Protein AF-A0A348XEV9-F1 (afdb_monomer_lite)

pLDDT: mean 87.55, std 16.11, range [23.44, 98.94]

Secondary structure (DSSP, 8-state):
-EEESHHHHT-SSTTT--S----THHHHHHHHHHHTT----------TTTTSTT--TTTTTT---SS-GGGGT----B--TT--HHHHHHHHHHH--SEEEEE--STT--TTHHHHHHHHHHHHHHH-TTSEEEEEEPPPPPTT-HHHHHHHHHHHHHIIIIIHHHHHHTT--EEEEE-SGGGBSSTT-TTSPBPTT-BTTSSSPBPHHHHHHHHHHHHHHHHTTTPPPP--------------PPPPPPSSPPPGGGPPP-SHHHHHTT--TTTS----EEEEEEEETTEEEEEEEEEEEEETTEEEEEEEEEEEETT--SEEEEEEE--TT--EEHHHHHHHHHTT-EEEEE-TTS-EEETTEEE-HHHHHHHHHT-TTSTT----------SSS---TT-SSSSS-GGGSHHHHHHHHHHHHHHHHHTSTTEEEEEEEEEEETHHHHHHHHHHHH-TTEEEEEEES-SSSSTT----STTGGGTTSHHHHHTT--S-EEEE--TT-SSS-GGGHHHHHHH---S-EEEE--TT--SS--HHHHTHHHHHHIIIII----PPPPPEEEEE---TTSS-EEEEE-SSTTT-SEEEEEEES---TT-STT-TTGGG---EEE-EEEETTEEEEE--BS-SSS-EEEEEEEEEEEEEEEEEE-TTS-EEEEEEEEEEPPPEEE-HHHHHHTT--B-----SEEE---TTGGGGSB--SS--SSEEEEEESGGGSGGGPPPSSEEEEEEEEBSS-EEEEEEEESSSS--GGGEEEEEEEE-BSS--EEEEE-GGG-B-TT-PBP--GGG-SEEEEEEESSPPEEEEEEEEE--HHHHHHT----STTPPEETTEE---GGGTTS--SS------S--TT----BTTB-

Foldseek 3Di:
DEEEACQQQQDAQWPVCPQQGDNFLQQLLVVLCVVVQADDAAAADDCPPVPCPRHDSCVVVVDDDPRHCVVVNRSHDDDYDCDDLVVVLVTCLPRVAQEYEDDYDLPPQDPCLLVRVLVNVVSNCVSCQNHAYEAELAAAWALVPPVSNVSSLVNSCCVQPPRQVVCVVVVGRYHYFYLHLLQFPHSVDSPGGGHHPQGNNNTGRGRRVSSNVVSVRVNVVVVVVVDDRDDDDDDDDDDDDDDDDPQDDWQDDADDVLDFDQAQCSLCPSDDLQPDFFPKAFQDWDDDPQKTKTWIKTFLIQAPSHTFIWTKIKIAGPPAAAFFEEEEEAAPPDAHECQQQVQVRVVGHTYIGTGLVFAYDDVVAGQDPVCSVCCQVVPPVPPSPDDTGNQHQDCFLADDSRARYNHSYPSSHSLNVVLSVLSNVLSVQVPDRRHPLQRYAYEYAQVSLLSQLSNQLNDVSHQEGERELDLLQCVLPDDPGPSCVNHRGSLSSLLRHAHAYEYEYACLELRHHLLSVVVSVVRHNHPHYFYDYHYLDYRFDAPQSQVVVVQRSCCRRVVNHDDWDFKAKDWACADPVLWIKIKIATRCQVQWPDKKKWKFLPDDPSDSPPDPASSLGFIDIFDWDDDPRMTMTTHAAQDLQTKMKMKMKTKGFRCDKRWRQTSVRDIDIDGIHITMHNMDIGHSVRNVVSSHDRPAAADQFQFFPPPPRVVRWDDDPDDDPFKDKIKHQRCCDPSNNADQAWKKKKKWAAQAWWKKKKWFALGDDPDLVRIWIAMDIHHHDDDIDMDIGAQQRTAGPVRFGRLHDVSGRMMMIMITPPDTDIGGTGIDGDDVLVNCVSFAADQPDADDDPNARDDDSVPRRDDDDDDHDRDPDDPPPHGDDDPPRD

Radius of gyration: 32.83 Å; chains: 1; bounding box: 95×73×90 Å

Structure (mmCIF, N/CA/C/O backbone):
data_AF-A0A348XEV9-F1
#
_entry.id   AF-A0A348XEV9-F1
#
loop_
_atom_site.group_PDB
_atom_site.id
_atom_site.type_symbol
_atom_site.label_atom_id
_atom_site.label_alt_id
_atom_site.label_comp_id
_atom_site.label_asym_id
_atom_site.label_entity_id
_atom_site.label_seq_id
_atom_site.pdbx_PDB_ins_code
_atom_site.Cartn_x
_atom_site.Cartn_y
_atom_site.Cartn_z
_atom_site.occupancy
_atom_site.B_iso_or_equiv
_atom_site.auth_seq_id
_atom_site.auth_comp_id
_atom_site.auth_asym_id
_atom_site.auth_atom_id
_atom_site.pdbx_PDB_model_num
ATOM 1 N N . MET A 1 1 ? 37.271 23.771 -15.137 1.00 94.88 1 MET A N 1
ATOM 2 C CA . MET A 1 1 ? 37.672 24.453 -13.884 1.00 94.88 1 MET A CA 1
ATOM 3 C C . MET A 1 1 ? 36.790 24.011 -12.724 1.00 94.88 1 MET A C 1
ATOM 5 O O . MET A 1 1 ? 35.586 24.235 -12.761 1.00 94.88 1 MET A O 1
ATOM 9 N N . CYS A 1 2 ? 37.377 23.419 -11.684 1.00 96.50 2 CYS A N 1
ATOM 10 C CA . CYS A 1 2 ? 36.690 23.201 -10.407 1.00 96.50 2 CYS A CA 1
ATOM 11 C C . CYS A 1 2 ? 36.816 24.476 -9.568 1.00 96.50 2 CYS A C 1
ATOM 13 O O . CYS A 1 2 ? 37.933 24.862 -9.230 1.00 96.50 2 CYS A O 1
ATOM 15 N N . LEU A 1 3 ? 35.704 25.143 -9.258 1.00 93.56 3 LEU A N 1
ATOM 16 C CA . LEU A 1 3 ? 35.693 26.479 -8.662 1.00 93.56 3 LEU A CA 1
ATOM 17 C C . LEU A 1 3 ? 34.925 26.475 -7.335 1.00 93.56 3 LEU A C 1
ATOM 19 O O . LEU A 1 3 ? 33.715 26.248 -7.304 1.00 93.56 3 LEU A O 1
ATOM 23 N N . GLY A 1 4 ? 35.614 26.730 -6.220 1.00 90.56 4 GLY A N 1
ATOM 24 C CA . GLY A 1 4 ? 34.977 26.756 -4.903 1.00 90.56 4 GLY A CA 1
ATOM 25 C C . GLY A 1 4 ? 35.912 26.985 -3.716 1.00 90.56 4 GLY A C 1
ATOM 26 O O . GLY A 1 4 ? 37.031 27.457 -3.866 1.00 90.56 4 GLY A O 1
ATOM 27 N N . ASP A 1 5 ? 35.409 26.688 -2.518 1.00 87.69 5 ASP A N 1
ATOM 28 C CA . ASP A 1 5 ? 36.126 26.820 -1.235 1.00 87.69 5 ASP A CA 1
ATOM 29 C C . ASP A 1 5 ? 36.660 25.450 -0.754 1.00 87.69 5 ASP A C 1
ATOM 31 O O . ASP A 1 5 ? 36.827 24.530 -1.553 1.00 87.69 5 ASP A O 1
ATOM 35 N N . SER A 1 6 ? 36.895 25.290 0.549 1.00 91.31 6 SER A N 1
ATOM 36 C CA . SER A 1 6 ? 37.394 24.103 1.245 1.00 91.31 6 SER A CA 1
ATOM 37 C C . SER A 1 6 ? 36.818 22.767 0.769 1.00 91.31 6 SER A C 1
ATOM 39 O O . SER A 1 6 ? 37.558 21.790 0.676 1.00 91.31 6 SER A O 1
ATOM 41 N N . ILE A 1 7 ? 35.532 22.710 0.410 1.00 93.62 7 ILE A N 1
ATOM 42 C CA . ILE A 1 7 ? 34.898 21.488 -0.108 1.00 93.62 7 ILE A CA 1
ATOM 43 C C . ILE A 1 7 ? 35.411 21.137 -1.517 1.00 93.62 7 ILE A C 1
ATOM 45 O O . ILE A 1 7 ? 35.678 19.974 -1.807 1.00 93.62 7 ILE A O 1
ATOM 49 N N . THR A 1 8 ? 35.629 22.130 -2.383 1.00 94.31 8 THR A N 1
ATOM 50 C CA . THR A 1 8 ? 36.271 21.929 -3.695 1.00 94.31 8 THR A CA 1
ATOM 51 C C . THR A 1 8 ? 37.742 21.563 -3.547 1.00 94.31 8 THR A C 1
ATOM 53 O O . THR A 1 8 ? 38.231 20.699 -4.276 1.00 94.31 8 THR A O 1
ATOM 56 N N . VAL A 1 9 ? 38.445 22.156 -2.576 1.00 93.12 9 VAL A N 1
ATOM 57 C CA . VAL A 1 9 ? 39.830 21.761 -2.281 1.00 93.12 9 VAL A CA 1
ATOM 58 C C . VAL A 1 9 ? 39.888 20.291 -1.847 1.00 93.12 9 VAL A C 1
ATOM 60 O O . VAL A 1 9 ? 40.790 19.562 -2.263 1.00 93.12 9 VAL A O 1
ATOM 63 N N . GLY A 1 10 ? 38.893 19.842 -1.078 1.00 93.88 10 GLY A N 1
ATOM 64 C CA . GLY A 1 10 ? 38.783 18.483 -0.552 1.00 93.88 10 GLY A CA 1
ATOM 65 C C . GLY A 1 10 ? 39.127 18.381 0.928 1.00 93.88 10 GLY A C 1
ATOM 66 O O . GLY A 1 10 ? 39.685 17.376 1.366 1.00 93.88 10 GLY A O 1
ATOM 67 N N . TYR A 1 11 ? 38.857 19.439 1.695 1.00 94.19 11 TYR A N 1
ATOM 68 C CA . TYR A 1 11 ? 39.113 19.456 3.129 1.00 94.19 11 TYR A CA 1
ATOM 69 C C . TYR A 1 11 ? 38.199 18.469 3.842 1.00 94.19 11 TYR A C 1
ATOM 71 O O . TYR A 1 11 ? 36.998 18.407 3.583 1.00 94.19 11 TYR A O 1
ATOM 79 N N . THR A 1 12 ? 38.784 17.721 4.767 1.00 93.81 12 THR A N 1
ATOM 80 C CA . THR A 1 12 ? 38.094 16.740 5.596 1.00 93.81 12 THR A CA 1
ATOM 81 C C . THR A 1 12 ? 37.983 17.287 7.019 1.00 93.81 12 THR A C 1
ATOM 83 O O . THR A 1 12 ? 37.027 17.983 7.348 1.00 93.81 12 THR A O 1
ATOM 86 N N . ASP A 1 13 ? 38.959 17.048 7.883 1.00 93.31 13 ASP A N 1
ATOM 87 C CA . ASP A 1 13 ? 39.004 17.515 9.273 1.00 93.31 13 ASP A CA 1
ATOM 88 C C . ASP A 1 13 ? 40.219 18.416 9.536 1.00 93.31 13 ASP A C 1
ATOM 90 O O . ASP A 1 13 ? 40.850 18.390 10.595 1.00 93.31 13 ASP A O 1
ATOM 94 N N . ASN A 1 14 ? 40.548 19.244 8.543 1.00 89.56 14 ASN A N 1
ATOM 95 C CA . ASN A 1 14 ? 41.594 20.252 8.635 1.00 89.56 14 ASN A CA 1
ATOM 96 C C . ASN A 1 14 ? 41.391 21.188 9.858 1.00 89.56 14 ASN A C 1
ATOM 98 O O . ASN A 1 14 ? 40.252 21.468 10.244 1.00 89.56 14 ASN A O 1
ATOM 102 N N . PRO A 1 15 ? 42.475 21.710 10.462 1.00 88.19 15 PRO A N 1
ATOM 103 C CA . PRO A 1 15 ? 43.881 21.474 10.119 1.00 88.19 15 PRO A CA 1
ATOM 104 C C . PRO A 1 15 ? 44.456 20.183 10.732 1.00 88.19 15 PRO A C 1
ATOM 106 O O . PRO A 1 15 ? 45.667 19.996 10.705 1.00 88.19 15 PRO A O 1
ATOM 109 N N . VAL A 1 16 ? 43.617 19.325 11.330 1.00 88.25 16 VAL A N 1
ATOM 110 C CA . VAL A 1 16 ? 44.067 18.147 12.091 1.00 88.25 16 VAL A CA 1
ATOM 111 C C . VAL A 1 16 ? 44.371 16.955 11.183 1.00 88.25 16 VAL A C 1
ATOM 113 O O . VAL A 1 16 ? 45.286 16.197 11.487 1.00 88.25 16 VAL A O 1
ATOM 116 N N . TRP A 1 17 ? 43.630 16.808 10.080 1.00 90.50 17 TRP A N 1
ATOM 117 C CA . TRP A 1 17 ? 43.866 15.806 9.030 1.00 90.50 17 TRP A CA 1
ATOM 118 C C . TRP A 1 17 ? 43.860 14.338 9.505 1.00 90.50 17 TRP A C 1
ATOM 120 O O . TRP A 1 17 ? 44.543 13.495 8.921 1.00 90.50 17 TRP A O 1
ATOM 130 N N . LYS A 1 18 ? 43.056 13.982 10.525 1.00 92.31 18 LYS A N 1
ATOM 131 C CA . LYS A 1 18 ? 42.874 12.568 10.922 1.00 92.31 18 LYS A CA 1
ATOM 132 C C . LYS A 1 18 ? 42.125 11.781 9.857 1.00 92.31 18 LYS A C 1
ATOM 134 O O . LYS A 1 18 ? 42.328 10.575 9.727 1.00 92.31 18 LYS A O 1
ATOM 139 N N . VAL A 1 19 ? 41.235 12.441 9.120 1.00 94.50 19 VAL A N 1
ATOM 140 C CA . VAL A 1 19 ? 40.620 11.886 7.920 1.00 94.50 19 VAL A CA 1
ATOM 141 C C . VAL A 1 19 ? 41.535 12.237 6.745 1.00 94.50 19 VAL A C 1
ATOM 143 O O . VAL A 1 19 ? 41.667 13.419 6.420 1.00 94.50 19 VAL A O 1
ATOM 146 N N . PRO A 1 20 ? 42.157 11.245 6.086 1.00 92.44 20 PRO A N 1
ATOM 147 C CA . PRO A 1 20 ? 43.212 11.516 5.118 1.00 92.44 20 PRO A CA 1
ATOM 148 C C . PRO A 1 20 ? 42.732 12.354 3.928 1.00 92.44 20 PRO A C 1
ATOM 150 O O . PRO A 1 20 ? 41.658 12.093 3.379 1.00 92.44 20 PRO A O 1
ATOM 153 N N . PHE A 1 21 ? 43.542 13.326 3.501 1.00 95.19 21 PHE A N 1
ATOM 154 C CA . PHE A 1 21 ? 43.252 14.161 2.334 1.00 95.19 21 PHE A CA 1
ATOM 15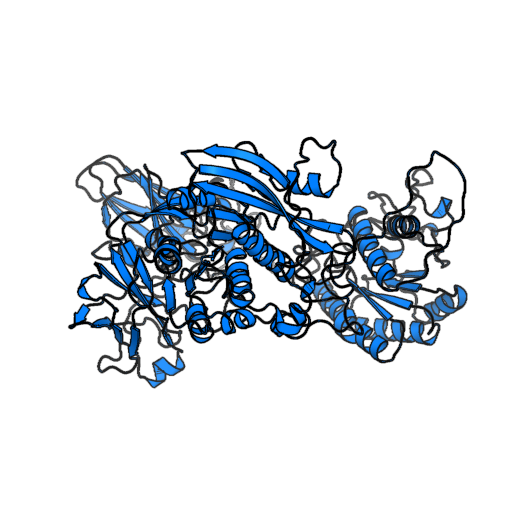5 C C . PHE A 1 21 ? 43.331 13.345 1.035 1.00 95.19 21 PHE A C 1
ATOM 157 O O . PHE A 1 21 ? 44.310 12.629 0.808 1.00 95.19 21 PHE A O 1
ATOM 164 N N . LYS A 1 22 ? 42.309 13.461 0.176 1.00 96.00 22 LYS A N 1
ATOM 165 C CA . LYS A 1 22 ? 42.204 12.739 -1.109 1.00 96.00 22 LYS A CA 1
ATOM 166 C C . LYS A 1 22 ? 41.675 13.611 -2.259 1.00 96.00 22 LYS A C 1
ATOM 168 O O . LYS A 1 22 ? 40.948 13.124 -3.113 1.00 96.00 22 LYS A O 1
ATOM 173 N N . PHE A 1 23 ? 41.998 14.908 -2.271 1.00 96.25 23 PHE A N 1
ATOM 174 C CA . PHE A 1 23 ? 41.518 15.870 -3.285 1.00 96.25 23 PHE A CA 1
ATOM 175 C C . PHE A 1 23 ? 39.980 16.000 -3.386 1.00 96.25 23 PHE A C 1
ATOM 177 O O . PHE A 1 23 ? 39.455 16.481 -4.392 1.00 96.25 23 PHE A O 1
ATOM 184 N N . GLY A 1 24 ? 39.246 15.599 -2.341 1.00 95.38 24 GLY A N 1
ATOM 185 C CA . GLY A 1 24 ? 37.785 15.679 -2.291 1.00 95.38 24 GLY A CA 1
ATOM 186 C C . GLY A 1 24 ? 37.125 14.917 -3.439 1.00 95.38 24 GLY A C 1
ATOM 187 O O . GLY A 1 24 ? 37.579 13.845 -3.831 1.00 95.38 24 GLY A O 1
ATOM 188 N N . TYR A 1 25 ? 36.077 15.499 -4.025 1.00 97.56 25 TYR A N 1
ATOM 189 C CA . TYR A 1 25 ? 35.378 14.886 -5.160 1.00 97.56 25 TYR A CA 1
ATOM 190 C C . TYR A 1 25 ? 36.238 14.810 -6.434 1.00 97.56 25 TYR A C 1
ATOM 192 O O . TYR A 1 25 ? 35.938 14.026 -7.331 1.00 97.56 25 TYR A O 1
ATOM 200 N N . ARG A 1 26 ? 37.303 15.620 -6.553 1.00 97.81 26 ARG A N 1
ATOM 201 C CA . ARG A 1 26 ? 38.077 15.756 -7.802 1.00 97.81 26 ARG A CA 1
ATOM 202 C C . ARG A 1 26 ? 38.860 14.494 -8.147 1.00 97.81 26 ARG A C 1
ATOM 204 O O . ARG A 1 26 ? 39.013 14.192 -9.325 1.00 97.81 26 ARG A O 1
ATOM 211 N N . SER A 1 27 ? 39.305 13.742 -7.139 1.00 96.62 27 SER A N 1
ATOM 212 C CA . SER A 1 27 ? 40.020 12.475 -7.333 1.00 96.62 27 SER A CA 1
ATOM 213 C C . SER A 1 27 ? 39.143 11.435 -8.038 1.00 96.62 27 SER A C 1
ATOM 215 O O . SER A 1 27 ? 39.479 10.972 -9.129 1.00 96.62 27 SER A O 1
ATOM 217 N N . ARG A 1 28 ? 37.960 11.141 -7.480 1.00 97.06 28 ARG A N 1
ATOM 218 C CA . ARG A 1 28 ? 37.011 10.203 -8.094 1.00 97.06 28 ARG A CA 1
ATOM 219 C C . ARG A 1 28 ? 36.435 10.741 -9.403 1.00 97.06 28 ARG A C 1
ATOM 221 O O . ARG A 1 28 ? 36.281 9.980 -10.352 1.00 97.06 28 ARG A O 1
ATOM 228 N N . LEU A 1 29 ? 36.177 12.048 -9.492 1.00 97.94 29 LEU A N 1
ATOM 229 C CA . LEU A 1 29 ? 35.689 12.676 -10.721 1.00 97.94 29 LEU A CA 1
ATOM 230 C C . LEU A 1 29 ? 36.693 12.518 -11.867 1.00 97.94 29 LEU A C 1
ATOM 232 O O . LEU A 1 29 ? 36.291 12.210 -12.985 1.00 97.94 29 LEU A O 1
ATOM 236 N N . TYR A 1 30 ? 37.991 12.677 -11.588 1.00 97.75 30 TYR A N 1
ATOM 237 C CA . TYR A 1 30 ? 39.035 12.442 -12.579 1.00 97.75 30 TYR A CA 1
ATOM 238 C C . TYR A 1 30 ? 38.958 11.017 -13.134 1.00 97.75 30 TYR A C 1
ATOM 240 O O . TYR A 1 30 ? 38.950 10.823 -14.348 1.00 97.75 30 TYR A O 1
ATOM 248 N N . GLN A 1 31 ? 38.868 10.026 -12.243 1.00 95.56 31 GLN A N 1
ATOM 249 C CA . GLN A 1 31 ? 38.778 8.618 -12.625 1.00 95.56 31 GLN A CA 1
ATOM 250 C C . GLN A 1 31 ? 37.544 8.355 -13.488 1.00 95.56 31 GLN A C 1
ATOM 252 O O . GLN A 1 31 ? 37.685 7.796 -14.569 1.00 95.56 31 GLN A O 1
ATOM 257 N N . LEU A 1 32 ? 36.370 8.838 -13.070 1.00 93.25 32 LEU A N 1
ATOM 258 C CA . LEU A 1 32 ? 35.120 8.695 -13.821 1.00 93.25 32 LEU A CA 1
ATOM 259 C C . LEU A 1 32 ? 35.216 9.301 -15.227 1.00 93.25 32 LEU A C 1
ATOM 261 O O . LEU A 1 32 ? 34.835 8.664 -16.205 1.00 93.25 32 LEU A O 1
ATOM 265 N N . LEU A 1 33 ? 35.776 10.506 -15.352 1.00 92.75 33 LEU A N 1
ATOM 266 C CA . LEU A 1 33 ? 35.945 11.162 -16.649 1.00 92.75 33 LEU A CA 1
ATOM 267 C C . LEU A 1 33 ? 36.943 10.411 -17.546 1.00 92.75 33 LEU A C 1
ATOM 269 O O . LEU A 1 33 ? 36.702 10.258 -18.744 1.00 92.75 33 LEU A O 1
ATOM 273 N N . LYS A 1 34 ? 38.045 9.899 -16.984 1.00 91.25 34 LYS A N 1
ATOM 274 C CA . LYS A 1 34 ? 39.015 9.078 -17.726 1.00 91.25 34 LYS A CA 1
ATOM 275 C C . LYS A 1 34 ? 38.426 7.739 -18.163 1.00 91.25 34 LYS A C 1
ATOM 277 O O . LYS A 1 34 ? 38.601 7.369 -19.320 1.00 91.25 34 LYS A O 1
ATOM 282 N N . GLU A 1 35 ? 37.731 7.042 -17.267 1.00 88.50 35 GLU A N 1
ATOM 283 C CA . GLU A 1 35 ? 37.022 5.783 -17.536 1.00 88.50 35 GLU A CA 1
ATOM 284 C C . GLU A 1 35 ? 35.970 5.971 -18.639 1.00 88.50 35 GLU A C 1
ATOM 286 O O . GLU A 1 35 ? 35.835 5.125 -19.519 1.00 88.50 35 GLU A O 1
ATOM 291 N N . ALA A 1 36 ? 35.286 7.118 -18.646 1.00 78.62 36 ALA A N 1
ATOM 292 C CA . ALA A 1 36 ? 34.300 7.484 -19.658 1.00 78.62 36 ALA A CA 1
ATOM 293 C C . ALA A 1 36 ? 34.901 7.951 -20.999 1.00 78.62 36 ALA A C 1
ATOM 295 O O . ALA A 1 36 ? 34.144 8.253 -21.922 1.00 78.62 36 ALA A O 1
ATOM 296 N N . GLY A 1 37 ? 36.232 8.009 -21.130 1.00 87.38 37 GLY A N 1
ATOM 297 C CA . GLY A 1 37 ? 36.922 8.338 -22.382 1.00 87.38 37 GLY A CA 1
ATOM 298 C C . GLY A 1 37 ? 37.138 9.833 -22.644 1.00 87.38 37 GLY A C 1
ATOM 299 O O . GLY A 1 37 ? 37.476 10.214 -23.767 1.00 87.38 37 GLY A O 1
ATOM 300 N N . TYR A 1 38 ? 36.978 10.704 -21.645 1.00 87.50 38 TYR A N 1
ATOM 301 C CA . TYR A 1 38 ? 37.256 12.127 -21.828 1.00 87.50 38 TYR A CA 1
ATOM 302 C C . TYR A 1 38 ? 38.755 12.424 -21.911 1.00 87.50 38 TYR A C 1
ATOM 304 O O . TYR A 1 38 ? 39.588 11.881 -21.175 1.00 87.50 38 TYR A O 1
ATOM 312 N N . THR A 1 39 ? 39.090 13.363 -22.794 1.00 90.38 39 THR A N 1
ATOM 313 C CA . THR A 1 39 ? 40.357 14.097 -22.751 1.00 90.38 39 THR A CA 1
ATOM 314 C C . THR A 1 39 ? 40.075 15.453 -22.131 1.00 90.38 39 THR A C 1
ATOM 316 O O . THR A 1 39 ? 39.302 16.229 -22.677 1.00 90.38 39 THR A O 1
ATOM 319 N N . PHE A 1 40 ? 40.650 15.709 -20.962 1.00 92.88 40 PHE A N 1
ATOM 320 C CA . PHE A 1 40 ? 40.401 16.927 -20.202 1.00 92.88 40 PHE A CA 1
ATOM 321 C C . PHE A 1 40 ? 41.605 17.256 -19.322 1.00 92.88 40 PHE A C 1
ATOM 323 O O . PHE A 1 40 ? 42.407 16.374 -19.005 1.00 92.88 40 PHE A O 1
ATOM 330 N N . ASN A 1 41 ? 41.673 18.515 -18.892 1.00 93.75 41 ASN A N 1
ATOM 331 C CA . ASN A 1 41 ? 42.565 18.971 -17.838 1.00 93.75 41 ASN A CA 1
ATOM 332 C C . ASN A 1 41 ? 41.761 19.755 -16.805 1.00 93.75 41 ASN A C 1
ATOM 334 O O . ASN A 1 41 ? 40.941 20.609 -17.155 1.00 93.75 41 ASN A O 1
ATOM 338 N N . PHE A 1 42 ? 42.004 19.500 -15.523 1.00 96.94 42 PHE A N 1
ATOM 339 C CA . PHE A 1 42 ? 41.625 20.478 -14.515 1.00 96.94 42 PHE A CA 1
ATOM 340 C C . PHE A 1 42 ? 42.529 21.712 -14.642 1.00 96.94 42 PHE A C 1
ATOM 342 O O . PHE A 1 42 ? 43.728 21.593 -14.870 1.00 96.94 42 PHE A O 1
ATOM 349 N N . VAL A 1 43 ? 41.933 22.898 -14.510 1.00 94.75 43 VAL A N 1
ATOM 350 C CA . VAL A 1 43 ? 42.604 24.203 -14.638 1.00 94.75 43 VAL A CA 1
ATOM 351 C C . VAL A 1 43 ? 42.318 25.071 -13.410 1.00 94.75 43 VAL A C 1
ATOM 353 O O . VAL A 1 43 ? 41.304 24.860 -12.728 1.00 94.75 43 VAL A O 1
ATOM 356 N N . GLY A 1 44 ? 43.208 26.026 -13.146 1.00 93.00 44 GLY A N 1
ATOM 357 C CA . GLY A 1 44 ? 43.241 26.877 -11.954 1.00 93.00 44 GLY A CA 1
ATOM 358 C C . GLY A 1 44 ? 44.631 26.892 -11.312 1.00 93.00 44 GLY A C 1
ATOM 359 O O . GLY A 1 44 ? 45.436 25.996 -11.550 1.00 93.00 44 GLY A O 1
ATOM 360 N N . ASP A 1 45 ? 44.916 27.893 -10.487 1.00 90.62 45 ASP A N 1
ATOM 361 C CA . ASP A 1 45 ? 46.212 28.135 -9.846 1.00 90.62 45 ASP A CA 1
ATOM 362 C C . ASP A 1 45 ? 46.123 28.322 -8.323 1.00 90.62 45 ASP A C 1
ATOM 364 O O . ASP A 1 45 ? 47.046 28.857 -7.701 1.00 90.62 45 ASP A O 1
ATOM 368 N N . SER A 1 46 ? 45.023 27.879 -7.701 1.00 91.00 46 SER A N 1
ATOM 369 C CA . SER A 1 46 ? 44.849 28.002 -6.254 1.00 91.00 46 SER A CA 1
ATOM 370 C C . SER A 1 46 ? 45.989 27.311 -5.494 1.00 91.00 46 SER A C 1
ATOM 372 O O . SER A 1 46 ? 46.242 26.123 -5.713 1.00 91.00 46 SER A O 1
ATOM 374 N N . PRO A 1 47 ? 46.646 28.004 -4.542 1.00 88.12 47 PRO A N 1
ATOM 375 C CA . PRO A 1 47 ? 47.760 27.436 -3.789 1.00 88.12 47 PRO A CA 1
ATOM 376 C C . PRO A 1 47 ? 47.302 26.499 -2.653 1.00 88.12 47 PRO A C 1
ATOM 378 O O . PRO A 1 47 ? 48.133 25.931 -1.948 1.00 88.12 47 PRO A O 1
ATOM 381 N N . GLN A 1 48 ? 45.993 26.327 -2.438 1.00 90.75 48 GLN A N 1
ATOM 382 C CA . GLN A 1 48 ? 45.446 25.419 -1.423 1.00 90.75 48 GLN A CA 1
ATOM 383 C C . GLN A 1 48 ? 45.491 23.951 -1.895 1.00 90.75 48 GLN A C 1
ATOM 385 O O . GLN A 1 48 ? 45.388 23.695 -3.085 1.00 90.75 48 GLN A O 1
ATOM 390 N N . PRO A 1 49 ? 45.616 22.949 -1.004 1.00 91.00 49 PRO A N 1
ATOM 391 C CA . PRO A 1 49 ? 45.894 23.055 0.432 1.00 91.00 49 PRO A CA 1
ATOM 392 C C . PRO A 1 49 ? 47.365 23.374 0.764 1.00 91.00 49 PRO A C 1
ATOM 394 O O . PRO A 1 49 ? 47.725 23.416 1.936 1.00 91.00 49 PRO A O 1
ATOM 397 N N . TRP A 1 50 ? 48.232 23.539 -0.236 1.00 89.38 50 TRP A N 1
ATOM 398 C CA . TRP A 1 50 ? 49.690 23.498 -0.077 1.00 89.38 50 TRP A CA 1
ATOM 399 C C . TRP A 1 50 ? 50.323 24.782 0.477 1.00 89.38 50 TRP A C 1
ATOM 401 O O . TRP A 1 50 ? 51.502 24.787 0.815 1.00 89.38 50 TRP A O 1
ATOM 411 N N . ASP A 1 51 ? 49.549 25.855 0.635 1.00 87.12 51 ASP A N 1
ATOM 412 C CA . ASP A 1 51 ? 49.998 27.137 1.195 1.00 87.12 51 ASP A CA 1
ATOM 413 C C . ASP A 1 51 ? 50.256 27.138 2.715 1.00 87.12 51 ASP A C 1
ATOM 415 O O . ASP A 1 51 ? 50.552 28.186 3.285 1.00 87.12 51 ASP A O 1
ATOM 419 N N . ALA A 1 52 ? 50.145 25.978 3.371 1.00 80.44 52 ALA A N 1
ATOM 420 C CA . ALA A 1 52 ? 50.355 25.741 4.803 1.00 80.44 52 ALA A CA 1
ATOM 421 C C . ALA A 1 52 ? 49.379 26.446 5.766 1.00 80.44 52 ALA A C 1
ATOM 423 O O . ALA A 1 52 ? 49.445 26.221 6.975 1.00 80.44 52 ALA A O 1
ATOM 424 N N . ILE A 1 53 ? 48.424 27.251 5.291 1.00 82.88 53 ILE A N 1
ATOM 425 C CA . ILE A 1 53 ? 47.550 28.018 6.198 1.00 82.88 53 ILE A CA 1
ATOM 426 C C . ILE A 1 53 ? 46.382 27.162 6.721 1.00 82.88 53 ILE A C 1
ATOM 428 O O . ILE A 1 53 ? 45.838 27.448 7.784 1.00 82.88 53 ILE A O 1
ATOM 432 N N . SER A 1 54 ? 45.989 26.102 6.006 1.00 83.31 54 SER A N 1
ATOM 433 C CA . SER A 1 54 ? 44.907 25.190 6.427 1.00 83.31 54 SER A CA 1
ATOM 434 C C . SER A 1 54 ? 45.423 23.888 7.056 1.00 83.31 54 SER A C 1
ATOM 436 O O . SER A 1 54 ? 44.695 22.899 7.114 1.00 83.31 54 SER A O 1
ATOM 438 N N . GLY A 1 55 ? 46.664 23.905 7.554 1.00 86.44 55 GLY A N 1
ATOM 439 C CA . GLY A 1 55 ? 47.407 22.730 8.012 1.00 86.44 55 GLY A CA 1
ATOM 440 C C . GLY A 1 55 ? 48.129 22.017 6.865 1.00 86.44 55 GLY A C 1
ATOM 441 O O . GLY A 1 55 ? 47.870 22.298 5.699 1.00 86.44 55 GLY A O 1
ATOM 442 N N . ASP A 1 56 ? 49.021 21.088 7.205 1.00 89.81 56 ASP A N 1
ATOM 443 C CA . ASP A 1 56 ? 49.783 20.297 6.234 1.00 89.81 56 ASP A CA 1
ATOM 444 C C . ASP A 1 56 ? 49.134 18.915 6.028 1.00 89.81 56 ASP A C 1
ATOM 446 O O . ASP A 1 56 ? 49.326 18.024 6.862 1.00 89.81 56 ASP A O 1
ATOM 450 N N . PRO A 1 57 ? 48.387 18.696 4.927 1.00 91.38 57 PRO A N 1
ATOM 451 C CA . PRO A 1 57 ? 47.757 17.404 4.669 1.00 91.38 57 PRO A CA 1
ATOM 452 C C . PRO A 1 57 ? 48.774 16.286 4.397 1.00 91.38 57 PRO A C 1
ATOM 454 O O . PRO A 1 57 ? 48.410 15.115 4.479 1.00 91.38 57 PRO A O 1
ATOM 457 N N . SER A 1 58 ? 50.035 16.610 4.085 1.00 88.25 58 SER A N 1
ATOM 458 C CA . SER A 1 58 ? 51.094 15.623 3.848 1.00 88.25 58 SER A CA 1
ATOM 459 C C . SER A 1 58 ? 51.741 15.099 5.129 1.00 88.25 58 SER A C 1
ATOM 461 O O . SER A 1 58 ? 52.544 14.172 5.054 1.00 88.25 58 SER A O 1
ATOM 463 N N . HIS A 1 59 ? 51.411 15.661 6.297 1.00 88.81 59 HIS A N 1
ATOM 464 C CA . HIS A 1 59 ? 52.019 15.290 7.577 1.00 88.81 59 HIS A CA 1
ATOM 465 C C . HIS A 1 59 ? 53.561 15.324 7.527 1.00 88.81 59 HIS A C 1
ATOM 467 O O . HIS A 1 59 ? 54.231 14.334 7.831 1.00 88.81 59 HIS A O 1
ATOM 473 N N . GLY A 1 60 ? 54.144 16.438 7.079 1.00 87.38 60 GLY A N 1
ATOM 474 C CA . GLY A 1 60 ? 55.588 16.591 6.894 1.00 87.38 60 GLY A CA 1
ATOM 475 C C . GLY A 1 60 ? 56.155 15.697 5.788 1.00 87.38 60 GLY A C 1
ATOM 476 O O . GLY A 1 60 ? 57.289 15.239 5.898 1.00 87.38 60 GLY A O 1
ATOM 477 N N . GLY A 1 61 ? 55.358 15.393 4.759 1.00 85.94 61 GLY A N 1
ATOM 478 C CA . GLY A 1 61 ? 55.719 14.491 3.660 1.00 85.94 61 GLY A CA 1
ATOM 479 C C . GLY A 1 61 ? 55.560 12.994 3.952 1.00 85.94 61 GLY A C 1
ATOM 480 O O . GLY A 1 61 ? 55.897 12.178 3.098 1.00 85.94 61 GLY A O 1
ATOM 481 N N . THR A 1 62 ? 55.047 12.608 5.124 1.00 89.56 62 THR A N 1
ATOM 482 C CA . THR A 1 62 ? 54.857 11.192 5.500 1.00 89.56 62 THR A CA 1
ATOM 483 C C . THR A 1 62 ? 53.571 10.570 4.952 1.00 89.56 62 THR A C 1
ATOM 485 O O . THR A 1 62 ? 53.451 9.346 4.904 1.00 89.56 62 THR A O 1
ATOM 488 N N . TYR A 1 63 ? 52.619 11.391 4.506 1.00 91.25 63 TYR A N 1
ATOM 489 C CA . TYR A 1 63 ? 51.362 10.958 3.910 1.00 91.25 63 TYR A CA 1
ATOM 490 C C . TYR A 1 63 ? 51.262 11.379 2.440 1.00 91.25 63 TYR A C 1
ATOM 492 O O . TYR A 1 63 ? 51.418 12.551 2.085 1.00 91.25 63 TYR A O 1
ATOM 500 N N . LYS A 1 64 ? 50.912 10.406 1.596 1.00 91.56 64 LYS A N 1
ATOM 501 C CA . LYS A 1 64 ? 50.542 10.579 0.192 1.00 91.56 64 LYS A CA 1
ATOM 502 C C . LYS A 1 64 ? 49.288 9.736 -0.087 1.00 91.56 64 LYS A C 1
ATOM 504 O O . LYS A 1 64 ? 49.279 8.566 0.304 1.00 91.56 64 LYS A O 1
ATOM 509 N N . PRO A 1 65 ? 48.229 10.282 -0.716 1.00 91.94 65 PRO A N 1
ATOM 510 C CA . PRO A 1 65 ? 47.086 9.468 -1.113 1.00 91.94 65 PRO A CA 1
ATOM 511 C C . PRO A 1 65 ? 47.497 8.438 -2.173 1.00 91.94 65 PRO A C 1
ATOM 513 O O . PRO A 1 65 ? 48.355 8.706 -3.006 1.00 91.94 65 PRO A O 1
ATOM 516 N N . GLU A 1 66 ? 46.850 7.271 -2.158 1.00 89.31 66 GLU A N 1
ATOM 517 C CA . GLU A 1 66 ? 47.087 6.196 -3.138 1.00 89.31 66 GLU A CA 1
ATOM 518 C C . GLU A 1 66 ? 46.857 6.661 -4.584 1.00 89.31 66 GLU A C 1
ATOM 520 O O . GLU A 1 66 ? 47.621 6.316 -5.479 1.00 89.31 66 GLU A O 1
ATOM 525 N N . PHE A 1 67 ? 45.831 7.490 -4.793 1.00 92.75 67 PHE A N 1
ATOM 526 C CA . PHE A 1 67 ? 45.580 8.179 -6.052 1.00 92.75 67 PHE A CA 1
ATOM 527 C C . PHE A 1 67 ? 45.836 9.676 -5.864 1.00 92.75 67 PHE A C 1
ATOM 529 O O . PHE A 1 67 ? 45.017 10.388 -5.273 1.00 92.75 67 PHE A O 1
ATOM 536 N N . ASP A 1 68 ? 47.001 10.135 -6.317 1.00 93.94 68 ASP A N 1
ATOM 537 C CA . ASP A 1 68 ? 47.462 11.508 -6.142 1.00 93.94 68 ASP A CA 1
ATOM 538 C C . ASP A 1 68 ? 47.347 12.294 -7.449 1.00 93.94 68 ASP A C 1
ATOM 540 O O . ASP A 1 68 ? 48.029 12.000 -8.429 1.00 93.94 68 ASP A O 1
ATOM 544 N N . LEU A 1 69 ? 46.497 13.324 -7.467 1.00 95.06 69 LEU A N 1
ATOM 545 C CA . LEU A 1 69 ? 46.302 14.137 -8.667 1.00 95.06 69 LEU A CA 1
ATOM 546 C C . LEU A 1 69 ? 47.562 14.921 -9.068 1.00 95.06 69 LEU A C 1
ATOM 548 O O . LEU A 1 69 ? 47.696 15.271 -10.239 1.00 95.06 69 LEU A O 1
ATOM 552 N N . ARG A 1 70 ? 48.510 15.149 -8.148 1.00 94.12 70 ARG A N 1
ATOM 553 C CA . ARG A 1 70 ? 49.786 15.821 -8.452 1.00 94.12 70 ARG A CA 1
ATOM 554 C C . ARG A 1 70 ? 50.677 14.982 -9.353 1.00 94.12 70 ARG A C 1
ATOM 556 O O . ARG A 1 70 ? 51.332 15.530 -10.232 1.00 94.12 70 ARG A O 1
ATOM 563 N N . ASP A 1 71 ? 50.659 13.660 -9.176 1.00 93.81 71 ASP A N 1
ATOM 564 C CA . ASP A 1 71 ? 51.426 12.736 -10.023 1.00 93.81 71 ASP A CA 1
ATOM 565 C C . ASP A 1 71 ? 50.963 12.794 -11.485 1.00 93.81 71 ASP A C 1
ATOM 567 O O . ASP A 1 71 ? 51.712 12.457 -12.399 1.00 93.81 71 ASP A O 1
ATOM 571 N N . LEU A 1 72 ? 49.720 13.231 -11.698 1.00 93.06 72 LEU A N 1
ATOM 572 C CA . LEU A 1 72 ? 49.079 13.341 -13.002 1.00 93.06 72 LEU A CA 1
ATOM 573 C C . LEU A 1 72 ? 49.090 14.777 -13.549 1.00 93.06 72 LEU A C 1
ATOM 575 O O . LEU A 1 72 ? 48.659 14.983 -14.681 1.00 93.06 72 LEU A O 1
ATOM 579 N N . GLY A 1 73 ? 49.537 15.763 -12.760 1.00 93.31 73 GLY A N 1
ATOM 580 C CA . GLY A 1 73 ? 49.397 17.187 -13.084 1.00 93.31 73 GLY A CA 1
ATOM 581 C C . GLY A 1 73 ? 47.933 17.630 -13.191 1.00 93.31 73 GLY A C 1
ATOM 582 O O . GLY A 1 73 ? 47.574 18.372 -14.097 1.00 93.31 73 GLY A O 1
ATOM 583 N N . GLN A 1 74 ? 47.062 17.100 -12.329 1.00 95.50 74 GLN A N 1
ATOM 584 C CA . GLN A 1 74 ? 45.602 17.277 -12.379 1.00 95.50 74 GLN A CA 1
ATOM 585 C C . GLN A 1 74 ? 45.036 17.771 -11.041 1.00 95.50 74 GLN A C 1
ATOM 587 O O . GLN A 1 74 ? 43.841 17.677 -10.787 1.00 95.50 74 GLN A O 1
ATOM 592 N N . ASP A 1 75 ? 45.866 18.288 -10.139 1.00 94.06 75 ASP A N 1
ATOM 593 C CA . ASP A 1 75 ? 45.422 18.814 -8.845 1.00 94.06 75 ASP A CA 1
ATOM 594 C C . ASP A 1 75 ? 44.939 20.275 -8.901 1.00 94.06 75 ASP A C 1
ATOM 596 O O . ASP A 1 75 ? 44.522 20.841 -7.881 1.00 94.06 75 ASP A O 1
ATOM 600 N N . TYR A 1 76 ? 44.917 20.863 -10.096 1.00 95.06 76 TYR A N 1
ATOM 601 C CA . TYR A 1 76 ? 44.459 22.222 -10.349 1.00 95.06 76 TYR A CA 1
ATOM 602 C C . TYR A 1 76 ? 42.978 22.429 -9.995 1.00 95.06 76 TYR A C 1
ATOM 604 O O . TYR A 1 76 ? 42.113 21.565 -10.172 1.00 95.06 76 TYR A O 1
ATOM 612 N N . HIS A 1 77 ? 42.689 23.596 -9.433 1.00 94.81 77 HIS A N 1
ATOM 613 C CA . HIS A 1 77 ? 41.357 24.106 -9.110 1.00 94.81 77 HIS A CA 1
ATOM 614 C C . HIS A 1 77 ? 41.486 25.592 -8.765 1.00 94.81 77 HIS A C 1
ATOM 616 O O . HIS A 1 77 ? 42.597 26.101 -8.604 1.00 94.81 77 HIS A O 1
ATOM 622 N N . GLN A 1 78 ? 40.351 26.269 -8.598 1.00 92.69 78 GLN A N 1
ATOM 623 C CA . GLN A 1 78 ? 40.314 27.686 -8.270 1.00 92.69 78 GLN A CA 1
ATOM 624 C C . GLN A 1 78 ? 39.392 28.006 -7.094 1.00 92.69 78 GLN A C 1
ATOM 626 O O . GLN A 1 78 ? 38.407 27.312 -6.841 1.00 92.69 78 GLN A O 1
ATOM 631 N N . GLY A 1 79 ? 39.696 29.110 -6.409 1.00 83.31 79 GLY A N 1
ATOM 632 C CA . GLY A 1 79 ? 38.884 29.685 -5.339 1.00 83.31 79 GLY A CA 1
ATOM 633 C C . GLY A 1 79 ? 39.449 29.479 -3.930 1.00 83.31 79 GLY A C 1
ATOM 634 O O . GLY A 1 79 ? 40.506 28.882 -3.728 1.00 83.31 79 GLY A O 1
ATOM 635 N N . GLY A 1 80 ? 38.737 30.040 -2.947 1.00 74.38 80 GLY A N 1
ATOM 636 C CA . GLY A 1 80 ? 39.004 29.863 -1.519 1.00 74.38 80 GLY A CA 1
ATOM 637 C C . GLY A 1 80 ? 38.980 31.151 -0.687 1.00 74.38 80 GLY A C 1
ATOM 638 O O . GLY A 1 80 ? 39.029 32.259 -1.213 1.00 74.38 80 GLY A O 1
ATOM 639 N N . ARG A 1 81 ? 38.879 30.998 0.643 1.00 68.38 81 ARG A N 1
ATOM 640 C CA . ARG A 1 81 ? 39.039 32.064 1.668 1.00 68.38 81 ARG A CA 1
ATOM 641 C C . ARG A 1 81 ? 38.139 33.299 1.530 1.00 68.38 81 ARG A C 1
ATOM 643 O O . ARG A 1 81 ? 38.488 34.373 2.010 1.00 68.38 81 ARG A O 1
ATOM 650 N N . GLY A 1 82 ? 36.980 33.170 0.891 1.00 65.50 82 GLY A N 1
ATOM 651 C CA . GLY A 1 82 ? 36.065 34.301 0.715 1.00 65.50 82 GLY A CA 1
ATOM 652 C C . GLY A 1 82 ? 36.596 35.385 -0.228 1.00 65.50 82 GLY A C 1
ATOM 653 O O . GLY A 1 82 ? 36.266 36.556 -0.043 1.00 65.50 82 GLY A O 1
ATOM 654 N N . SER A 1 83 ? 37.413 35.014 -1.223 1.00 72.44 83 SER A N 1
ATOM 655 C CA . SER A 1 83 ? 37.862 35.936 -2.270 1.00 72.44 83 SER A CA 1
ATOM 656 C C . SER A 1 83 ? 36.697 36.725 -2.892 1.00 72.44 83 SER A C 1
ATOM 658 O O . SER A 1 83 ? 35.610 36.173 -3.094 1.00 72.44 83 SER A O 1
ATOM 660 N N . PRO A 1 84 ? 36.904 38.015 -3.216 1.00 67.75 84 PRO A N 1
ATOM 661 C CA . PRO A 1 84 ? 35.858 38.856 -3.783 1.00 67.75 84 PRO A CA 1
ATOM 662 C C . PRO A 1 84 ? 35.498 38.411 -5.205 1.00 67.75 84 PRO A C 1
ATOM 664 O O . PRO A 1 84 ? 36.348 37.919 -5.945 1.00 67.75 84 PRO A O 1
ATOM 667 N N . ILE A 1 85 ? 34.258 38.685 -5.625 1.00 65.38 85 ILE A N 1
ATOM 668 C CA . ILE A 1 85 ? 33.751 38.389 -6.982 1.00 65.38 85 ILE A CA 1
ATOM 669 C C . ILE A 1 85 ? 34.682 38.952 -8.075 1.00 65.38 85 ILE A C 1
ATOM 671 O O . ILE A 1 85 ? 34.865 38.324 -9.112 1.00 65.38 85 ILE A O 1
ATOM 675 N N . ALA A 1 86 ? 35.333 40.094 -7.824 1.00 66.31 86 ALA A N 1
ATOM 676 C CA . ALA A 1 86 ? 36.279 40.709 -8.757 1.00 66.31 86 ALA A CA 1
ATOM 677 C C . ALA A 1 86 ? 37.492 39.820 -9.101 1.00 66.31 86 ALA A C 1
ATOM 679 O O . ALA A 1 86 ? 37.972 39.869 -10.231 1.00 66.31 86 ALA A O 1
ATOM 680 N N . ALA A 1 87 ? 37.967 38.985 -8.169 1.00 75.81 87 ALA A N 1
ATOM 681 C CA . ALA A 1 87 ? 39.066 38.052 -8.433 1.00 75.81 87 ALA A CA 1
ATOM 682 C C . ALA A 1 87 ? 38.652 36.953 -9.425 1.00 75.81 87 ALA A C 1
ATOM 684 O O . ALA A 1 87 ? 39.456 36.484 -10.225 1.00 75.81 87 ALA A O 1
ATOM 685 N N . LEU A 1 88 ? 37.368 36.596 -9.412 1.00 77.25 88 LEU A N 1
ATOM 686 C CA . LEU A 1 88 ? 36.822 35.478 -10.166 1.00 77.25 88 LEU A CA 1
ATOM 687 C C . LEU A 1 88 ? 36.769 35.738 -11.669 1.00 77.25 88 LEU A C 1
ATOM 689 O O . LEU A 1 88 ? 37.058 34.835 -12.449 1.00 77.25 88 LEU A O 1
ATOM 693 N N . LYS A 1 89 ? 36.491 36.986 -12.065 1.00 76.62 89 LYS A N 1
ATOM 694 C CA . LYS A 1 89 ? 36.609 37.417 -13.462 1.00 76.62 89 LYS A CA 1
ATOM 695 C C . LYS A 1 89 ? 38.029 37.182 -13.987 1.00 76.62 89 LYS A C 1
ATOM 697 O O . LYS A 1 89 ? 38.204 36.601 -15.047 1.00 76.62 89 LYS A O 1
ATOM 702 N N . GLY A 1 90 ? 39.042 37.572 -13.209 1.00 81.44 90 GLY A N 1
ATOM 703 C CA . GLY A 1 90 ? 40.443 37.370 -13.580 1.00 81.44 90 GLY A CA 1
ATOM 704 C C . GLY A 1 90 ? 40.803 35.896 -13.771 1.00 81.44 90 GLY A C 1
ATOM 705 O O . GLY A 1 90 ? 41.522 35.566 -14.707 1.00 81.44 90 GLY A O 1
ATOM 706 N N . TRP A 1 91 ? 40.273 35.008 -12.928 1.00 88.62 91 TRP A N 1
ATOM 707 C CA . TRP A 1 91 ? 40.554 33.574 -13.006 1.00 88.62 91 TRP A CA 1
ATOM 708 C C . TRP A 1 91 ? 39.910 32.898 -14.212 1.00 88.62 91 TRP A C 1
ATOM 710 O O . TRP A 1 91 ? 40.582 32.210 -14.972 1.00 88.62 91 TRP A O 1
ATOM 720 N N . VAL A 1 92 ? 38.613 33.126 -14.411 1.00 87.19 92 VAL A N 1
ATOM 721 C CA . VAL A 1 92 ? 37.866 32.528 -15.521 1.00 87.19 92 VAL A CA 1
ATOM 722 C C . VAL A 1 92 ? 38.383 33.052 -16.867 1.00 87.19 92 VAL A C 1
ATOM 724 O O . VAL A 1 92 ? 38.532 32.272 -17.802 1.00 87.19 92 VAL A O 1
ATOM 727 N N . SER A 1 93 ? 38.758 34.333 -16.950 1.00 85.50 93 SER A N 1
ATOM 728 C CA . SER A 1 93 ? 39.455 34.894 -18.113 1.00 85.50 93 SER A CA 1
ATOM 729 C C . SER A 1 93 ? 40.822 34.243 -18.366 1.00 85.50 93 SER A C 1
ATOM 731 O O . SER A 1 93 ? 41.120 33.910 -19.510 1.00 85.50 93 SER A O 1
ATOM 733 N N . LYS A 1 94 ? 41.653 34.084 -17.322 1.00 88.38 94 LYS A N 1
ATOM 734 C CA . LYS A 1 94 ? 43.046 33.614 -17.422 1.00 88.38 94 LYS A CA 1
ATOM 735 C C . LYS A 1 94 ? 43.153 32.146 -17.832 1.00 88.38 94 LYS A C 1
ATOM 737 O O . LYS A 1 94 ? 43.963 31.829 -18.695 1.00 88.38 94 LYS A O 1
ATOM 742 N N . ASP A 1 95 ? 42.384 31.276 -17.185 1.00 86.94 95 ASP A N 1
ATOM 743 C CA . ASP A 1 95 ? 42.522 29.820 -17.330 1.00 86.94 95 ASP A CA 1
ATOM 744 C C . ASP A 1 95 ? 41.608 29.229 -18.418 1.00 86.94 95 ASP A C 1
ATOM 746 O O . ASP A 1 95 ? 41.623 28.020 -18.625 1.00 86.94 95 ASP A O 1
ATOM 750 N N . ASP A 1 96 ? 40.802 30.077 -19.068 1.00 88.00 96 ASP A N 1
ATOM 751 C CA . ASP A 1 96 ? 39.958 29.776 -20.234 1.00 88.00 96 ASP A CA 1
ATOM 752 C C . ASP A 1 96 ? 39.232 28.411 -20.196 1.00 88.00 96 ASP A C 1
ATOM 754 O O . ASP A 1 96 ? 39.495 27.538 -21.019 1.00 88.00 96 ASP A O 1
ATOM 758 N N . PRO A 1 97 ? 38.349 28.168 -19.208 1.00 94.25 97 PRO A N 1
ATOM 759 C CA . PRO A 1 97 ? 37.744 26.852 -19.038 1.00 94.25 97 PRO A CA 1
ATOM 760 C C . PRO A 1 97 ? 36.551 26.605 -19.969 1.00 94.25 97 PRO A C 1
ATOM 762 O O . PRO A 1 97 ? 35.637 27.422 -20.011 1.00 94.25 97 PRO A O 1
ATOM 765 N N . ASP A 1 98 ? 36.465 25.405 -20.553 1.00 94.12 98 ASP A N 1
ATOM 766 C CA . ASP A 1 98 ? 35.279 24.955 -21.310 1.00 94.12 98 ASP A CA 1
ATOM 767 C C . ASP A 1 98 ? 34.075 24.647 -20.403 1.00 94.12 98 ASP A C 1
ATOM 769 O O . ASP A 1 98 ? 32.916 24.844 -20.765 1.00 94.12 98 ASP A O 1
ATOM 773 N N . VAL A 1 99 ? 34.349 24.148 -19.193 1.00 96.56 99 VAL A N 1
ATOM 774 C CA . VAL A 1 99 ? 33.332 23.807 -18.188 1.00 96.56 99 VAL A CA 1
ATOM 775 C C . VAL A 1 99 ? 33.749 24.345 -16.827 1.00 96.56 99 VAL A C 1
ATOM 777 O O . VAL A 1 99 ? 34.866 24.094 -16.356 1.00 96.56 99 VAL A O 1
ATOM 780 N N . VAL A 1 100 ? 32.841 25.045 -16.150 1.00 97.31 100 VAL A N 1
ATOM 781 C CA . VAL A 1 100 ? 33.030 25.559 -14.790 1.00 97.31 100 VAL A CA 1
ATOM 782 C C . VAL A 1 100 ? 32.128 24.793 -13.825 1.00 97.31 100 VAL A C 1
ATOM 784 O O . VAL A 1 100 ? 30.905 24.855 -13.922 1.00 97.31 100 VAL A O 1
ATOM 787 N N . LEU A 1 101 ? 32.732 24.093 -12.864 1.00 97.62 101 LEU A N 1
ATOM 788 C CA . LEU A 1 101 ? 32.031 23.410 -11.774 1.00 97.62 101 LEU A CA 1
ATOM 789 C C . LEU A 1 101 ? 32.014 24.339 -10.561 1.00 97.62 101 LEU A C 1
ATOM 791 O O . LEU A 1 101 ? 33.007 24.436 -9.837 1.00 97.62 101 LEU A O 1
ATOM 795 N N . LEU A 1 102 ? 30.916 25.070 -10.372 1.00 95.44 102 LEU A N 1
ATOM 796 C CA . LEU A 1 102 ? 30.809 26.098 -9.344 1.00 95.44 102 LEU A CA 1
ATOM 797 C C . LEU A 1 102 ? 30.151 25.550 -8.075 1.00 95.44 102 LEU A C 1
ATOM 799 O O . LEU A 1 102 ? 28.955 25.262 -8.059 1.00 95.44 102 LEU A O 1
ATOM 803 N N . MET A 1 103 ? 30.914 25.497 -6.982 1.00 91.31 103 MET A N 1
ATOM 804 C CA . MET A 1 103 ? 30.414 25.177 -5.644 1.00 91.31 103 MET A CA 1
ATOM 805 C C . MET A 1 103 ? 30.906 26.202 -4.630 1.00 91.31 103 MET A C 1
ATOM 807 O O . MET A 1 103 ? 32.065 26.192 -4.213 1.00 91.31 103 MET A O 1
ATOM 811 N N . ILE A 1 104 ? 30.017 27.100 -4.210 1.00 83.38 104 ILE A N 1
ATOM 812 C CA . ILE A 1 104 ? 30.414 28.160 -3.287 1.00 83.38 104 ILE A CA 1
ATOM 813 C C . ILE A 1 104 ? 30.594 27.652 -1.853 1.00 83.38 104 ILE A C 1
ATOM 815 O O . ILE A 1 104 ? 29.972 26.682 -1.419 1.00 83.38 104 ILE A O 1
ATOM 819 N N . GLY A 1 105 ? 31.443 28.351 -1.099 1.00 80.50 105 GLY A N 1
ATOM 820 C CA . GLY A 1 105 ? 31.674 28.062 0.310 1.00 80.50 105 GLY A CA 1
ATOM 821 C C . GLY A 1 105 ? 30.422 28.263 1.166 1.00 80.50 105 GLY A C 1
ATOM 822 O O . GLY A 1 105 ? 29.700 29.252 1.039 1.00 80.50 105 GLY A O 1
ATOM 823 N N . ILE A 1 106 ? 30.202 27.330 2.089 1.00 83.19 106 ILE A N 1
ATOM 824 C CA . ILE A 1 106 ? 29.049 27.305 2.997 1.00 83.19 106 ILE A CA 1
ATOM 825 C C . ILE A 1 106 ? 29.195 28.282 4.180 1.00 83.19 106 ILE A C 1
ATOM 827 O O . ILE A 1 106 ? 28.207 28.806 4.682 1.00 83.19 106 ILE A O 1
ATOM 831 N N . ASN A 1 107 ? 30.431 28.567 4.611 1.00 82.50 107 ASN A N 1
ATOM 832 C CA . ASN A 1 107 ? 30.759 29.171 5.912 1.00 82.50 107 ASN A CA 1
ATOM 833 C C . ASN A 1 107 ? 30.117 30.543 6.196 1.00 82.50 107 ASN A C 1
ATOM 835 O O . ASN A 1 107 ? 29.922 30.885 7.362 1.00 82.50 107 ASN A O 1
ATOM 839 N N . GLY A 1 108 ? 29.775 31.302 5.151 1.00 77.19 108 GLY A N 1
ATOM 840 C CA . GLY A 1 108 ? 29.172 32.636 5.233 1.00 77.19 108 GLY A CA 1
ATOM 841 C C . GLY A 1 108 ? 27.714 32.708 4.770 1.00 77.19 108 GLY A C 1
ATOM 842 O O . GLY A 1 108 ? 27.288 33.778 4.326 1.00 77.19 108 GLY A O 1
ATOM 843 N N . ILE A 1 109 ? 26.967 31.594 4.799 1.00 87.06 109 ILE A N 1
ATOM 844 C CA . ILE A 1 109 ? 25.571 31.574 4.342 1.00 87.06 109 ILE A CA 1
ATOM 845 C C . ILE A 1 109 ? 24.715 32.575 5.132 1.00 87.06 109 ILE A C 1
ATOM 847 O O . ILE A 1 109 ? 24.745 32.631 6.362 1.00 87.06 109 ILE A O 1
ATOM 851 N N . SER A 1 110 ? 23.959 33.398 4.412 1.00 85.31 110 SER A N 1
ATOM 852 C CA . SER A 1 110 ? 23.099 34.433 4.981 1.00 85.31 110 SER A CA 1
ATOM 853 C C . SER A 1 110 ? 21.941 34.742 4.034 1.00 85.31 110 SER A C 1
ATOM 855 O O . SER A 1 110 ? 21.871 34.228 2.918 1.00 85.31 110 SER A O 1
ATOM 857 N N . THR A 1 111 ? 21.047 35.636 4.446 1.00 83.56 111 THR A N 1
ATOM 858 C CA . THR A 1 111 ? 19.963 36.137 3.589 1.00 83.56 111 THR A CA 1
ATOM 859 C C . THR A 1 111 ? 20.459 36.868 2.337 1.00 83.56 111 THR A C 1
ATOM 861 O O . THR A 1 111 ? 19.708 36.963 1.377 1.00 83.56 111 THR A O 1
ATOM 864 N N . GLN A 1 112 ? 21.714 37.336 2.310 1.00 84.62 112 GLN A N 1
ATOM 865 C CA . GLN A 1 112 ? 22.332 37.994 1.146 1.00 84.62 112 GLN A CA 1
ATOM 866 C C . GLN A 1 112 ? 22.964 37.006 0.151 1.00 84.62 112 GLN A C 1
ATOM 868 O O . GLN A 1 112 ? 23.431 37.406 -0.915 1.00 84.62 112 GLN A O 1
ATOM 873 N N . SER A 1 113 ? 23.050 35.718 0.493 1.00 88.38 113 SER A N 1
ATOM 874 C CA . SER A 1 113 ? 23.694 34.713 -0.358 1.00 88.38 113 SER A CA 1
ATOM 875 C C . SER A 1 113 ? 23.061 34.571 -1.755 1.00 88.38 113 SER A C 1
ATOM 877 O O . SER A 1 113 ? 23.842 34.443 -2.701 1.00 88.38 113 SER A O 1
ATOM 879 N N . PRO A 1 114 ? 21.722 34.649 -1.938 1.00 91.56 114 PRO A N 1
ATOM 880 C CA . PRO A 1 114 ? 21.086 34.660 -3.262 1.00 91.56 114 PRO A CA 1
ATOM 881 C C . PRO A 1 114 ? 21.617 35.752 -4.208 1.00 91.56 114 PRO A C 1
ATOM 883 O O . PRO A 1 114 ? 21.992 35.455 -5.342 1.00 91.56 114 PRO A O 1
ATOM 886 N N . ASP A 1 115 ? 21.753 36.993 -3.735 1.00 87.06 115 ASP A N 1
ATOM 887 C CA . ASP A 1 115 ? 22.247 38.105 -4.564 1.00 87.06 115 ASP A CA 1
ATOM 888 C C . ASP A 1 115 ? 23.720 37.924 -4.953 1.00 87.06 115 ASP A C 1
ATOM 890 O O . ASP A 1 115 ? 24.140 38.245 -6.071 1.00 87.06 115 ASP A O 1
ATOM 894 N N . ARG A 1 116 ? 24.519 37.357 -4.040 1.00 87.62 116 ARG A N 1
ATOM 895 C CA . ARG A 1 116 ? 25.943 37.085 -4.278 1.00 87.62 116 ARG A CA 1
ATOM 896 C C . ARG A 1 116 ? 26.144 36.006 -5.337 1.00 87.62 116 ARG A C 1
ATOM 898 O O . ARG A 1 116 ? 26.941 36.212 -6.248 1.00 87.62 116 ARG A O 1
ATOM 905 N N . ILE A 1 117 ? 25.416 34.886 -5.256 1.00 91.69 117 ILE A N 1
ATOM 906 C CA . ILE A 1 117 ? 25.522 33.828 -6.276 1.00 91.69 117 ILE A CA 1
ATOM 907 C C . ILE A 1 117 ? 24.983 34.298 -7.623 1.00 91.69 117 ILE A C 1
ATOM 909 O O . ILE A 1 117 ? 25.561 33.977 -8.654 1.00 91.69 117 ILE A O 1
ATOM 913 N N . ARG A 1 118 ? 23.935 35.123 -7.626 1.00 95.00 118 ARG A N 1
ATOM 914 C CA . ARG A 1 118 ? 23.413 35.720 -8.851 1.00 95.00 118 ARG A CA 1
ATOM 915 C C . ARG A 1 118 ? 24.449 36.587 -9.550 1.00 95.00 118 ARG A C 1
ATOM 917 O O . ARG A 1 118 ? 24.678 36.419 -10.743 1.00 95.00 118 ARG A O 1
ATOM 924 N N . SER A 1 119 ? 25.095 37.475 -8.798 1.00 90.38 119 SER A N 1
ATOM 925 C CA . SER A 1 119 ? 26.169 38.328 -9.316 1.00 90.38 119 SER A CA 1
ATOM 926 C C . SER A 1 119 ? 27.329 37.491 -9.864 1.00 90.38 119 SER A C 1
ATOM 928 O O . SER A 1 119 ? 27.914 37.824 -10.894 1.00 90.38 119 SER A O 1
ATOM 930 N N . LEU A 1 120 ? 27.627 36.372 -9.201 1.00 89.62 120 LEU A N 1
ATOM 931 C CA . LEU A 1 120 ? 28.678 35.450 -9.600 1.00 89.62 120 LEU A CA 1
ATOM 932 C C . LEU A 1 120 ? 28.356 34.719 -10.911 1.00 89.62 120 LEU A C 1
ATOM 934 O O . LEU A 1 120 ? 29.165 34.750 -11.835 1.00 89.62 120 LEU A O 1
ATOM 938 N N . VAL A 1 121 ? 27.163 34.127 -11.012 1.00 94.94 121 VAL A N 1
ATOM 939 C CA . VAL A 1 121 ? 26.677 33.483 -12.240 1.00 94.94 121 VAL A CA 1
ATOM 940 C C . VAL A 1 121 ? 26.661 34.489 -13.386 1.00 94.94 121 VAL A C 1
ATOM 942 O O . VAL A 1 121 ? 27.249 34.202 -14.422 1.00 94.94 121 VAL A O 1
ATOM 945 N N . GLN A 1 122 ? 26.110 35.694 -13.176 1.00 94.69 122 GLN A N 1
ATOM 946 C CA . GLN A 1 122 ? 26.122 36.763 -14.182 1.00 94.69 122 GLN A CA 1
ATOM 947 C C . GLN A 1 122 ? 27.538 37.068 -14.669 1.00 94.69 122 GLN A C 1
ATOM 949 O O . GLN A 1 122 ? 27.749 37.225 -15.866 1.00 94.69 122 GLN A O 1
ATOM 954 N N . THR A 1 123 ? 28.506 37.152 -13.756 1.00 91.44 123 THR A N 1
ATOM 955 C CA . THR A 1 123 ? 29.895 37.467 -14.108 1.00 91.44 123 THR A CA 1
ATOM 956 C C . THR A 1 123 ? 30.487 36.386 -15.005 1.00 91.44 123 THR A C 1
ATOM 958 O O . THR A 1 123 ? 31.019 36.713 -16.061 1.00 91.44 123 THR A O 1
ATOM 961 N N . ILE A 1 124 ? 30.343 35.112 -14.630 1.00 92.06 124 ILE A N 1
ATOM 962 C CA . ILE A 1 124 ? 30.919 33.985 -15.378 1.00 92.06 124 ILE A CA 1
ATOM 963 C C . ILE A 1 124 ? 30.297 33.880 -16.772 1.00 92.06 124 ILE A C 1
ATOM 965 O O . ILE A 1 124 ? 31.029 33.862 -17.756 1.00 92.06 124 ILE A O 1
ATOM 969 N N . VAL A 1 125 ? 28.964 33.883 -16.874 1.00 94.56 125 VAL A N 1
ATOM 970 C CA . VAL A 1 125 ? 28.279 33.715 -18.172 1.00 94.56 125 VAL A CA 1
ATOM 971 C C . VAL A 1 125 ? 28.459 34.912 -19.108 1.00 94.56 125 VAL A C 1
ATOM 973 O O . VAL A 1 125 ? 28.214 34.796 -20.303 1.00 94.56 125 VAL A O 1
ATOM 976 N N . THR A 1 126 ? 28.847 36.073 -18.571 1.00 91.38 126 THR A N 1
ATOM 977 C CA . THR A 1 126 ? 29.172 37.260 -19.377 1.00 91.38 126 THR A CA 1
ATOM 978 C C . THR A 1 126 ? 30.618 37.216 -19.864 1.00 91.38 126 THR A C 1
ATOM 980 O O . THR A 1 126 ? 30.896 37.638 -20.979 1.00 91.38 126 THR A O 1
ATOM 983 N N . ASP A 1 127 ? 31.542 36.739 -19.028 1.00 88.44 127 ASP A N 1
ATOM 984 C CA . ASP A 1 127 ? 32.977 36.713 -19.332 1.00 88.44 127 ASP A CA 1
ATOM 985 C C . ASP A 1 127 ? 33.363 35.528 -20.233 1.00 88.44 127 ASP A C 1
ATOM 987 O O . ASP A 1 127 ? 34.228 35.662 -21.096 1.00 88.44 127 ASP A O 1
ATOM 991 N N . LYS A 1 128 ? 32.687 34.383 -20.064 1.00 90.06 128 LYS A N 1
ATOM 992 C CA . LYS A 1 128 ? 32.841 33.168 -20.876 1.00 90.06 128 LYS A CA 1
ATOM 993 C C . LYS A 1 128 ? 31.471 32.642 -21.311 1.00 90.06 128 LYS A C 1
ATOM 995 O O . LYS A 1 128 ? 30.988 31.663 -20.746 1.00 90.06 128 LYS A O 1
ATOM 1000 N N . PRO A 1 129 ? 30.824 33.288 -22.292 1.00 91.31 129 PRO A N 1
ATOM 1001 C CA . PRO A 1 129 ? 29.506 32.865 -22.764 1.00 91.31 129 PRO A CA 1
ATOM 1002 C C . PRO A 1 129 ? 29.506 31.458 -23.380 1.00 91.31 129 PRO A C 1
ATOM 1004 O O . PRO A 1 129 ? 28.488 30.773 -23.309 1.00 91.31 129 PRO A O 1
ATOM 1007 N N . ASP A 1 130 ? 30.643 31.020 -23.931 1.00 89.31 130 ASP A N 1
ATOM 1008 C CA . ASP A 1 130 ? 30.783 29.711 -24.579 1.00 89.31 130 ASP A CA 1
ATOM 1009 C C . ASP A 1 130 ? 31.054 28.573 -23.580 1.00 89.31 130 ASP A C 1
ATOM 1011 O O . ASP A 1 130 ? 30.781 27.412 -23.879 1.00 89.31 130 ASP A O 1
ATOM 1015 N N . ALA A 1 131 ? 31.530 28.893 -22.372 1.00 92.88 131 ALA A N 1
ATOM 1016 C CA . ALA A 1 131 ? 31.781 27.902 -21.333 1.00 92.88 131 ALA A CA 1
ATOM 1017 C C . ALA A 1 131 ? 30.475 27.441 -20.677 1.00 92.88 131 ALA A C 1
ATOM 1019 O O . ALA A 1 131 ? 29.600 28.254 -20.365 1.00 92.88 131 ALA A O 1
ATOM 1020 N N . HIS A 1 132 ? 30.362 26.145 -20.374 1.00 97.50 132 HIS A N 1
ATOM 1021 C CA . HIS A 1 132 ? 29.213 25.635 -19.625 1.00 97.50 132 HIS A CA 1
ATOM 1022 C C . HIS A 1 132 ? 29.436 25.764 -18.116 1.00 97.50 132 HIS A C 1
ATOM 1024 O O . HIS A 1 132 ? 30.365 25.186 -17.550 1.00 97.50 132 HIS A O 1
ATOM 1030 N N . LEU A 1 133 ? 28.558 26.492 -17.431 1.00 98.00 133 LEU A N 1
ATOM 1031 C CA . LEU A 1 133 ? 28.606 26.697 -15.985 1.00 98.00 133 LEU A CA 1
ATOM 1032 C C . LEU A 1 133 ? 27.607 25.781 -15.265 1.00 98.00 133 LEU A C 1
ATOM 1034 O O . LEU A 1 133 ? 26.394 25.980 -15.320 1.00 98.00 133 LEU A O 1
ATOM 1038 N N . ILE A 1 134 ? 28.120 24.814 -14.508 1.00 98.06 134 ILE A N 1
ATOM 1039 C CA . ILE A 1 134 ? 27.315 23.945 -13.644 1.00 98.06 134 ILE A CA 1
ATOM 1040 C C . ILE A 1 134 ? 27.328 24.507 -12.216 1.00 98.06 134 ILE A C 1
ATOM 1042 O O . ILE A 1 134 ? 28.367 24.521 -11.552 1.00 98.06 134 ILE A O 1
ATOM 1046 N N . VAL A 1 135 ? 26.173 24.960 -11.724 1.00 97.94 135 VAL A N 1
ATOM 1047 C CA . VAL A 1 135 ? 26.008 25.565 -10.391 1.00 97.94 135 VAL A CA 1
ATOM 1048 C C . VAL A 1 135 ? 25.485 24.533 -9.389 1.00 97.94 135 VAL A C 1
ATOM 1050 O O . VAL A 1 135 ? 24.344 24.071 -9.487 1.00 97.94 135 VAL A O 1
ATOM 1053 N N . ALA A 1 136 ? 26.297 24.189 -8.390 1.00 97.44 136 ALA A N 1
ATOM 1054 C CA . ALA A 1 136 ? 25.915 23.236 -7.355 1.00 97.44 136 ALA A CA 1
ATOM 1055 C C . ALA A 1 136 ? 25.015 23.853 -6.277 1.00 97.44 136 ALA A C 1
ATOM 1057 O O . ALA A 1 136 ? 25.315 24.909 -5.717 1.00 97.44 136 ALA A O 1
ATOM 1058 N N . GLN A 1 137 ? 23.965 23.122 -5.908 1.00 96.44 137 GLN A N 1
ATOM 1059 C CA . GLN A 1 137 ? 23.330 23.255 -4.598 1.00 96.44 137 GLN A CA 1
ATOM 1060 C C . GLN A 1 137 ? 24.323 22.749 -3.542 1.00 96.44 137 GLN A C 1
ATOM 1062 O O . GLN A 1 137 ? 24.922 21.693 -3.727 1.00 96.44 137 GLN A O 1
ATOM 1067 N N . ILE A 1 138 ? 24.541 23.486 -2.452 1.00 94.00 138 ILE A N 1
ATOM 1068 C CA . ILE A 1 138 ? 25.621 23.199 -1.494 1.00 94.00 138 ILE A CA 1
ATOM 1069 C C . ILE A 1 138 ? 25.199 22.196 -0.410 1.00 94.00 138 ILE A C 1
ATOM 1071 O O . ILE A 1 138 ? 24.028 22.112 -0.037 1.00 94.00 138 ILE A O 1
ATOM 1075 N N . THR A 1 139 ? 26.160 21.441 0.123 1.00 95.62 139 THR A N 1
ATOM 1076 C CA . THR A 1 139 ? 25.946 20.445 1.189 1.00 95.62 139 THR A CA 1
ATOM 1077 C C . THR A 1 139 ? 25.558 21.113 2.518 1.00 95.62 139 THR A C 1
ATOM 1079 O O . THR A 1 139 ? 26.060 22.201 2.793 1.00 95.62 139 THR A O 1
ATOM 1082 N N . PRO A 1 140 ? 24.721 20.498 3.378 1.00 95.88 140 PRO A N 1
ATOM 1083 C CA . PRO A 1 140 ? 24.311 21.079 4.658 1.00 95.88 140 PRO A CA 1
ATOM 1084 C C . PRO A 1 140 ? 25.439 21.115 5.700 1.00 95.88 140 PRO A C 1
ATOM 1086 O O . PRO A 1 140 ? 26.442 20.411 5.580 1.00 95.88 140 PRO A O 1
ATOM 1089 N N . TYR A 1 141 ? 25.223 21.873 6.777 1.00 96.19 141 TYR A N 1
ATOM 1090 C CA . TYR A 1 141 ? 25.928 21.679 8.048 1.00 96.19 141 TYR A CA 1
ATOM 1091 C C . TYR A 1 141 ? 25.397 20.439 8.775 1.00 96.19 141 TYR A C 1
ATOM 1093 O O . TYR A 1 141 ? 24.283 19.994 8.499 1.00 96.19 141 TYR A O 1
ATOM 1101 N N . VAL A 1 142 ? 26.125 19.939 9.778 1.00 95.69 142 VAL A N 1
ATOM 1102 C CA . VAL A 1 142 ? 25.628 18.901 10.700 1.00 95.69 142 VAL A CA 1
ATOM 1103 C C . VAL A 1 142 ? 24.224 19.217 11.222 1.00 95.69 142 VAL A C 1
ATOM 1105 O O . VAL A 1 142 ? 23.851 20.378 11.402 1.00 95.69 142 VAL A O 1
ATOM 1108 N N . SER A 1 143 ? 23.439 18.173 11.494 1.00 92.06 143 SER A N 1
ATOM 1109 C CA . SER A 1 143 ? 22.008 18.275 11.819 1.00 92.06 143 SER A CA 1
ATOM 1110 C C . SER A 1 143 ? 21.681 19.181 13.015 1.00 92.06 143 SER A C 1
ATOM 1112 O O . SER A 1 143 ? 20.582 19.727 13.088 1.00 92.06 143 SER A O 1
ATOM 1114 N N . THR A 1 144 ? 22.640 19.415 13.913 1.00 90.75 144 THR A N 1
ATOM 1115 C CA . THR A 1 144 ? 22.501 20.326 15.059 1.00 90.75 144 THR A CA 1
ATOM 1116 C C . THR A 1 144 ? 22.493 21.812 14.674 1.00 90.75 144 THR A C 1
ATOM 1118 O O . THR A 1 144 ? 22.000 22.638 15.439 1.00 90.75 144 THR A O 1
ATOM 1121 N N . GLN A 1 145 ? 22.971 22.185 13.482 1.00 92.44 145 GLN A N 1
ATOM 1122 C CA . GLN A 1 145 ? 23.034 23.571 12.992 1.00 92.44 145 GLN A CA 1
ATOM 1123 C C . GLN A 1 145 ? 21.732 23.995 12.285 1.00 92.44 145 GLN A C 1
ATOM 1125 O O . GLN A 1 145 ? 21.739 24.488 11.154 1.00 92.44 145 GLN A O 1
ATOM 1130 N N . THR A 1 146 ? 20.591 23.815 12.952 1.00 88.00 146 THR A N 1
ATOM 1131 C CA . THR A 1 146 ? 19.242 23.982 12.374 1.00 88.00 146 THR A CA 1
ATOM 1132 C C . THR A 1 146 ? 19.000 25.363 11.753 1.00 88.00 146 THR A C 1
ATOM 1134 O O . THR A 1 146 ? 18.468 25.457 10.647 1.00 88.00 146 THR A O 1
ATOM 1137 N N . ALA A 1 147 ? 19.448 26.443 12.402 1.00 86.69 147 ALA A N 1
ATOM 1138 C CA . ALA A 1 147 ? 19.295 27.805 11.885 1.00 86.69 147 ALA A CA 1
ATOM 1139 C C . ALA A 1 147 ? 20.075 28.034 10.578 1.00 86.69 147 ALA A C 1
ATOM 1141 O O . ALA A 1 147 ? 19.550 28.626 9.636 1.00 86.69 147 ALA A O 1
ATOM 1142 N N . LYS A 1 148 ? 21.311 27.525 10.490 1.00 88.50 148 LYS A N 1
ATOM 1143 C CA . LYS A 1 148 ? 22.134 27.644 9.277 1.00 88.50 148 LYS A CA 1
ATOM 1144 C C . LYS A 1 148 ? 21.588 26.781 8.147 1.00 88.50 148 LYS A C 1
ATOM 1146 O O . LYS A 1 148 ? 21.503 27.245 7.013 1.00 88.50 148 LYS A O 1
ATOM 1151 N N . ASN A 1 149 ? 21.145 25.568 8.475 1.00 93.25 149 ASN A N 1
ATOM 1152 C CA . ASN A 1 149 ? 20.518 24.662 7.518 1.00 93.25 149 ASN A CA 1
ATOM 1153 C C . ASN A 1 149 ? 19.210 25.230 6.947 1.00 93.25 149 ASN A C 1
ATOM 1155 O O . ASN A 1 149 ? 18.919 24.988 5.781 1.00 93.25 149 ASN A O 1
ATOM 1159 N N . LYS A 1 150 ? 18.481 26.073 7.692 1.00 88.44 150 LYS A N 1
ATOM 1160 C CA . LYS A 1 150 ? 17.316 26.800 7.162 1.00 88.44 150 LYS A CA 1
ATOM 1161 C C . LYS A 1 150 ? 17.690 27.835 6.092 1.00 88.44 150 LYS A C 1
ATOM 1163 O O . LYS A 1 150 ? 17.030 27.907 5.059 1.00 88.44 150 LYS A O 1
ATOM 1168 N N . PHE A 1 151 ? 18.737 28.635 6.312 1.00 87.75 151 PHE A N 1
ATOM 1169 C CA . PHE A 1 151 ? 19.209 29.587 5.293 1.00 87.75 151 PHE A CA 1
ATOM 1170 C C . PHE A 1 151 ? 19.736 28.871 4.052 1.00 87.75 151 PHE A C 1
ATOM 1172 O O . PHE A 1 151 ? 19.460 29.283 2.929 1.00 87.75 151 PHE A O 1
ATOM 1179 N N . LEU A 1 152 ? 20.457 27.776 4.271 1.00 93.75 152 LEU A N 1
ATOM 1180 C CA . LEU A 1 152 ? 21.014 26.946 3.218 1.00 93.75 152 LEU A CA 1
ATOM 1181 C C . LEU A 1 152 ? 19.934 26.265 2.375 1.00 93.75 152 LEU A C 1
ATOM 1183 O O . LEU A 1 152 ? 20.040 26.268 1.154 1.00 93.75 152 LEU A O 1
ATOM 1187 N N . TYR A 1 153 ? 18.879 25.745 3.006 1.00 93.94 153 TYR A N 1
ATOM 1188 C CA . TYR A 1 153 ? 17.726 25.182 2.306 1.00 93.94 153 TYR A CA 1
ATOM 1189 C C . TYR A 1 153 ? 17.130 26.200 1.326 1.00 93.94 153 TYR A C 1
ATOM 1191 O O . TYR A 1 153 ? 17.054 25.938 0.128 1.00 93.94 153 TYR A O 1
ATOM 1199 N N . ASN A 1 154 ? 16.808 27.405 1.810 1.00 90.12 154 ASN A N 1
ATOM 1200 C CA . ASN A 1 154 ? 16.259 28.472 0.967 1.00 90.12 154 ASN A CA 1
ATOM 1201 C C . ASN A 1 154 ? 17.218 28.867 -0.167 1.00 90.12 154 ASN A C 1
ATOM 1203 O O . ASN A 1 154 ? 16.789 29.125 -1.288 1.00 90.12 154 ASN A O 1
ATOM 1207 N N . TYR A 1 155 ? 18.518 28.905 0.121 1.00 94.50 155 TYR A N 1
ATOM 1208 C CA . TYR A 1 155 ? 19.553 29.205 -0.862 1.00 94.50 155 TYR A CA 1
ATOM 1209 C C . TYR A 1 155 ? 19.642 28.140 -1.968 1.00 94.50 155 TYR A C 1
ATOM 1211 O O . TYR A 1 155 ? 19.701 28.479 -3.150 1.00 94.50 155 TYR A O 1
ATOM 1219 N N . ASN A 1 156 ? 19.584 26.858 -1.609 1.00 96.50 156 ASN A N 1
ATOM 1220 C CA . ASN A 1 156 ? 19.611 25.761 -2.572 1.00 96.50 156 ASN A CA 1
ATOM 1221 C C . ASN A 1 156 ? 18.332 25.675 -3.408 1.00 96.50 156 ASN A C 1
ATOM 1223 O O . ASN A 1 156 ? 18.410 25.378 -4.601 1.00 96.50 156 ASN A O 1
ATOM 1227 N N . VAL A 1 157 ? 17.172 25.954 -2.804 1.00 94.44 157 VAL A N 1
ATOM 1228 C CA . VAL A 1 157 ? 15.896 26.099 -3.520 1.00 94.44 157 VAL A CA 1
ATOM 1229 C C . VAL A 1 157 ? 15.989 27.250 -4.523 1.00 94.44 157 VAL A C 1
ATOM 1231 O O . VAL A 1 157 ? 15.638 27.072 -5.683 1.00 94.44 157 VAL A O 1
ATOM 1234 N N . TYR A 1 158 ? 16.555 28.396 -4.128 1.00 96.50 158 TYR A N 1
ATOM 1235 C CA . TYR A 1 158 ? 16.763 29.531 -5.031 1.00 96.50 158 TYR A CA 1
ATOM 1236 C C . TYR A 1 158 ? 17.660 29.187 -6.230 1.00 96.50 158 TYR A C 1
ATOM 1238 O O . TYR A 1 158 ? 17.323 29.558 -7.354 1.00 96.50 158 TYR A O 1
ATOM 1246 N N . ILE A 1 159 ? 18.773 28.467 -6.028 1.00 96.44 159 ILE A N 1
ATOM 1247 C CA . ILE A 1 159 ? 19.640 28.026 -7.138 1.00 96.44 159 ILE A CA 1
ATOM 1248 C C . ILE A 1 159 ? 18.845 27.187 -8.145 1.00 96.44 159 ILE A C 1
ATOM 1250 O O . ILE A 1 159 ? 18.883 27.476 -9.343 1.00 96.44 159 ILE A O 1
ATOM 1254 N N . ARG A 1 160 ? 18.134 26.170 -7.642 1.00 95.06 160 ARG A N 1
ATOM 1255 C CA . ARG A 1 160 ? 17.420 25.165 -8.441 1.00 95.06 160 ARG A CA 1
ATOM 1256 C C . ARG A 1 160 ? 16.218 25.744 -9.175 1.00 95.06 160 ARG A C 1
ATOM 1258 O O . ARG A 1 160 ? 16.051 25.477 -10.358 1.00 95.06 160 ARG A O 1
ATOM 1265 N N . ASP A 1 161 ? 15.404 26.528 -8.474 1.00 92.06 161 ASP A N 1
ATOM 1266 C CA . ASP A 1 161 ? 14.069 26.904 -8.945 1.00 92.06 161 ASP A CA 1
ATOM 1267 C C . ASP A 1 161 ? 14.021 28.305 -9.547 1.00 92.06 161 ASP A C 1
ATOM 1269 O O . ASP A 1 161 ? 13.075 28.638 -10.256 1.00 92.06 161 ASP A O 1
ATOM 1273 N N . THR A 1 162 ? 15.010 29.155 -9.260 1.00 96.00 162 THR A N 1
ATOM 1274 C CA . THR A 1 162 ? 15.010 30.545 -9.733 1.00 96.00 162 THR A CA 1
ATOM 1275 C C . THR A 1 162 ? 16.257 30.877 -10.532 1.00 96.00 162 THR A C 1
ATOM 1277 O O . THR A 1 162 ? 16.149 31.223 -11.704 1.00 96.00 162 THR A O 1
ATOM 1280 N N . LEU A 1 163 ? 17.444 30.776 -9.933 1.00 97.25 163 LEU A N 1
ATOM 1281 C CA . LEU A 1 163 ? 18.658 31.327 -10.526 1.00 97.25 163 LEU A CA 1
ATOM 1282 C C . LEU A 1 163 ? 19.044 30.634 -11.834 1.00 97.25 163 LEU A C 1
ATOM 1284 O O . LEU A 1 163 ? 19.150 31.292 -12.864 1.00 97.25 163 LEU A O 1
ATOM 1288 N N . VAL A 1 164 ? 19.285 29.323 -11.794 1.00 97.31 164 VAL A N 1
ATOM 1289 C CA . VAL A 1 164 ? 19.749 28.589 -12.977 1.00 97.31 164 VAL A CA 1
ATOM 1290 C C . VAL A 1 164 ? 18.689 28.585 -14.082 1.00 97.31 164 VAL A C 1
ATOM 1292 O O . VAL A 1 164 ? 19.053 28.920 -15.210 1.00 97.31 164 VAL A O 1
ATOM 1295 N N . PRO A 1 165 ? 17.394 28.317 -13.801 1.00 94.88 165 PRO A N 1
ATOM 1296 C CA . PRO A 1 165 ? 16.352 28.417 -14.820 1.00 94.88 165 PRO A CA 1
ATOM 1297 C C . PRO A 1 165 ? 16.278 29.793 -15.486 1.00 94.88 165 PRO A C 1
ATOM 1299 O O . PRO A 1 165 ? 16.098 29.874 -16.697 1.00 94.88 165 PRO A O 1
ATOM 1302 N N . GLU A 1 166 ? 16.454 30.880 -14.729 1.00 96.75 166 GLU A N 1
ATOM 1303 C CA . GLU A 1 166 ? 16.421 32.230 -15.293 1.00 96.75 166 GLU A CA 1
ATOM 1304 C C . GLU A 1 166 ? 17.582 32.485 -16.264 1.00 96.75 166 GLU A C 1
ATOM 1306 O O . GLU A 1 166 ? 17.373 33.030 -17.348 1.00 96.75 166 GLU A O 1
ATOM 1311 N N . PHE A 1 167 ? 18.807 32.111 -15.893 1.00 97.19 167 PHE A N 1
ATOM 1312 C CA . PHE A 1 167 ? 19.973 32.294 -16.760 1.00 97.19 167 PHE A CA 1
ATOM 1313 C C . PHE A 1 167 ? 19.931 31.365 -17.981 1.00 97.19 167 PHE A C 1
ATOM 1315 O O . PHE A 1 167 ? 20.251 31.812 -19.082 1.00 97.19 167 PHE A O 1
ATOM 1322 N N . ALA A 1 168 ? 19.449 30.130 -17.818 1.00 93.38 168 ALA A N 1
ATOM 1323 C CA . ALA A 1 168 ? 19.216 29.210 -18.931 1.00 93.38 168 ALA A CA 1
ATOM 1324 C C . ALA A 1 168 ? 18.169 29.769 -19.909 1.00 93.38 168 ALA A C 1
ATOM 1326 O O . ALA A 1 168 ? 18.378 29.758 -21.118 1.00 93.38 168 ALA A O 1
ATOM 1327 N N . ALA A 1 169 ? 17.071 30.342 -19.401 1.00 87.12 169 ALA A N 1
ATOM 1328 C CA . ALA A 1 169 ? 16.030 30.958 -20.226 1.00 87.12 169 ALA A CA 1
ATOM 1329 C C . ALA A 1 169 ? 16.520 32.186 -21.014 1.00 87.12 169 ALA A C 1
ATOM 1331 O O . ALA A 1 169 ? 15.942 32.528 -22.043 1.00 87.12 169 ALA A O 1
ATOM 1332 N N . LYS A 1 170 ? 17.598 32.838 -20.560 1.00 91.88 170 LYS A N 1
ATOM 1333 C CA . LYS A 1 170 ? 18.285 33.918 -21.290 1.00 91.88 170 LYS A CA 1
ATOM 1334 C C . LYS A 1 170 ? 19.287 33.409 -22.333 1.00 91.88 170 LYS A C 1
ATOM 1336 O O . LYS A 1 170 ? 19.961 34.222 -22.956 1.00 91.88 170 LYS A O 1
ATOM 1341 N N . GLY A 1 171 ? 19.381 32.094 -22.530 1.00 92.06 171 GLY A N 1
ATOM 1342 C CA . GLY A 1 171 ? 20.265 31.469 -23.512 1.00 92.06 171 GLY A CA 1
ATOM 1343 C C . GLY A 1 171 ? 21.704 31.277 -23.035 1.00 92.06 171 GLY A C 1
ATOM 1344 O O . GLY A 1 171 ? 22.567 31.003 -23.859 1.00 92.06 171 GLY A O 1
ATOM 1345 N N . HIS A 1 172 ? 21.988 31.423 -21.736 1.00 96.56 172 HIS A N 1
ATOM 1346 C CA . HIS A 1 172 ? 23.315 31.112 -21.205 1.00 96.56 172 HIS A CA 1
ATOM 1347 C C . HIS A 1 172 ? 23.491 29.602 -20.994 1.00 96.56 172 HIS A C 1
ATOM 1349 O O . HIS A 1 172 ? 22.562 28.922 -20.550 1.00 96.56 172 HIS A O 1
ATOM 1355 N N . ASN A 1 173 ? 24.709 29.101 -21.221 1.00 94.62 173 ASN A N 1
ATOM 1356 C CA . ASN A 1 173 ? 25.098 27.709 -20.984 1.00 94.62 173 ASN A CA 1
ATOM 1357 C C . ASN A 1 173 ? 25.248 27.433 -19.480 1.00 94.62 173 ASN A C 1
ATOM 1359 O O . ASN A 1 173 ? 26.350 27.404 -18.936 1.00 94.62 173 ASN A O 1
ATOM 1363 N N . VAL A 1 174 ? 24.121 27.289 -18.779 1.00 96.62 174 VAL A N 1
ATOM 1364 C CA . VAL A 1 174 ? 24.088 27.012 -17.338 1.00 96.62 174 VAL A CA 1
ATOM 1365 C C . VAL A 1 174 ? 23.253 25.779 -17.014 1.00 96.62 174 VAL A C 1
ATOM 1367 O O . VAL A 1 174 ? 22.196 25.546 -17.595 1.00 96.62 174 VAL A O 1
ATOM 1370 N N . SER A 1 175 ? 23.695 24.995 -16.036 1.00 96.56 175 SER A N 1
ATOM 1371 C CA . SER A 1 175 ? 22.910 23.902 -15.449 1.00 96.56 175 SER A CA 1
ATOM 1372 C C . SER A 1 175 ? 23.103 23.847 -13.934 1.00 96.56 175 SER A C 1
ATOM 1374 O O . SER A 1 175 ? 23.929 24.566 -13.372 1.00 96.56 175 SER A O 1
ATOM 1376 N N . THR A 1 176 ? 22.297 23.041 -13.238 1.00 95.88 176 THR A N 1
ATOM 1377 C CA . THR A 1 176 ? 22.400 22.868 -11.783 1.00 95.88 176 THR A CA 1
ATOM 1378 C C . THR A 1 176 ? 22.667 21.415 -11.424 1.00 95.88 176 THR A C 1
ATOM 1380 O O . THR A 1 176 ? 22.230 20.510 -12.133 1.00 95.88 176 THR A O 1
ATOM 1383 N N . VAL A 1 177 ? 23.371 21.194 -10.314 1.00 96.69 177 VAL A N 1
ATOM 1384 C CA . VAL A 1 177 ? 23.605 19.862 -9.751 1.00 96.69 177 VAL A CA 1
ATOM 1385 C C . VAL A 1 177 ? 23.257 19.837 -8.263 1.00 96.69 177 VAL A C 1
ATOM 1387 O O . VAL A 1 177 ? 23.616 20.742 -7.507 1.00 96.69 177 VAL A O 1
ATOM 1390 N N . ASP A 1 178 ? 22.555 18.790 -7.837 1.00 95.75 178 ASP A N 1
ATOM 1391 C CA . ASP A 1 178 ? 22.145 18.610 -6.446 1.00 95.75 178 ASP A CA 1
ATOM 1392 C C . ASP A 1 178 ? 23.208 17.856 -5.634 1.00 95.75 178 ASP A C 1
ATOM 1394 O O . ASP A 1 178 ? 23.394 16.648 -5.808 1.00 95.75 178 ASP A O 1
ATOM 1398 N N . MET A 1 179 ? 23.874 18.563 -4.714 1.00 96.00 179 MET A N 1
ATOM 1399 C CA . MET A 1 179 ? 24.732 17.949 -3.687 1.00 96.00 179 MET A CA 1
ATOM 1400 C C . MET A 1 179 ? 24.056 17.879 -2.314 1.00 96.00 179 MET A C 1
ATOM 1402 O O . MET A 1 179 ? 24.593 17.249 -1.409 1.00 96.00 179 MET A O 1
ATOM 1406 N N . TYR A 1 180 ? 22.905 18.527 -2.126 1.00 96.50 180 TYR A N 1
ATOM 1407 C CA . TYR A 1 180 ? 22.245 18.662 -0.828 1.00 96.50 180 TYR A CA 1
ATOM 1408 C C . TYR A 1 180 ? 21.552 17.369 -0.408 1.00 96.50 180 TYR A C 1
ATOM 1410 O O . TYR A 1 180 ? 21.752 16.910 0.719 1.00 96.50 180 TYR A O 1
ATOM 1418 N N . SER A 1 181 ? 20.802 16.746 -1.324 1.00 95.19 181 SER A N 1
ATOM 1419 C CA . SER A 1 181 ? 20.041 15.522 -1.032 1.00 95.19 181 SER A CA 1
ATOM 1420 C C . SER A 1 181 ? 20.917 14.358 -0.568 1.00 95.19 181 SER A C 1
ATOM 1422 O O . SER A 1 181 ? 20.487 13.559 0.259 1.00 95.19 181 SER A O 1
ATOM 1424 N N . LEU A 1 182 ? 22.181 14.299 -1.008 1.00 95.62 182 LEU A N 1
ATOM 1425 C CA . LEU A 1 182 ? 23.155 13.280 -0.587 1.00 95.62 182 LEU A CA 1
ATOM 1426 C C . LEU A 1 182 ? 23.391 13.242 0.936 1.00 95.62 182 LEU A C 1
ATOM 1428 O O . LEU A 1 182 ? 23.870 12.233 1.462 1.00 95.62 182 LEU A O 1
ATOM 1432 N N . PHE A 1 183 ? 23.066 14.332 1.634 1.00 96.62 183 PHE A N 1
ATOM 1433 C CA . PHE A 1 183 ? 23.304 14.527 3.062 1.00 96.62 183 PHE A CA 1
ATOM 1434 C C . PHE A 1 183 ? 22.008 14.533 3.884 1.00 96.62 183 PHE A C 1
ATOM 1436 O O . PHE A 1 183 ? 22.039 14.917 5.053 1.00 96.62 183 PHE A O 1
ATOM 1443 N N . LEU A 1 184 ? 20.879 14.108 3.313 1.00 94.94 184 LEU A N 1
ATOM 1444 C CA . LEU A 1 184 ? 19.600 13.973 4.015 1.00 94.94 184 LEU A CA 1
ATOM 1445 C C . LEU A 1 184 ? 19.355 12.522 4.459 1.00 94.94 184 LEU A C 1
ATOM 1447 O O . LEU A 1 184 ? 19.940 11.587 3.911 1.00 94.94 184 LEU A O 1
ATOM 1451 N N . THR A 1 185 ? 18.526 12.323 5.489 1.00 90.69 185 THR A N 1
ATOM 1452 C CA . THR A 1 185 ? 18.147 10.984 5.975 1.00 90.69 185 THR A CA 1
ATOM 1453 C C . THR A 1 185 ? 17.384 10.184 4.926 1.00 90.69 185 THR A C 1
ATOM 1455 O O . THR A 1 185 ? 17.595 8.978 4.821 1.00 90.69 185 THR A O 1
ATOM 1458 N N . ASP A 1 186 ? 16.557 10.858 4.130 1.00 84.69 186 ASP A N 1
ATOM 1459 C CA . ASP A 1 186 ? 15.993 10.355 2.887 1.00 84.69 186 ASP A CA 1
ATOM 1460 C C . ASP A 1 186 ? 16.503 11.231 1.736 1.00 84.69 186 ASP A C 1
ATOM 1462 O O . ASP A 1 186 ? 16.204 12.419 1.654 1.00 84.69 186 ASP A O 1
ATOM 1466 N N . ILE A 1 187 ? 17.298 10.636 0.848 1.00 82.75 187 ILE A N 1
ATOM 1467 C CA . ILE A 1 187 ? 17.897 11.327 -0.300 1.00 82.75 187 ILE A CA 1
ATOM 1468 C C . ILE A 1 187 ? 16.866 11.692 -1.384 1.00 82.75 187 ILE A C 1
ATOM 1470 O O . ILE A 1 187 ? 17.207 12.370 -2.352 1.00 82.75 187 ILE A O 1
ATOM 1474 N N . HIS A 1 188 ? 15.628 11.206 -1.270 1.00 76.81 188 HIS A N 1
ATOM 1475 C CA . HIS A 1 188 ? 14.537 11.461 -2.211 1.00 76.81 188 HIS A CA 1
ATOM 1476 C C . HIS A 1 188 ? 13.518 12.475 -1.688 1.00 76.81 188 HIS A C 1
ATOM 1478 O O . HIS A 1 188 ? 12.665 12.927 -2.453 1.00 76.81 188 HIS A O 1
ATOM 1484 N N . ASP A 1 189 ? 13.625 12.861 -0.418 1.00 81.19 189 ASP A N 1
ATOM 1485 C CA . ASP A 1 189 ? 12.808 13.894 0.200 1.00 81.19 189 ASP A CA 1
ATOM 1486 C C . ASP A 1 189 ? 13.682 15.113 0.503 1.00 81.19 189 ASP A C 1
ATOM 1488 O O . ASP A 1 189 ? 14.497 15.114 1.420 1.00 81.19 189 ASP A O 1
ATOM 1492 N N . TYR A 1 190 ? 13.509 16.179 -0.279 1.00 84.00 190 TYR A N 1
ATOM 1493 C CA . TYR A 1 190 ? 14.294 17.406 -0.127 1.00 84.00 190 TYR A CA 1
ATOM 1494 C C . TYR A 1 190 ? 13.999 18.147 1.195 1.00 84.00 190 TYR A C 1
ATOM 1496 O O . TYR A 1 190 ? 14.780 19.014 1.587 1.00 84.00 190 TYR A O 1
ATOM 1504 N N . GLU A 1 191 ? 12.900 17.812 1.886 1.00 85.75 191 GLU A N 1
ATOM 1505 C CA . GLU A 1 191 ? 12.535 18.335 3.212 1.00 85.75 191 GLU A CA 1
ATOM 1506 C C . GLU A 1 191 ? 12.985 17.419 4.362 1.00 85.75 191 GLU A C 1
ATOM 1508 O O . GLU A 1 191 ? 12.855 17.778 5.539 1.00 85.75 191 GLU A O 1
ATOM 1513 N N . SER A 1 192 ? 13.556 16.255 4.038 1.00 85.56 192 SER A N 1
ATOM 1514 C CA . SER A 1 192 ? 14.084 15.314 5.016 1.00 85.56 192 SER A CA 1
ATOM 1515 C C . SER A 1 192 ? 15.139 15.973 5.911 1.00 85.56 192 SER A C 1
ATOM 1517 O O . SER A 1 192 ? 15.917 16.833 5.498 1.00 85.56 192 SER A O 1
ATOM 1519 N N . ALA A 1 193 ? 15.232 15.503 7.156 1.00 90.31 193 ALA A N 1
ATOM 1520 C CA . ALA A 1 193 ? 16.270 15.943 8.080 1.00 90.31 193 ALA A CA 1
ATOM 1521 C C . ALA A 1 193 ? 17.679 15.657 7.530 1.00 90.31 193 ALA A C 1
ATOM 1523 O O . ALA A 1 193 ? 17.893 14.683 6.809 1.00 90.31 193 ALA A O 1
ATOM 1524 N N . VAL A 1 194 ? 18.663 16.475 7.918 1.00 93.56 194 VAL A N 1
ATOM 1525 C CA . VAL A 1 194 ? 20.078 16.218 7.607 1.00 93.56 194 VAL A CA 1
ATOM 1526 C C . VAL A 1 194 ? 20.531 14.930 8.300 1.00 93.56 194 VAL A C 1
ATOM 1528 O O . VAL A 1 194 ? 20.355 14.775 9.511 1.00 93.56 194 VAL A O 1
ATOM 1531 N N . ALA A 1 195 ? 21.144 14.020 7.543 1.00 91.44 195 ALA A N 1
ATOM 1532 C CA . ALA A 1 195 ? 21.641 12.749 8.045 1.00 91.44 195 ALA A CA 1
ATOM 1533 C C . ALA A 1 195 ? 22.804 12.949 9.038 1.00 91.44 195 ALA A C 1
ATOM 1535 O O . ALA A 1 195 ? 23.767 13.661 8.733 1.00 91.44 195 ALA A O 1
ATOM 1536 N N . PRO A 1 196 ? 22.763 12.311 10.223 1.00 89.19 196 PRO A N 1
ATOM 1537 C CA . PRO A 1 196 ? 23.894 12.325 11.141 1.00 89.19 196 PRO A CA 1
ATOM 1538 C C . PRO A 1 196 ? 25.078 11.524 10.574 1.00 89.19 196 PRO A C 1
ATOM 1540 O O . PRO A 1 196 ? 24.900 10.584 9.803 1.00 89.19 196 PRO A O 1
ATOM 1543 N N . GLY A 1 197 ? 26.299 11.875 10.993 1.00 88.75 197 GLY A N 1
ATOM 1544 C CA . GLY A 1 197 ? 27.509 11.104 10.672 1.00 88.75 197 GLY A CA 1
ATOM 1545 C C . GLY A 1 197 ? 28.072 11.305 9.260 1.00 88.75 197 GLY A C 1
ATOM 1546 O O . GLY A 1 197 ? 28.896 10.509 8.828 1.00 88.75 197 GLY A O 1
ATOM 1547 N N . LYS A 1 198 ? 27.650 12.356 8.548 1.00 89.75 198 LYS A N 1
ATOM 1548 C CA . LYS A 1 198 ? 28.114 12.683 7.188 1.00 89.75 198 LYS A CA 1
ATOM 1549 C C . LYS A 1 198 ? 29.292 13.658 7.122 1.00 89.75 198 LYS A C 1
ATOM 1551 O O . LYS A 1 198 ? 29.851 13.870 6.049 1.00 89.75 198 LYS A O 1
ATOM 1556 N N . HIS A 1 199 ? 29.676 14.253 8.253 1.00 95.88 199 HIS A N 1
ATOM 1557 C CA . HIS A 1 199 ? 30.670 15.326 8.296 1.00 95.88 199 HIS A CA 1
ATOM 1558 C C . HIS A 1 199 ? 31.901 14.944 9.122 1.00 95.88 199 HIS A C 1
ATOM 1560 O O . HIS A 1 199 ? 31.797 14.748 10.333 1.00 95.88 199 HIS A O 1
ATOM 1566 N N . SER A 1 200 ? 33.076 14.899 8.492 1.00 95.56 200 SER A N 1
ATOM 1567 C CA . SER A 1 200 ? 34.353 14.503 9.101 1.00 95.56 200 SER A CA 1
ATOM 1568 C C . SER A 1 200 ? 34.838 15.450 10.192 1.00 95.56 200 SER A C 1
ATOM 1570 O O . SER A 1 200 ? 35.464 15.010 11.150 1.00 95.56 200 SER A O 1
ATOM 1572 N N . ASN A 1 201 ? 34.526 16.742 10.080 1.00 93.50 201 ASN A N 1
ATOM 1573 C CA . ASN A 1 201 ? 34.874 17.747 11.087 1.00 93.50 201 ASN A CA 1
ATOM 1574 C C . ASN A 1 201 ? 33.746 18.016 12.095 1.00 93.50 201 ASN A C 1
ATOM 1576 O O . ASN A 1 201 ? 33.813 18.992 12.840 1.00 93.50 201 ASN A O 1
ATOM 1580 N N . ASN A 1 202 ? 32.687 17.194 12.089 1.00 92.38 202 ASN A N 1
ATOM 1581 C CA . ASN A 1 202 ? 31.466 17.410 12.868 1.00 92.38 202 ASN A CA 1
ATOM 1582 C C . ASN A 1 202 ? 30.856 18.814 12.668 1.00 92.38 202 ASN A C 1
ATOM 1584 O O . ASN A 1 202 ? 30.260 19.387 13.583 1.00 92.38 202 ASN A O 1
ATOM 1588 N N . TYR A 1 203 ? 31.020 19.388 11.472 1.00 93.94 203 TYR A N 1
ATOM 1589 C CA . TYR A 1 203 ? 30.508 20.716 11.168 1.00 93.94 203 TYR A CA 1
ATOM 1590 C C . TYR A 1 203 ? 29.941 20.843 9.750 1.00 93.94 203 TYR A C 1
ATOM 1592 O O . TYR A 1 203 ? 28.741 21.064 9.610 1.00 93.94 203 TYR A O 1
ATOM 1600 N N . ASN A 1 204 ? 30.760 20.719 8.706 1.00 92.75 204 ASN A N 1
ATOM 1601 C CA . ASN A 1 204 ? 30.356 20.997 7.319 1.00 92.75 204 ASN A CA 1
ATOM 1602 C C . ASN A 1 204 ? 31.190 20.287 6.238 1.00 92.75 204 ASN A C 1
ATOM 1604 O O . ASN A 1 204 ? 30.825 20.362 5.069 1.00 92.75 204 ASN A O 1
ATOM 1608 N N . HIS A 1 205 ? 32.289 19.617 6.586 1.00 95.44 205 HIS A N 1
ATOM 1609 C CA . HIS A 1 205 ? 33.137 18.931 5.610 1.00 95.44 205 HIS A CA 1
ATOM 1610 C C . HIS A 1 205 ? 32.769 17.450 5.502 1.00 95.44 205 HIS A C 1
ATOM 1612 O O . HIS A 1 205 ? 32.689 16.804 6.545 1.00 95.44 205 HIS A O 1
ATOM 1618 N N . PRO A 1 206 ? 32.539 16.909 4.294 1.00 96.88 206 PRO A N 1
ATOM 1619 C CA . PRO A 1 206 ? 32.218 15.497 4.081 1.00 96.88 206 PRO A CA 1
ATOM 1620 C C . PRO A 1 206 ? 33.350 14.523 4.443 1.00 96.88 206 PRO A C 1
ATOM 1622 O O . PRO A 1 206 ? 34.532 14.856 4.363 1.00 96.88 206 PRO A O 1
ATOM 1625 N N . PHE A 1 207 ? 32.995 13.272 4.754 1.00 96.50 207 PHE A N 1
ATOM 1626 C CA . PHE A 1 207 ? 33.958 12.165 4.706 1.00 96.50 207 PHE A CA 1
ATOM 1627 C C . PHE A 1 207 ? 34.338 11.822 3.256 1.00 96.50 207 PHE A C 1
ATOM 1629 O O . PHE A 1 207 ? 33.574 12.083 2.330 1.00 96.50 207 PHE A O 1
ATOM 1636 N N . ASN A 1 208 ? 35.483 11.156 3.052 1.00 95.81 208 ASN A N 1
ATOM 1637 C CA . ASN A 1 208 ? 35.950 10.748 1.715 1.00 95.81 208 ASN A CA 1
ATOM 1638 C C . ASN A 1 208 ? 34.892 9.956 0.918 1.00 95.81 208 ASN A C 1
ATOM 1640 O O . ASN A 1 208 ? 34.668 10.253 -0.247 1.00 95.81 208 ASN A O 1
ATOM 1644 N N . GLY A 1 209 ? 34.166 9.030 1.554 1.00 93.38 209 GLY A N 1
ATOM 1645 C CA . GLY A 1 209 ? 33.105 8.280 0.868 1.00 93.38 209 GLY A CA 1
ATOM 1646 C C . GLY A 1 209 ? 31.884 9.124 0.473 1.00 93.38 209 GLY A C 1
ATOM 1647 O O . GLY A 1 209 ? 31.150 8.752 -0.438 1.00 93.38 209 GLY A O 1
ATOM 1648 N N . ASP A 1 210 ? 31.649 10.261 1.134 1.00 96.38 210 ASP A N 1
ATOM 1649 C CA . ASP A 1 210 ? 30.607 11.212 0.735 1.00 96.38 210 ASP A CA 1
ATOM 1650 C C . ASP A 1 210 ? 31.120 12.167 -0.361 1.00 96.38 210 ASP A C 1
ATOM 1652 O O . ASP A 1 210 ? 30.357 12.524 -1.257 1.00 96.38 210 ASP A O 1
ATOM 1656 N N . TYR A 1 211 ? 32.419 12.498 -0.371 1.00 97.81 211 TYR A N 1
ATOM 1657 C CA . TYR A 1 211 ? 33.069 13.164 -1.507 1.00 97.81 211 TYR A CA 1
ATOM 1658 C C . TYR A 1 211 ? 33.009 12.331 -2.794 1.00 97.81 211 TYR A C 1
ATOM 1660 O O . TYR A 1 211 ? 32.757 12.895 -3.858 1.00 97.81 211 TYR A O 1
ATOM 1668 N N . ASP A 1 212 ? 33.168 11.008 -2.709 1.00 96.62 212 ASP A N 1
ATOM 1669 C CA . ASP A 1 212 ? 33.027 10.115 -3.867 1.00 96.62 212 ASP A CA 1
ATOM 1670 C C . ASP A 1 212 ? 31.608 10.186 -4.458 1.00 96.62 212 ASP A C 1
ATOM 1672 O O . ASP A 1 212 ? 31.435 10.314 -5.666 1.00 96.62 212 ASP A O 1
ATOM 1676 N N . ARG A 1 213 ? 30.574 10.239 -3.609 1.00 94.56 213 ARG A N 1
ATOM 1677 C CA . ARG A 1 213 ? 29.179 10.416 -4.059 1.00 94.56 213 ARG A CA 1
ATOM 1678 C C . ARG A 1 213 ? 28.936 11.778 -4.706 1.00 94.56 213 ARG A C 1
ATOM 1680 O O . ARG A 1 213 ? 28.138 11.892 -5.636 1.00 94.56 213 ARG A O 1
ATOM 1687 N N . MET A 1 214 ? 29.601 12.824 -4.215 1.00 97.81 214 MET A N 1
ATOM 1688 C CA . MET A 1 214 ? 29.576 14.133 -4.871 1.00 97.81 214 MET A CA 1
ATOM 1689 C C . MET A 1 214 ? 30.251 14.073 -6.245 1.00 97.81 214 MET A C 1
ATOM 1691 O O . MET A 1 214 ? 29.773 14.706 -7.182 1.00 97.81 214 MET A O 1
ATOM 1695 N N . ALA A 1 215 ? 31.330 13.298 -6.387 1.00 97.75 215 ALA A N 1
ATOM 1696 C CA . ALA A 1 215 ? 31.984 13.078 -7.672 1.00 97.75 215 ALA A CA 1
ATOM 1697 C C . ALA A 1 215 ? 31.050 12.387 -8.674 1.00 97.75 215 ALA A C 1
ATOM 1699 O O . ALA A 1 215 ? 30.973 12.832 -9.815 1.00 97.75 215 ALA A O 1
ATOM 1700 N N . ASP A 1 216 ? 30.279 11.386 -8.238 1.00 90.44 216 ASP A N 1
ATOM 1701 C CA . ASP A 1 216 ? 29.275 10.721 -9.080 1.00 90.44 216 ASP A CA 1
ATOM 1702 C C . ASP A 1 216 ? 28.212 11.717 -9.589 1.00 90.44 216 ASP A C 1
ATOM 1704 O O . ASP A 1 216 ? 27.822 11.681 -10.757 1.00 90.44 216 ASP A O 1
ATOM 1708 N N . ARG A 1 217 ? 27.765 12.656 -8.737 1.00 95.38 217 ARG A N 1
ATOM 1709 C CA . ARG A 1 217 ? 26.822 13.724 -9.127 1.00 95.38 217 ARG A CA 1
ATOM 1710 C C . ARG A 1 217 ? 27.439 14.722 -10.102 1.00 95.38 217 ARG A C 1
ATOM 1712 O O . ARG A 1 217 ? 26.777 15.100 -11.066 1.00 95.38 217 ARG A O 1
ATOM 1719 N N . TRP A 1 218 ? 28.684 15.138 -9.872 1.00 97.50 218 TRP A N 1
ATOM 1720 C CA . TRP A 1 218 ? 29.410 16.002 -10.805 1.00 97.50 218 TRP A CA 1
ATOM 1721 C C . TRP A 1 218 ? 29.596 15.334 -12.163 1.00 97.50 218 TRP A C 1
ATOM 1723 O O . TRP A 1 218 ? 29.330 15.957 -13.186 1.00 97.50 218 TRP A O 1
ATOM 1733 N N . PHE A 1 219 ? 30.002 14.067 -12.173 1.00 96.62 219 PHE A N 1
ATOM 1734 C CA . PHE A 1 219 ? 30.179 13.289 -13.391 1.00 96.62 219 PHE A CA 1
ATOM 1735 C C . PHE A 1 219 ? 28.867 13.167 -14.170 1.00 96.62 219 PHE A C 1
ATOM 1737 O O . PHE A 1 219 ? 28.835 13.483 -15.355 1.00 96.62 219 PHE A O 1
ATOM 1744 N N . ALA A 1 220 ? 27.766 12.818 -13.496 1.00 83.88 220 ALA A N 1
ATOM 1745 C CA . ALA A 1 220 ? 26.448 12.770 -14.124 1.00 83.88 220 ALA A CA 1
ATOM 1746 C C . ALA A 1 220 ? 26.036 14.128 -14.719 1.00 83.88 220 ALA A C 1
ATOM 1748 O O . ALA A 1 220 ? 25.478 14.174 -15.811 1.00 83.88 220 ALA A O 1
ATOM 1749 N N . ALA A 1 221 ? 26.337 15.239 -14.037 1.00 89.38 221 ALA A N 1
ATOM 1750 C CA . ALA A 1 221 ? 26.051 16.577 -14.551 1.00 89.38 221 ALA A CA 1
ATOM 1751 C C . ALA A 1 221 ? 26.896 16.942 -15.786 1.00 89.38 221 ALA A C 1
ATOM 1753 O O . ALA A 1 221 ? 26.405 17.659 -16.654 1.00 89.38 221 ALA A O 1
ATOM 1754 N N . ILE A 1 222 ? 28.134 16.442 -15.882 1.00 91.88 222 ILE A N 1
ATOM 1755 C CA . ILE A 1 222 ? 29.005 16.626 -17.054 1.00 91.88 222 ILE A CA 1
ATOM 1756 C C . ILE A 1 222 ? 28.550 15.744 -18.224 1.00 91.88 222 ILE A C 1
ATOM 1758 O O . ILE A 1 222 ? 28.491 16.231 -19.347 1.00 91.88 222 ILE A O 1
ATOM 1762 N N . GLU A 1 223 ? 28.169 14.486 -17.983 1.00 89.25 223 GLU A N 1
ATOM 1763 C CA . GLU A 1 223 ? 27.668 13.584 -19.037 1.00 89.25 223 GLU A CA 1
ATOM 1764 C C . GLU A 1 223 ? 26.436 14.157 -19.755 1.00 89.25 223 GLU A C 1
ATOM 1766 O O . GLU A 1 223 ? 26.297 14.003 -20.966 1.00 89.25 223 GLU A O 1
ATOM 1771 N N . VAL A 1 224 ? 25.569 14.873 -19.029 1.00 81.94 224 VAL A N 1
ATOM 1772 C CA . VAL A 1 224 ? 24.385 15.545 -19.597 1.00 81.94 224 VAL A CA 1
ATOM 1773 C C . VAL A 1 224 ? 24.754 16.615 -20.630 1.00 81.94 224 VAL A C 1
ATOM 1775 O O . VAL A 1 224 ? 23.945 16.909 -21.507 1.00 81.94 224 VAL A O 1
ATOM 1778 N N . LEU A 1 225 ? 25.963 17.181 -20.566 1.00 86.69 225 LEU A N 1
ATOM 1779 C CA . LEU A 1 225 ? 26.420 18.179 -21.535 1.00 86.69 225 LEU A CA 1
ATOM 1780 C C . LEU A 1 225 ? 26.708 17.575 -22.916 1.00 86.69 225 LEU A C 1
ATOM 1782 O O . LEU A 1 225 ? 26.798 18.320 -23.887 1.00 86.69 225 LEU A O 1
ATOM 1786 N N . GLY A 1 226 ? 26.858 16.248 -23.016 1.00 82.19 226 GLY A N 1
ATOM 1787 C CA . GLY A 1 226 ? 27.091 15.568 -24.292 1.00 82.19 226 GLY A CA 1
ATOM 1788 C C . GLY A 1 226 ? 28.394 15.980 -24.983 1.00 82.19 226 GLY A C 1
ATOM 1789 O O . GLY A 1 226 ? 28.449 16.001 -26.210 1.00 82.19 226 GLY A O 1
ATOM 1790 N N . LEU A 1 227 ? 29.424 16.337 -24.208 1.00 83.75 227 LEU A N 1
ATOM 1791 C CA . LEU A 1 227 ? 30.717 16.776 -24.739 1.00 83.75 227 LEU A CA 1
ATOM 1792 C C . LEU A 1 227 ? 31.400 15.654 -25.535 1.00 83.75 227 LEU A C 1
ATOM 1794 O O . LEU A 1 227 ? 31.281 14.471 -25.203 1.00 83.75 227 LEU A O 1
ATOM 1798 N N . GLU A 1 228 ? 32.147 16.026 -26.575 1.00 77.56 228 GLU A N 1
ATOM 1799 C CA . GLU A 1 228 ? 32.860 15.061 -27.412 1.00 77.56 228 GLU A CA 1
ATOM 1800 C C . GLU A 1 228 ? 33.928 14.299 -26.608 1.00 77.56 228 GLU A C 1
ATOM 1802 O O . GLU A 1 228 ? 34.766 14.874 -25.909 1.00 77.56 228 GLU A O 1
ATOM 1807 N N . LYS A 1 229 ? 33.901 12.969 -26.722 1.00 79.81 229 LYS A N 1
ATOM 1808 C CA . LYS A 1 229 ? 34.870 12.061 -26.097 1.00 79.81 229 LYS A CA 1
ATOM 1809 C C . LYS A 1 229 ? 36.009 11.802 -27.089 1.00 79.81 229 LYS A C 1
ATOM 1811 O O . LYS A 1 229 ? 35.768 11.592 -28.276 1.00 79.81 229 LYS A O 1
ATOM 1816 N N . GLY A 1 230 ? 37.256 11.848 -26.623 1.00 58.91 230 GLY A N 1
ATOM 1817 C CA . GLY A 1 230 ? 38.433 11.787 -27.495 1.00 58.91 230 GLY A CA 1
ATOM 1818 C C . GLY A 1 230 ? 38.591 10.427 -28.187 1.00 58.91 230 GLY A C 1
ATOM 1819 O O . GLY A 1 230 ? 38.552 9.384 -27.537 1.00 58.91 230 GLY A O 1
ATOM 1820 N N . ASN A 1 231 ? 38.825 10.434 -29.504 1.00 40.97 231 ASN A N 1
ATOM 1821 C CA . ASN A 1 231 ? 39.196 9.244 -30.277 1.00 40.97 231 ASN A CA 1
ATOM 1822 C C . ASN A 1 231 ? 40.595 8.754 -29.860 1.00 40.97 231 ASN A C 1
ATOM 1824 O O . ASN A 1 231 ? 41.601 9.365 -30.220 1.00 40.97 231 ASN A O 1
ATOM 1828 N N . LEU A 1 232 ? 40.681 7.631 -29.143 1.00 39.34 232 LEU A N 1
ATOM 1829 C CA . LEU A 1 232 ? 41.951 6.957 -28.858 1.00 39.34 232 LEU A CA 1
ATOM 1830 C C . LEU A 1 232 ? 42.201 5.837 -29.879 1.00 39.34 232 LEU A C 1
ATOM 1832 O O . LEU A 1 232 ? 41.530 4.806 -29.878 1.00 39.34 232 LEU A O 1
ATOM 1836 N N . ALA A 1 233 ? 43.187 6.049 -30.753 1.00 29.47 233 ALA A N 1
ATOM 1837 C CA . ALA A 1 233 ? 43.710 5.056 -31.687 1.00 29.47 233 ALA A CA 1
ATOM 1838 C C . ALA A 1 233 ? 44.769 4.133 -31.031 1.00 29.47 233 ALA A C 1
ATOM 1840 O O . ALA A 1 233 ? 45.684 4.622 -30.379 1.00 29.47 233 ALA A O 1
ATOM 1841 N N . ALA A 1 234 ? 44.599 2.818 -31.258 1.00 29.23 234 ALA A N 1
ATOM 1842 C CA . ALA A 1 234 ? 45.512 1.645 -31.274 1.00 29.23 234 ALA A CA 1
ATOM 1843 C C . ALA A 1 234 ? 46.829 1.637 -30.450 1.00 29.23 234 ALA A C 1
ATOM 1845 O O . ALA A 1 234 ? 47.669 2.518 -30.583 1.00 29.23 234 ALA A O 1
ATOM 1846 N N . THR A 1 235 ? 47.155 0.559 -29.708 1.00 24.28 235 THR A N 1
ATOM 1847 C CA . THR A 1 235 ? 47.813 -0.700 -30.195 1.00 24.28 235 THR A CA 1
ATOM 1848 C C . THR A 1 235 ? 48.001 -1.732 -29.039 1.00 24.28 235 THR A C 1
ATOM 1850 O O . THR A 1 235 ? 47.933 -1.314 -27.887 1.00 24.28 235 THR A O 1
ATOM 1853 N N . PRO A 1 236 ? 48.397 -3.019 -29.254 1.00 35.22 236 PRO A N 1
ATOM 1854 C CA . PRO A 1 236 ? 47.937 -4.017 -30.233 1.00 35.22 236 PRO A CA 1
ATOM 1855 C C . PRO A 1 236 ? 47.598 -5.426 -29.640 1.00 35.22 236 PRO A C 1
ATOM 1857 O O . PRO A 1 236 ? 48.134 -5.857 -28.628 1.00 35.22 236 PRO A O 1
ATOM 1860 N N . ALA A 1 237 ? 46.779 -6.164 -30.405 1.00 25.48 237 ALA A N 1
ATOM 1861 C CA . ALA A 1 237 ? 46.695 -7.627 -30.598 1.00 25.48 237 ALA A CA 1
ATOM 1862 C C . ALA A 1 237 ? 46.469 -8.608 -29.417 1.00 25.48 237 ALA A C 1
ATOM 1864 O O . ALA A 1 237 ? 47.412 -9.056 -28.773 1.00 25.48 237 ALA A O 1
ATOM 1865 N N . ALA A 1 238 ? 45.247 -9.162 -29.348 1.00 23.44 238 ALA A N 1
ATOM 1866 C CA . ALA A 1 238 ? 45.032 -10.610 -29.216 1.00 23.44 238 ALA A CA 1
ATOM 1867 C C . ALA A 1 238 ? 43.663 -11.034 -29.796 1.00 23.44 238 ALA A C 1
ATOM 1869 O O . ALA A 1 238 ? 42.619 -10.696 -29.258 1.00 23.44 238 ALA A O 1
ATOM 1870 N N . GLN A 1 239 ? 43.741 -11.789 -30.897 1.00 23.89 239 GLN A N 1
ATOM 1871 C CA . GLN A 1 239 ? 42.790 -12.773 -31.441 1.00 23.89 239 GLN A CA 1
ATOM 1872 C C . GLN A 1 239 ? 41.347 -12.357 -31.797 1.00 23.89 239 GLN A C 1
ATOM 1874 O O . GLN A 1 239 ? 40.536 -11.928 -30.987 1.00 23.89 239 GLN A O 1
ATOM 1879 N N . ALA A 1 240 ? 41.039 -12.577 -33.077 1.00 34.06 240 ALA A N 1
ATOM 1880 C CA . ALA A 1 240 ? 39.762 -12.329 -33.722 1.00 34.06 240 ALA A CA 1
ATOM 1881 C C . ALA A 1 240 ? 38.629 -13.236 -33.205 1.00 34.06 240 ALA A C 1
ATOM 1883 O O . ALA A 1 240 ? 38.777 -14.455 -33.131 1.00 34.06 240 ALA A O 1
ATOM 1884 N N . ALA A 1 241 ? 37.468 -12.624 -32.974 1.00 26.00 241 ALA A N 1
ATOM 1885 C CA . ALA A 1 241 ? 36.151 -13.256 -32.923 1.00 26.00 241 ALA A CA 1
ATOM 1886 C C . ALA A 1 241 ? 35.154 -12.352 -33.696 1.00 26.00 241 ALA A C 1
ATOM 1888 O O . ALA A 1 241 ? 35.452 -11.175 -33.910 1.00 26.00 241 ALA A O 1
ATOM 1889 N N . PRO A 1 242 ? 34.045 -12.901 -34.220 1.00 28.55 242 PRO A N 1
ATOM 1890 C CA . PRO A 1 242 ? 33.435 -12.484 -35.484 1.00 28.55 242 PRO A CA 1
ATOM 1891 C C . PRO A 1 242 ? 32.701 -11.135 -35.425 1.00 28.55 242 PRO A C 1
ATOM 1893 O O . PRO A 1 242 ? 32.354 -10.637 -34.358 1.00 28.55 242 PRO A O 1
ATOM 1896 N N . SER A 1 243 ? 32.470 -10.564 -36.612 1.00 26.45 243 SER A N 1
ATOM 1897 C CA . SER A 1 243 ? 31.811 -9.278 -36.881 1.00 26.45 243 SER A CA 1
ATOM 1898 C C . SER A 1 243 ? 30.596 -8.988 -35.983 1.00 26.45 243 SER A C 1
ATOM 1900 O O . SER A 1 243 ? 29.790 -9.892 -35.751 1.00 26.45 243 SER A O 1
ATOM 1902 N N . PRO A 1 244 ? 30.397 -7.731 -35.530 1.00 38.16 244 PRO A N 1
ATOM 1903 C CA . PRO A 1 244 ? 29.251 -7.384 -34.705 1.00 38.16 244 PRO A CA 1
ATOM 1904 C C . PRO A 1 244 ? 27.972 -7.550 -35.524 1.00 38.16 244 PRO A C 1
ATOM 1906 O O . PRO A 1 244 ? 27.717 -6.825 -36.485 1.00 38.16 244 PRO A O 1
ATOM 1909 N N . THR A 1 245 ? 27.150 -8.514 -35.122 1.00 39.19 245 THR A N 1
ATOM 1910 C CA . THR A 1 245 ? 25.720 -8.524 -35.423 1.00 39.19 245 THR A CA 1
ATOM 1911 C C . THR A 1 245 ? 25.151 -7.142 -35.108 1.00 39.19 245 THR A C 1
ATOM 1913 O O . THR A 1 245 ? 25.399 -6.619 -34.018 1.00 39.19 245 THR A O 1
ATOM 1916 N N . ALA A 1 246 ? 24.416 -6.548 -36.051 1.00 47.78 246 ALA A N 1
ATOM 1917 C CA . ALA A 1 246 ? 23.733 -5.274 -35.850 1.00 47.78 246 ALA A CA 1
ATOM 1918 C C . ALA A 1 246 ? 22.981 -5.275 -34.506 1.00 47.78 246 ALA A C 1
ATOM 1920 O O . ALA A 1 246 ? 22.304 -6.255 -34.178 1.00 47.78 246 ALA A O 1
ATOM 1921 N N . LYS A 1 247 ? 23.130 -4.202 -33.713 1.00 57.53 247 LYS A N 1
ATOM 1922 C CA . LYS A 1 247 ? 22.414 -4.067 -32.437 1.00 57.53 247 LYS A CA 1
ATOM 1923 C C . LYS A 1 247 ? 20.903 -4.199 -32.695 1.00 57.53 247 LYS A C 1
ATOM 1925 O O . LYS A 1 247 ? 20.413 -3.574 -33.637 1.00 57.53 247 LYS A O 1
ATOM 1930 N N . PRO A 1 248 ? 20.169 -4.994 -31.896 1.00 72.44 248 PRO A N 1
ATOM 1931 C CA . PRO A 1 248 ? 18.720 -5.084 -32.015 1.00 72.44 248 PRO A CA 1
ATOM 1932 C C . PRO A 1 248 ? 18.065 -3.703 -31.888 1.00 72.44 248 PRO A C 1
ATOM 1934 O O . PRO A 1 248 ? 18.489 -2.899 -31.062 1.00 72.44 248 PRO A O 1
ATOM 1937 N N . GLN A 1 249 ? 17.042 -3.438 -32.702 1.00 84.25 249 GLN A N 1
ATOM 1938 C CA . GLN A 1 249 ? 16.269 -2.196 -32.636 1.00 84.25 249 GLN A CA 1
ATOM 1939 C C . GLN A 1 249 ? 15.432 -2.150 -31.349 1.00 84.25 249 GLN A C 1
ATOM 1941 O O . GLN A 1 249 ? 14.847 -3.163 -30.964 1.00 84.25 249 GLN A O 1
ATOM 1946 N N . ASP A 1 250 ? 15.355 -0.981 -30.713 1.00 87.69 250 ASP A N 1
ATOM 1947 C CA . ASP A 1 250 ? 14.528 -0.777 -29.522 1.00 87.69 250 ASP A CA 1
ATOM 1948 C C . ASP A 1 250 ? 13.033 -0.933 -29.816 1.00 87.69 250 ASP A C 1
ATOM 1950 O O . ASP A 1 250 ? 12.546 -0.600 -30.898 1.00 87.69 250 ASP A O 1
ATOM 1954 N N . THR A 1 251 ? 12.298 -1.453 -28.830 1.00 90.12 251 THR A N 1
ATOM 1955 C CA . THR A 1 251 ? 10.862 -1.749 -28.966 1.00 90.12 251 THR A CA 1
ATOM 1956 C C . THR A 1 251 ? 10.020 -0.485 -29.105 1.00 90.12 251 THR A C 1
ATOM 1958 O O . THR A 1 251 ? 9.033 -0.471 -29.839 1.00 90.12 251 THR A O 1
ATOM 1961 N N . LEU A 1 252 ? 10.375 0.566 -28.367 1.00 91.06 252 LEU A N 1
ATOM 1962 C CA . LEU A 1 252 ? 9.663 1.838 -28.390 1.00 91.06 252 LEU A CA 1
ATOM 1963 C C . LEU A 1 252 ? 10.343 2.798 -29.366 1.00 91.06 252 LEU A C 1
ATOM 1965 O O . LEU A 1 252 ? 11.572 2.831 -29.427 1.00 91.06 252 LEU A O 1
ATOM 1969 N N . PRO A 1 253 ? 9.568 3.604 -30.112 1.00 89.50 253 PRO A N 1
ATOM 1970 C CA . PRO A 1 253 ? 10.149 4.653 -30.929 1.00 89.50 253 PRO A CA 1
ATOM 1971 C C . PRO A 1 253 ? 10.839 5.699 -30.034 1.00 89.50 253 PRO A C 1
ATOM 1973 O O . PRO A 1 253 ? 10.339 5.977 -28.934 1.00 89.50 253 PRO A O 1
ATOM 1976 N N . PRO A 1 254 ? 11.946 6.305 -30.505 1.00 86.50 254 PRO A N 1
ATOM 1977 C CA . PRO A 1 254 ? 12.576 7.419 -29.805 1.00 86.50 254 PRO A CA 1
ATOM 1978 C C . PRO A 1 254 ? 11.603 8.599 -29.679 1.00 86.50 254 PRO A C 1
ATOM 1980 O O . PRO A 1 254 ? 10.617 8.690 -30.415 1.00 86.50 254 PRO A O 1
ATOM 1983 N N . LEU A 1 255 ? 11.884 9.518 -28.753 1.00 85.69 255 LEU A N 1
ATOM 1984 C CA . LEU A 1 255 ? 11.094 10.741 -28.620 1.00 85.69 255 LEU A CA 1
ATOM 1985 C C . LEU A 1 255 ? 11.195 11.601 -29.885 1.00 85.69 255 LEU A C 1
ATOM 1987 O O . LEU A 1 255 ? 12.292 11.905 -30.358 1.00 85.69 255 LEU A O 1
ATOM 1991 N N . GLU A 1 256 ? 10.050 12.047 -30.398 1.00 80.25 256 GLU A N 1
ATOM 1992 C CA . GLU A 1 256 ? 9.992 13.021 -31.487 1.00 80.25 256 GLU A CA 1
ATOM 1993 C C . GLU A 1 256 ? 10.348 14.408 -30.935 1.00 80.25 256 GLU A C 1
ATOM 1995 O O . GLU A 1 256 ? 9.710 14.896 -30.004 1.00 80.25 256 GLU A O 1
ATOM 2000 N N . ASN A 1 257 ? 11.400 15.037 -31.472 1.00 80.06 257 ASN A N 1
ATOM 2001 C CA . ASN A 1 257 ? 11.892 16.361 -31.050 1.00 80.06 257 ASN A CA 1
ATOM 2002 C C . ASN A 1 257 ? 12.192 16.493 -29.540 1.00 80.06 257 ASN A C 1
ATOM 2004 O O . ASN A 1 257 ? 12.162 17.594 -28.994 1.00 80.06 257 ASN A O 1
ATOM 2008 N N . GLY A 1 258 ? 12.465 15.378 -28.851 1.00 79.88 258 GLY A N 1
ATOM 2009 C CA . GLY A 1 258 ? 12.678 15.361 -27.399 1.00 79.88 258 GLY A CA 1
ATOM 2010 C C . GLY A 1 258 ? 11.412 15.600 -26.565 1.00 79.88 258 GLY A C 1
ATOM 2011 O O . GLY A 1 258 ? 11.509 15.765 -25.348 1.00 79.88 258 GLY A O 1
ATOM 2012 N N . GLU A 1 259 ? 10.223 15.614 -27.176 1.00 87.62 259 GLU A N 1
ATOM 2013 C CA . GLU A 1 259 ? 8.971 15.810 -26.452 1.00 87.62 259 GLU A CA 1
ATOM 2014 C C . GLU A 1 259 ? 8.532 14.539 -25.723 1.00 87.62 259 GLU A C 1
ATOM 2016 O O . GLU A 1 259 ? 8.354 13.476 -26.315 1.00 87.62 259 GLU A O 1
ATOM 2021 N N . ILE A 1 260 ? 8.299 14.663 -24.416 1.00 91.00 260 ILE A N 1
ATOM 2022 C CA . ILE A 1 260 ? 7.797 13.558 -23.597 1.00 91.00 260 ILE A CA 1
ATOM 2023 C C . ILE A 1 260 ? 6.309 13.277 -23.859 1.00 91.00 260 ILE A C 1
ATOM 2025 O O . ILE A 1 260 ? 5.546 14.207 -24.153 1.00 91.00 260 ILE A O 1
ATOM 2029 N N . PRO A 1 261 ? 5.836 12.036 -23.641 1.00 91.50 261 PRO A N 1
ATOM 2030 C CA . PRO A 1 261 ? 4.412 11.736 -23.692 1.00 91.50 261 PRO A CA 1
ATOM 2031 C C . PRO A 1 261 ? 3.614 12.531 -22.652 1.00 91.50 261 PRO A C 1
ATOM 2033 O O . PRO A 1 261 ? 3.912 12.501 -21.459 1.00 91.50 261 PRO A O 1
ATOM 2036 N N . LYS A 1 262 ? 2.559 13.212 -23.106 1.00 92.38 262 LYS A N 1
ATOM 2037 C CA . LYS A 1 262 ? 1.642 13.994 -22.251 1.00 92.38 262 LYS A CA 1
ATOM 2038 C C . LYS A 1 262 ? 0.236 13.400 -22.178 1.00 92.38 262 LYS A C 1
ATOM 2040 O O . LYS A 1 262 ? -0.614 13.942 -21.478 1.00 92.38 262 LYS A O 1
ATOM 2045 N N . THR A 1 263 ? -0.028 12.311 -22.893 1.00 94.00 263 THR A N 1
ATOM 2046 C CA . THR A 1 263 ? -1.323 11.623 -22.911 1.00 94.00 263 THR A CA 1
ATOM 2047 C C . THR A 1 263 ? -1.119 10.120 -22.809 1.00 94.00 263 THR A C 1
ATOM 2049 O O . THR A 1 263 ? -0.065 9.599 -23.176 1.00 94.00 263 THR A O 1
ATOM 2052 N N . PHE A 1 264 ? -2.141 9.414 -22.328 1.00 95.44 264 PHE A N 1
ATOM 2053 C CA . PHE A 1 264 ? -2.158 7.952 -22.309 1.00 95.44 264 PHE A CA 1
ATOM 2054 C C . PHE A 1 264 ? -1.799 7.343 -23.676 1.00 95.44 264 PHE A C 1
ATOM 2056 O O . PHE A 1 264 ? -0.951 6.458 -23.738 1.00 95.44 264 PHE A O 1
ATOM 2063 N N . ASP A 1 265 ? -2.404 7.824 -24.768 1.00 95.31 265 ASP A N 1
ATOM 2064 C CA . ASP A 1 265 ? -2.184 7.235 -26.095 1.00 95.31 265 ASP A CA 1
ATOM 2065 C C . ASP A 1 265 ? -0.736 7.441 -26.562 1.00 95.31 265 ASP A C 1
ATOM 2067 O O . ASP A 1 265 ? -0.108 6.498 -27.035 1.00 95.31 265 ASP A O 1
ATOM 2071 N N . ALA A 1 266 ? -0.163 8.629 -26.332 1.00 94.56 266 ALA A N 1
ATOM 2072 C CA . ALA A 1 266 ? 1.243 8.907 -26.636 1.00 94.56 266 ALA A CA 1
ATOM 2073 C C . ALA A 1 266 ? 2.210 8.072 -25.774 1.00 94.56 266 ALA A C 1
ATOM 2075 O O . ALA A 1 266 ? 3.283 7.674 -26.235 1.00 94.56 266 ALA A O 1
ATOM 2076 N N . LEU A 1 267 ? 1.844 7.777 -24.517 1.00 95.06 267 LEU A N 1
ATOM 2077 C CA . LEU A 1 267 ? 2.664 6.947 -23.631 1.00 95.06 267 LEU A CA 1
ATOM 2078 C C . LEU A 1 267 ? 2.828 5.537 -24.212 1.00 95.06 267 LEU A C 1
ATOM 2080 O O . LEU A 1 267 ? 3.947 5.031 -24.271 1.00 95.06 267 LEU A O 1
ATOM 2084 N N . TRP A 1 268 ? 1.722 4.936 -24.660 1.00 95.50 268 TRP A N 1
ATOM 2085 C CA . TRP A 1 268 ? 1.665 3.559 -25.163 1.00 95.50 268 TRP A CA 1
ATOM 2086 C C . TRP A 1 268 ? 1.917 3.422 -26.669 1.00 95.50 268 TRP A C 1
ATOM 2088 O O . TRP A 1 268 ? 1.968 2.300 -27.180 1.00 95.50 268 TRP A O 1
ATOM 2098 N N . GLN A 1 269 ? 2.080 4.536 -27.382 1.00 93.31 269 GLN A N 1
ATOM 2099 C CA . GLN A 1 269 ? 2.335 4.552 -28.817 1.00 93.31 269 GLN A CA 1
ATOM 2100 C C . GLN A 1 269 ? 3.573 3.717 -29.174 1.00 93.31 269 GLN A C 1
ATOM 2102 O O . GLN A 1 269 ? 4.645 3.873 -28.593 1.00 93.31 269 GLN A O 1
ATOM 2107 N N . GLY A 1 270 ? 3.415 2.826 -30.155 1.00 88.75 270 GLY A N 1
ATOM 2108 C CA . GLY A 1 270 ? 4.480 1.944 -30.638 1.00 88.75 270 GLY A CA 1
ATOM 2109 C C . GLY A 1 270 ? 4.640 0.632 -29.863 1.00 88.75 270 GLY A C 1
ATOM 2110 O O . GLY A 1 270 ? 5.271 -0.284 -30.384 1.00 88.75 270 GLY A O 1
ATOM 2111 N N . PHE A 1 271 ? 4.025 0.479 -28.684 1.00 95.31 271 PHE A N 1
ATOM 2112 C CA . PHE A 1 271 ? 4.097 -0.770 -27.923 1.00 95.31 271 PHE A CA 1
ATOM 2113 C C . PHE A 1 271 ? 2.939 -1.723 -28.241 1.00 95.31 271 PHE A C 1
ATOM 2115 O O . PHE A 1 271 ? 1.824 -1.579 -27.730 1.00 95.31 271 PHE A O 1
ATOM 2122 N N . ASP A 1 272 ? 3.235 -2.751 -29.035 1.00 95.62 272 ASP A N 1
ATOM 2123 C CA . ASP A 1 272 ? 2.362 -3.907 -29.240 1.00 95.62 272 ASP A CA 1
ATOM 2124 C C . ASP A 1 272 ? 2.904 -5.122 -28.455 1.00 95.62 272 ASP A C 1
ATOM 2126 O O . ASP A 1 272 ? 3.921 -5.712 -28.841 1.00 95.62 272 ASP A O 1
ATOM 2130 N N . PRO A 1 273 ? 2.227 -5.550 -27.371 1.00 96.12 273 PRO A N 1
ATOM 2131 C CA . PRO A 1 273 ? 2.692 -6.654 -26.543 1.00 96.12 273 PRO A CA 1
ATOM 2132 C C . PRO A 1 273 ? 2.603 -8.021 -27.233 1.00 96.12 273 PRO A C 1
ATOM 2134 O O . PRO A 1 273 ? 3.117 -8.992 -26.674 1.00 96.12 273 PRO A O 1
ATOM 2137 N N . GLN A 1 274 ? 1.962 -8.158 -28.395 1.00 96.25 274 GLN A N 1
ATOM 2138 C CA . GLN A 1 274 ? 1.864 -9.413 -29.149 1.00 96.25 274 GLN A CA 1
ATOM 2139 C C . GLN A 1 274 ? 2.882 -9.491 -30.296 1.00 96.25 274 GLN A C 1
ATOM 2141 O O . GLN A 1 274 ? 3.237 -10.593 -30.714 1.00 96.25 274 GLN A O 1
ATOM 2146 N N . LYS A 1 275 ? 3.410 -8.364 -30.774 1.00 95.06 275 LYS A N 1
ATOM 2147 C CA . LYS A 1 275 ? 4.280 -8.329 -31.959 1.00 95.06 275 LYS A CA 1
ATOM 2148 C C . LYS A 1 275 ? 5.614 -9.055 -31.771 1.00 95.06 275 LYS A C 1
ATOM 2150 O O . LYS A 1 275 ? 6.007 -9.861 -32.608 1.00 95.06 275 LYS A O 1
ATOM 2155 N N . GLU A 1 276 ? 6.322 -8.784 -30.678 1.00 92.06 276 GLU A N 1
ATOM 2156 C CA . GLU A 1 276 ? 7.679 -9.308 -30.476 1.00 92.06 276 GLU A CA 1
ATOM 2157 C C . GLU A 1 276 ? 7.713 -10.721 -29.856 1.00 92.06 276 GLU A C 1
ATOM 2159 O O . GLU A 1 276 ? 6.851 -11.053 -29.027 1.00 92.06 276 GLU A O 1
ATOM 2164 N N . PRO A 1 277 ? 8.725 -11.564 -30.166 1.00 95.00 277 PRO A N 1
ATOM 2165 C CA . PRO A 1 277 ? 8.862 -12.874 -29.531 1.00 95.00 277 PRO A CA 1
ATOM 2166 C C . PRO A 1 277 ? 9.101 -12.758 -28.021 1.00 95.00 277 PRO A C 1
ATOM 2168 O O . PRO A 1 277 ? 9.696 -11.790 -27.551 1.00 95.00 277 PRO A O 1
ATOM 2171 N N . LEU A 1 278 ? 8.593 -13.724 -27.252 1.00 95.94 278 LEU A N 1
ATOM 2172 C CA . LEU A 1 278 ? 8.686 -13.737 -25.785 1.00 95.94 278 LEU A CA 1
ATOM 2173 C C . LEU A 1 278 ? 10.018 -14.271 -25.260 1.00 95.94 278 LEU A C 1
ATOM 2175 O O . LEU A 1 278 ? 10.270 -14.089 -24.080 1.00 95.94 278 LEU A O 1
ATOM 2179 N N . ASP A 1 279 ? 10.828 -14.940 -26.085 1.00 95.94 279 ASP A N 1
ATOM 2180 C CA . ASP A 1 279 ? 12.120 -15.530 -25.698 1.00 95.94 279 ASP A CA 1
ATOM 2181 C C . ASP A 1 279 ? 12.074 -16.218 -24.322 1.00 95.94 279 ASP A C 1
ATOM 2183 O O . ASP A 1 279 ? 12.835 -15.887 -23.419 1.00 95.94 279 ASP A O 1
ATOM 2187 N N . VAL A 1 280 ? 11.096 -17.108 -24.127 1.00 97.88 280 VAL A N 1
ATOM 2188 C CA . VAL A 1 280 ? 10.832 -17.707 -22.814 1.00 97.88 280 VAL A CA 1
ATOM 2189 C C . VAL A 1 280 ? 11.983 -18.624 -22.410 1.00 97.88 280 VAL A C 1
ATOM 2191 O O . VAL A 1 280 ? 12.342 -19.539 -23.148 1.00 97.88 280 VAL A O 1
ATOM 2194 N N . GLU A 1 281 ? 12.485 -18.432 -21.195 1.00 98.06 281 GLU A N 1
ATOM 2195 C CA . GLU A 1 281 ? 13.488 -19.285 -20.566 1.00 98.06 281 GLU A CA 1
ATOM 2196 C C . GLU A 1 281 ? 12.888 -19.943 -19.323 1.00 98.06 281 GLU A C 1
ATOM 2198 O O . GLU A 1 281 ? 12.443 -19.254 -18.405 1.00 98.06 281 GLU A O 1
ATOM 2203 N N . VAL A 1 282 ? 12.869 -21.277 -19.281 1.00 98.19 282 VAL A N 1
ATOM 2204 C CA . VAL A 1 282 ? 12.444 -22.037 -18.097 1.00 98.19 282 VAL A CA 1
ATOM 2205 C C . VAL A 1 282 ? 13.664 -22.267 -17.209 1.00 98.19 282 VAL A C 1
ATOM 2207 O O . VAL A 1 282 ? 14.626 -22.901 -17.629 1.00 98.19 282 VAL A O 1
ATOM 2210 N N . LEU A 1 283 ? 13.614 -21.739 -15.988 1.00 97.75 283 LEU A N 1
ATOM 2211 C CA . LEU A 1 283 ? 14.709 -21.765 -15.013 1.00 97.75 283 LEU A CA 1
ATOM 2212 C C . LEU A 1 283 ? 14.574 -22.945 -14.041 1.00 97.75 283 LEU A C 1
ATOM 2214 O O . LEU A 1 283 ? 15.566 -23.513 -13.594 1.00 97.75 283 LEU A O 1
ATOM 2218 N N . LYS A 1 284 ? 13.334 -23.330 -13.726 1.00 97.88 284 LYS A N 1
ATOM 2219 C CA . LYS A 1 284 ? 12.998 -24.492 -12.897 1.00 97.88 284 LYS A CA 1
ATOM 2220 C C . LYS A 1 284 ? 11.626 -25.014 -13.296 1.00 97.88 284 LYS A C 1
ATOM 2222 O O . LYS A 1 284 ? 10.741 -24.220 -13.597 1.00 97.88 284 LYS A O 1
ATOM 2227 N N . GLU A 1 285 ? 11.432 -26.325 -13.244 1.00 97.75 285 GLU A N 1
ATOM 2228 C CA . GLU A 1 285 ? 10.137 -26.976 -13.449 1.00 97.75 285 GLU A CA 1
ATOM 2229 C C . GLU A 1 285 ? 9.948 -28.083 -12.408 1.00 97.75 285 GLU A C 1
ATOM 2231 O O . GLU A 1 285 ? 10.901 -28.792 -12.079 1.00 97.75 285 GLU A O 1
ATOM 2236 N N . TRP A 1 286 ? 8.741 -28.193 -11.856 1.00 97.94 286 TRP A N 1
ATOM 2237 C CA . TRP A 1 286 ? 8.353 -29.250 -10.923 1.00 97.94 286 TRP A CA 1
ATOM 2238 C C . TRP A 1 286 ? 6.850 -29.531 -11.007 1.00 97.94 286 TRP A C 1
ATOM 2240 O O . TRP A 1 286 ? 6.091 -28.793 -11.637 1.00 97.94 286 TRP A O 1
ATOM 2250 N N . GLU A 1 287 ? 6.421 -30.611 -10.363 1.00 97.00 287 GLU A N 1
ATOM 2251 C CA . GLU A 1 287 ? 5.013 -30.939 -10.167 1.00 97.00 287 GLU A CA 1
ATOM 2252 C C . GLU A 1 287 ? 4.706 -30.966 -8.670 1.00 97.00 287 GLU A C 1
ATOM 2254 O O . GLU A 1 287 ? 5.471 -31.521 -7.884 1.00 97.00 287 GLU A O 1
ATOM 2259 N N . GLU A 1 288 ? 3.588 -30.366 -8.275 1.00 95.81 288 GLU A N 1
ATOM 2260 C CA . GLU A 1 288 ? 3.125 -30.332 -6.888 1.00 95.81 288 GLU A CA 1
ATOM 2261 C C . GLU A 1 288 ? 1.605 -30.494 -6.865 1.00 95.81 288 GLU A C 1
ATOM 2263 O O . GLU A 1 288 ? 0.887 -29.721 -7.495 1.00 95.81 288 GLU A O 1
ATOM 2268 N N . ASP A 1 289 ? 1.100 -31.513 -6.165 1.00 95.44 289 ASP A N 1
ATOM 2269 C CA . ASP A 1 289 ? -0.338 -31.783 -6.018 1.00 95.44 289 ASP A CA 1
ATOM 2270 C C . ASP A 1 289 ? -1.129 -31.784 -7.348 1.00 95.44 289 ASP A C 1
ATOM 2272 O O . ASP A 1 289 ? -2.232 -31.236 -7.435 1.00 95.44 289 ASP A O 1
ATOM 2276 N N . GLY A 1 290 ? -0.559 -32.375 -8.407 1.00 97.31 290 GLY A N 1
ATOM 2277 C CA . GLY A 1 290 ? -1.172 -32.429 -9.742 1.00 97.31 290 GLY A CA 1
ATOM 2278 C C . GLY A 1 290 ? -1.113 -31.113 -10.532 1.00 97.31 290 GLY A C 1
ATOM 2279 O O . GLY A 1 290 ? -1.785 -30.974 -11.558 1.00 97.31 290 GLY A O 1
ATOM 2280 N N . VAL A 1 291 ? -0.318 -30.141 -10.080 1.00 98.44 291 VAL A N 1
ATOM 2281 C CA . VAL A 1 291 ? -0.072 -28.861 -10.754 1.00 98.44 291 VAL A CA 1
ATOM 2282 C C . VAL A 1 291 ? 1.333 -28.861 -11.344 1.00 98.44 291 VAL A C 1
ATOM 2284 O O . VAL A 1 291 ? 2.303 -29.109 -10.634 1.00 98.44 291 VAL A O 1
ATOM 2287 N N . VAL A 1 292 ? 1.446 -28.553 -12.638 1.00 98.50 292 VAL A N 1
ATOM 2288 C CA . VAL A 1 292 ? 2.734 -28.290 -13.292 1.00 98.50 292 VAL A CA 1
ATOM 2289 C C . VAL A 1 292 ? 3.142 -26.862 -12.966 1.00 98.50 292 VAL A C 1
ATOM 2291 O O . VAL A 1 292 ? 2.368 -25.932 -13.190 1.00 98.50 292 VAL A O 1
ATOM 2294 N N . MET A 1 293 ? 4.353 -26.688 -12.451 1.00 98.44 293 MET A N 1
ATOM 2295 C CA . MET A 1 293 ? 4.872 -25.423 -11.946 1.00 98.44 293 MET A CA 1
ATOM 2296 C C . MET A 1 293 ? 6.220 -25.111 -12.585 1.00 98.44 293 MET A C 1
ATOM 2298 O O . MET A 1 293 ? 7.042 -26.001 -12.799 1.00 98.44 293 MET A O 1
ATOM 2302 N N . LYS A 1 294 ? 6.459 -23.837 -12.890 1.00 98.56 294 LYS A N 1
ATOM 2303 C CA . LYS A 1 294 ? 7.685 -23.356 -13.524 1.00 98.56 294 LYS A CA 1
ATOM 2304 C C . LYS A 1 294 ? 8.132 -22.047 -12.899 1.00 98.56 294 LYS A C 1
ATOM 2306 O O . LYS A 1 294 ? 7.326 -21.133 -12.743 1.00 98.56 294 LYS A O 1
ATOM 2311 N N . VAL A 1 295 ? 9.423 -21.919 -12.617 1.00 98.75 295 VAL A N 1
ATOM 2312 C CA . VAL A 1 295 ? 10.066 -20.604 -12.593 1.00 98.75 295 VAL A CA 1
ATOM 2313 C C . VAL A 1 295 ? 10.586 -20.350 -13.996 1.00 98.75 295 VAL A C 1
ATOM 2315 O O . VAL A 1 295 ? 11.289 -21.186 -14.561 1.00 98.75 295 VAL A O 1
ATOM 2318 N N . LEU A 1 296 ? 10.211 -19.220 -14.577 1.00 98.44 296 LEU A N 1
ATOM 2319 C CA . LEU A 1 296 ? 10.594 -18.844 -15.932 1.00 98.44 296 LEU A CA 1
ATOM 2320 C C . LEU A 1 296 ? 10.865 -17.348 -16.015 1.00 98.44 296 LEU A C 1
ATOM 2322 O O . LEU A 1 296 ? 10.493 -16.595 -15.117 1.00 98.44 296 LEU A O 1
ATOM 2326 N N . ARG A 1 297 ? 11.462 -16.905 -17.115 1.00 97.75 297 ARG A N 1
ATOM 2327 C CA . ARG A 1 297 ? 11.480 -15.495 -17.500 1.00 97.75 297 ARG A CA 1
ATOM 2328 C C . ARG A 1 297 ? 11.119 -15.321 -18.965 1.00 97.75 297 ARG A C 1
ATOM 2330 O O . ARG A 1 297 ? 11.319 -16.227 -19.769 1.00 97.75 297 ARG A O 1
ATOM 2337 N N . TYR A 1 298 ? 10.558 -14.168 -19.301 1.00 97.31 298 TYR A N 1
ATOM 2338 C CA . TYR A 1 298 ? 10.157 -13.821 -20.660 1.00 97.31 298 TYR A CA 1
ATOM 2339 C C . TYR A 1 298 ? 10.575 -12.392 -20.995 1.00 97.31 298 TYR A C 1
ATOM 2341 O O . TYR A 1 298 ? 10.616 -11.510 -20.134 1.00 97.31 298 TYR A O 1
ATOM 2349 N N . ARG A 1 299 ? 10.877 -12.162 -22.270 1.00 95.19 299 ARG A N 1
ATOM 2350 C CA . ARG A 1 299 ? 11.255 -10.865 -22.807 1.00 95.19 299 ARG A CA 1
ATOM 2351 C C . ARG A 1 299 ? 10.071 -9.926 -22.833 1.00 95.19 299 ARG A C 1
ATOM 2353 O O . ARG A 1 299 ? 9.030 -10.204 -23.445 1.00 95.19 299 ARG A O 1
ATOM 2360 N N . VAL A 1 300 ? 10.273 -8.770 -22.228 1.00 92.56 300 VAL A N 1
ATOM 2361 C CA . VAL A 1 300 ? 9.298 -7.697 -22.259 1.00 92.56 300 VAL A CA 1
ATOM 2362 C C . VAL A 1 300 ? 9.521 -6.782 -23.446 1.00 92.56 300 VAL A C 1
ATOM 2364 O O . VAL A 1 300 ? 8.579 -6.575 -24.205 1.00 92.56 300 VAL A O 1
ATOM 2367 N N . ALA A 1 301 ? 10.740 -6.284 -23.615 1.00 90.06 301 ALA A N 1
ATOM 2368 C CA . ALA A 1 301 ? 11.091 -5.368 -24.690 1.00 90.06 301 ALA A CA 1
ATOM 2369 C C . ALA A 1 301 ? 12.609 -5.371 -24.931 1.00 90.06 301 ALA A C 1
ATOM 2371 O O . ALA A 1 301 ? 13.363 -6.066 -24.238 1.00 90.06 301 ALA A O 1
ATOM 2372 N N . ILE A 1 302 ? 13.044 -4.598 -25.919 1.00 88.50 302 ILE A N 1
ATOM 2373 C CA . ILE A 1 302 ? 14.434 -4.215 -26.153 1.00 88.50 302 ILE A CA 1
ATOM 2374 C C . ILE A 1 302 ? 14.608 -2.765 -25.695 1.00 88.50 302 ILE A C 1
ATOM 2376 O O . ILE A 1 302 ? 13.858 -1.890 -26.129 1.00 88.50 302 ILE A O 1
ATOM 2380 N N . PHE A 1 303 ? 15.573 -2.549 -24.801 1.00 82.31 303 PHE A N 1
ATOM 2381 C CA . PHE A 1 303 ? 15.947 -1.257 -24.233 1.00 82.31 303 PHE A CA 1
ATOM 2382 C C . PHE A 1 303 ? 17.420 -0.987 -24.522 1.00 82.31 303 PHE A C 1
ATOM 2384 O O . PHE A 1 303 ? 18.276 -1.775 -24.109 1.00 82.31 303 PHE A O 1
ATOM 2391 N N . ASN A 1 304 ? 17.728 0.114 -25.203 1.00 76.31 304 ASN A N 1
ATOM 2392 C CA . ASN A 1 304 ? 19.086 0.497 -25.591 1.00 76.31 304 ASN A CA 1
ATOM 2393 C C . ASN A 1 304 ? 19.856 -0.661 -26.271 1.00 76.31 304 ASN A C 1
ATOM 2395 O O . ASN A 1 304 ? 21.034 -0.916 -25.995 1.00 76.31 304 ASN A O 1
ATOM 2399 N N . GLY A 1 305 ? 19.169 -1.422 -27.128 1.00 81.38 305 GLY A N 1
ATOM 2400 C CA . GLY A 1 305 ? 19.681 -2.593 -27.843 1.00 81.38 305 GLY A CA 1
ATOM 2401 C C . GLY A 1 305 ? 19.844 -3.864 -26.998 1.00 81.38 305 GLY A C 1
ATOM 2402 O O . GLY A 1 305 ? 20.400 -4.849 -27.490 1.00 81.38 305 GLY A O 1
ATOM 2403 N N . LYS A 1 306 ? 19.384 -3.881 -25.739 1.00 83.75 306 LYS A N 1
ATOM 2404 C CA . LYS A 1 306 ? 19.468 -5.033 -24.820 1.00 83.75 306 LYS A CA 1
ATOM 2405 C C . LYS A 1 306 ? 18.086 -5.599 -24.504 1.00 83.75 306 LYS A C 1
ATOM 2407 O O . LYS A 1 306 ? 17.118 -4.862 -24.354 1.00 83.75 306 LYS A O 1
ATOM 2412 N N . LYS A 1 307 ? 17.985 -6.923 -24.361 1.00 88.25 307 LYS A N 1
ATOM 2413 C CA . LYS A 1 307 ? 16.740 -7.574 -23.924 1.00 88.25 307 LYS A CA 1
ATOM 2414 C C . LYS A 1 307 ? 16.457 -7.215 -22.463 1.00 88.25 307 LYS A C 1
ATOM 2416 O O . LYS A 1 307 ? 17.337 -7.386 -21.628 1.00 88.25 307 LYS A O 1
ATOM 2421 N N . GLY A 1 308 ? 15.237 -6.775 -22.168 1.00 90.06 308 GLY A N 1
ATOM 2422 C CA . GLY A 1 308 ? 14.704 -6.721 -20.808 1.00 90.06 308 GLY A CA 1
ATOM 2423 C C . GLY A 1 308 ? 13.820 -7.935 -20.534 1.00 90.06 308 GLY A C 1
ATOM 2424 O O . GLY A 1 308 ? 12.836 -8.164 -21.243 1.00 90.06 308 GLY A O 1
ATOM 2425 N N . MET A 1 309 ? 14.167 -8.708 -19.513 1.00 93.38 309 MET A N 1
ATOM 2426 C CA . MET A 1 309 ? 13.543 -9.965 -19.119 1.00 93.38 309 MET A CA 1
ATOM 2427 C C . MET A 1 309 ? 12.837 -9.821 -17.770 1.00 93.38 309 MET A C 1
ATOM 2429 O O . MET A 1 309 ? 13.395 -9.312 -16.796 1.00 93.38 309 MET A O 1
ATOM 2433 N N . MET A 1 310 ? 11.618 -10.352 -17.686 1.00 95.25 310 MET A N 1
ATOM 2434 C CA . MET A 1 310 ? 10.840 -10.438 -16.454 1.00 95.25 310 MET A CA 1
ATOM 2435 C C . MET A 1 310 ? 10.729 -11.891 -16.011 1.00 95.25 310 MET A C 1
ATOM 2437 O O . MET A 1 310 ? 10.190 -12.719 -16.746 1.00 95.25 310 MET A O 1
ATOM 2441 N N . ALA A 1 311 ? 11.221 -12.195 -14.811 1.00 97.81 311 ALA A N 1
ATOM 2442 C CA . ALA A 1 311 ? 11.024 -13.493 -14.185 1.00 97.81 311 ALA A CA 1
ATOM 2443 C C . ALA A 1 311 ? 9.627 -13.610 -13.557 1.00 97.81 311 ALA A C 1
ATOM 2445 O O . ALA A 1 311 ? 8.980 -12.615 -13.215 1.00 97.81 311 ALA A O 1
ATOM 2446 N N . ALA A 1 312 ? 9.154 -14.843 -13.414 1.00 98.31 312 ALA A N 1
ATOM 2447 C CA . ALA A 1 312 ? 7.857 -15.168 -12.851 1.00 98.31 312 ALA A CA 1
ATOM 2448 C C . ALA A 1 312 ? 7.790 -16.624 -12.372 1.00 98.31 312 ALA A C 1
ATOM 2450 O O . ALA A 1 312 ? 8.559 -17.483 -12.809 1.00 98.31 312 ALA A O 1
ATOM 2451 N N . VAL A 1 313 ? 6.802 -16.907 -11.523 1.00 98.75 313 VAL A N 1
ATOM 2452 C CA . VAL A 1 313 ? 6.341 -18.274 -11.253 1.00 98.75 313 VAL A CA 1
ATOM 2453 C C . VAL A 1 313 ? 5.067 -18.512 -12.054 1.00 98.75 313 VAL A C 1
ATOM 2455 O O . VAL A 1 313 ? 4.119 -17.744 -11.928 1.00 98.75 313 VAL A O 1
ATOM 2458 N N . TYR A 1 314 ? 5.027 -19.558 -12.868 1.00 98.88 314 TYR A N 1
ATOM 2459 C CA . TYR A 1 314 ? 3.876 -19.957 -13.674 1.00 98.88 314 TYR A CA 1
ATOM 2460 C C . TYR A 1 314 ? 3.427 -21.368 -13.307 1.00 98.88 314 TYR A C 1
ATOM 2462 O O . TYR A 1 314 ? 4.252 -22.204 -12.955 1.00 98.88 314 TYR A O 1
ATOM 2470 N N . GLY A 1 315 ? 2.136 -21.663 -13.414 1.00 98.62 315 GLY A N 1
ATOM 2471 C CA . GLY A 1 315 ? 1.656 -23.023 -13.224 1.00 98.62 315 GLY A CA 1
ATOM 2472 C C . GLY A 1 315 ? 0.184 -23.218 -13.542 1.00 98.62 315 GLY A C 1
ATOM 2473 O O . GLY A 1 315 ? -0.585 -22.259 -13.660 1.00 98.62 315 GLY A O 1
ATOM 2474 N N . TYR A 1 316 ? -0.182 -24.482 -13.729 1.00 98.81 316 TYR A N 1
ATOM 2475 C CA . TYR A 1 316 ? -1.486 -24.911 -14.226 1.00 98.81 316 TYR A CA 1
ATOM 2476 C C . TYR A 1 316 ? -1.766 -26.385 -13.870 1.00 98.81 316 TYR A C 1
ATOM 2478 O O . TYR A 1 316 ? -0.830 -27.172 -13.705 1.00 98.81 316 TYR A O 1
ATOM 2486 N N . PRO A 1 317 ? -3.041 -26.804 -13.765 1.00 98.62 317 PRO A N 1
ATOM 2487 C CA . PRO A 1 317 ? -3.401 -28.206 -13.556 1.00 98.62 317 PRO A CA 1
ATOM 2488 C C . PRO A 1 317 ? -2.904 -29.107 -14.683 1.00 98.62 317 PRO A C 1
ATOM 2490 O O . PRO A 1 317 ? -3.163 -28.854 -15.863 1.00 98.62 317 PRO A O 1
ATOM 2493 N N . LYS A 1 318 ? -2.227 -30.196 -14.325 1.00 98.19 318 LYS A N 1
ATOM 2494 C CA . LYS A 1 318 ? -1.668 -31.141 -15.290 1.00 98.19 318 LYS A CA 1
ATOM 2495 C C . LYS A 1 318 ? -2.759 -31.719 -16.194 1.00 98.19 318 LYS A C 1
ATOM 2497 O O . LYS A 1 318 ? -3.784 -32.206 -15.730 1.00 98.19 318 LYS A O 1
ATOM 2502 N N . GLY A 1 319 ? -2.523 -31.670 -17.505 1.00 96.69 319 GLY A N 1
ATOM 2503 C CA . GLY A 1 319 ? -3.431 -32.218 -18.519 1.00 96.69 319 GLY A CA 1
ATOM 2504 C C . GLY A 1 319 ? -4.679 -31.376 -18.812 1.00 96.69 319 GLY A C 1
ATOM 2505 O O . GLY A 1 319 ? -5.420 -31.717 -19.736 1.00 96.69 319 GLY A O 1
ATOM 2506 N N . ALA A 1 320 ? -4.909 -30.278 -18.088 1.00 96.88 320 ALA A N 1
ATOM 2507 C CA . ALA A 1 320 ? -6.033 -29.393 -18.356 1.00 96.88 320 ALA A CA 1
ATOM 2508 C C . ALA A 1 320 ? -5.829 -28.567 -19.638 1.00 96.88 320 ALA A C 1
ATOM 2510 O O . ALA A 1 320 ? -4.709 -28.310 -20.081 1.00 96.88 320 ALA A O 1
ATOM 2511 N N . LYS A 1 321 ? -6.948 -28.169 -20.245 1.00 96.56 321 LYS A N 1
ATOM 2512 C CA . LYS A 1 321 ? -7.020 -27.345 -21.457 1.00 96.56 321 LYS A CA 1
ATOM 2513 C C . LYS A 1 321 ? -8.118 -26.305 -21.292 1.00 96.56 321 LYS A C 1
ATOM 2515 O O . LYS A 1 321 ? -9.014 -26.500 -20.471 1.00 96.56 321 LYS A O 1
ATOM 2520 N N . ASN A 1 322 ? -8.083 -25.254 -22.110 1.00 97.19 322 ASN A N 1
ATOM 2521 C CA . ASN A 1 322 ? -9.075 -24.178 -22.092 1.00 97.19 322 ASN A CA 1
ATOM 2522 C C . ASN A 1 322 ? -9.258 -23.608 -20.675 1.00 97.19 322 ASN A C 1
ATOM 2524 O O . ASN A 1 322 ? -10.379 -23.460 -20.184 1.00 97.19 322 ASN A O 1
ATOM 2528 N N . LEU A 1 323 ? -8.159 -23.357 -19.971 1.00 98.69 323 LEU A N 1
ATOM 2529 C CA . LEU A 1 323 ? -8.180 -22.762 -18.645 1.00 98.69 323 LEU A CA 1
ATOM 2530 C C . LEU A 1 323 ? -8.306 -21.241 -18.755 1.00 98.69 323 LEU A C 1
ATOM 2532 O O . LEU A 1 323 ? -7.614 -20.639 -19.575 1.00 98.69 323 LEU A O 1
ATOM 2536 N N . PRO A 1 324 ? -9.102 -20.585 -17.899 1.00 98.81 324 PRO A N 1
ATOM 2537 C CA . PRO A 1 324 ? -8.922 -19.160 -17.674 1.00 98.81 324 PRO A CA 1
ATOM 2538 C C . PRO A 1 324 ? -7.523 -18.885 -17.094 1.00 98.81 324 PRO A C 1
ATOM 2540 O O . PRO A 1 324 ? -7.007 -19.655 -16.274 1.00 98.81 324 PRO A O 1
ATOM 2543 N N . GLY A 1 325 ? -6.915 -17.784 -17.530 1.00 98.81 325 GLY A N 1
ATOM 2544 C CA . GLY A 1 325 ? -5.581 -17.350 -17.121 1.00 98.81 325 GLY A CA 1
ATOM 2545 C C . GLY A 1 325 ? -5.634 -16.201 -16.115 1.00 98.81 325 GLY A C 1
ATOM 2546 O O . GLY A 1 325 ? -6.462 -15.303 -16.250 1.00 98.81 325 GLY A O 1
ATOM 2547 N N . LEU A 1 326 ? -4.744 -16.193 -15.124 1.00 98.94 326 LEU A N 1
ATOM 2548 C CA . LEU A 1 326 ? -4.628 -15.113 -14.142 1.00 98.94 326 LEU A CA 1
ATOM 2549 C C . LEU A 1 326 ? -3.203 -14.565 -14.067 1.00 98.94 326 LEU A C 1
ATOM 2551 O O . LEU A 1 326 ? -2.233 -15.323 -14.008 1.00 98.94 326 LEU A O 1
ATOM 2555 N N . ILE A 1 327 ? -3.091 -13.244 -13.987 1.00 98.81 327 ILE A N 1
ATOM 2556 C CA . ILE A 1 327 ? -1.864 -12.552 -13.594 1.00 98.81 327 ILE A CA 1
ATOM 2557 C C . ILE A 1 327 ? -1.987 -12.146 -12.128 1.00 98.81 327 ILE A C 1
ATOM 2559 O O . ILE A 1 327 ? -2.938 -11.462 -11.750 1.00 98.81 327 ILE A O 1
ATOM 2563 N N . HIS A 1 328 ? -0.996 -12.536 -11.332 1.00 98.56 328 HIS A N 1
ATOM 2564 C CA . HIS A 1 328 ? -0.791 -12.068 -9.968 1.00 98.56 328 HIS A CA 1
ATOM 2565 C C . HIS A 1 328 ? 0.376 -11.078 -9.906 1.00 98.56 328 HIS A C 1
ATOM 2567 O O . HIS A 1 328 ? 1.475 -11.367 -10.392 1.00 98.56 328 HIS A O 1
ATOM 2573 N N . ILE A 1 329 ? 0.148 -9.939 -9.250 1.00 98.06 329 ILE A N 1
ATOM 2574 C CA . ILE A 1 329 ? 1.140 -8.877 -9.078 1.00 98.06 329 ILE A CA 1
ATOM 2575 C C . ILE A 1 329 ? 1.307 -8.557 -7.587 1.00 98.06 329 ILE A C 1
ATOM 2577 O O . ILE A 1 329 ? 0.381 -8.083 -6.929 1.00 98.06 329 ILE A O 1
ATOM 2581 N N . HIS A 1 330 ? 2.504 -8.793 -7.051 1.00 95.06 330 HIS A N 1
ATOM 2582 C CA . HIS A 1 330 ? 2.804 -8.543 -5.639 1.00 95.06 330 HIS A CA 1
ATOM 2583 C C . HIS A 1 330 ? 3.041 -7.049 -5.337 1.00 95.06 330 HIS A C 1
ATOM 2585 O O . HIS A 1 330 ? 3.377 -6.262 -6.229 1.00 95.06 330 HIS A O 1
ATOM 2591 N N . GLY A 1 331 ? 2.929 -6.667 -4.061 1.00 91.31 331 GLY A N 1
ATOM 2592 C CA . GLY A 1 331 ? 3.174 -5.306 -3.575 1.00 91.31 331 GLY A CA 1
ATOM 2593 C C . GLY A 1 331 ? 4.654 -4.925 -3.449 1.00 91.31 331 GLY A C 1
ATOM 2594 O O . GLY A 1 331 ? 5.559 -5.738 -3.665 1.00 91.31 331 GLY A O 1
ATOM 2595 N N . GLY A 1 332 ? 4.912 -3.668 -3.076 1.00 86.94 332 GLY A N 1
ATOM 2596 C CA . GLY A 1 332 ? 6.259 -3.173 -2.773 1.00 86.94 332 GLY A CA 1
ATOM 2597 C C . GLY A 1 332 ? 6.914 -3.973 -1.646 1.00 86.94 332 GLY A C 1
ATOM 2598 O O . GLY A 1 332 ? 6.246 -4.397 -0.710 1.00 86.94 332 GLY A O 1
ATOM 2599 N N . GLY A 1 333 ? 8.215 -4.248 -1.754 1.00 83.25 333 GLY A N 1
ATOM 2600 C CA . GLY A 1 333 ? 8.932 -5.106 -0.794 1.00 83.25 333 GLY A CA 1
ATOM 2601 C C . GLY A 1 333 ? 8.608 -6.613 -0.855 1.00 83.25 333 GLY A C 1
ATOM 2602 O O . GLY A 1 333 ? 9.370 -7.399 -0.302 1.00 83.25 333 GLY A O 1
ATOM 2603 N N . GLN A 1 334 ? 7.548 -7.035 -1.560 1.00 87.81 334 GLN A N 1
ATOM 2604 C CA . GLN A 1 334 ? 7.142 -8.443 -1.703 1.00 87.81 334 GLN A CA 1
ATOM 2605 C C . GLN A 1 334 ? 7.783 -9.136 -2.927 1.00 87.81 334 GLN A C 1
ATOM 2607 O O . GLN A 1 334 ? 8.686 -8.587 -3.568 1.00 87.81 334 GLN A O 1
ATOM 2612 N N . MET A 1 335 ? 7.345 -10.364 -3.233 1.00 93.69 335 MET A N 1
ATOM 2613 C CA . MET A 1 335 ? 7.984 -11.279 -4.187 1.00 93.69 335 MET A CA 1
ATOM 2614 C C . MET A 1 335 ? 6.955 -12.035 -5.037 1.00 93.69 335 MET A C 1
ATOM 2616 O O . MET A 1 335 ? 5.816 -12.238 -4.609 1.00 93.69 335 MET A O 1
ATOM 2620 N N . ALA A 1 336 ? 7.360 -12.513 -6.216 1.00 97.06 336 ALA A N 1
ATOM 2621 C CA . ALA A 1 336 ? 6.600 -13.535 -6.928 1.00 97.06 336 ALA A CA 1
ATOM 2622 C C . ALA A 1 336 ? 6.569 -14.809 -6.087 1.00 97.06 336 ALA A C 1
ATOM 2624 O O . ALA A 1 336 ? 7.603 -15.247 -5.590 1.00 97.06 336 ALA A O 1
ATOM 2625 N N . HIS A 1 337 ? 5.395 -15.411 -5.926 1.00 97.44 337 HIS A N 1
ATOM 2626 C CA . HIS A 1 337 ? 5.229 -16.505 -4.974 1.00 97.44 337 HIS A CA 1
ATOM 2627 C C . HIS A 1 337 ? 4.435 -17.679 -5.558 1.00 97.44 337 HIS A C 1
ATOM 2629 O O . HIS A 1 337 ? 3.355 -17.488 -6.128 1.00 97.44 337 HIS A O 1
ATOM 2635 N N . ALA A 1 338 ? 4.944 -18.900 -5.356 1.00 97.75 338 ALA A N 1
ATOM 2636 C CA . ALA A 1 338 ? 4.352 -20.145 -5.855 1.00 97.75 338 ALA A CA 1
ATOM 2637 C C . ALA A 1 338 ? 2.961 -20.449 -5.268 1.00 97.75 338 ALA A C 1
ATOM 2639 O O . ALA A 1 338 ? 2.089 -20.939 -5.975 1.00 97.75 338 ALA A O 1
ATOM 2640 N N . VAL A 1 339 ? 2.711 -20.111 -3.999 1.00 97.12 339 VAL A N 1
ATOM 2641 C CA . VAL A 1 339 ? 1.409 -20.322 -3.332 1.00 97.12 339 VAL A CA 1
ATOM 2642 C C . VAL A 1 339 ? 0.202 -19.743 -4.085 1.00 97.12 339 VAL A C 1
ATOM 2644 O O . VAL A 1 339 ? -0.837 -20.400 -4.140 1.00 97.12 339 VAL A O 1
ATOM 2647 N N . HIS A 1 340 ? 0.319 -18.559 -4.700 1.00 97.50 340 HIS A N 1
ATOM 2648 C CA . HIS A 1 340 ? -0.774 -17.978 -5.489 1.00 97.50 340 HIS A CA 1
ATOM 2649 C C . HIS A 1 340 ? -1.060 -18.824 -6.730 1.00 97.50 340 HIS A C 1
ATOM 2651 O O . HIS A 1 340 ? -2.212 -19.109 -7.039 1.00 97.50 340 HIS A O 1
ATOM 2657 N N . VAL A 1 341 ? -0.002 -19.284 -7.396 1.00 98.38 341 VAL A N 1
ATOM 2658 C CA . VAL A 1 341 ? -0.102 -20.139 -8.578 1.00 98.38 341 VAL A CA 1
ATOM 2659 C C . VAL A 1 341 ? -0.720 -21.489 -8.217 1.00 98.38 341 VAL A C 1
ATOM 2661 O O . VAL A 1 341 ? -1.695 -21.901 -8.837 1.00 98.38 341 VAL A O 1
ATOM 2664 N N . LEU A 1 342 ? -0.221 -22.138 -7.164 1.00 98.38 342 LEU A N 1
ATOM 2665 C CA . LEU A 1 342 ? -0.701 -23.443 -6.715 1.00 98.38 342 LEU A CA 1
ATOM 2666 C C . LEU A 1 342 ? -2.170 -23.400 -6.276 1.00 98.38 342 LEU A C 1
ATOM 2668 O O . LEU A 1 342 ? -2.965 -24.255 -6.664 1.00 98.38 342 LEU A O 1
ATOM 2672 N N . THR A 1 343 ? -2.554 -22.405 -5.471 1.00 97.62 343 THR A N 1
ATOM 2673 C CA . THR A 1 343 ? -3.939 -22.285 -4.983 1.00 97.62 343 THR A CA 1
ATOM 2674 C C . THR A 1 343 ? -4.917 -21.963 -6.112 1.00 97.62 343 THR A C 1
ATOM 2676 O O . THR A 1 343 ? -5.993 -22.558 -6.164 1.00 97.62 343 THR A O 1
ATOM 2679 N N . ASN A 1 344 ? -4.542 -21.111 -7.069 1.00 98.44 344 ASN A N 1
ATOM 2680 C CA . ASN A 1 344 ? -5.366 -20.841 -8.248 1.00 98.44 344 ASN A CA 1
ATOM 2681 C C . ASN A 1 344 ? -5.442 -22.046 -9.197 1.00 98.44 344 ASN A C 1
ATOM 2683 O O . ASN A 1 344 ? -6.517 -22.343 -9.720 1.00 98.44 344 ASN A O 1
ATOM 2687 N N . ALA A 1 345 ? -4.346 -22.784 -9.381 1.00 98.50 345 ALA A N 1
ATOM 2688 C CA . ALA A 1 345 ? -4.341 -24.004 -10.178 1.00 98.50 345 ALA A CA 1
ATOM 2689 C C . ALA A 1 345 ? -5.280 -25.058 -9.593 1.00 98.50 345 ALA A C 1
ATOM 2691 O O . ALA A 1 345 ? -6.142 -25.560 -10.309 1.00 98.50 345 ALA A O 1
ATOM 2692 N N . LYS A 1 346 ? -5.256 -25.292 -8.276 1.00 97.19 346 LYS A N 1
ATOM 2693 C CA . LYS A 1 346 ? -6.235 -26.172 -7.606 1.00 97.19 346 LYS A CA 1
ATOM 2694 C C . LYS A 1 346 ? -7.688 -25.729 -7.793 1.00 97.19 346 LYS A C 1
ATOM 2696 O O . LYS A 1 346 ? -8.599 -26.545 -7.704 1.00 97.19 346 LYS A O 1
ATOM 2701 N N . ARG A 1 347 ? -7.912 -24.447 -8.085 1.00 96.56 347 ARG A N 1
ATOM 2702 C CA . ARG A 1 347 ? -9.229 -23.896 -8.418 1.00 96.56 347 ARG A CA 1
ATOM 2703 C C . ARG A 1 347 ? -9.559 -23.997 -9.907 1.00 96.56 347 ARG A C 1
ATOM 2705 O O . ARG A 1 347 ? -10.682 -23.680 -10.272 1.00 96.56 347 ARG A O 1
ATOM 2712 N N . GLY A 1 348 ? -8.640 -24.422 -10.773 1.00 98.06 348 GLY A N 1
ATOM 2713 C CA . GLY A 1 348 ? -8.831 -24.557 -12.222 1.00 98.06 348 GLY A CA 1
ATOM 2714 C C . GLY A 1 348 ? -8.450 -23.305 -13.015 1.00 98.06 348 GLY A C 1
ATOM 2715 O O . GLY A 1 348 ? -9.207 -22.891 -13.889 1.00 98.06 348 GLY A O 1
ATOM 2716 N N . TYR A 1 349 ? -7.338 -22.657 -12.669 1.00 98.81 349 TYR A N 1
ATOM 2717 C CA . TYR A 1 349 ? -6.758 -21.536 -13.419 1.00 98.81 349 TYR A CA 1
ATOM 2718 C C . TYR A 1 349 ? -5.314 -21.850 -13.815 1.00 98.81 349 TYR A C 1
ATOM 2720 O O . TYR A 1 349 ? -4.582 -22.467 -13.046 1.00 98.81 349 TYR A O 1
ATOM 2728 N N . ALA A 1 350 ? -4.866 -21.359 -14.967 1.00 98.88 350 ALA A N 1
ATOM 2729 C CA . ALA A 1 350 ? -3.436 -21.160 -15.185 1.00 98.88 350 ALA A CA 1
ATOM 2730 C C . ALA A 1 350 ? -3.051 -19.803 -14.588 1.00 98.88 350 ALA A C 1
ATOM 2732 O O . ALA A 1 350 ? -3.782 -18.829 -14.759 1.00 98.88 350 ALA A O 1
ATOM 2733 N N . THR A 1 351 ? -1.952 -19.701 -13.849 1.00 98.88 351 THR A N 1
ATOM 2734 C CA . THR A 1 351 ? -1.583 -18.445 -13.174 1.00 98.88 351 THR A CA 1
ATOM 2735 C C . THR A 1 351 ? -0.110 -18.138 -13.349 1.00 98.88 351 THR A C 1
ATOM 2737 O O . THR A 1 351 ? 0.723 -19.021 -13.169 1.00 98.88 351 THR A O 1
ATOM 2740 N N . ILE A 1 352 ? 0.206 -16.877 -13.647 1.00 98.88 352 ILE A N 1
ATOM 2741 C CA . ILE A 1 352 ? 1.565 -16.337 -13.635 1.00 98.88 352 ILE A CA 1
ATOM 2742 C C . ILE A 1 352 ? 1.697 -15.259 -12.547 1.00 98.88 352 ILE A C 1
ATOM 2744 O O . ILE A 1 352 ? 0.885 -14.344 -12.453 1.00 98.88 352 ILE A O 1
ATOM 2748 N N . SER A 1 353 ? 2.710 -15.389 -11.699 1.00 98.69 353 SER A N 1
ATOM 2749 C CA . SER A 1 353 ? 3.025 -14.528 -10.557 1.00 98.69 353 SER A CA 1
ATOM 2750 C C . SER A 1 353 ? 4.315 -13.775 -10.867 1.00 98.69 353 SER A C 1
ATOM 2752 O O . SER A 1 353 ? 5.371 -14.397 -10.990 1.00 98.69 353 SER A O 1
ATOM 2754 N N . LEU A 1 354 ? 4.220 -12.460 -11.077 1.00 97.75 354 LEU A N 1
ATOM 2755 C CA . LEU A 1 354 ? 5.282 -11.663 -11.705 1.00 97.75 354 LEU A CA 1
ATOM 2756 C C . LEU A 1 354 ? 6.340 -11.200 -10.705 1.00 97.75 354 LEU A C 1
ATOM 2758 O O . LEU A 1 354 ? 5.995 -10.601 -9.691 1.00 97.75 354 LEU A O 1
ATOM 2762 N N . ALA A 1 355 ? 7.623 -11.393 -11.018 1.00 95.62 355 ALA A N 1
ATOM 2763 C CA . ALA A 1 355 ? 8.747 -10.929 -10.206 1.00 95.62 355 ALA A CA 1
ATOM 2764 C C . ALA A 1 355 ? 9.256 -9.577 -10.726 1.00 95.62 355 ALA A C 1
ATOM 2766 O O . ALA A 1 355 ? 10.396 -9.461 -11.175 1.00 95.62 355 ALA A O 1
ATOM 2767 N N . TRP A 1 356 ? 8.424 -8.533 -10.692 1.00 91.06 356 TRP A N 1
ATOM 2768 C CA . TRP A 1 356 ? 8.792 -7.220 -11.250 1.00 91.06 356 TRP A CA 1
ATOM 2769 C C . TRP A 1 356 ? 10.002 -6.581 -10.549 1.00 91.06 356 TRP A C 1
ATOM 2771 O O . TRP A 1 356 ? 10.751 -5.845 -11.178 1.00 91.06 356 TRP A O 1
ATOM 2781 N N . ALA A 1 357 ? 10.237 -6.919 -9.277 1.00 88.88 357 ALA A N 1
ATOM 2782 C CA . ALA A 1 357 ? 11.434 -6.536 -8.519 1.00 88.88 357 ALA A CA 1
ATOM 2783 C C . ALA A 1 357 ? 12.537 -7.620 -8.516 1.00 88.88 357 ALA A C 1
ATOM 2785 O O . ALA A 1 357 ? 13.493 -7.528 -7.751 1.00 88.88 357 ALA A O 1
ATOM 2786 N N . GLY A 1 358 ? 12.370 -8.692 -9.295 1.00 92.69 358 GLY A N 1
ATOM 2787 C CA . GLY A 1 358 ? 13.293 -9.830 -9.384 1.00 92.69 358 GLY A CA 1
ATOM 2788 C C . GLY A 1 358 ? 13.260 -10.815 -8.220 1.00 92.69 358 GLY A C 1
ATOM 2789 O O . GLY A 1 358 ? 14.017 -11.779 -8.227 1.00 92.69 358 GLY A O 1
ATOM 2790 N N . ARG A 1 359 ? 12.387 -10.626 -7.230 1.00 94.88 359 ARG A N 1
ATOM 2791 C CA . ARG A 1 359 ? 12.322 -11.505 -6.056 1.00 94.88 359 ARG A CA 1
ATOM 2792 C C . ARG A 1 359 ? 11.317 -12.629 -6.245 1.00 94.88 359 ARG A C 1
ATOM 2794 O O . ARG A 1 359 ? 10.214 -12.388 -6.741 1.00 94.88 359 ARG A O 1
ATOM 2801 N N . ILE A 1 360 ? 11.687 -13.834 -5.819 1.00 97.56 360 ILE A N 1
ATOM 2802 C CA . ILE A 1 360 ? 10.928 -15.067 -6.056 1.00 97.56 360 ILE A CA 1
ATOM 2803 C C . ILE A 1 360 ? 10.956 -15.942 -4.802 1.00 97.56 360 ILE A C 1
ATOM 2805 O O . ILE A 1 360 ? 12.011 -16.126 -4.201 1.00 97.56 360 ILE A O 1
ATOM 2809 N N . ILE A 1 361 ? 9.810 -16.521 -4.451 1.00 96.81 361 ILE A N 1
ATOM 2810 C CA . ILE A 1 361 ? 9.687 -17.625 -3.497 1.00 96.81 361 ILE A CA 1
ATOM 2811 C C . ILE A 1 361 ? 9.018 -18.800 -4.212 1.00 96.81 361 ILE A C 1
ATOM 2813 O O . ILE A 1 361 ? 7.809 -18.796 -4.480 1.00 96.81 361 ILE A O 1
ATOM 2817 N N . ALA A 1 362 ? 9.820 -19.819 -4.502 1.00 96.44 362 ALA A N 1
ATOM 2818 C CA . ALA A 1 362 ? 9.387 -21.101 -5.031 1.00 96.44 362 ALA A CA 1
ATOM 2819 C C . ALA A 1 362 ? 10.256 -22.230 -4.444 1.00 96.44 362 ALA A C 1
ATOM 2821 O O . ALA A 1 362 ? 11.408 -21.983 -4.074 1.00 96.44 362 ALA A O 1
ATOM 2822 N N . PRO A 1 363 ? 9.731 -23.466 -4.352 1.00 92.50 363 PRO A N 1
ATOM 2823 C CA . PRO A 1 363 ? 10.525 -24.629 -3.972 1.00 92.50 363 PRO A CA 1
ATOM 2824 C C . PRO A 1 363 ? 11.810 -24.723 -4.801 1.00 92.50 363 PRO A C 1
ATOM 2826 O O . PRO A 1 363 ? 11.767 -24.688 -6.029 1.00 92.50 363 PRO A O 1
ATOM 2829 N N . GLU A 1 364 ? 12.952 -24.814 -4.114 1.00 87.12 364 GLU A N 1
ATOM 2830 C CA . GLU A 1 364 ? 14.287 -24.956 -4.719 1.00 87.12 364 GLU A CA 1
ATOM 2831 C C . GLU A 1 364 ? 14.704 -23.816 -5.676 1.00 87.12 364 GLU A C 1
ATOM 2833 O O . GLU A 1 364 ? 15.695 -23.947 -6.391 1.00 87.12 364 GLU A O 1
ATOM 2838 N N . TYR A 1 365 ? 13.978 -22.689 -5.689 1.00 96.81 365 TYR A N 1
ATOM 2839 C CA . TYR A 1 365 ? 14.321 -21.496 -6.466 1.00 96.81 365 TYR A CA 1
ATOM 2840 C C . TYR A 1 365 ? 13.831 -20.233 -5.746 1.00 96.81 365 TYR A C 1
ATOM 2842 O O . TYR A 1 365 ? 12.758 -19.690 -6.024 1.00 96.81 365 TYR A O 1
ATOM 2850 N N . THR A 1 366 ? 14.633 -19.763 -4.792 1.00 96.81 366 THR A N 1
ATOM 2851 C CA . THR A 1 366 ? 14.351 -18.551 -4.014 1.00 96.81 366 THR A CA 1
ATOM 2852 C C . THR A 1 366 ? 15.334 -17.458 -4.400 1.00 96.81 366 THR A C 1
ATOM 2854 O O . THR A 1 366 ? 16.539 -17.687 -4.420 1.00 96.81 366 THR A O 1
ATOM 2857 N N . VAL A 1 367 ? 14.813 -16.265 -4.680 1.00 96.25 367 VAL A N 1
ATOM 2858 C CA . VAL A 1 367 ? 15.596 -15.079 -5.033 1.00 96.25 367 VAL A CA 1
ATOM 2859 C C . VAL A 1 367 ? 15.245 -13.964 -4.052 1.00 96.25 367 VAL A C 1
ATOM 2861 O O . VAL A 1 367 ? 14.147 -13.404 -4.102 1.00 96.25 367 VAL A O 1
ATOM 2864 N N . ASN A 1 368 ? 16.173 -13.649 -3.149 1.00 93.44 368 ASN A N 1
ATOM 2865 C CA . ASN A 1 368 ? 16.059 -12.543 -2.196 1.00 93.44 368 ASN A CA 1
ATOM 2866 C C . ASN A 1 368 ? 16.777 -11.273 -2.719 1.00 93.44 368 ASN A C 1
ATOM 2868 O O . ASN A 1 368 ? 17.237 -11.230 -3.859 1.00 93.44 368 ASN A O 1
ATOM 2872 N N . ASN A 1 369 ? 16.869 -10.218 -1.900 1.00 90.25 369 ASN A N 1
ATOM 2873 C CA . ASN A 1 369 ? 17.537 -8.970 -2.302 1.00 90.25 369 ASN A CA 1
ATOM 2874 C C . ASN A 1 369 ? 19.035 -9.159 -2.622 1.00 90.25 369 ASN A C 1
ATOM 2876 O O . ASN A 1 369 ? 19.538 -8.501 -3.534 1.00 90.25 369 ASN A O 1
ATOM 2880 N N . ASP A 1 370 ? 19.730 -10.050 -1.912 1.00 91.31 370 ASP A N 1
ATOM 2881 C CA . ASP A 1 370 ? 21.152 -10.329 -2.138 1.00 91.31 370 ASP A CA 1
ATOM 2882 C C . ASP A 1 370 ? 21.356 -11.044 -3.475 1.00 91.31 370 ASP A C 1
ATOM 2884 O O . ASP A 1 370 ? 22.237 -10.668 -4.245 1.00 91.31 370 ASP A O 1
ATOM 2888 N N . ASN A 1 371 ? 20.476 -11.993 -3.814 1.00 94.56 371 ASN A N 1
ATOM 2889 C CA . ASN A 1 371 ? 20.501 -12.656 -5.117 1.00 94.56 371 ASN A CA 1
ATOM 2890 C C . ASN A 1 371 ? 20.225 -11.677 -6.265 1.00 94.56 371 ASN A C 1
ATOM 2892 O O . ASN A 1 371 ? 20.930 -11.699 -7.272 1.00 94.56 371 ASN A O 1
ATOM 2896 N N . VAL A 1 372 ? 19.239 -10.778 -6.115 1.00 90.06 372 VAL A N 1
ATOM 2897 C CA . VAL A 1 372 ? 18.968 -9.723 -7.112 1.00 90.06 372 VAL A CA 1
ATOM 2898 C C . VAL A 1 372 ? 20.199 -8.834 -7.300 1.00 90.06 372 VAL A C 1
ATOM 2900 O O . VAL A 1 372 ? 20.558 -8.511 -8.432 1.00 90.06 372 VAL A O 1
ATOM 2903 N N . LYS A 1 373 ? 20.864 -8.442 -6.207 1.00 89.12 373 LYS A N 1
ATOM 2904 C CA . LYS A 1 373 ? 22.085 -7.628 -6.254 1.00 89.12 373 LYS A CA 1
ATOM 2905 C C . LYS A 1 373 ? 23.228 -8.362 -6.962 1.00 89.12 373 LYS A C 1
ATOM 2907 O O . LYS A 1 373 ? 23.860 -7.773 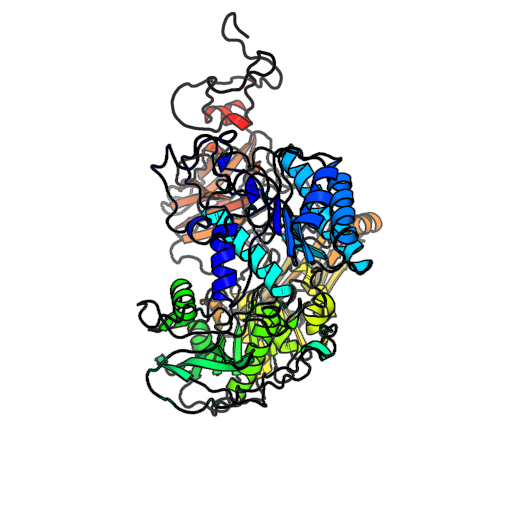-7.837 1.00 89.12 373 LYS A O 1
ATOM 2912 N N . ALA A 1 374 ? 23.462 -9.629 -6.621 1.00 89.25 374 ALA A N 1
ATOM 2913 C CA . ALA A 1 374 ? 24.482 -10.463 -7.252 1.00 89.25 374 ALA A CA 1
ATOM 2914 C C . ALA A 1 374 ? 24.216 -10.630 -8.756 1.00 89.25 374 ALA A C 1
ATOM 2916 O O . ALA A 1 374 ? 25.105 -10.381 -9.569 1.00 89.25 374 ALA A O 1
ATOM 2917 N N . PHE A 1 375 ? 22.974 -10.934 -9.144 1.00 91.00 375 PHE A N 1
ATOM 2918 C CA . PHE A 1 375 ? 22.581 -11.064 -10.547 1.00 91.00 375 PHE A CA 1
ATOM 2919 C C . PHE A 1 375 ? 22.835 -9.778 -11.346 1.00 91.00 375 PHE A C 1
ATOM 2921 O O . PHE A 1 375 ? 23.457 -9.819 -12.408 1.00 91.00 375 PHE A O 1
ATOM 2928 N N . LYS A 1 376 ? 22.442 -8.621 -10.797 1.00 84.81 376 LYS A N 1
ATOM 2929 C CA . LYS A 1 376 ? 22.665 -7.308 -11.423 1.00 84.81 376 LYS A CA 1
ATOM 2930 C C . LYS A 1 376 ? 24.137 -6.940 -11.593 1.00 84.81 376 LYS A C 1
ATOM 2932 O O . LYS A 1 376 ? 24.453 -6.166 -12.488 1.00 84.81 376 LYS A O 1
ATOM 2937 N N . SER A 1 377 ? 25.028 -7.468 -10.753 1.00 84.44 377 SER A N 1
ATOM 2938 C CA . SER A 1 377 ? 26.468 -7.216 -10.888 1.00 84.44 377 SER A CA 1
ATOM 2939 C C . SER A 1 377 ? 27.085 -7.888 -12.120 1.00 84.44 377 SER A C 1
ATOM 2941 O O . SER A 1 377 ? 28.185 -7.526 -12.525 1.00 84.44 377 SER A O 1
ATOM 2943 N N . GLY A 1 378 ? 26.408 -8.889 -12.696 1.00 84.19 378 GLY A N 1
ATOM 2944 C CA . GLY A 1 378 ? 26.947 -9.710 -13.778 1.00 84.19 378 GLY A CA 1
ATOM 2945 C C . GLY A 1 378 ? 28.038 -10.697 -13.342 1.00 84.19 378 GLY A C 1
ATOM 2946 O O . GLY A 1 378 ? 28.515 -11.462 -14.176 1.00 84.19 378 GLY A O 1
ATOM 2947 N N . ASN A 1 379 ? 28.421 -10.727 -12.060 1.00 86.31 379 ASN A N 1
ATOM 2948 C CA . ASN A 1 379 ? 29.431 -11.647 -11.546 1.00 86.31 379 ASN A CA 1
ATOM 2949 C C . ASN A 1 379 ? 28.854 -13.058 -11.358 1.00 86.31 379 ASN A C 1
ATOM 2951 O O . ASN A 1 379 ? 28.356 -13.403 -10.287 1.00 86.31 379 ASN A O 1
ATOM 2955 N N . THR A 1 380 ? 28.958 -13.894 -12.391 1.00 91.75 380 THR A N 1
ATOM 2956 C CA . THR A 1 380 ? 28.466 -15.283 -12.378 1.00 91.75 380 THR A CA 1
ATOM 2957 C C . THR A 1 380 ? 29.197 -16.197 -11.392 1.00 91.75 380 THR A C 1
ATOM 2959 O O . THR A 1 380 ? 28.742 -17.311 -11.157 1.00 91.75 380 THR A O 1
ATOM 2962 N N . SER A 1 381 ? 30.328 -15.757 -10.833 1.00 91.50 381 SER A N 1
ATOM 2963 C CA . SER A 1 381 ? 31.093 -16.504 -9.828 1.00 91.50 381 SER A CA 1
ATOM 2964 C C . SER A 1 381 ? 30.629 -16.229 -8.392 1.00 91.50 381 SER A C 1
ATOM 2966 O O . SER A 1 381 ? 31.100 -16.892 -7.469 1.00 91.50 381 SER A O 1
ATOM 2968 N N . ASP A 1 382 ? 29.741 -15.251 -8.172 1.00 92.12 382 ASP A N 1
ATOM 2969 C CA . ASP A 1 382 ? 29.147 -14.996 -6.855 1.00 92.12 382 ASP A CA 1
ATOM 2970 C C . ASP A 1 382 ? 28.239 -16.179 -6.461 1.00 92.12 382 ASP A C 1
ATOM 2972 O O . ASP A 1 382 ? 27.351 -16.538 -7.238 1.00 92.12 382 ASP A O 1
ATOM 2976 N N . PRO A 1 383 ? 28.403 -16.794 -5.273 1.00 92.50 383 PRO A N 1
ATOM 2977 C CA . PRO A 1 383 ? 27.551 -17.907 -4.840 1.00 92.50 383 PRO A CA 1
ATOM 2978 C C . PRO A 1 383 ? 26.067 -17.526 -4.709 1.00 92.50 383 PRO A C 1
ATOM 2980 O O . PRO A 1 383 ? 25.209 -18.406 -4.696 1.00 92.50 383 PRO A O 1
ATOM 2983 N N . ASN A 1 384 ? 25.746 -16.231 -4.626 1.00 93.25 384 ASN A N 1
ATOM 2984 C CA . ASN A 1 384 ? 24.379 -15.718 -4.625 1.00 93.25 384 ASN A CA 1
ATOM 2985 C C . ASN A 1 384 ? 23.838 -15.417 -6.031 1.00 93.25 384 ASN A C 1
ATOM 2987 O O . ASN A 1 384 ? 22.690 -14.975 -6.139 1.00 93.25 384 ASN A O 1
ATOM 2991 N N . TYR A 1 385 ? 24.618 -15.618 -7.098 1.00 94.88 385 TYR A N 1
ATOM 2992 C CA . TYR A 1 385 ? 24.175 -15.369 -8.467 1.00 94.88 385 TYR A CA 1
ATOM 2993 C C . TYR A 1 385 ? 23.074 -16.362 -8.862 1.00 94.88 385 TYR A C 1
ATOM 2995 O O . TYR A 1 385 ? 23.323 -17.536 -9.128 1.00 94.88 385 TYR A O 1
ATOM 3003 N N . ILE A 1 386 ? 21.836 -15.871 -8.927 1.00 96.00 386 ILE A N 1
ATOM 3004 C CA . ILE A 1 386 ? 20.672 -16.627 -9.397 1.00 96.00 386 ILE A CA 1
ATOM 3005 C C . ILE A 1 386 ? 19.979 -15.801 -10.476 1.00 96.00 386 ILE A C 1
ATOM 3007 O O . ILE A 1 386 ? 19.655 -14.633 -10.259 1.00 96.00 386 ILE A O 1
ATOM 3011 N N . VAL A 1 387 ? 19.741 -16.409 -11.640 1.00 96.44 387 VAL A N 1
ATOM 3012 C CA . VAL A 1 387 ? 19.107 -15.732 -12.778 1.00 96.44 387 VAL A CA 1
ATOM 3013 C C . VAL A 1 387 ? 17.707 -15.256 -12.398 1.00 96.44 387 VAL A C 1
ATOM 3015 O O . VAL A 1 387 ? 16.890 -16.017 -11.874 1.00 96.44 387 VAL A O 1
ATOM 3018 N N . THR A 1 388 ? 17.409 -13.990 -12.674 1.00 95.19 388 THR A N 1
ATOM 3019 C CA . THR A 1 388 ? 16.094 -13.404 -12.406 1.00 95.19 388 THR A CA 1
ATOM 3020 C C . THR A 1 388 ? 15.791 -12.269 -13.396 1.00 95.19 388 THR A C 1
ATOM 3022 O O . THR A 1 388 ? 16.344 -12.219 -14.495 1.00 95.19 388 THR A O 1
ATOM 3025 N N . THR A 1 389 ? 14.858 -11.395 -13.038 1.00 92.06 389 THR A N 1
ATOM 3026 C CA . THR A 1 389 ? 14.497 -10.147 -13.712 1.00 92.06 389 THR A CA 1
ATOM 3027 C C . THR A 1 389 ? 15.711 -9.214 -13.828 1.00 92.06 389 THR A C 1
ATOM 3029 O O . THR A 1 389 ? 16.285 -8.832 -12.807 1.00 92.06 389 THR A O 1
ATOM 3032 N N . ASP A 1 390 ? 16.107 -8.844 -15.050 1.00 82.81 390 ASP A N 1
ATOM 3033 C CA . ASP A 1 390 ? 17.284 -7.988 -15.325 1.00 82.81 390 ASP A CA 1
ATOM 3034 C C . ASP A 1 390 ? 16.923 -6.528 -15.630 1.00 82.81 390 ASP A C 1
ATOM 3036 O O . ASP A 1 390 ? 17.737 -5.631 -15.418 1.00 82.81 390 ASP A O 1
ATOM 3040 N N . TRP A 1 391 ? 15.690 -6.258 -16.048 1.00 69.75 391 TRP A N 1
ATOM 3041 C CA . TRP A 1 391 ? 15.175 -4.901 -16.166 1.00 69.75 391 TRP A CA 1
ATOM 3042 C C . TRP A 1 391 ? 14.705 -4.389 -14.796 1.00 69.75 391 TRP A C 1
ATOM 3044 O O . TRP A 1 391 ? 13.843 -4.968 -14.138 1.00 69.75 391 TRP A O 1
ATOM 3054 N N . VAL A 1 392 ? 15.268 -3.290 -14.313 1.00 55.06 392 VAL A N 1
ATOM 3055 C CA . VAL A 1 392 ? 14.699 -2.616 -13.145 1.00 55.06 392 VAL A CA 1
ATOM 3056 C C . VAL A 1 392 ? 14.537 -1.162 -13.508 1.00 55.06 392 VAL A C 1
ATOM 3058 O O . VAL A 1 392 ? 15.510 -0.418 -13.556 1.00 55.06 392 VAL A O 1
ATOM 3061 N N . GLY A 1 393 ? 13.286 -0.797 -13.795 1.00 49.69 393 GLY A N 1
ATOM 3062 C CA . GLY A 1 393 ? 12.878 0.593 -13.899 1.00 49.69 393 GLY A CA 1
ATOM 3063 C C . GLY A 1 393 ? 13.317 1.321 -12.636 1.00 49.69 393 GLY A C 1
ATOM 3064 O O . GLY A 1 393 ? 13.033 0.881 -11.520 1.00 49.69 393 GLY A O 1
ATOM 3065 N N . VAL A 1 394 ? 14.072 2.392 -12.827 1.00 47.00 394 VAL A N 1
ATOM 3066 C CA . VAL A 1 394 ? 14.427 3.322 -11.764 1.00 47.00 394 VAL A CA 1
ATOM 3067 C C . VAL A 1 394 ? 13.137 3.947 -11.215 1.00 47.00 394 VAL A C 1
ATOM 3069 O O . VAL A 1 394 ? 12.229 4.301 -11.966 1.00 47.00 394 VAL A O 1
ATOM 3072 N N . ASP A 1 395 ? 13.022 4.073 -9.891 1.00 44.09 395 ASP A N 1
ATOM 3073 C CA . ASP A 1 395 ? 11.859 4.721 -9.256 1.00 44.09 395 ASP A CA 1
ATOM 3074 C C . ASP A 1 395 ? 11.779 6.232 -9.569 1.00 44.09 395 ASP A C 1
ATOM 3076 O O . ASP A 1 395 ? 10.771 6.880 -9.282 1.00 44.09 395 ASP A O 1
ATOM 3080 N N . ALA A 1 396 ? 12.813 6.795 -10.204 1.00 52.44 396 ALA A N 1
ATOM 3081 C CA . ALA A 1 396 ? 12.861 8.177 -10.654 1.00 52.44 396 ALA A CA 1
ATOM 3082 C C . ALA A 1 396 ? 12.750 8.264 -12.188 1.00 52.44 396 ALA A C 1
ATOM 3084 O O . ALA A 1 396 ? 13.390 7.480 -12.881 1.00 52.44 396 ALA A O 1
ATOM 3085 N N . PRO A 1 397 ? 12.034 9.260 -12.746 1.00 58.50 397 PRO A N 1
ATOM 3086 C CA . PRO A 1 397 ? 11.989 9.510 -14.194 1.00 58.50 397 PRO A CA 1
ATOM 3087 C C . PRO A 1 397 ? 13.361 9.896 -14.787 1.00 58.50 397 PRO A C 1
ATOM 3089 O O . PRO A 1 397 ? 13.466 10.072 -16.001 1.00 58.50 397 PRO A O 1
ATOM 3092 N N . THR A 1 398 ? 14.383 10.061 -13.939 1.00 61.22 398 THR A N 1
ATOM 3093 C CA . THR A 1 398 ? 15.728 10.515 -14.285 1.00 61.22 398 THR A CA 1
ATOM 3094 C C . THR A 1 398 ? 16.433 9.548 -15.235 1.00 61.22 398 THR A C 1
ATOM 3096 O O . THR A 1 398 ? 16.550 8.366 -14.905 1.00 61.22 398 THR A O 1
ATOM 3099 N N . PRO A 1 399 ? 16.942 10.041 -16.375 1.00 68.44 399 PRO A N 1
ATOM 3100 C CA . PRO A 1 399 ? 17.694 9.240 -17.329 1.00 68.44 399 PRO A CA 1
ATOM 3101 C C . PRO A 1 399 ? 18.894 8.517 -16.713 1.00 68.44 399 PRO A C 1
ATOM 3103 O O . PRO A 1 399 ? 19.611 9.063 -15.876 1.00 68.44 399 PRO A O 1
ATOM 3106 N N . SER A 1 400 ? 19.132 7.293 -17.168 1.00 64.62 400 SER A N 1
ATOM 3107 C CA . SER A 1 400 ? 20.346 6.505 -16.944 1.00 64.62 400 SER A CA 1
ATOM 3108 C C . SER A 1 400 ? 20.550 5.545 -18.120 1.00 64.62 400 SER A C 1
ATOM 3110 O O . SER A 1 400 ? 19.683 5.418 -18.981 1.00 64.62 400 SER A O 1
ATOM 3112 N N . GLU A 1 401 ? 21.640 4.778 -18.142 1.00 65.31 401 GLU A N 1
ATOM 3113 C CA . GLU A 1 401 ? 21.833 3.727 -19.159 1.00 65.31 401 GLU A CA 1
ATOM 3114 C C . GLU A 1 401 ? 20.701 2.675 -19.194 1.00 65.31 401 GLU A C 1
ATOM 3116 O O . GLU A 1 401 ? 20.571 1.922 -20.162 1.00 65.31 401 GLU A O 1
ATOM 3121 N N . GLN A 1 402 ? 19.890 2.606 -18.132 1.00 63.00 402 GLN A N 1
ATOM 3122 C CA . GLN A 1 402 ? 18.804 1.642 -17.953 1.00 63.00 402 GLN A CA 1
ATOM 3123 C C . GLN A 1 402 ? 17.416 2.222 -18.286 1.00 63.00 402 GLN A C 1
ATOM 3125 O O . GLN A 1 402 ? 16.433 1.476 -18.268 1.00 63.00 402 GLN A O 1
ATOM 3130 N N . THR A 1 403 ? 17.310 3.524 -18.587 1.00 73.25 403 THR A N 1
ATOM 3131 C CA . THR A 1 403 ? 16.035 4.179 -18.924 1.00 73.25 403 THR A CA 1
ATOM 3132 C C . THR A 1 403 ? 15.695 4.110 -20.415 1.00 73.25 403 THR A C 1
ATOM 3134 O O . THR A 1 403 ? 16.592 4.023 -21.249 1.00 73.25 403 THR A O 1
ATOM 3137 N N . ILE A 1 404 ? 14.399 4.169 -20.742 1.00 83.69 404 ILE A N 1
ATOM 3138 C CA . ILE A 1 404 ? 13.878 4.176 -22.120 1.00 83.69 404 ILE A CA 1
ATOM 3139 C C . ILE A 1 404 ? 14.190 5.503 -22.810 1.00 83.69 404 ILE A C 1
ATOM 3141 O O . ILE A 1 404 ? 14.719 5.511 -23.914 1.00 83.69 404 ILE A O 1
ATOM 3145 N N . ASP A 1 405 ? 13.859 6.618 -22.159 1.00 85.88 405 ASP A N 1
ATOM 3146 C CA . ASP A 1 405 ? 14.025 7.950 -22.727 1.00 85.88 405 ASP A CA 1
ATOM 3147 C C . ASP A 1 405 ? 15.259 8.647 -22.127 1.00 85.88 405 ASP A C 1
ATOM 3149 O O . ASP A 1 405 ? 15.511 8.529 -20.921 1.00 85.88 405 ASP A O 1
ATOM 3153 N N . PRO A 1 406 ? 15.995 9.447 -22.921 1.00 82.88 406 PRO A N 1
ATOM 3154 C CA . PRO A 1 406 ? 17.179 10.180 -22.466 1.00 82.88 406 PRO A CA 1
ATOM 3155 C C . PRO A 1 406 ? 16.846 11.455 -21.667 1.00 82.88 406 PRO A C 1
ATOM 3157 O O . PRO A 1 406 ? 17.741 12.228 -21.340 1.00 82.88 406 PRO A O 1
ATOM 3160 N N . VAL A 1 407 ? 15.568 11.698 -21.349 1.00 85.25 407 VAL A N 1
ATOM 3161 C CA . VAL A 1 407 ? 15.068 12.857 -20.584 1.00 85.25 407 VAL A CA 1
ATOM 3162 C C . VAL A 1 407 ? 14.130 12.410 -19.460 1.00 85.25 407 VAL A C 1
ATOM 3164 O O . VAL A 1 407 ? 13.649 11.278 -19.464 1.00 85.25 407 VAL A O 1
ATOM 3167 N N . ASN A 1 408 ? 13.827 13.298 -18.507 1.00 85.12 408 ASN A N 1
ATOM 3168 C CA . ASN A 1 408 ? 12.807 13.030 -17.489 1.00 85.12 408 ASN A CA 1
ATOM 3169 C C . ASN A 1 408 ? 11.451 12.743 -18.151 1.00 85.12 408 ASN A C 1
ATOM 3171 O O . ASN A 1 408 ? 10.796 13.668 -18.622 1.00 85.12 408 ASN A O 1
ATOM 3175 N N . SER A 1 409 ? 11.022 11.482 -18.156 1.00 86.62 409 SER A N 1
ATOM 3176 C CA . SER A 1 409 ? 9.849 11.026 -18.906 1.00 86.62 409 SER A CA 1
ATOM 3177 C C . SER A 1 409 ? 8.956 10.102 -18.075 1.00 86.62 409 SER A C 1
ATOM 3179 O O . SER A 1 409 ? 9.470 9.316 -17.272 1.00 86.62 409 SER A O 1
ATOM 3181 N N . PRO A 1 410 ? 7.624 10.103 -18.289 1.00 88.25 410 PRO A N 1
ATOM 3182 C CA . PRO A 1 410 ? 6.748 9.092 -17.704 1.00 88.25 410 PRO A CA 1
ATOM 3183 C C . PRO A 1 410 ? 7.090 7.663 -18.162 1.00 88.25 410 PRO A C 1
ATOM 3185 O O . PRO A 1 410 ? 6.839 6.719 -17.405 1.00 88.25 410 PRO A O 1
ATOM 3188 N N . ARG A 1 411 ? 7.721 7.480 -19.337 1.00 89.38 411 ARG A N 1
ATOM 3189 C CA . ARG A 1 411 ? 8.202 6.159 -19.785 1.00 89.38 411 ARG A CA 1
ATOM 3190 C C . ARG A 1 411 ? 9.341 5.630 -18.913 1.00 89.38 411 ARG A C 1
ATOM 3192 O O . ARG A 1 411 ? 9.471 4.425 -18.762 1.00 89.38 411 ARG A O 1
ATOM 3199 N N . ASN A 1 412 ? 10.101 6.501 -18.251 1.00 86.75 412 ASN A N 1
ATOM 3200 C CA . ASN A 1 412 ? 11.191 6.085 -17.364 1.00 86.75 412 ASN A CA 1
ATOM 3201 C C . ASN A 1 412 ? 10.712 5.597 -15.991 1.00 86.75 412 ASN A C 1
ATOM 3203 O O . ASN A 1 412 ? 11.515 5.137 -15.188 1.00 86.75 412 ASN A O 1
ATOM 3207 N N . THR A 1 413 ? 9.410 5.676 -15.704 1.00 85.94 413 THR A N 1
ATOM 3208 C CA . THR A 1 413 ? 8.865 5.271 -14.406 1.00 85.94 413 THR A CA 1
ATOM 3209 C C . THR A 1 413 ? 8.710 3.757 -14.300 1.00 85.94 413 THR A C 1
ATOM 3211 O O . THR A 1 413 ? 8.255 3.103 -15.242 1.00 85.94 413 THR A O 1
ATOM 3214 N N . LEU A 1 414 ? 8.958 3.199 -13.109 1.00 86.38 414 LEU A N 1
ATOM 3215 C CA . LEU A 1 414 ? 8.671 1.794 -12.787 1.00 86.38 414 LEU A CA 1
ATOM 3216 C C . LEU A 1 414 ? 7.275 1.339 -13.254 1.00 86.38 414 LEU A C 1
ATOM 3218 O O . LEU A 1 414 ? 7.115 0.210 -13.715 1.00 86.38 414 LEU A O 1
ATOM 3222 N N . TRP A 1 415 ? 6.267 2.210 -13.157 1.00 90.88 415 TRP A N 1
ATOM 3223 C CA . TRP A 1 415 ? 4.887 1.911 -13.543 1.00 90.88 415 TRP A CA 1
ATOM 3224 C C . TRP A 1 415 ? 4.742 1.572 -15.024 1.00 90.88 415 TRP A C 1
ATOM 3226 O O . TRP A 1 415 ? 3.992 0.657 -15.365 1.00 90.88 415 TRP A O 1
ATOM 3236 N N . PHE A 1 416 ? 5.478 2.263 -15.895 1.00 92.25 416 PHE A N 1
ATOM 3237 C CA . PHE A 1 416 ? 5.448 1.986 -17.324 1.00 92.25 416 PHE A CA 1
ATOM 3238 C C . PHE A 1 416 ? 6.189 0.690 -17.663 1.00 92.25 416 PHE A C 1
ATOM 3240 O O . PHE A 1 416 ? 5.629 -0.163 -18.353 1.00 92.25 416 PHE A O 1
ATOM 3247 N N . TYR A 1 417 ? 7.383 0.478 -17.095 1.00 89.88 417 TYR A N 1
ATOM 3248 C CA . TYR A 1 417 ? 8.115 -0.789 -17.230 1.00 89.88 417 TYR A CA 1
ATOM 3249 C C . TYR A 1 417 ? 7.265 -1.972 -16.778 1.00 89.88 417 TYR A C 1
ATOM 3251 O O . TYR A 1 417 ? 6.946 -2.859 -17.566 1.00 89.88 417 TYR A O 1
ATOM 3259 N N . ALA A 1 418 ? 6.824 -1.971 -15.522 1.00 92.75 418 ALA A N 1
ATOM 3260 C CA . ALA A 1 418 ? 6.028 -3.062 -14.984 1.00 92.75 418 ALA A CA 1
ATOM 3261 C C . ALA A 1 418 ? 4.688 -3.214 -15.728 1.00 92.75 418 ALA A C 1
ATOM 3263 O O . ALA A 1 418 ? 4.252 -4.344 -15.946 1.00 92.75 418 ALA A O 1
ATOM 3264 N N . GLY A 1 419 ? 4.078 -2.120 -16.200 1.00 95.50 419 GLY A N 1
ATOM 3265 C CA . GLY A 1 419 ? 2.892 -2.145 -17.060 1.00 95.50 419 GLY A CA 1
ATOM 3266 C C . GLY A 1 419 ? 3.128 -2.880 -18.386 1.00 95.50 419 GLY A C 1
ATOM 3267 O O . GLY A 1 419 ? 2.348 -3.768 -18.737 1.00 95.50 419 GLY A O 1
ATOM 3268 N N . MET A 1 420 ? 4.235 -2.604 -19.088 1.00 95.75 420 MET A N 1
ATOM 3269 C CA . MET A 1 420 ? 4.642 -3.387 -20.266 1.00 95.75 420 MET A CA 1
ATOM 3270 C C . MET A 1 420 ? 4.821 -4.868 -19.911 1.00 95.75 420 MET A C 1
ATOM 3272 O O . MET A 1 420 ? 4.384 -5.746 -20.654 1.00 95.75 420 MET A O 1
ATOM 3276 N N . GLY A 1 421 ? 5.394 -5.157 -18.742 1.00 95.94 421 GLY A N 1
ATOM 3277 C CA . GLY A 1 421 ? 5.646 -6.519 -18.262 1.00 95.94 421 GLY A CA 1
ATOM 3278 C C . GLY A 1 421 ? 4.366 -7.300 -18.005 1.00 95.94 421 GLY A C 1
ATOM 3279 O O . GLY A 1 421 ? 4.274 -8.471 -18.375 1.00 95.94 421 GLY A O 1
ATOM 3280 N N . CYS A 1 422 ? 3.351 -6.631 -17.458 1.00 98.00 422 CYS A N 1
ATOM 3281 C CA . CYS A 1 422 ? 2.019 -7.193 -17.257 1.00 98.00 422 CYS A CA 1
ATOM 3282 C C . CYS A 1 422 ? 1.311 -7.458 -18.594 1.00 98.00 422 CYS A C 1
ATOM 3284 O O . CYS A 1 422 ? 0.766 -8.541 -18.803 1.00 98.00 422 CYS A O 1
ATOM 3286 N N . ARG A 1 423 ? 1.383 -6.526 -19.553 1.00 98.44 423 ARG A N 1
ATOM 3287 C CA . ARG A 1 423 ? 0.817 -6.724 -20.903 1.00 98.44 423 ARG A CA 1
ATOM 3288 C C . ARG A 1 423 ? 1.504 -7.860 -21.668 1.00 98.44 423 ARG A C 1
ATOM 3290 O O . ARG A 1 423 ? 0.862 -8.570 -22.442 1.00 98.44 423 ARG A O 1
ATOM 3297 N N . ARG A 1 424 ? 2.796 -8.084 -21.418 1.00 98.25 424 ARG A N 1
ATOM 3298 C CA . ARG A 1 424 ? 3.555 -9.226 -21.956 1.00 98.25 424 ARG A CA 1
ATOM 3299 C C . ARG A 1 424 ? 3.239 -10.534 -21.239 1.00 98.25 424 ARG A C 1
ATOM 3301 O O . ARG A 1 424 ? 3.195 -11.566 -21.900 1.00 98.25 424 ARG A O 1
ATOM 3308 N N . ALA A 1 425 ? 2.916 -10.496 -19.946 1.00 98.69 425 ALA A N 1
ATOM 3309 C CA . ALA A 1 425 ? 2.379 -11.651 -19.226 1.00 98.69 425 ALA A CA 1
ATOM 3310 C C . ALA A 1 425 ? 1.036 -12.119 -19.814 1.00 98.69 425 ALA A C 1
ATOM 3312 O O . ALA A 1 425 ? 0.812 -13.323 -19.929 1.00 98.69 425 ALA A O 1
ATOM 3313 N N . LEU A 1 426 ? 0.166 -11.190 -20.241 1.00 98.88 426 LEU A N 1
ATOM 3314 C CA . LEU A 1 426 ? -1.074 -11.532 -20.954 1.00 98.88 426 LEU A CA 1
ATOM 3315 C C . LEU A 1 426 ? -0.762 -12.285 -22.251 1.00 98.88 426 LEU A C 1
ATOM 3317 O O . LEU A 1 426 ? -1.339 -13.339 -22.491 1.00 98.88 426 LEU A O 1
ATOM 3321 N N . THR A 1 427 ? 0.200 -11.796 -23.042 1.00 98.81 427 THR A N 1
ATOM 3322 C CA . THR A 1 427 ? 0.666 -12.485 -24.259 1.00 98.81 427 THR A CA 1
ATOM 3323 C C . THR A 1 427 ? 1.268 -13.855 -23.947 1.00 98.81 427 THR A C 1
ATOM 3325 O O . THR A 1 427 ? 1.061 -14.802 -24.701 1.00 98.81 427 THR A O 1
ATOM 3328 N N . PHE A 1 428 ? 2.015 -13.984 -22.847 1.00 98.81 428 PHE A N 1
ATOM 3329 C CA . PHE A 1 428 ? 2.532 -15.275 -22.403 1.00 98.81 428 PHE A CA 1
ATOM 3330 C C . PHE A 1 428 ? 1.390 -16.252 -22.121 1.00 98.81 428 PHE A C 1
ATOM 3332 O O . PHE A 1 428 ? 1.393 -17.336 -22.700 1.00 98.81 428 PHE A O 1
ATOM 3339 N N . LEU A 1 429 ? 0.408 -15.864 -21.297 1.00 98.81 429 LEU A N 1
ATOM 3340 C CA . LEU A 1 429 ? -0.750 -16.700 -20.966 1.00 98.81 429 LEU A CA 1
ATOM 3341 C C . LEU A 1 429 ? -1.551 -17.075 -22.213 1.00 98.81 429 LEU A C 1
ATOM 3343 O O . LEU A 1 429 ? -1.811 -18.250 -22.424 1.00 98.81 429 LEU A O 1
ATOM 3347 N N . GLU A 1 430 ? -1.879 -16.101 -23.060 1.00 98.25 430 GLU A N 1
ATOM 3348 C CA . GLU A 1 430 ? -2.619 -16.284 -24.316 1.00 98.25 430 GLU A CA 1
ATOM 3349 C C . GLU A 1 430 ? -1.984 -17.327 -25.250 1.00 98.25 430 GLU A C 1
ATOM 3351 O O . GLU A 1 430 ? -2.693 -18.004 -25.989 1.00 98.25 430 GLU A O 1
ATOM 3356 N N . ARG A 1 431 ? -0.654 -17.480 -25.212 1.00 97.81 431 ARG A N 1
ATOM 3357 C CA . ARG A 1 431 ? 0.092 -18.423 -26.061 1.00 97.81 431 ARG A CA 1
ATOM 3358 C C . ARG A 1 431 ? 0.279 -19.811 -25.450 1.00 97.81 431 ARG A C 1
ATOM 3360 O O . ARG A 1 431 ? 0.816 -20.686 -26.129 1.00 97.81 431 ARG A O 1
ATOM 3367 N N . GLN A 1 432 ? -0.116 -20.031 -24.197 1.00 98.00 432 GLN A N 1
ATOM 3368 C CA . GLN A 1 432 ? -0.018 -21.357 -23.587 1.00 98.00 432 GLN A CA 1
ATOM 3369 C C . GLN A 1 432 ? -1.152 -22.253 -24.093 1.00 98.00 432 GLN A C 1
ATOM 3371 O O . GLN A 1 432 ? -2.315 -21.860 -24.095 1.00 98.00 432 GLN A O 1
ATOM 3376 N N . LYS A 1 433 ? -0.826 -23.487 -24.492 1.00 97.12 433 LYS A N 1
ATOM 3377 C CA . LYS A 1 433 ? -1.786 -24.455 -25.069 1.00 97.12 433 LYS A CA 1
ATOM 3378 C C . LYS A 1 433 ? -2.932 -24.820 -24.115 1.00 97.12 433 LYS A C 1
ATOM 3380 O O . LYS A 1 433 ? -3.988 -25.279 -24.543 1.00 97.12 433 LYS A O 1
ATOM 3385 N N . GLU A 1 434 ? -2.688 -24.696 -22.819 1.00 98.00 434 GLU A N 1
ATOM 3386 C CA . GLU A 1 434 ? -3.614 -24.998 -21.740 1.00 98.00 434 GLU A CA 1
ATOM 3387 C C . GLU A 1 434 ? -4.559 -23.830 -21.432 1.00 98.00 434 GLU A C 1
ATOM 3389 O O . GLU A 1 434 ? -5.567 -24.052 -20.766 1.00 98.00 434 GLU A O 1
ATOM 3394 N N . VAL A 1 435 ? -4.278 -22.617 -21.923 1.00 98.69 435 VAL A N 1
ATOM 3395 C CA . VAL A 1 435 ? -5.016 -21.388 -21.601 1.00 98.69 435 VAL A CA 1
ATOM 3396 C C . VAL A 1 435 ? -5.957 -20.986 -22.731 1.00 98.69 435 VAL A C 1
ATOM 3398 O O . VAL A 1 435 ? -5.629 -21.052 -23.910 1.00 98.69 435 VAL A O 1
ATOM 3401 N N . ASP A 1 436 ? -7.136 -20.512 -22.351 1.00 98.50 436 ASP A N 1
ATOM 3402 C CA . ASP A 1 436 ? -8.039 -19.775 -23.222 1.00 98.50 436 ASP A CA 1
ATOM 3403 C C . ASP A 1 436 ? -7.736 -18.272 -23.127 1.00 98.50 436 ASP A C 1
ATOM 3405 O O . ASP A 1 436 ? -8.077 -17.610 -22.140 1.00 98.50 436 ASP A O 1
ATOM 3409 N N . GLY A 1 437 ? -7.094 -17.728 -24.165 1.00 97.00 437 GLY A N 1
ATOM 3410 C CA . GLY A 1 437 ? -6.700 -16.317 -24.244 1.00 97.00 437 GLY A CA 1
ATOM 3411 C C . GLY A 1 437 ? -7.861 -15.317 -24.175 1.00 97.00 437 GLY A C 1
ATOM 3412 O O . GLY A 1 437 ? -7.632 -14.140 -23.903 1.00 97.00 437 GLY A O 1
ATOM 3413 N N . ASN A 1 438 ? -9.112 -15.761 -24.340 1.00 98.00 438 ASN A N 1
ATOM 3414 C CA . ASN A 1 438 ? -10.288 -14.903 -24.191 1.00 98.00 438 ASN A CA 1
ATOM 3415 C C . ASN A 1 438 ? -10.770 -14.775 -22.741 1.00 98.00 438 ASN A C 1
ATOM 3417 O O . ASN A 1 438 ? -11.722 -14.038 -22.491 1.00 98.00 438 ASN A O 1
ATOM 3421 N N . ARG A 1 439 ? -10.146 -15.474 -21.784 1.00 98.62 439 ARG A N 1
ATOM 3422 C CA . ARG A 1 439 ? -10.550 -15.496 -20.370 1.00 98.62 439 ARG A CA 1
ATOM 3423 C C . ARG A 1 439 ? -9.373 -15.200 -19.449 1.00 98.62 439 ARG A C 1
ATOM 3425 O O . ARG A 1 439 ? -8.957 -16.043 -18.654 1.00 98.62 439 ARG A O 1
ATOM 3432 N N . LEU A 1 440 ? -8.847 -13.982 -19.561 1.00 98.88 440 LEU A N 1
ATOM 3433 C CA . LEU A 1 440 ? -7.712 -13.510 -18.769 1.00 98.88 440 LEU A CA 1
ATOM 3434 C C . LEU A 1 440 ? -8.157 -12.535 -17.675 1.00 98.88 440 LEU A C 1
ATOM 3436 O O . LEU A 1 440 ? -8.927 -11.610 -17.930 1.00 98.88 440 LEU A O 1
ATOM 3440 N N . GLY A 1 441 ? -7.650 -12.719 -16.461 1.00 98.88 441 GLY A N 1
ATOM 3441 C CA . GLY A 1 441 ? -7.857 -11.816 -15.331 1.00 98.88 441 GLY A CA 1
ATOM 3442 C C . GLY A 1 441 ? -6.546 -11.303 -14.744 1.00 98.88 441 GLY A C 1
ATOM 3443 O O . GLY A 1 441 ? -5.491 -11.917 -14.908 1.00 98.88 441 GLY A O 1
ATOM 3444 N N . VAL A 1 442 ? -6.610 -10.179 -14.034 1.00 98.88 442 VAL A N 1
ATOM 3445 C CA . VAL A 1 442 ? -5.455 -9.579 -13.350 1.00 98.88 442 VAL A CA 1
ATOM 3446 C C . VAL A 1 442 ? -5.826 -9.148 -11.937 1.00 98.88 442 VAL A C 1
ATOM 3448 O O . VAL A 1 442 ? -6.893 -8.579 -11.704 1.00 98.88 442 VAL A O 1
ATOM 3451 N N . TYR A 1 443 ? -4.954 -9.433 -10.977 1.00 98.75 443 TYR A N 1
ATOM 3452 C CA . TYR A 1 443 ? -5.095 -8.977 -9.600 1.00 98.75 443 TYR A CA 1
ATOM 3453 C C . TYR A 1 443 ? -3.739 -8.715 -8.960 1.00 98.75 443 TYR A C 1
ATOM 3455 O O . TYR A 1 443 ? -2.702 -9.243 -9.377 1.00 98.75 443 TYR A O 1
ATOM 3463 N N . GLY A 1 444 ? -3.757 -7.925 -7.897 1.00 97.50 444 GLY A N 1
ATOM 3464 C CA . GLY A 1 444 ? -2.550 -7.593 -7.172 1.00 97.50 444 GLY A CA 1
ATOM 3465 C C . GLY A 1 444 ? -2.815 -6.716 -5.966 1.00 97.50 444 GLY A C 1
ATOM 3466 O O . GLY A 1 444 ? -3.872 -6.098 -5.842 1.00 97.50 444 GLY A O 1
ATOM 3467 N N . HIS A 1 445 ? -1.824 -6.669 -5.084 1.00 96.44 445 HIS A N 1
ATOM 3468 C CA . HIS A 1 445 ? -1.902 -5.983 -3.800 1.00 96.44 445 HIS A CA 1
ATOM 3469 C C . HIS A 1 445 ? -0.962 -4.772 -3.759 1.00 96.44 445 HIS A C 1
ATOM 3471 O O . HIS A 1 445 ? 0.172 -4.854 -4.235 1.00 96.44 445 HIS A O 1
ATOM 3477 N N . SER A 1 446 ? -1.392 -3.654 -3.168 1.00 94.31 446 SER A N 1
ATOM 3478 C CA . SER A 1 446 ? -0.573 -2.447 -2.984 1.00 94.31 446 SER A CA 1
ATOM 3479 C C . SER A 1 446 ? -0.076 -1.890 -4.329 1.00 94.31 446 SER A C 1
ATOM 3481 O O . SER A 1 446 ? -0.886 -1.624 -5.221 1.00 94.31 446 SER A O 1
ATOM 3483 N N . MET A 1 447 ? 1.240 -1.790 -4.552 1.00 93.94 447 MET A N 1
ATOM 3484 C CA . MET A 1 447 ? 1.809 -1.486 -5.878 1.00 93.94 447 MET A CA 1
ATOM 3485 C C . MET A 1 447 ? 1.270 -2.417 -6.982 1.00 93.94 447 MET A C 1
ATOM 3487 O O . MET A 1 447 ? 1.011 -1.972 -8.099 1.00 93.94 447 MET A O 1
ATOM 3491 N N . GLY A 1 448 ? 1.023 -3.692 -6.667 1.00 96.31 448 GLY A N 1
ATOM 3492 C CA . GLY A 1 448 ? 0.382 -4.640 -7.573 1.00 96.31 448 GLY A CA 1
ATOM 3493 C C . GLY A 1 448 ? -1.086 -4.318 -7.863 1.00 96.31 448 GLY A C 1
ATOM 3494 O O . GLY A 1 448 ? -1.560 -4.578 -8.967 1.00 96.31 448 GLY A O 1
ATOM 3495 N N . GLY A 1 449 ? -1.800 -3.685 -6.929 1.00 97.06 449 GLY A N 1
ATOM 3496 C CA . GLY A 1 449 ? -3.148 -3.152 -7.154 1.00 97.06 449 GLY A CA 1
ATOM 3497 C C . GLY A 1 449 ? -3.137 -1.974 -8.133 1.00 97.06 449 GLY A C 1
ATOM 3498 O O . GLY A 1 449 ? -3.972 -1.912 -9.035 1.00 97.06 449 GLY A O 1
ATOM 3499 N N . LYS A 1 450 ? -2.127 -1.095 -8.047 1.00 95.81 450 LYS A N 1
ATOM 3500 C CA . LYS A 1 450 ? -1.901 -0.043 -9.056 1.00 95.81 450 LYS A CA 1
ATOM 3501 C C . LYS A 1 450 ? -1.614 -0.635 -10.435 1.00 95.81 450 LYS A C 1
ATOM 3503 O O . LYS A 1 450 ? -2.264 -0.269 -11.410 1.00 95.81 450 LYS A O 1
ATOM 3508 N N . LEU A 1 451 ? -0.721 -1.620 -10.516 1.00 97.38 451 LEU A N 1
ATOM 3509 C CA . LEU A 1 451 ? -0.425 -2.310 -11.775 1.00 97.38 451 LEU A CA 1
ATOM 3510 C C . LEU A 1 451 ? -1.620 -3.103 -12.324 1.00 97.38 451 LEU A C 1
ATOM 3512 O O . LEU A 1 451 ? -1.762 -3.218 -13.539 1.00 97.38 451 LEU A O 1
ATOM 3516 N N . THR A 1 452 ? -2.512 -3.593 -11.462 1.00 98.62 452 THR A N 1
ATOM 3517 C CA . THR A 1 452 ? -3.778 -4.227 -11.866 1.00 98.62 452 THR A CA 1
ATOM 3518 C C . THR A 1 452 ? -4.663 -3.237 -12.619 1.00 98.62 452 THR A C 1
ATOM 3520 O O . THR A 1 452 ? -5.134 -3.552 -13.711 1.00 98.62 452 THR A O 1
ATOM 3523 N N . VAL A 1 453 ? -4.835 -2.023 -12.084 1.00 98.44 453 VAL A N 1
ATOM 3524 C CA . VAL A 1 453 ? -5.594 -0.944 -12.737 1.00 98.44 453 VAL A CA 1
ATOM 3525 C C . VAL A 1 453 ? -4.911 -0.479 -14.025 1.00 98.44 453 VAL A C 1
ATOM 3527 O O . VAL A 1 453 ? -5.584 -0.368 -15.048 1.00 98.44 453 VAL A O 1
ATOM 3530 N N . ILE A 1 454 ? -3.584 -0.302 -14.021 1.00 98.12 454 ILE A N 1
ATOM 3531 C CA . ILE A 1 454 ? -2.814 0.042 -15.229 1.00 98.12 454 ILE A CA 1
ATOM 3532 C C . ILE A 1 454 ? -3.020 -1.008 -16.324 1.00 98.12 454 ILE A C 1
ATOM 3534 O O . ILE A 1 454 ? -3.322 -0.664 -17.466 1.00 98.12 454 ILE A O 1
ATOM 3538 N N . THR A 1 455 ? -2.908 -2.292 -15.984 1.00 98.69 455 THR A N 1
ATOM 3539 C CA . THR A 1 455 ? -3.047 -3.397 -16.945 1.00 98.69 455 THR A CA 1
ATOM 3540 C C . THR A 1 455 ? -4.472 -3.476 -17.487 1.00 98.69 455 THR A C 1
ATOM 3542 O O . THR A 1 455 ? -4.665 -3.508 -18.698 1.00 98.69 455 THR A O 1
ATOM 3545 N N . ALA A 1 456 ? -5.481 -3.437 -16.611 1.00 98.69 456 ALA A N 1
ATOM 3546 C CA . ALA A 1 456 ? -6.887 -3.493 -17.011 1.00 98.69 456 ALA A CA 1
ATOM 3547 C C . ALA A 1 456 ? -7.323 -2.278 -17.849 1.00 98.69 456 ALA A C 1
ATOM 3549 O O . ALA A 1 456 ? -8.154 -2.413 -18.743 1.00 98.69 456 ALA A O 1
ATOM 3550 N N . GLY A 1 457 ? -6.767 -1.093 -17.574 1.00 98.06 457 GLY A N 1
ATOM 3551 C CA . GLY A 1 457 ? -7.058 0.134 -18.317 1.00 98.06 457 GLY A CA 1
ATOM 3552 C C . GLY A 1 457 ? -6.277 0.288 -19.625 1.00 98.06 457 GLY A C 1
ATOM 3553 O O . GLY A 1 457 ? -6.602 1.181 -20.405 1.00 98.06 457 GLY A O 1
ATOM 3554 N N . SER A 1 458 ? -5.259 -0.546 -19.875 1.00 98.06 458 SER A N 1
ATOM 3555 C CA . SER A 1 458 ? -4.398 -0.462 -21.068 1.00 98.06 458 SER A CA 1
ATOM 3556 C C . SER A 1 458 ? -4.454 -1.669 -22.002 1.00 98.06 458 SER A C 1
ATOM 3558 O O . SER A 1 458 ? -3.884 -1.610 -23.092 1.00 98.06 458 SER A O 1
ATOM 3560 N N . ASP A 1 459 ? -5.144 -2.749 -21.624 1.00 98.31 459 ASP A N 1
ATOM 3561 C CA . ASP A 1 459 ? -5.205 -3.971 -22.425 1.00 98.31 459 ASP A CA 1
ATOM 3562 C C . ASP A 1 459 ? -6.596 -4.622 -22.385 1.00 98.31 459 ASP A C 1
ATOM 3564 O O . ASP A 1 459 ? -7.059 -5.118 -21.357 1.00 98.31 459 ASP A O 1
ATOM 3568 N N . THR A 1 460 ? -7.275 -4.648 -23.533 1.00 97.25 460 THR A N 1
ATOM 3569 C CA . THR A 1 460 ? -8.664 -5.128 -23.668 1.00 97.25 460 THR A CA 1
ATOM 3570 C C . THR A 1 460 ? -8.809 -6.649 -23.548 1.00 97.25 460 THR A C 1
ATOM 3572 O O . THR A 1 460 ? -9.933 -7.167 -23.473 1.00 97.25 460 THR A O 1
ATOM 3575 N N . ARG A 1 461 ? -7.693 -7.392 -23.514 1.00 98.44 461 ARG A N 1
ATOM 3576 C CA . ARG A 1 461 ? -7.693 -8.837 -23.244 1.00 98.44 461 ARG A CA 1
ATOM 3577 C C . ARG A 1 461 ? -8.067 -9.145 -21.794 1.00 98.44 461 ARG A C 1
ATOM 3579 O O . ARG A 1 461 ? -8.578 -10.229 -21.530 1.00 98.44 461 ARG A O 1
ATOM 3586 N N . VAL A 1 462 ? -7.891 -8.195 -20.871 1.00 98.81 462 VAL A N 1
ATOM 3587 C CA . VAL A 1 462 ? -8.335 -8.339 -19.479 1.00 98.81 462 VAL A CA 1
ATOM 3588 C C . VAL A 1 462 ? -9.863 -8.381 -19.416 1.00 98.81 462 VAL A C 1
ATOM 3590 O O . VAL A 1 462 ? -10.545 -7.434 -19.802 1.00 98.81 462 VAL A O 1
ATOM 3593 N N . LYS A 1 463 ? -10.408 -9.488 -18.905 1.00 98.81 463 LYS A N 1
ATOM 3594 C CA . LYS A 1 463 ? -11.851 -9.729 -18.744 1.00 98.81 463 LYS A CA 1
ATOM 3595 C C . LYS A 1 463 ? -12.337 -9.634 -17.304 1.00 98.81 463 LYS A C 1
ATOM 3597 O O . LYS A 1 463 ? -13.541 -9.628 -17.086 1.00 98.81 463 LYS A O 1
ATOM 3602 N N . ALA A 1 464 ? -11.432 -9.541 -16.336 1.00 98.75 464 ALA A N 1
ATOM 3603 C CA . ALA A 1 464 ? -11.765 -9.246 -14.948 1.00 98.75 464 ALA A CA 1
ATOM 3604 C C . ALA A 1 464 ? -10.551 -8.677 -14.205 1.00 98.75 464 ALA A C 1
ATOM 3606 O O . ALA A 1 464 ? -9.423 -9.130 -14.422 1.00 98.75 464 ALA A O 1
ATOM 3607 N N . ALA A 1 465 ? -10.785 -7.731 -13.298 1.00 98.81 465 ALA A N 1
ATOM 3608 C CA . ALA A 1 465 ? -9.751 -7.120 -12.471 1.00 98.81 465 ALA A CA 1
ATOM 3609 C C . ALA A 1 465 ? -10.119 -7.143 -10.980 1.00 98.81 465 ALA A C 1
ATOM 3611 O O . ALA A 1 465 ? -11.278 -6.949 -10.618 1.00 98.81 465 ALA A O 1
ATOM 3612 N N . ALA A 1 466 ? -9.131 -7.349 -10.109 1.00 98.56 466 ALA A N 1
ATOM 3613 C CA . ALA A 1 466 ? -9.322 -7.298 -8.658 1.00 98.56 466 ALA A CA 1
ATOM 3614 C C . ALA A 1 466 ? -8.143 -6.593 -7.952 1.00 98.56 466 ALA A C 1
ATOM 3616 O O . ALA A 1 466 ? -7.245 -7.263 -7.434 1.00 98.56 466 ALA A O 1
ATOM 3617 N N . PRO A 1 467 ? -8.068 -5.247 -7.989 1.00 98.00 467 PRO A N 1
ATOM 3618 C CA . PRO A 1 467 ? -7.059 -4.501 -7.241 1.00 98.00 467 PRO A CA 1
ATOM 3619 C C . PRO A 1 467 ? -7.336 -4.507 -5.727 1.00 98.00 467 PRO A C 1
ATOM 3621 O O . PRO A 1 467 ? -8.447 -4.225 -5.273 1.00 98.00 467 PRO A O 1
ATOM 3624 N N . SER A 1 468 ? -6.287 -4.763 -4.945 1.00 96.69 468 SER A N 1
ATOM 3625 C CA . SER A 1 468 ? -6.300 -4.740 -3.480 1.00 96.69 468 SER A CA 1
ATOM 3626 C C . SER A 1 468 ? -5.343 -3.679 -2.944 1.00 96.69 468 SER A C 1
ATOM 3628 O O . SER A 1 468 ? -4.201 -3.591 -3.401 1.00 96.69 468 SER A O 1
ATOM 3630 N N . CYS A 1 469 ? -5.792 -2.889 -1.964 1.00 94.44 469 CYS A N 1
ATOM 3631 C CA . CYS A 1 469 ? -5.019 -1.851 -1.275 1.00 94.44 469 CYS A CA 1
ATOM 3632 C C . CYS A 1 469 ? -4.198 -0.968 -2.232 1.00 94.44 469 CYS A C 1
ATOM 3634 O O . CYS A 1 469 ? -3.107 -0.532 -1.882 1.00 94.44 469 CYS A O 1
ATOM 3636 N N . GLY A 1 470 ? -4.687 -0.739 -3.454 1.00 93.50 470 GLY A N 1
ATOM 3637 C CA . GLY A 1 470 ? -3.965 -0.106 -4.555 1.00 93.50 470 GLY A CA 1
ATOM 3638 C C . GLY A 1 470 ? -4.888 0.171 -5.741 1.00 93.50 470 GLY A C 1
ATOM 3639 O O . GLY A 1 470 ? -6.053 -0.216 -5.727 1.00 93.50 470 GLY A O 1
ATOM 3640 N N . GLY A 1 471 ? -4.389 0.864 -6.768 1.00 92.31 471 GLY A N 1
ATOM 3641 C CA . GLY A 1 471 ? -5.187 1.229 -7.955 1.00 92.31 471 GLY A CA 1
ATOM 3642 C C . GLY A 1 471 ? -6.144 2.406 -7.748 1.00 92.31 471 GLY A C 1
ATOM 3643 O O . GLY A 1 471 ? -6.881 2.775 -8.656 1.00 92.31 471 GLY A O 1
ATOM 3644 N N . ILE A 1 472 ? -6.109 2.998 -6.556 1.00 91.75 472 ILE A N 1
ATOM 3645 C CA . ILE A 1 472 ? -6.785 4.244 -6.168 1.00 91.75 472 ILE A CA 1
ATOM 3646 C C . ILE A 1 472 ? -5.842 5.111 -5.316 1.00 91.75 472 ILE A C 1
ATOM 3648 O O . ILE A 1 472 ? -6.262 5.954 -4.528 1.00 91.75 472 ILE A O 1
ATOM 3652 N N . SER A 1 473 ? -4.543 4.833 -5.378 1.00 83.38 473 SER A N 1
ATOM 3653 C CA . SER A 1 473 ? -3.521 5.348 -4.474 1.00 83.38 473 SER A CA 1
ATOM 3654 C C . SER A 1 473 ? -3.123 6.793 -4.768 1.00 83.38 473 SER A C 1
ATOM 3656 O O . SER A 1 473 ? -2.737 7.521 -3.854 1.00 83.38 473 SER A O 1
ATOM 3658 N N . ASP A 1 474 ? -3.228 7.216 -6.022 1.00 81.75 474 ASP A N 1
ATOM 3659 C CA . ASP A 1 474 ? -2.779 8.525 -6.488 1.00 81.75 474 ASP A CA 1
ATOM 3660 C C . ASP A 1 474 ? -3.920 9.332 -7.147 1.00 81.75 474 ASP A C 1
ATOM 3662 O O . ASP A 1 474 ? -3.688 10.427 -7.631 1.00 81.75 474 ASP A O 1
ATOM 3666 N N . ILE A 1 475 ? -5.178 8.872 -7.071 1.00 80.69 475 ILE A N 1
ATOM 3667 C CA . ILE A 1 475 ? -6.362 9.526 -7.684 1.00 80.69 475 ILE A CA 1
ATOM 3668 C C . ILE A 1 475 ? -6.610 10.982 -7.237 1.00 80.69 475 ILE A C 1
ATOM 3670 O O . ILE A 1 475 ? -7.292 11.738 -7.924 1.00 80.69 475 ILE A O 1
ATOM 3674 N N . ARG A 1 476 ? -6.080 11.375 -6.072 1.00 72.75 476 ARG A N 1
ATOM 3675 C CA . ARG A 1 476 ? -6.123 12.750 -5.540 1.00 72.75 476 ARG A CA 1
ATOM 3676 C C . ARG A 1 476 ? -4.737 13.387 -5.401 1.00 72.75 476 ARG A C 1
ATOM 3678 O O . ARG A 1 476 ? -4.650 14.518 -4.929 1.00 72.75 476 ARG A O 1
ATOM 3685 N N . LYS A 1 477 ? -3.659 12.666 -5.726 1.00 70.00 477 LYS A N 1
ATOM 3686 C CA . LYS A 1 477 ? -2.288 13.157 -5.548 1.00 70.00 477 LYS A CA 1
ATOM 3687 C C . LYS A 1 477 ? -1.805 13.796 -6.835 1.00 70.00 477 LYS A C 1
ATOM 3689 O O . LYS A 1 477 ? -2.016 13.255 -7.908 1.00 70.00 477 LYS A O 1
ATOM 3694 N N . VAL A 1 478 ? -1.095 14.909 -6.714 1.00 62.81 478 VAL A N 1
ATOM 3695 C CA . VAL A 1 478 ? -0.395 15.520 -7.844 1.00 62.81 478 VAL A CA 1
ATOM 3696 C C . VAL A 1 478 ? 1.085 15.226 -7.669 1.00 62.81 478 VAL A C 1
ATOM 3698 O O . VAL A 1 478 ? 1.715 15.741 -6.747 1.00 62.81 478 VAL A O 1
ATOM 3701 N N . ARG A 1 479 ? 1.655 14.386 -8.537 1.00 66.19 479 ARG A N 1
ATOM 3702 C CA . ARG A 1 479 ? 3.111 14.207 -8.583 1.00 66.19 479 ARG A CA 1
ATOM 3703 C C . ARG A 1 479 ? 3.724 15.265 -9.485 1.00 66.19 479 ARG A C 1
ATOM 3705 O O . ARG A 1 479 ? 3.316 15.402 -10.635 1.00 66.19 479 ARG A O 1
ATOM 3712 N N . ASN A 1 480 ? 4.750 15.956 -8.996 1.00 65.19 480 ASN A N 1
ATOM 3713 C CA . ASN A 1 480 ? 5.495 16.940 -9.783 1.00 65.19 480 ASN A CA 1
ATOM 3714 C C . ASN A 1 480 ? 6.518 16.268 -10.727 1.00 65.19 480 ASN A C 1
ATOM 3716 O O . ASN A 1 480 ? 7.704 16.583 -10.710 1.00 65.19 480 ASN A O 1
ATOM 3720 N N . ILE A 1 481 ? 6.065 15.280 -11.505 1.00 67.75 481 ILE A N 1
ATOM 3721 C CA . ILE A 1 481 ? 6.838 14.616 -12.559 1.00 67.75 481 ILE A CA 1
ATOM 3722 C C . ILE A 1 481 ? 6.211 15.023 -13.902 1.00 67.75 481 ILE A C 1
ATOM 3724 O O . ILE A 1 481 ? 5.010 14.795 -14.085 1.00 67.75 481 ILE A O 1
ATOM 3728 N N . PRO A 1 482 ? 6.976 15.601 -14.850 1.00 73.62 482 PRO A N 1
ATOM 3729 C CA . PRO A 1 482 ? 6.453 16.002 -16.154 1.00 73.62 482 PRO A CA 1
ATOM 3730 C C . PRO A 1 482 ? 5.680 14.873 -16.850 1.00 73.62 482 PRO A C 1
ATOM 3732 O O . PRO A 1 482 ? 6.164 13.750 -16.964 1.00 73.62 482 PRO A O 1
ATOM 3735 N N . GLY A 1 483 ? 4.449 15.163 -17.278 1.00 81.75 483 GLY A N 1
ATOM 3736 C CA . GLY A 1 483 ? 3.568 14.206 -17.957 1.00 81.75 483 GLY A CA 1
ATOM 3737 C C . GLY A 1 483 ? 2.958 13.113 -17.068 1.00 81.75 483 GLY A C 1
ATOM 3738 O O . GLY A 1 483 ? 2.064 12.414 -17.529 1.00 81.75 483 GLY A O 1
ATOM 3739 N N . TYR A 1 484 ? 3.363 12.954 -15.803 1.00 86.56 484 TYR A N 1
ATOM 3740 C CA . TYR A 1 484 ? 2.911 11.839 -14.955 1.00 86.56 484 TYR A CA 1
ATOM 3741 C C . TYR A 1 484 ? 1.404 11.863 -14.692 1.00 86.56 484 TYR A C 1
ATOM 3743 O O . TYR A 1 484 ? 0.733 10.846 -14.859 1.00 86.56 484 TYR A O 1
ATOM 3751 N N . THR A 1 485 ? 0.857 13.027 -14.344 1.00 86.62 485 THR A N 1
ATOM 3752 C CA . THR A 1 485 ? -0.557 13.165 -13.960 1.00 86.62 485 THR A CA 1
ATOM 3753 C C . THR A 1 485 ? -1.535 12.873 -15.095 1.00 86.62 485 THR A C 1
ATOM 3755 O O . THR A 1 485 ? -2.684 12.516 -14.870 1.00 86.62 485 THR A O 1
ATOM 3758 N N . THR A 1 486 ? -1.083 12.984 -16.342 1.00 89.62 486 THR A N 1
ATOM 3759 C CA . THR A 1 486 ? -1.901 12.732 -17.532 1.00 89.62 486 THR A CA 1
ATOM 3760 C C . THR A 1 486 ? -1.609 11.380 -18.190 1.00 89.62 486 THR A C 1
ATOM 3762 O O . THR A 1 486 ? -2.240 11.039 -19.196 1.00 89.62 486 THR A O 1
ATOM 3765 N N . THR A 1 487 ? -0.672 10.593 -17.640 1.00 92.50 487 THR A N 1
ATOM 3766 C CA . THR A 1 487 ? -0.199 9.332 -18.243 1.00 92.50 487 THR A CA 1
ATOM 3767 C C . THR A 1 487 ? -0.125 8.139 -17.279 1.00 92.50 487 THR A C 1
ATOM 3769 O O . THR A 1 487 ? -0.398 7.018 -17.708 1.00 92.50 487 THR A O 1
ATOM 3772 N N . ILE A 1 488 ? 0.224 8.339 -16.002 1.00 91.81 488 ILE A N 1
ATOM 3773 C CA . ILE A 1 488 ? 0.485 7.274 -15.011 1.00 91.81 488 ILE A CA 1
ATOM 3774 C C . ILE A 1 488 ? -0.532 7.257 -13.855 1.00 91.81 488 ILE A C 1
ATOM 3776 O O . ILE A 1 488 ? -0.733 6.198 -13.256 1.00 91.81 488 ILE A O 1
ATOM 3780 N N . ASP A 1 489 ? -1.163 8.387 -13.525 1.00 91.38 489 ASP A N 1
ATOM 3781 C CA . ASP A 1 489 ? -2.135 8.463 -12.423 1.00 91.38 489 ASP A CA 1
ATOM 3782 C C . ASP A 1 489 ? -3.299 7.475 -12.589 1.00 91.38 489 ASP A C 1
ATOM 3784 O O . ASP A 1 489 ? -3.705 7.118 -13.696 1.00 91.38 489 ASP A O 1
ATOM 3788 N N . ASP A 1 490 ? -3.842 7.011 -11.460 1.00 92.94 490 ASP A N 1
ATOM 3789 C CA . ASP A 1 490 ? -4.822 5.922 -11.453 1.00 92.94 490 ASP A CA 1
ATOM 3790 C C . ASP A 1 490 ? -6.096 6.283 -12.236 1.00 92.94 490 ASP A C 1
ATOM 3792 O O . ASP A 1 490 ? -6.668 5.431 -12.917 1.00 92.94 490 ASP A O 1
ATOM 3796 N N . ASP A 1 491 ? -6.539 7.545 -12.191 1.00 92.62 491 ASP A N 1
ATOM 3797 C CA . ASP A 1 491 ? -7.754 7.992 -12.878 1.00 92.62 491 ASP A CA 1
ATOM 3798 C C . ASP A 1 491 ? -7.645 7.885 -14.406 1.00 92.62 491 ASP A C 1
ATOM 3800 O O . ASP A 1 491 ? -8.646 7.587 -15.064 1.00 92.62 491 ASP A O 1
ATOM 3804 N N . VAL A 1 492 ? -6.440 8.052 -14.964 1.00 94.50 492 VAL A N 1
ATOM 3805 C CA . VAL A 1 492 ? -6.150 7.856 -16.391 1.00 94.50 492 VAL A CA 1
ATOM 3806 C C . VAL A 1 492 ? -6.576 6.452 -16.820 1.00 94.50 492 VAL A C 1
ATOM 3808 O O . VAL A 1 492 ? -7.222 6.288 -17.858 1.00 94.50 492 VAL A O 1
ATOM 3811 N N . TYR A 1 493 ? -6.274 5.441 -16.010 1.00 97.56 493 TYR A N 1
ATOM 3812 C CA . TYR A 1 493 ? -6.573 4.044 -16.319 1.00 97.56 493 TYR A CA 1
ATOM 3813 C C . TYR A 1 493 ? -7.978 3.641 -15.877 1.00 97.56 493 TYR A C 1
ATOM 3815 O O . TYR A 1 493 ? -8.681 2.993 -16.650 1.00 97.56 493 TYR A O 1
ATOM 3823 N N . LEU A 1 494 ? -8.442 4.076 -14.699 1.00 97.56 494 LEU A N 1
ATOM 3824 C CA . LEU A 1 494 ? -9.802 3.802 -14.213 1.00 97.56 494 LEU A CA 1
ATOM 3825 C C . LEU A 1 494 ? -10.855 4.211 -15.253 1.00 97.56 494 LEU A C 1
ATOM 3827 O O . LEU A 1 494 ? -11.714 3.402 -15.594 1.00 97.56 494 LEU A O 1
ATOM 3831 N N . LYS A 1 495 ? -10.713 5.396 -15.866 1.00 96.69 495 LYS A N 1
ATOM 3832 C CA . LYS A 1 495 ? -11.606 5.921 -16.925 1.00 96.69 495 LYS A CA 1
ATOM 3833 C C . LYS A 1 495 ? -11.647 5.085 -18.213 1.00 96.69 495 LYS A C 1
ATOM 3835 O O . LYS A 1 495 ? -12.453 5.359 -19.107 1.00 96.69 495 LYS A O 1
ATOM 3840 N N . ARG A 1 496 ? -10.774 4.085 -18.346 1.00 97.62 496 ARG A N 1
ATOM 3841 C CA . ARG A 1 496 ? -10.667 3.186 -19.506 1.00 97.62 496 ARG A CA 1
ATOM 3842 C C . ARG A 1 496 ? -11.115 1.758 -19.198 1.00 97.62 496 ARG A C 1
ATOM 3844 O O . ARG A 1 496 ? -11.379 1.003 -20.130 1.00 97.62 496 ARG A O 1
ATOM 3851 N N . ILE A 1 497 ? -11.260 1.393 -17.923 1.00 98.44 497 ILE A N 1
ATOM 3852 C CA . ILE A 1 497 ? -11.661 0.044 -17.515 1.00 98.44 497 ILE A CA 1
ATOM 3853 C C . ILE A 1 497 ? -13.136 -0.190 -17.846 1.00 98.44 497 ILE A C 1
ATOM 3855 O O . ILE A 1 497 ? -14.024 0.468 -17.305 1.00 98.44 497 ILE A O 1
ATOM 3859 N N . THR A 1 498 ? -13.377 -1.166 -18.721 1.00 97.75 498 THR A N 1
ATOM 3860 C CA . THR A 1 498 ? -14.711 -1.648 -19.118 1.00 97.75 498 THR A CA 1
ATOM 3861 C C . THR A 1 498 ? -14.996 -3.072 -18.640 1.00 97.75 498 THR A C 1
ATOM 3863 O O . THR A 1 498 ? -16.152 -3.486 -18.634 1.00 97.75 498 THR A O 1
ATOM 3866 N N . CYS A 1 499 ? -13.968 -3.824 -18.232 1.00 98.56 499 CYS A N 1
ATOM 3867 C CA . CYS A 1 499 ? -14.141 -5.170 -17.697 1.00 98.56 499 CYS A CA 1
ATOM 3868 C C . CYS A 1 499 ? -14.676 -5.149 -16.250 1.00 98.56 499 CYS A C 1
ATOM 3870 O O . CYS A 1 499 ? -14.434 -4.180 -15.523 1.00 98.56 499 CYS A O 1
ATOM 3872 N N . PRO A 1 500 ? -15.355 -6.225 -15.806 1.00 98.62 500 PRO A N 1
ATOM 3873 C CA . PRO A 1 500 ? -15.733 -6.417 -14.411 1.00 98.62 500 PRO A CA 1
ATOM 3874 C C . PRO A 1 500 ? -14.575 -6.162 -13.432 1.00 98.62 500 PRO A C 1
ATOM 3876 O O . PRO A 1 500 ? -13.524 -6.802 -13.528 1.00 98.62 500 PRO A O 1
ATOM 3879 N N . ILE A 1 501 ? -14.774 -5.286 -12.443 1.00 98.75 501 ILE A N 1
ATOM 3880 C CA . ILE A 1 501 ? -13.747 -4.919 -11.457 1.00 98.75 501 ILE A CA 1
ATOM 3881 C C . ILE A 1 501 ? -14.233 -4.989 -10.004 1.00 98.75 501 ILE A C 1
ATOM 3883 O O . ILE A 1 501 ? -15.316 -4.517 -9.677 1.00 98.75 501 ILE A O 1
ATOM 3887 N N . VAL A 1 502 ? -13.411 -5.516 -9.097 1.00 98.38 502 VAL A N 1
ATOM 3888 C CA . VAL A 1 502 ? -13.683 -5.463 -7.653 1.00 98.38 502 VAL A CA 1
ATOM 3889 C C . VAL A 1 502 ? -12.552 -4.799 -6.880 1.00 98.38 502 VAL A C 1
ATOM 3891 O O . VAL A 1 502 ? -11.404 -5.214 -6.986 1.00 98.38 502 VAL A O 1
ATOM 3894 N N . PHE A 1 503 ? -12.872 -3.778 -6.087 1.00 98.06 503 PHE A N 1
ATOM 3895 C CA . PHE A 1 503 ? -11.892 -3.094 -5.244 1.00 98.06 503 PHE A CA 1
ATOM 3896 C C . PHE A 1 503 ? -11.924 -3.637 -3.817 1.00 98.06 503 PHE A C 1
ATOM 3898 O O . PHE A 1 503 ? -12.987 -3.721 -3.197 1.00 98.06 503 PHE A O 1
ATOM 3905 N N . GLN A 1 504 ? -10.751 -3.952 -3.278 1.00 96.81 504 GLN A N 1
ATOM 3906 C CA . GLN A 1 504 ? -10.589 -4.383 -1.891 1.00 96.81 504 GLN A CA 1
ATOM 3907 C C . GLN A 1 504 ? -9.718 -3.361 -1.171 1.00 96.81 504 GLN A C 1
ATOM 3909 O O . GLN A 1 504 ? -8.511 -3.303 -1.401 1.00 96.81 504 GLN A O 1
ATOM 3914 N N . SER A 1 505 ? -10.332 -2.510 -0.352 1.00 94.38 505 SER A N 1
ATOM 3915 C CA . SER A 1 505 ? -9.609 -1.467 0.374 1.00 94.38 505 SER A CA 1
ATOM 3916 C C . SER A 1 505 ? -10.161 -1.351 1.786 1.00 94.38 505 SER A C 1
ATOM 3918 O O . SER A 1 505 ? -11.285 -0.866 1.957 1.00 94.38 505 SER A O 1
ATOM 3920 N N . PRO A 1 506 ? -9.417 -1.787 2.813 1.00 94.44 506 PRO A N 1
ATOM 3921 C CA . PRO A 1 506 ? -9.872 -1.682 4.186 1.00 94.44 506 PRO A CA 1
ATOM 3922 C C . PRO A 1 506 ? -9.871 -0.211 4.623 1.00 94.44 506 PRO A C 1
ATOM 3924 O O . PRO A 1 506 ? -9.177 0.643 4.064 1.00 94.44 506 PRO A O 1
ATOM 3927 N N . THR A 1 507 ? -10.658 0.123 5.640 1.00 92.62 507 THR A N 1
ATOM 3928 C CA . THR A 1 507 ? -10.981 1.530 5.919 1.00 92.62 507 THR A CA 1
ATOM 3929 C C . THR A 1 507 ? -9.818 2.383 6.412 1.00 92.62 507 THR A C 1
ATOM 3931 O O . THR A 1 507 ? -9.906 3.612 6.356 1.00 92.62 507 THR A O 1
ATOM 3934 N N . ASN A 1 508 ? -8.769 1.753 6.944 1.00 90.75 508 ASN A N 1
ATOM 3935 C CA . ASN A 1 508 ? -7.609 2.438 7.507 1.00 90.75 508 ASN A CA 1
ATOM 3936 C C . ASN A 1 508 ? -6.353 2.248 6.646 1.00 90.75 508 ASN A C 1
ATOM 3938 O O . ASN A 1 508 ? -5.253 2.515 7.126 1.00 90.75 508 ASN A O 1
ATOM 3942 N N . ASP A 1 509 ? -6.502 1.796 5.396 1.00 89.69 509 ASP A N 1
ATOM 3943 C CA . ASP A 1 509 ? -5.380 1.584 4.486 1.00 89.69 509 ASP A CA 1
ATOM 3944 C C . ASP A 1 509 ? -4.575 2.865 4.224 1.00 89.69 509 ASP A C 1
ATOM 3946 O O . ASP A 1 509 ? -5.090 3.838 3.672 1.00 89.69 509 ASP A O 1
ATOM 3950 N N . PHE A 1 510 ? -3.288 2.861 4.567 1.00 85.19 510 PHE A N 1
ATOM 3951 C CA . PHE A 1 510 ? -2.415 4.019 4.361 1.00 85.19 510 PHE A CA 1
ATOM 3952 C C . PHE A 1 510 ? -2.094 4.286 2.879 1.00 85.19 510 PHE A C 1
ATOM 3954 O O . PHE A 1 510 ? -1.739 5.409 2.512 1.00 85.19 510 PHE A O 1
ATOM 3961 N N . HIS A 1 511 ? -2.181 3.265 2.021 1.00 84.69 511 HIS A N 1
ATOM 3962 C CA . HIS A 1 511 ? -1.753 3.315 0.625 1.00 84.69 511 HIS A CA 1
ATOM 3963 C C . HIS A 1 511 ? -2.903 3.522 -0.368 1.00 84.69 511 HIS A C 1
ATOM 3965 O O . HIS A 1 511 ? -2.673 4.062 -1.449 1.00 84.69 511 HIS A O 1
ATOM 3971 N N . ALA A 1 512 ? -4.127 3.132 -0.032 1.00 87.88 512 ALA A N 1
ATOM 3972 C CA . ALA A 1 512 ? -5.335 3.193 -0.847 1.00 87.88 512 ALA A CA 1
ATOM 3973 C C . ALA A 1 512 ? -6.531 3.534 0.048 1.00 87.88 512 ALA A C 1
ATOM 3975 O O . ALA A 1 512 ? -7.277 2.674 0.512 1.00 87.88 512 ALA A O 1
ATOM 3976 N N . ALA A 1 513 ? -6.694 4.824 0.317 1.00 87.12 513 ALA A N 1
ATOM 3977 C CA . ALA A 1 513 ? -7.689 5.315 1.252 1.00 87.12 513 ALA A CA 1
ATOM 3978 C C . ALA A 1 513 ? -9.106 4.913 0.806 1.00 87.12 513 ALA A C 1
ATOM 3980 O O . ALA A 1 513 ? -9.516 5.198 -0.316 1.00 87.12 513 ALA A O 1
ATOM 3981 N N . ALA A 1 514 ? -9.869 4.255 1.684 1.00 89.25 514 ALA A N 1
ATOM 3982 C CA . ALA A 1 514 ? -11.206 3.760 1.345 1.00 89.25 514 ALA A CA 1
ATOM 3983 C C . ALA A 1 514 ? -12.189 4.878 0.936 1.00 89.25 514 ALA A C 1
ATOM 3985 O O . ALA A 1 514 ? -13.144 4.624 0.209 1.00 89.25 514 ALA A O 1
ATOM 3986 N N . ASP A 1 515 ? -11.947 6.127 1.342 1.00 86.81 515 ASP A N 1
ATOM 3987 C CA . ASP A 1 515 ? -12.732 7.287 0.904 1.00 86.81 515 ASP A CA 1
ATOM 3988 C C . ASP A 1 515 ? -12.517 7.683 -0.571 1.00 86.81 515 ASP A C 1
ATOM 3990 O O . ASP A 1 515 ? -13.283 8.481 -1.117 1.00 86.81 515 ASP A O 1
ATOM 3994 N N . ASP A 1 516 ? -11.519 7.108 -1.244 1.00 89.81 516 ASP A N 1
ATOM 3995 C CA . ASP A 1 516 ? -11.313 7.246 -2.688 1.00 89.81 516 ASP A CA 1
ATOM 3996 C C . ASP A 1 516 ? -12.110 6.214 -3.509 1.00 89.81 516 ASP A C 1
ATOM 3998 O O . ASP A 1 516 ? -12.256 6.381 -4.722 1.00 89.81 516 ASP A O 1
ATOM 4002 N N . LEU A 1 517 ? -12.700 5.190 -2.875 1.00 93.00 517 LEU A N 1
ATOM 4003 C CA . LEU A 1 517 ? -13.497 4.166 -3.568 1.00 93.00 517 LEU A CA 1
ATOM 4004 C C . LEU A 1 517 ? -14.715 4.756 -4.285 1.00 93.00 517 LEU A C 1
ATOM 4006 O O . LEU A 1 517 ? -15.040 4.323 -5.388 1.00 93.00 517 LEU A O 1
ATOM 4010 N N . THR A 1 518 ? -15.355 5.777 -3.708 1.00 91.88 518 THR A N 1
ATOM 4011 C CA . THR A 1 518 ? -16.471 6.482 -4.359 1.00 91.88 518 THR A CA 1
ATOM 4012 C C . THR A 1 518 ? -16.025 7.174 -5.648 1.00 91.88 518 THR A C 1
ATOM 4014 O O . THR A 1 518 ? -16.741 7.140 -6.644 1.00 91.88 518 THR A O 1
ATOM 4017 N N . LEU A 1 519 ? -14.822 7.760 -5.671 1.00 91.88 519 LEU A N 1
ATOM 4018 C CA . LEU A 1 519 ? -14.274 8.363 -6.890 1.00 91.88 519 LEU A CA 1
ATOM 4019 C C . LEU A 1 519 ? -13.916 7.295 -7.924 1.00 91.88 519 LEU A C 1
ATOM 4021 O O . LEU A 1 519 ? -14.241 7.447 -9.097 1.00 91.88 519 LEU A O 1
ATOM 4025 N N . ALA A 1 520 ? -13.295 6.197 -7.490 1.00 94.31 520 ALA A N 1
ATOM 4026 C CA . ALA A 1 520 ? -12.935 5.097 -8.374 1.00 94.31 520 ALA A CA 1
ATOM 4027 C C . ALA A 1 520 ? -14.163 4.456 -9.034 1.00 94.31 520 ALA A C 1
ATOM 4029 O O . ALA A 1 520 ? -14.172 4.279 -10.252 1.00 94.31 520 ALA A O 1
ATOM 4030 N N . ALA A 1 521 ? -15.222 4.193 -8.260 1.00 94.56 521 ALA A N 1
ATOM 4031 C CA . ALA A 1 521 ? -16.492 3.675 -8.764 1.00 94.56 521 ALA A CA 1
ATOM 4032 C C . ALA A 1 521 ? -17.145 4.615 -9.794 1.00 94.56 521 ALA A C 1
ATOM 4034 O O . ALA A 1 521 ? -17.729 4.141 -10.762 1.00 94.56 521 ALA A O 1
ATOM 4035 N N . ASN A 1 522 ? -16.997 5.935 -9.629 1.00 93.69 522 ASN A N 1
ATOM 4036 C CA . ASN A 1 522 ? -17.491 6.927 -10.591 1.00 93.69 522 ASN A CA 1
ATOM 4037 C C . ASN A 1 522 ? -16.605 7.065 -11.841 1.00 93.69 522 ASN A C 1
ATOM 4039 O O . ASN A 1 522 ? -17.073 7.544 -12.873 1.00 93.69 522 ASN A O 1
ATOM 4043 N N . HIS A 1 523 ? -15.322 6.707 -11.757 1.00 95.38 523 HIS A N 1
ATOM 4044 C CA . HIS A 1 523 ? -14.395 6.787 -12.886 1.00 95.38 523 HIS A CA 1
ATOM 4045 C C . HIS A 1 523 ? -14.470 5.568 -13.805 1.00 95.38 523 HIS A C 1
ATOM 4047 O O . HIS A 1 523 ? -14.307 5.728 -15.014 1.00 95.38 523 HIS A O 1
ATOM 4053 N N . VAL A 1 524 ? -14.678 4.364 -13.266 1.00 96.88 524 VAL A N 1
ATOM 4054 C CA . VAL A 1 524 ? -14.729 3.147 -14.089 1.00 96.88 524 VAL A CA 1
ATOM 4055 C C . VAL A 1 524 ? -15.929 3.153 -15.035 1.00 96.88 524 VAL A C 1
ATOM 4057 O O . VAL A 1 524 ? -17.025 3.570 -14.675 1.00 96.88 524 VAL A O 1
ATOM 4060 N N . LYS A 1 525 ? -15.730 2.662 -16.263 1.00 97.06 525 LYS A N 1
ATOM 4061 C CA . LYS A 1 525 ? -16.806 2.509 -17.260 1.00 97.06 525 LYS A CA 1
ATOM 4062 C C . LYS A 1 525 ? -17.526 1.165 -17.157 1.00 97.06 525 LYS A C 1
ATOM 4064 O O . LYS A 1 525 ? -18.548 0.975 -17.812 1.00 97.06 525 LYS A O 1
ATOM 4069 N N . SER A 1 526 ? -16.984 0.226 -16.382 1.00 96.88 526 SER A N 1
ATOM 4070 C CA . SER A 1 526 ? -17.639 -1.052 -16.114 1.00 96.88 526 SER A CA 1
ATOM 4071 C C . SER A 1 526 ? -18.968 -0.834 -15.395 1.00 96.88 526 SER A C 1
ATOM 4073 O O . SER A 1 526 ? -19.029 -0.132 -14.389 1.00 96.88 526 SER A O 1
ATOM 4075 N N . THR A 1 527 ? -20.022 -1.495 -15.867 1.00 93.50 527 THR A N 1
ATOM 4076 C CA . THR A 1 527 ? -21.303 -1.575 -15.151 1.00 93.50 527 THR A CA 1
ATOM 4077 C C . THR A 1 527 ? -21.286 -2.642 -14.057 1.00 93.50 527 THR A C 1
ATOM 4079 O O . THR A 1 527 ? -22.112 -2.605 -13.151 1.00 93.50 527 THR A O 1
ATOM 4082 N N . GLU A 1 528 ? -20.335 -3.580 -14.118 1.00 96.75 528 GLU A N 1
ATOM 4083 C CA . GLU A 1 528 ? -20.128 -4.608 -13.103 1.00 96.75 528 GLU A CA 1
ATOM 4084 C C . GLU A 1 528 ? -18.914 -4.254 -12.252 1.00 96.75 528 GLU A C 1
ATOM 4086 O O . GLU A 1 528 ? -17.760 -4.504 -12.616 1.00 96.75 528 GLU A O 1
ATOM 4091 N N . TRP A 1 529 ? -19.188 -3.666 -11.093 1.00 97.81 529 TRP A N 1
ATOM 4092 C CA . TRP A 1 529 ? -18.172 -3.395 -10.092 1.00 97.81 529 TRP A CA 1
ATOM 4093 C C . TRP A 1 529 ? -18.654 -3.730 -8.685 1.00 97.81 529 TRP A C 1
ATOM 4095 O O . TRP A 1 529 ? -19.857 -3.716 -8.414 1.00 97.81 529 TRP A O 1
ATOM 4105 N N . ARG A 1 530 ? -17.718 -4.043 -7.786 1.00 98.12 530 ARG A N 1
ATOM 4106 C CA . ARG A 1 530 ? -17.968 -4.263 -6.352 1.00 98.12 530 ARG A CA 1
ATOM 4107 C C . ARG A 1 530 ? -16.884 -3.595 -5.517 1.00 98.12 530 ARG A C 1
ATOM 4109 O O . ARG A 1 530 ? -15.778 -3.363 -6.003 1.00 98.12 530 ARG A O 1
ATOM 4116 N N . ILE A 1 531 ? -17.195 -3.326 -4.255 1.00 97.62 531 ILE A N 1
ATOM 4117 C CA . ILE A 1 531 ? -16.220 -2.858 -3.270 1.00 97.62 531 ILE A CA 1
ATOM 4118 C C . ILE A 1 531 ? -16.358 -3.646 -1.970 1.00 97.62 531 ILE A C 1
ATOM 4120 O O . ILE A 1 531 ? -17.442 -4.131 -1.635 1.00 97.62 531 ILE A O 1
ATOM 4124 N N . THR A 1 532 ? -15.261 -3.756 -1.233 1.00 97.81 532 THR A N 1
ATOM 4125 C CA . THR A 1 532 ? -15.250 -4.328 0.110 1.00 97.81 532 THR A CA 1
ATOM 4126 C C . THR A 1 532 ? -14.223 -3.617 0.988 1.00 97.81 532 THR A C 1
ATOM 4128 O O . THR A 1 532 ? -13.130 -3.270 0.527 1.00 97.81 532 THR A O 1
ATOM 4131 N N . SER A 1 533 ? -14.594 -3.382 2.245 1.00 96.62 533 SER A N 1
ATOM 4132 C CA . SER A 1 533 ? -13.802 -2.648 3.227 1.00 96.62 533 SER A CA 1
ATOM 4133 C C . SER A 1 533 ? -13.977 -3.247 4.621 1.00 96.62 533 SER A C 1
ATOM 4135 O O . SER A 1 533 ? -15.051 -3.155 5.223 1.00 96.62 533 SER A O 1
ATOM 4137 N N . ALA A 1 534 ? -12.910 -3.827 5.172 1.00 95.25 534 ALA A N 1
ATOM 4138 C CA . ALA A 1 534 ? -12.867 -4.202 6.580 1.00 95.25 534 ALA A CA 1
ATOM 4139 C C . ALA A 1 534 ? -12.631 -2.967 7.467 1.00 95.25 534 ALA A C 1
ATOM 4141 O O . ALA A 1 534 ? -11.695 -2.188 7.246 1.00 95.25 534 ALA A O 1
ATOM 4142 N N . ALA A 1 535 ? -13.471 -2.791 8.490 1.00 94.50 535 ALA A N 1
ATOM 4143 C CA . ALA A 1 535 ? -13.335 -1.706 9.456 1.00 94.50 535 ALA A CA 1
ATOM 4144 C C . ALA A 1 535 ? -12.037 -1.848 10.265 1.00 94.50 535 ALA A C 1
ATOM 4146 O O . ALA A 1 535 ? -11.696 -2.941 10.712 1.00 94.50 535 ALA A O 1
ATOM 4147 N N . HIS A 1 536 ? -11.347 -0.731 10.508 1.00 92.25 536 HIS A N 1
ATOM 4148 C CA . HIS A 1 536 ? -10.106 -0.622 11.297 1.00 92.25 536 HIS A CA 1
ATOM 4149 C C . HIS A 1 536 ? -8.849 -1.278 10.713 1.00 92.25 536 HIS A C 1
ATOM 4151 O O . HIS A 1 536 ? -7.751 -1.007 11.205 1.00 92.25 536 HIS A O 1
ATOM 4157 N N . ILE A 1 537 ? -8.976 -2.127 9.695 1.00 91.31 537 ILE A N 1
ATOM 4158 C CA . ILE A 1 537 ? -7.835 -2.834 9.118 1.00 91.31 537 ILE A CA 1
ATOM 4159 C C . ILE A 1 537 ? -7.016 -1.871 8.252 1.00 91.31 537 ILE A C 1
ATOM 4161 O O . ILE A 1 537 ? -7.556 -1.008 7.558 1.00 91.31 537 ILE A O 1
ATOM 4165 N N . ASN A 1 538 ? -5.694 -2.003 8.316 1.00 90.06 538 ASN A N 1
ATOM 4166 C CA . ASN A 1 538 ? -4.764 -1.245 7.490 1.00 90.06 538 ASN A CA 1
ATOM 4167 C C . ASN A 1 538 ? -3.867 -2.208 6.708 1.00 90.06 538 ASN A C 1
ATOM 4169 O O . ASN A 1 538 ? -3.251 -3.092 7.306 1.00 90.06 538 ASN A O 1
ATOM 4173 N N . HIS A 1 539 ? -3.783 -1.999 5.394 1.00 90.38 539 HIS A N 1
ATOM 4174 C CA . HIS A 1 539 ? -2.878 -2.681 4.467 1.00 90.38 539 HIS A CA 1
ATOM 4175 C C . HIS A 1 539 ? -2.896 -4.208 4.519 1.00 90.38 539 HIS A C 1
ATOM 4177 O O . HIS A 1 539 ? -1.882 -4.869 4.305 1.00 90.38 539 HIS A O 1
ATOM 4183 N N . ASN A 1 540 ? -4.074 -4.761 4.811 1.00 88.56 540 ASN A N 1
ATOM 4184 C CA . ASN A 1 540 ? -4.441 -6.170 4.699 1.00 88.56 540 ASN A CA 1
ATOM 4185 C C . ASN A 1 540 ? -5.984 -6.282 4.711 1.00 88.56 540 ASN A C 1
ATOM 4187 O O . ASN A 1 540 ? -6.658 -5.267 4.820 1.00 88.56 540 ASN A O 1
ATOM 4191 N N . ASP A 1 541 ? -6.561 -7.479 4.666 1.00 91.25 541 ASP A N 1
ATOM 4192 C CA . ASP A 1 541 ? -8.004 -7.686 4.882 1.00 91.25 541 ASP A CA 1
ATOM 4193 C C . ASP A 1 541 ? -8.287 -8.944 5.705 1.00 91.25 541 ASP A C 1
ATOM 4195 O O . ASP A 1 541 ? -7.422 -9.810 5.871 1.00 91.25 541 ASP A O 1
ATOM 4199 N N . LEU A 1 542 ? -9.533 -9.041 6.177 1.00 92.81 542 LEU A N 1
ATOM 4200 C CA . LEU A 1 542 ? -10.102 -10.263 6.742 1.00 92.81 542 LEU A CA 1
ATOM 4201 C C . LEU A 1 542 ? -10.410 -11.291 5.645 1.00 92.81 542 LEU A C 1
ATOM 4203 O O . LEU A 1 542 ? -10.470 -10.968 4.453 1.00 92.81 542 LEU A O 1
ATOM 4207 N N . GLU A 1 543 ? -10.586 -12.546 6.034 1.00 94.44 543 GLU A N 1
ATOM 4208 C CA . GLU A 1 543 ? -10.827 -13.681 5.147 1.00 94.44 543 GLU A CA 1
ATOM 4209 C C . GLU A 1 543 ? -12.055 -13.451 4.247 1.00 94.44 543 GLU A C 1
ATOM 4211 O O . GLU A 1 543 ? -11.968 -13.621 3.029 1.00 94.44 543 GLU A O 1
ATOM 4216 N N . GLU A 1 544 ? -13.164 -12.975 4.816 1.00 95.44 544 GLU A N 1
ATOM 4217 C CA . GLU A 1 544 ? -14.423 -12.681 4.11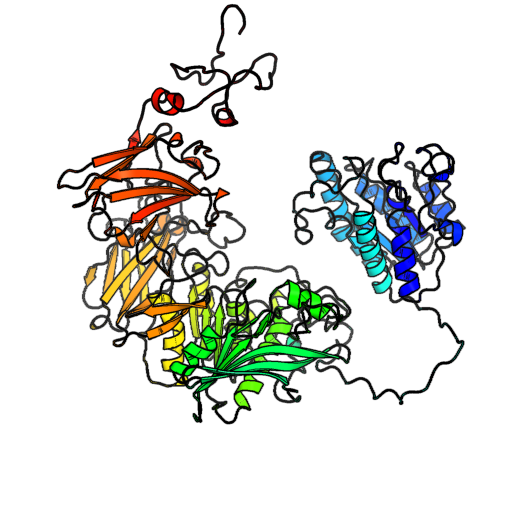6 1.00 95.44 544 GLU A CA 1
ATOM 4218 C C . GLU A 1 544 ? -14.352 -11.480 3.156 1.00 95.44 544 GLU A C 1
ATOM 4220 O O . GLU A 1 544 ? -15.164 -11.357 2.237 1.00 95.44 544 GLU A O 1
ATOM 4225 N N . ASN A 1 545 ? -13.379 -10.588 3.336 1.00 96.31 545 ASN A N 1
ATOM 4226 C CA . ASN A 1 545 ? -13.119 -9.481 2.415 1.00 96.31 545 ASN A CA 1
ATOM 4227 C C . ASN A 1 545 ? -12.139 -9.925 1.318 1.00 96.31 545 ASN A C 1
ATOM 4229 O O . ASN A 1 545 ? -12.324 -9.625 0.136 1.00 96.31 545 ASN A O 1
ATOM 4233 N N . THR A 1 546 ? -11.119 -10.704 1.692 1.00 95.62 546 THR A N 1
ATOM 4234 C CA . THR A 1 546 ? -10.070 -11.199 0.787 1.00 95.62 546 THR A CA 1
ATOM 4235 C C . THR A 1 546 ? -10.639 -12.174 -0.253 1.00 95.62 546 THR A C 1
ATOM 4237 O O . THR A 1 546 ? -10.245 -12.127 -1.420 1.00 95.62 546 THR A O 1
ATOM 4240 N N . VAL A 1 547 ? -11.607 -13.015 0.137 1.00 97.25 547 VAL A N 1
ATOM 4241 C CA . VAL A 1 547 ? -12.230 -14.040 -0.728 1.00 97.25 547 VAL A CA 1
ATOM 4242 C C . VAL A 1 547 ? -12.993 -13.472 -1.921 1.00 97.25 547 VAL A C 1
ATOM 4244 O O . VAL A 1 547 ? -13.234 -14.175 -2.904 1.00 97.25 547 VAL A O 1
ATOM 4247 N N . LEU A 1 548 ? -13.343 -12.187 -1.885 1.00 97.12 548 LEU A N 1
ATOM 4248 C CA . LEU A 1 548 ? -14.064 -11.565 -2.982 1.00 97.12 548 LEU A CA 1
ATOM 4249 C C . LEU A 1 548 ? -13.254 -11.596 -4.290 1.00 97.12 548 LEU A C 1
ATOM 4251 O O . LEU A 1 548 ? -13.838 -11.781 -5.352 1.00 97.12 548 LEU A O 1
ATOM 4255 N N . GLN A 1 549 ? -11.919 -11.531 -4.224 1.00 97.31 549 GLN A N 1
ATOM 4256 C CA . GLN A 1 549 ? -11.029 -11.642 -5.387 1.00 97.31 549 GLN A CA 1
ATOM 4257 C C . GLN A 1 549 ? -11.162 -12.985 -6.135 1.00 97.31 549 GLN A C 1
ATOM 4259 O O . GLN A 1 549 ? -11.486 -12.971 -7.325 1.00 97.31 549 GLN A O 1
ATOM 4264 N N . PRO A 1 550 ? -10.935 -14.162 -5.514 1.00 97.81 550 PRO A N 1
ATOM 4265 C CA . PRO A 1 550 ? -11.108 -15.434 -6.212 1.00 97.81 550 PRO A CA 1
ATOM 4266 C C . PRO A 1 550 ? -12.558 -15.694 -6.653 1.00 97.81 550 PRO A C 1
ATOM 4268 O O . PRO A 1 550 ? -12.757 -16.298 -7.708 1.00 97.81 550 PRO A O 1
ATOM 4271 N N . LEU A 1 551 ? -13.562 -15.222 -5.904 1.00 98.31 551 LEU A N 1
ATOM 4272 C CA . LEU A 1 551 ? -14.975 -15.320 -6.300 1.00 98.31 551 LEU A CA 1
ATOM 4273 C C . LEU A 1 551 ? -15.306 -14.447 -7.516 1.00 98.31 551 LEU A C 1
ATOM 4275 O O . LEU A 1 551 ? -16.098 -14.848 -8.368 1.00 98.31 551 LEU A O 1
ATOM 4279 N N . TRP A 1 552 ? -14.673 -13.278 -7.633 1.00 98.44 552 TRP A N 1
ATOM 4280 C CA . TRP A 1 552 ? -14.843 -12.381 -8.774 1.00 98.44 552 TRP A CA 1
ATOM 4281 C C . TRP A 1 552 ? -14.397 -13.026 -10.083 1.00 98.44 552 TRP A C 1
ATOM 4283 O O . TRP A 1 552 ? -15.072 -12.899 -11.108 1.00 98.44 552 TRP A O 1
ATOM 4293 N N . PHE A 1 553 ? -13.292 -13.771 -10.045 1.00 98.69 553 PHE A N 1
ATOM 4294 C CA . PHE A 1 553 ? -12.821 -14.536 -11.196 1.00 98.69 553 PHE A CA 1
ATOM 4295 C C . PHE A 1 553 ? -13.712 -15.738 -11.500 1.00 98.69 553 PHE A C 1
ATOM 4297 O O . PHE A 1 553 ? -14.004 -15.986 -12.669 1.00 98.69 553 PHE A O 1
ATOM 4304 N N . ASP A 1 554 ? -14.215 -16.439 -10.482 1.00 98.38 554 ASP A N 1
ATOM 4305 C CA . ASP A 1 554 ? -15.166 -17.536 -10.696 1.00 98.38 554 ASP A CA 1
ATOM 4306 C C . ASP A 1 554 ? -16.464 -17.034 -11.349 1.00 98.38 554 ASP A C 1
ATOM 4308 O O . ASP A 1 554 ? -17.004 -17.692 -12.236 1.00 98.38 554 ASP A O 1
ATOM 4312 N N . GLN A 1 555 ? -16.933 -15.840 -10.980 1.00 97.94 555 GLN A N 1
ATOM 4313 C CA . GLN A 1 555 ? -18.071 -15.187 -11.628 1.00 97.94 555 GLN A CA 1
ATOM 4314 C C . GLN A 1 555 ? -17.756 -14.768 -13.067 1.00 97.94 555 GLN A C 1
ATOM 4316 O O . GLN A 1 555 ? -18.514 -15.069 -13.989 1.00 97.94 555 GLN A O 1
ATOM 4321 N N . SER A 1 556 ? -16.644 -14.065 -13.264 1.00 98.25 556 SER A N 1
ATOM 4322 C CA . SER A 1 556 ? -16.391 -13.338 -14.512 1.00 98.25 556 SER A CA 1
ATOM 4323 C C . SER A 1 556 ? -15.721 -14.188 -15.593 1.00 98.25 556 SER A C 1
ATOM 4325 O O . SER A 1 556 ? -15.916 -13.926 -16.774 1.00 98.25 556 SER A O 1
ATOM 4327 N N . LEU A 1 557 ? -14.932 -15.197 -15.207 1.00 98.62 557 LEU A N 1
ATOM 4328 C CA . LEU A 1 557 ? -14.139 -16.025 -16.127 1.00 98.62 557 LEU A CA 1
ATOM 4329 C C . LEU A 1 557 ? -14.624 -17.479 -16.211 1.00 98.62 557 LEU A C 1
ATOM 4331 O O . LEU A 1 557 ? -14.304 -18.180 -17.171 1.00 98.62 557 LEU A O 1
ATOM 4335 N N . LYS A 1 558 ? -15.359 -17.968 -15.206 1.00 98.06 558 LYS A N 1
ATOM 4336 C CA . LYS A 1 558 ? -15.915 -19.335 -15.203 1.00 98.06 558 LYS A CA 1
ATOM 4337 C C . LYS A 1 558 ? -17.432 -19.383 -15.208 1.00 98.06 558 LYS A C 1
ATOM 4339 O O . LYS A 1 558 ? -17.984 -20.408 -15.592 1.00 98.06 558 LYS A O 1
ATOM 4344 N N . HIS A 1 559 ? -18.085 -18.304 -14.783 1.00 97.12 559 HIS A N 1
ATOM 4345 C CA . HIS A 1 559 ? -19.532 -18.229 -14.602 1.00 97.12 559 HIS A CA 1
ATOM 4346 C C . HIS A 1 559 ? -20.076 -19.287 -13.625 1.00 97.12 559 HIS A C 1
ATOM 4348 O O . HIS A 1 559 ? -21.204 -19.752 -13.758 1.00 97.12 559 HIS A O 1
ATOM 4354 N N . THR A 1 560 ? -19.273 -19.670 -12.624 1.00 96.56 560 THR A N 1
ATOM 4355 C CA . THR A 1 560 ? -19.636 -20.669 -11.599 1.00 96.56 560 THR A CA 1
ATOM 4356 C C . THR A 1 560 ? -20.089 -20.046 -10.281 1.00 96.56 560 THR A C 1
ATOM 4358 O O . THR A 1 560 ? -20.435 -20.764 -9.346 1.00 96.56 560 THR A O 1
ATOM 4361 N N . PHE A 1 561 ? -20.062 -18.718 -10.183 1.00 96.81 561 PHE A N 1
ATOM 4362 C CA . PHE A 1 561 ? -20.469 -17.960 -9.005 1.00 96.81 561 PHE A CA 1
ATOM 4363 C C . PHE A 1 561 ? -21.184 -16.671 -9.423 1.00 96.81 561 PHE A C 1
ATOM 4365 O O . PHE A 1 561 ? -20.925 -16.141 -10.501 1.00 96.81 561 PHE A O 1
ATOM 4372 N N . ALA A 1 562 ? -22.067 -16.156 -8.569 1.00 95.50 562 ALA A N 1
ATOM 4373 C CA . ALA A 1 562 ? -22.720 -14.867 -8.758 1.00 95.50 562 ALA A CA 1
ATOM 4374 C C . ALA A 1 562 ? -22.813 -14.140 -7.412 1.00 95.50 562 ALA A C 1
ATOM 4376 O O . ALA A 1 562 ? -23.557 -14.545 -6.521 1.00 95.50 562 ALA A O 1
ATOM 4377 N N . SER A 1 563 ? -22.045 -13.065 -7.276 1.00 96.12 563 SER A N 1
ATOM 4378 C CA . SER A 1 563 ? -22.109 -12.151 -6.140 1.00 96.12 563 SER A CA 1
ATOM 4379 C C . SER A 1 563 ? -23.363 -11.278 -6.211 1.00 96.12 563 SER A C 1
ATOM 4381 O O . SER A 1 563 ? -23.792 -10.855 -7.288 1.00 96.12 563 SER A O 1
ATOM 4383 N N . ALA A 1 564 ? -23.917 -10.955 -5.043 1.00 97.62 564 ALA A N 1
ATOM 4384 C CA . ALA A 1 564 ? -24.898 -9.880 -4.899 1.00 97.62 564 ALA A CA 1
ATOM 4385 C C . ALA A 1 564 ? -24.343 -8.544 -5.431 1.00 97.62 564 ALA A C 1
ATOM 4387 O O . ALA A 1 564 ? -23.126 -8.365 -5.520 1.00 97.62 564 ALA A O 1
ATOM 4388 N N . LYS A 1 565 ? -25.211 -7.595 -5.793 1.00 97.38 565 LYS A N 1
ATOM 4389 C CA . LYS A 1 565 ? -24.783 -6.228 -6.143 1.00 97.38 565 LYS A CA 1
ATOM 4390 C C . LYS A 1 565 ? -24.322 -5.441 -4.912 1.00 97.38 565 LYS A C 1
ATOM 4392 O O . LYS A 1 565 ? -24.680 -5.765 -3.779 1.00 97.38 565 LYS A O 1
ATOM 4397 N N . THR A 1 566 ? -23.522 -4.398 -5.146 1.00 97.62 566 THR A N 1
ATOM 4398 C CA . THR A 1 566 ? -23.128 -3.428 -4.113 1.00 97.62 566 THR A CA 1
ATOM 4399 C C . THR A 1 566 ? -24.384 -2.882 -3.416 1.00 97.62 566 THR A C 1
ATOM 4401 O O . THR A 1 566 ? -25.286 -2.414 -4.117 1.00 97.62 566 THR A O 1
ATOM 4404 N N . PRO A 1 567 ? -24.477 -2.929 -2.073 1.00 98.06 567 PRO A N 1
ATOM 4405 C CA . PRO A 1 567 ? -25.643 -2.419 -1.361 1.00 98.06 567 PRO A CA 1
ATOM 4406 C C . PRO A 1 567 ? -25.786 -0.909 -1.584 1.00 98.06 567 PRO A C 1
ATOM 4408 O O . PRO A 1 567 ? -24.818 -0.152 -1.469 1.00 98.06 567 PRO A O 1
ATOM 4411 N N . GLN A 1 568 ? -27.005 -0.474 -1.899 1.00 98.00 568 GLN A N 1
ATOM 4412 C CA . GLN A 1 568 ? -27.329 0.945 -2.018 1.00 98.00 568 GLN A CA 1
ATOM 4413 C C . GLN A 1 568 ? -27.482 1.531 -0.621 1.00 98.00 568 GLN A C 1
ATOM 4415 O O . GLN A 1 568 ? -28.043 0.877 0.257 1.00 98.00 568 GLN A O 1
ATOM 4420 N N . ALA A 1 569 ? -26.990 2.747 -0.405 1.00 98.06 569 ALA A N 1
ATOM 4421 C CA . ALA A 1 569 ? -27.119 3.396 0.887 1.00 98.06 569 ALA A CA 1
ATOM 4422 C C . ALA A 1 569 ? -27.309 4.907 0.759 1.00 98.06 569 ALA A C 1
ATOM 4424 O O . ALA A 1 569 ? -26.744 5.537 -0.135 1.00 98.06 569 ALA A O 1
ATOM 4425 N N . GLU A 1 570 ? -28.075 5.475 1.683 1.00 98.00 570 GLU A N 1
ATOM 4426 C CA . GLU A 1 570 ? -28.368 6.901 1.771 1.00 98.00 570 GLU A CA 1
ATOM 4427 C C . GLU A 1 570 ? -28.176 7.390 3.211 1.00 98.00 570 GLU A C 1
ATOM 4429 O O . GLU A 1 570 ? -28.606 6.748 4.170 1.00 98.00 570 GLU A O 1
ATOM 4434 N N . LEU A 1 571 ? -27.521 8.545 3.368 1.00 98.38 571 LEU A N 1
ATOM 4435 C CA . LEU A 1 571 ? -27.381 9.219 4.658 1.00 98.38 571 LEU A CA 1
ATOM 4436 C C . LEU A 1 571 ? -28.311 10.432 4.720 1.00 98.38 571 LEU A C 1
ATOM 4438 O O . LEU A 1 571 ? -28.054 11.461 4.097 1.00 98.38 571 LEU A O 1
ATOM 4442 N N . ILE A 1 572 ? -29.350 10.326 5.539 1.00 98.38 572 ILE A N 1
ATOM 4443 C CA . ILE A 1 572 ? -30.349 11.364 5.770 1.00 98.38 572 ILE A CA 1
ATOM 4444 C C . ILE A 1 572 ? -29.933 12.170 7.001 1.00 98.38 572 ILE A C 1
ATOM 4446 O O . ILE A 1 572 ? -29.984 11.688 8.133 1.00 98.38 572 ILE A O 1
ATOM 4450 N N . LEU A 1 573 ? -29.503 13.415 6.786 1.00 97.88 573 LEU A N 1
ATOM 4451 C CA . LEU A 1 573 ? -29.010 14.280 7.866 1.00 97.88 573 LEU A CA 1
ATOM 4452 C C . LEU A 1 573 ? -30.129 14.971 8.650 1.00 97.88 573 LEU A C 1
ATOM 4454 O O . LEU A 1 573 ? -30.021 15.119 9.865 1.00 97.88 573 LEU A O 1
ATOM 4458 N N . LYS A 1 574 ? -31.186 15.415 7.962 1.00 97.38 574 LYS A N 1
ATOM 4459 C CA . LYS A 1 574 ? -32.298 16.149 8.573 1.00 97.38 574 LYS A CA 1
ATOM 4460 C C . LYS A 1 574 ? -33.371 15.166 9.033 1.00 97.38 574 LYS A C 1
ATOM 4462 O O . LYS A 1 574 ? -34.088 14.602 8.212 1.00 97.38 574 LYS A O 1
ATOM 4467 N N . THR A 1 575 ? -33.486 14.986 10.342 1.00 96.88 575 THR A N 1
ATOM 4468 C CA . THR A 1 575 ? -34.450 14.083 10.986 1.00 96.88 575 THR A CA 1
ATOM 4469 C C . THR A 1 575 ? -35.169 14.797 12.131 1.00 96.88 575 THR A C 1
ATOM 4471 O O . THR A 1 575 ? -34.679 15.801 12.648 1.00 96.88 575 THR A O 1
ATOM 4474 N N . GLU A 1 576 ? -36.325 14.280 12.553 1.00 94.75 576 GLU A N 1
ATOM 4475 C CA . GLU A 1 576 ? -37.089 14.843 13.680 1.00 94.75 576 GLU A CA 1
ATOM 4476 C C . GLU A 1 576 ? -36.315 14.785 15.007 1.00 94.75 576 GLU A C 1
ATOM 4478 O O . GLU A 1 576 ? -36.406 15.700 15.824 1.00 94.75 576 GLU A O 1
ATOM 4483 N N . SER A 1 577 ? -35.500 13.743 15.203 1.00 95.50 577 SER A N 1
ATOM 4484 C CA . SER A 1 577 ? -34.663 13.557 16.394 1.00 95.50 577 SER A CA 1
ATOM 4485 C C . SER A 1 577 ? -33.355 14.357 16.364 1.00 95.50 577 SER A C 1
ATOM 4487 O O . SER A 1 577 ? -32.612 14.340 17.346 1.00 95.50 577 SER A O 1
ATOM 4489 N N . ALA A 1 578 ? -33.048 15.045 15.255 1.00 96.44 578 ALA A N 1
ATOM 4490 C CA . ALA A 1 578 ? -31.749 15.668 14.983 1.00 96.44 578 ALA A CA 1
ATOM 4491 C C . ALA A 1 578 ? -30.545 14.694 15.021 1.00 96.44 578 ALA A C 1
ATOM 4493 O O . ALA A 1 578 ? -29.391 15.131 15.083 1.00 96.44 578 ALA A O 1
ATOM 4494 N N . ILE A 1 579 ? -30.804 13.381 14.972 1.00 97.88 579 ILE A N 1
ATOM 4495 C CA . ILE A 1 579 ? -29.806 12.314 14.828 1.00 97.88 579 ILE A CA 1
ATOM 4496 C C . ILE A 1 579 ? -29.846 11.831 13.371 1.00 97.88 579 ILE A C 1
ATOM 4498 O O . ILE A 1 579 ? -30.914 11.409 12.920 1.00 97.88 579 ILE A O 1
ATOM 4502 N N . PRO A 1 580 ? -28.730 11.877 12.617 1.00 98.31 580 PRO A N 1
ATOM 4503 C CA . PRO A 1 580 ? -28.701 11.385 11.245 1.00 98.31 580 PRO A CA 1
ATOM 4504 C C . PRO A 1 580 ? -29.126 9.918 11.151 1.00 98.31 580 PRO A C 1
ATOM 4506 O O . PRO A 1 580 ? -28.848 9.122 12.048 1.00 98.31 580 PRO A O 1
ATOM 4509 N N . ARG A 1 581 ? -29.759 9.554 10.038 1.00 98.31 581 ARG A N 1
ATOM 4510 C CA . ARG A 1 581 ? -30.241 8.200 9.762 1.00 98.31 581 ARG A CA 1
ATOM 4511 C C . ARG A 1 581 ? -29.572 7.658 8.508 1.00 98.31 581 ARG A C 1
ATOM 4513 O O . ARG A 1 581 ? -29.525 8.347 7.495 1.00 98.31 581 ARG A O 1
ATOM 4520 N N . PHE A 1 582 ? -29.045 6.443 8.581 1.00 98.69 582 PHE A N 1
ATOM 4521 C CA . PHE A 1 582 ? -28.452 5.746 7.446 1.00 98.69 582 PHE A CA 1
ATOM 4522 C C . PHE A 1 582 ? -29.371 4.608 7.019 1.00 98.69 582 PHE A C 1
ATOM 4524 O O . PHE A 1 582 ? -29.702 3.740 7.829 1.00 98.69 582 PHE A O 1
ATOM 4531 N N . GLU A 1 583 ? -29.800 4.639 5.765 1.00 98.62 583 GLU A N 1
ATOM 4532 C CA . GLU A 1 583 ? -30.688 3.642 5.176 1.00 98.62 583 GLU A CA 1
ATOM 4533 C C . GLU A 1 583 ? -29.909 2.828 4.148 1.00 98.62 583 GLU A C 1
ATOM 4535 O O . GLU A 1 583 ? -29.229 3.393 3.294 1.00 98.62 583 GLU A O 1
ATOM 4540 N N . VAL A 1 584 ? -29.978 1.501 4.244 1.00 98.75 584 VAL A N 1
ATOM 4541 C CA . VAL A 1 584 ? -29.206 0.580 3.406 1.00 98.75 584 VAL A CA 1
ATOM 4542 C C . VAL A 1 584 ? -30.133 -0.453 2.786 1.00 98.75 584 VAL A C 1
ATOM 4544 O O . VAL A 1 584 ? -30.840 -1.165 3.497 1.00 98.75 584 VAL A O 1
ATOM 4547 N N . LYS A 1 585 ? -30.093 -0.573 1.461 1.00 98.38 585 LYS A N 1
ATOM 4548 C CA . LYS A 1 585 ? -30.844 -1.556 0.683 1.00 98.38 585 LYS A CA 1
ATOM 4549 C C . LYS A 1 585 ? -29.878 -2.549 0.018 1.00 98.38 585 LYS A C 1
ATOM 4551 O O . LYS A 1 585 ? -29.284 -2.222 -1.017 1.00 98.38 585 LYS A O 1
ATOM 4556 N N . PRO A 1 586 ? -29.661 -3.739 0.608 1.00 97.62 586 PRO A N 1
ATOM 4557 C CA . PRO A 1 586 ? -28.895 -4.803 -0.034 1.00 97.62 586 PRO A CA 1
ATOM 4558 C C . PRO A 1 586 ? -29.638 -5.378 -1.251 1.00 97.62 586 PRO A C 1
ATOM 4560 O O . PRO A 1 586 ? -30.861 -5.332 -1.328 1.00 97.62 586 PRO A O 1
ATOM 4563 N N . ASP A 1 587 ? -28.890 -5.945 -2.201 1.00 96.00 587 ASP A N 1
ATOM 4564 C CA . ASP A 1 587 ? -29.432 -6.531 -3.440 1.00 96.00 587 ASP A CA 1
ATOM 4565 C C . ASP A 1 587 ? -30.237 -7.817 -3.198 1.00 96.00 587 ASP A C 1
ATOM 4567 O O . ASP A 1 587 ? -31.247 -8.058 -3.851 1.00 96.00 587 ASP A O 1
ATOM 4571 N N . GLN A 1 588 ? -29.794 -8.647 -2.248 1.00 96.38 588 GLN A N 1
ATOM 4572 C CA . GLN A 1 588 ? -30.416 -9.936 -1.923 1.00 96.38 588 GLN A CA 1
ATOM 4573 C C . GLN A 1 588 ? -30.705 -10.012 -0.415 1.00 96.38 588 GLN A C 1
ATOM 4575 O O . GLN A 1 588 ? -30.029 -10.756 0.300 1.00 96.38 588 GLN A O 1
ATOM 4580 N N . PRO A 1 589 ? -31.683 -9.232 0.088 1.00 96.31 589 PRO A N 1
ATOM 4581 C CA . PRO A 1 589 ? -31.917 -9.031 1.522 1.00 96.31 589 PRO A CA 1
ATOM 4582 C C . PRO A 1 589 ? -32.173 -10.332 2.294 1.00 96.31 589 PRO A C 1
ATOM 4584 O O . PRO A 1 589 ? -31.735 -10.456 3.433 1.00 96.31 589 PRO A O 1
ATOM 4587 N N . ASP A 1 590 ? -32.816 -11.321 1.671 1.00 96.44 590 ASP A N 1
ATOM 4588 C CA . ASP A 1 590 ? -33.164 -12.593 2.323 1.00 96.44 590 ASP A CA 1
ATOM 4589 C C . ASP A 1 590 ? -32.024 -13.616 2.368 1.00 96.44 590 ASP A C 1
ATOM 4591 O O . ASP A 1 590 ? -32.112 -14.608 3.087 1.00 96.44 590 ASP A O 1
ATOM 4595 N N . LYS A 1 591 ? -30.950 -13.397 1.603 1.00 95.81 591 LYS A N 1
ATOM 4596 C CA . LYS A 1 591 ? -29.765 -14.273 1.602 1.00 95.81 591 LYS A CA 1
ATOM 4597 C C . LYS A 1 591 ? -28.626 -13.739 2.459 1.00 95.81 591 LYS A C 1
ATOM 4599 O O . LYS A 1 591 ? -27.645 -14.442 2.681 1.00 95.81 591 LYS A O 1
ATOM 4604 N N . MET A 1 592 ? -28.721 -12.485 2.873 1.00 95.94 592 MET A N 1
ATOM 4605 C CA . MET A 1 592 ? -27.717 -11.829 3.691 1.00 95.94 592 MET A CA 1
ATOM 4606 C C . MET A 1 592 ? -27.768 -12.384 5.118 1.00 95.94 592 MET A C 1
ATOM 4608 O O . MET A 1 592 ? -28.841 -12.510 5.703 1.00 95.94 592 MET A O 1
ATOM 4612 N N . THR A 1 593 ? -26.609 -12.698 5.688 1.00 95.56 593 THR A N 1
ATOM 4613 C CA . THR A 1 593 ? -26.498 -13.187 7.071 1.00 95.56 593 THR A CA 1
ATOM 4614 C C . THR A 1 593 ? -26.352 -12.047 8.070 1.00 95.56 593 THR A C 1
ATOM 4616 O O . THR A 1 593 ? -26.780 -12.176 9.213 1.00 95.56 593 THR A O 1
ATOM 4619 N N . GLU A 1 594 ? -25.778 -10.919 7.649 1.00 95.75 594 GLU A N 1
ATOM 4620 C CA . GLU A 1 594 ? -25.551 -9.766 8.516 1.00 95.75 594 GLU A CA 1
ATOM 4621 C C . GLU A 1 594 ? -25.443 -8.458 7.720 1.00 95.75 594 GLU A C 1
ATOM 4623 O O . GLU A 1 594 ? -24.856 -8.430 6.636 1.00 95.75 594 GLU A O 1
ATOM 4628 N N . LEU A 1 595 ? -25.956 -7.366 8.301 1.00 97.19 595 LEU A N 1
ATOM 4629 C CA . LEU A 1 595 ? -25.690 -5.999 7.859 1.00 97.19 595 LEU A CA 1
ATOM 4630 C C . LEU A 1 595 ? -25.155 -5.166 9.016 1.00 97.19 595 LEU A C 1
ATOM 4632 O O . LEU A 1 595 ? -25.816 -5.015 10.044 1.00 97.19 595 LEU A O 1
ATOM 4636 N N . THR A 1 596 ? -23.978 -4.588 8.811 1.00 97.25 596 THR A N 1
ATOM 4637 C CA . THR A 1 596 ? -23.261 -3.821 9.829 1.00 97.25 596 THR A CA 1
ATOM 4638 C C . THR A 1 596 ? -22.998 -2.415 9.315 1.00 97.25 596 THR A C 1
ATOM 4640 O O . THR A 1 596 ? -22.396 -2.250 8.255 1.00 97.25 596 THR A O 1
ATOM 4643 N N . VAL A 1 597 ? -23.431 -1.394 10.060 1.00 98.56 597 VAL A N 1
ATOM 4644 C CA . VAL A 1 597 ? -23.190 0.015 9.718 1.00 98.56 597 VAL A CA 1
ATOM 4645 C C . VAL A 1 597 ? -22.025 0.548 10.539 1.00 98.56 597 VAL A C 1
ATOM 4647 O O . VAL A 1 597 ? -22.015 0.459 11.769 1.00 98.56 597 VAL A O 1
ATOM 4650 N N . TYR A 1 598 ? -21.053 1.135 9.848 1.00 98.00 598 TYR A N 1
ATOM 4651 C CA . TYR A 1 598 ? -19.877 1.747 10.441 1.00 98.00 598 TYR A CA 1
ATOM 4652 C C . TYR A 1 598 ? -19.860 3.245 10.185 1.00 98.00 598 TYR A C 1
ATOM 4654 O O . TYR A 1 598 ? -20.164 3.709 9.086 1.00 98.00 598 TYR A O 1
ATOM 4662 N N . TYR A 1 599 ? -19.444 4.011 11.190 1.00 97.19 599 TYR A N 1
ATOM 4663 C CA . TYR A 1 599 ? -19.297 5.451 11.044 1.00 97.19 599 TYR A CA 1
ATOM 4664 C C . TYR A 1 599 ? -18.142 6.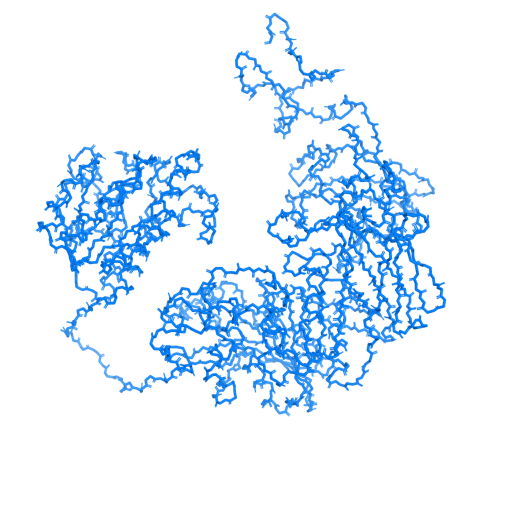024 11.857 1.00 97.19 599 TYR A C 1
ATOM 4666 O O . TYR A 1 599 ? -17.688 5.449 12.846 1.00 97.19 599 TYR A O 1
ATOM 4674 N N . THR A 1 600 ? -17.650 7.184 11.438 1.00 94.44 600 THR A N 1
ATOM 4675 C CA . THR A 1 600 ? -16.533 7.862 12.094 1.00 94.44 600 THR A CA 1
ATOM 4676 C C . THR A 1 600 ? -16.635 9.375 11.952 1.00 94.44 600 THR A C 1
ATOM 4678 O O . THR A 1 600 ? -17.122 9.896 10.948 1.00 94.44 600 THR A O 1
ATOM 4681 N N . GLU A 1 601 ? -16.151 10.082 12.971 1.00 92.06 601 GLU A N 1
ATOM 4682 C CA . GLU A 1 601 ? -16.007 11.543 12.967 1.00 92.06 601 GLU A CA 1
ATOM 4683 C C . GLU A 1 601 ? -14.550 11.975 12.718 1.00 92.06 601 GLU A C 1
ATOM 4685 O O . GLU A 1 601 ? -14.207 13.154 12.736 1.00 92.06 601 GLU A O 1
ATOM 4690 N N . GLU A 1 602 ? -13.670 11.008 12.463 1.00 87.50 602 GLU A N 1
ATOM 4691 C CA . GLU A 1 602 ? -12.238 11.197 12.210 1.00 87.50 602 GLU A CA 1
ATOM 4692 C C . GLU A 1 602 ? -11.928 11.253 10.698 1.00 87.50 602 GLU A C 1
ATOM 4694 O O . GLU A 1 602 ? -10.796 11.025 10.266 1.00 87.50 602 GLU A O 1
ATOM 4699 N N . GLY A 1 603 ? -12.949 11.532 9.881 1.00 79.50 603 GLY A N 1
ATOM 4700 C CA . GLY A 1 603 ? -12.824 11.743 8.442 1.00 79.50 603 GLY A CA 1
ATOM 4701 C C . GLY A 1 603 ? -12.107 13.055 8.111 1.00 79.50 603 GLY A C 1
ATOM 4702 O O . GLY A 1 603 ? -12.405 14.101 8.694 1.00 79.50 603 GLY A O 1
ATOM 4703 N N . ILE A 1 604 ? -11.167 13.015 7.166 1.00 71.88 604 ILE A N 1
ATOM 4704 C CA . ILE A 1 604 ? -10.399 14.183 6.716 1.00 71.88 604 ILE A CA 1
ATOM 4705 C C . ILE A 1 604 ? -10.473 14.254 5.185 1.00 71.88 604 ILE A C 1
ATOM 4707 O O . ILE A 1 604 ? -9.859 13.420 4.516 1.00 71.88 604 ILE A O 1
ATOM 4711 N N . PRO A 1 605 ? -11.191 15.234 4.604 1.00 65.88 605 PRO A N 1
ATOM 4712 C CA . PRO A 1 605 ? -11.232 15.411 3.157 1.00 65.88 605 PRO A CA 1
ATOM 4713 C C . PRO A 1 605 ? -9.833 15.660 2.583 1.00 65.88 605 PRO A C 1
ATOM 4715 O O . PRO A 1 605 ? -9.080 16.493 3.093 1.00 65.88 605 PRO A O 1
ATOM 4718 N N . GLY A 1 606 ? -9.489 14.935 1.517 1.00 59.06 606 GLY A N 1
ATOM 4719 C CA . GLY A 1 606 ? -8.217 15.088 0.802 1.00 59.06 606 GLY A CA 1
ATOM 4720 C C . GLY A 1 606 ? -6.962 14.689 1.593 1.00 59.06 606 GLY A C 1
ATOM 4721 O O . GLY A 1 606 ? -5.868 15.109 1.232 1.00 59.06 606 GLY A O 1
ATOM 4722 N N . GLY A 1 607 ? -7.082 13.943 2.698 1.00 53.03 607 GLY A N 1
ATOM 4723 C CA . GLY A 1 607 ? -5.985 13.753 3.651 1.00 53.03 607 GLY A CA 1
ATOM 4724 C C . GLY A 1 607 ? -5.357 12.360 3.661 1.00 53.03 607 GLY A C 1
ATOM 4725 O O . GLY A 1 607 ? -5.818 11.501 4.405 1.00 53.03 607 GLY A O 1
ATOM 4726 N N . ARG A 1 608 ? -4.235 12.193 2.945 1.00 59.16 608 ARG A N 1
ATOM 4727 C CA . ARG A 1 608 ? -3.188 11.191 3.256 1.00 59.16 608 ARG A CA 1
ATOM 4728 C C . ARG A 1 608 ? -1.910 11.850 3.781 1.00 59.16 608 ARG A C 1
ATOM 4730 O O . ARG A 1 608 ? -1.318 11.375 4.737 1.00 59.16 608 ARG A O 1
ATOM 4737 N N . GLU A 1 609 ? -1.553 13.002 3.215 1.00 54.66 609 GLU A N 1
ATOM 4738 C CA . GLU A 1 609 ? -0.349 13.777 3.568 1.00 54.66 609 GLU A CA 1
ATOM 4739 C C . GLU A 1 609 ? -0.509 14.591 4.861 1.00 54.66 609 GLU A C 1
ATOM 4741 O O . GLU A 1 609 ? 0.465 15.004 5.479 1.00 54.66 609 GLU A O 1
ATOM 4746 N N . LYS A 1 610 ? -1.751 14.810 5.307 1.00 51.56 610 LYS A N 1
ATOM 4747 C CA . LYS A 1 610 ? -2.058 15.696 6.440 1.00 51.56 610 LYS A CA 1
ATOM 4748 C C . LYS A 1 610 ? -2.033 15.008 7.808 1.00 51.56 610 LYS A C 1
ATOM 4750 O O . LYS A 1 610 ? -2.214 15.695 8.812 1.00 51.56 610 LYS A O 1
ATOM 4755 N N . TYR A 1 611 ? -1.877 13.681 7.882 1.00 52.25 611 TYR A N 1
ATOM 4756 C CA . TYR A 1 611 ? -1.994 12.973 9.161 1.00 52.25 611 TYR A CA 1
ATOM 4757 C C . TYR A 1 611 ? -1.135 11.706 9.249 1.00 52.25 611 TYR A C 1
ATOM 4759 O O . TYR A 1 611 ? -1.458 10.675 8.666 1.00 52.25 611 TYR A O 1
ATOM 4767 N N . HIS A 1 612 ? -0.090 11.767 10.076 1.00 56.25 612 HIS A N 1
ATOM 4768 C CA . HIS A 1 612 ? 0.799 10.640 10.385 1.00 56.25 612 HIS A CA 1
ATOM 4769 C C . HIS A 1 612 ? 0.061 9.438 11.025 1.00 56.25 612 HIS A C 1
ATOM 4771 O O . HIS A 1 612 ? 0.482 8.294 10.885 1.00 56.25 612 HIS A O 1
ATOM 4777 N N . ASP A 1 613 ? -1.084 9.671 11.680 1.00 61.69 613 ASP A N 1
ATOM 4778 C CA . ASP A 1 613 ? -1.850 8.638 12.397 1.00 61.69 613 ASP A CA 1
ATOM 4779 C C . ASP A 1 613 ? -3.062 8.092 11.607 1.00 61.69 613 ASP A C 1
ATOM 4781 O O . ASP A 1 613 ? -3.925 7.432 12.197 1.00 61.69 613 ASP A O 1
ATOM 4785 N N . PHE A 1 614 ? -3.147 8.343 10.288 1.00 70.50 614 PHE A N 1
ATOM 4786 C CA . PHE A 1 614 ? -4.238 7.869 9.412 1.00 70.50 614 PHE A CA 1
ATOM 4787 C C . PHE A 1 614 ? -4.631 6.390 9.646 1.00 70.50 614 PHE A C 1
ATOM 4789 O O . PHE A 1 614 ? -5.829 6.112 9.762 1.00 70.50 614 PHE A O 1
ATOM 4796 N N . PRO A 1 615 ? -3.684 5.444 9.840 1.00 82.56 615 PRO A N 1
ATOM 4797 C CA . PRO A 1 615 ? -4.012 4.032 10.066 1.00 82.56 615 PRO A CA 1
ATOM 4798 C C . PRO A 1 615 ? -4.751 3.710 11.371 1.00 82.56 615 PRO A C 1
ATOM 4800 O O . PRO A 1 615 ? -5.130 2.563 11.601 1.00 82.56 615 PRO A O 1
ATOM 4803 N N . THR A 1 616 ? -4.933 4.686 12.261 1.00 85.94 616 THR A N 1
ATOM 4804 C CA . THR A 1 616 ? -5.511 4.464 13.594 1.00 85.94 616 THR A CA 1
ATOM 4805 C C . THR A 1 616 ? -6.966 4.907 13.711 1.00 85.94 616 THR A C 1
ATOM 4807 O O . THR A 1 616 ? -7.515 4.901 14.809 1.00 85.94 616 THR A O 1
ATOM 4810 N N . ARG A 1 617 ? -7.626 5.293 12.612 1.00 88.62 617 ARG A N 1
ATOM 4811 C CA . ARG A 1 617 ? -9.012 5.785 12.641 1.00 88.62 617 ARG A CA 1
ATOM 4812 C C . ARG A 1 617 ? -9.956 4.817 13.362 1.00 88.62 617 ARG A C 1
ATOM 4814 O O . ARG A 1 617 ? -9.977 3.625 13.049 1.00 88.62 617 ARG A O 1
ATOM 4821 N N . TYR A 1 618 ? -10.756 5.325 14.296 1.00 92.38 618 TYR A N 1
ATOM 4822 C CA . TYR A 1 618 ? -11.788 4.520 14.949 1.00 92.38 618 TYR A CA 1
ATOM 4823 C C . TYR A 1 618 ? -13.113 4.572 14.174 1.00 92.38 618 TYR A C 1
ATOM 4825 O O . TYR A 1 618 ? -13.627 5.651 13.869 1.00 92.38 618 TYR A O 1
ATOM 4833 N N . TRP A 1 619 ? -13.672 3.398 13.892 1.00 94.19 619 TRP A N 1
ATOM 4834 C CA . TRP A 1 619 ? -14.974 3.183 13.273 1.00 94.19 619 TRP A CA 1
ATOM 4835 C C . TRP A 1 619 ? -15.949 2.640 14.317 1.00 94.19 619 TRP A C 1
ATOM 4837 O O . TRP A 1 619 ? -15.824 1.528 14.830 1.00 94.19 619 TRP A O 1
ATOM 4847 N N . LYS A 1 620 ? -16.941 3.459 14.648 1.00 94.81 620 LYS A N 1
ATOM 4848 C CA . LYS A 1 620 ? -18.046 3.099 15.531 1.00 94.81 620 LYS A CA 1
ATOM 4849 C C . LYS A 1 620 ? -18.998 2.165 14.782 1.00 94.81 620 LYS A C 1
ATOM 4851 O O . LYS A 1 620 ? -19.181 2.316 13.578 1.00 94.81 620 LYS A O 1
ATOM 4856 N N . HIS A 1 621 ? -19.627 1.249 15.510 1.00 95.62 621 HIS A N 1
ATOM 4857 C CA . HIS A 1 621 ? -20.738 0.438 15.013 1.00 95.62 621 HIS A CA 1
ATOM 4858 C C . HIS A 1 621 ? -22.067 1.124 15.356 1.00 95.62 621 HIS A C 1
ATOM 4860 O O . HIS A 1 621 ? -22.253 1.543 16.502 1.00 95.62 621 HIS A O 1
ATOM 4866 N N . ALA A 1 622 ? -22.973 1.221 14.385 1.00 96.50 622 ALA A N 1
ATOM 4867 C CA . ALA A 1 622 ? -24.355 1.642 14.581 1.00 96.50 622 ALA A CA 1
ATOM 4868 C C . ALA A 1 622 ? -25.296 0.443 14.352 1.00 96.50 622 ALA A C 1
ATOM 4870 O O . ALA A 1 622 ? -25.300 -0.106 13.247 1.00 96.50 622 ALA A O 1
ATOM 4871 N N . PRO A 1 623 ? -26.097 0.031 15.354 1.00 95.00 623 PRO A N 1
ATOM 4872 C CA . PRO A 1 623 ? -27.075 -1.036 15.175 1.00 95.00 623 PRO A CA 1
ATOM 4873 C C . PRO A 1 623 ? -28.089 -0.678 14.086 1.00 95.00 623 PRO A C 1
ATOM 4875 O O . PRO A 1 623 ? -28.688 0.399 14.118 1.00 95.00 623 PRO A O 1
ATOM 4878 N N . ALA A 1 624 ? -28.302 -1.597 13.146 1.00 96.06 624 ALA A N 1
ATOM 4879 C CA . ALA A 1 624 ? -29.243 -1.428 12.048 1.00 96.06 624 ALA A CA 1
ATOM 4880 C C . ALA A 1 624 ? -30.434 -2.378 12.206 1.00 96.06 624 ALA A C 1
ATOM 4882 O O . ALA A 1 624 ? -30.260 -3.575 12.439 1.00 96.06 624 ALA A O 1
ATOM 4883 N N . LYS A 1 625 ? -31.654 -1.858 12.061 1.00 96.62 625 LYS A N 1
ATOM 4884 C CA . LYS A 1 625 ? -32.895 -2.642 12.139 1.00 96.62 625 LYS A CA 1
ATOM 4885 C C . LYS A 1 625 ? -33.483 -2.842 10.749 1.00 96.62 625 LYS A C 1
ATOM 4887 O O . LYS A 1 625 ? -33.520 -1.904 9.958 1.00 96.62 625 LYS A O 1
ATOM 4892 N N . ARG A 1 626 ? -33.954 -4.057 10.460 1.00 96.75 626 ARG A N 1
ATOM 4893 C CA . ARG A 1 626 ? -34.614 -4.388 9.191 1.00 96.75 626 ARG A CA 1
ATOM 4894 C C . ARG A 1 626 ? -36.051 -3.850 9.177 1.00 96.75 626 ARG A C 1
ATOM 4896 O O . ARG A 1 626 ? -36.827 -4.128 10.086 1.00 96.75 626 ARG A O 1
ATOM 4903 N N . HIS A 1 627 ? -36.402 -3.140 8.113 1.00 96.38 627 HIS A N 1
ATOM 4904 C CA . HIS A 1 627 ? -37.726 -2.616 7.789 1.00 96.38 627 HIS A CA 1
ATOM 4905 C C . HIS A 1 627 ? -38.052 -2.990 6.335 1.00 96.38 627 HIS A C 1
ATOM 4907 O O . HIS A 1 627 ? -37.658 -2.297 5.397 1.00 96.38 627 HIS A O 1
ATOM 4913 N N . GLY A 1 628 ? -38.729 -4.125 6.139 1.00 94.88 628 GLY A N 1
ATOM 4914 C CA . GLY A 1 628 ? -38.888 -4.714 4.805 1.00 94.88 628 GLY A CA 1
ATOM 4915 C C . GLY A 1 628 ? -37.527 -5.091 4.213 1.00 94.88 628 GLY A C 1
ATOM 4916 O O . GLY A 1 628 ? -36.784 -5.861 4.822 1.00 94.88 628 GLY A O 1
ATOM 4917 N N . ASP A 1 629 ? -37.182 -4.506 3.067 1.00 96.38 629 ASP A N 1
ATOM 4918 C CA . ASP A 1 629 ? -35.901 -4.732 2.377 1.00 96.38 629 ASP A CA 1
ATOM 4919 C C . ASP A 1 629 ? -34.823 -3.691 2.714 1.00 96.38 629 ASP A C 1
ATOM 4921 O O . ASP A 1 629 ? -33.736 -3.712 2.136 1.00 96.38 629 ASP A O 1
ATOM 4925 N N . THR A 1 630 ? -35.107 -2.776 3.643 1.00 97.81 630 THR A N 1
ATOM 4926 C CA . THR A 1 630 ? -34.196 -1.697 4.038 1.00 97.81 630 THR A CA 1
ATOM 4927 C C . THR A 1 630 ? -33.731 -1.891 5.474 1.00 97.81 630 THR A C 1
ATOM 4929 O O . THR A 1 630 ? -34.522 -2.195 6.362 1.00 97.81 630 THR A O 1
ATOM 4932 N N . TRP A 1 631 ? -32.447 -1.671 5.733 1.00 98.44 631 TRP A N 1
ATOM 4933 C CA . TRP A 1 631 ? -31.884 -1.596 7.073 1.00 98.44 631 TRP A CA 1
ATOM 4934 C C . TRP A 1 631 ? -31.676 -0.143 7.454 1.00 98.44 631 TRP A C 1
ATOM 4936 O O . TRP A 1 631 ? -31.102 0.628 6.691 1.00 98.44 631 TRP A O 1
ATOM 4946 N N . VAL A 1 632 ? -32.135 0.219 8.644 1.00 98.31 632 VAL A N 1
ATOM 4947 C CA . VAL A 1 632 ? -32.129 1.595 9.129 1.00 98.31 632 VAL A CA 1
ATOM 4948 C C . VAL A 1 632 ? -31.299 1.667 10.403 1.00 98.31 632 VAL A C 1
ATOM 4950 O O . VAL A 1 632 ? -31.575 0.948 11.365 1.00 98.31 632 VAL A O 1
ATOM 4953 N N . ALA A 1 633 ? -30.288 2.534 10.409 1.00 98.38 633 ALA A N 1
ATOM 4954 C CA . ALA A 1 633 ? -29.431 2.799 11.560 1.00 98.38 633 ALA A CA 1
ATOM 4955 C C . ALA A 1 633 ? -29.459 4.285 11.932 1.00 98.38 633 ALA A C 1
ATOM 4957 O O . ALA A 1 633 ? -29.340 5.158 11.072 1.00 98.38 633 ALA A O 1
ATOM 4958 N N . GLU A 1 634 ? -29.573 4.582 13.224 1.00 98.19 634 GLU A N 1
ATOM 4959 C CA . GLU A 1 634 ? -29.309 5.926 13.743 1.00 98.19 634 GLU A CA 1
ATOM 4960 C C . GLU A 1 634 ? -27.800 6.131 13.910 1.00 98.19 634 GLU A C 1
ATOM 4962 O O . GLU A 1 634 ? -27.091 5.244 14.387 1.00 98.19 634 GLU A O 1
ATOM 4967 N N . ILE A 1 635 ? -27.304 7.313 13.545 1.00 98.06 635 ILE A N 1
ATOM 4968 C CA . ILE A 1 635 ? -25.877 7.653 13.542 1.00 98.06 635 ILE A CA 1
ATOM 4969 C C . ILE A 1 635 ? -25.613 8.768 14.566 1.00 98.06 635 ILE A C 1
ATOM 4971 O O . ILE A 1 635 ? -25.483 9.942 14.204 1.00 98.06 635 ILE A O 1
ATOM 4975 N N . PRO A 1 636 ? -25.556 8.448 15.870 1.00 95.81 636 PRO A N 1
ATOM 4976 C CA . PRO A 1 636 ? -25.361 9.453 16.904 1.00 95.81 636 PRO A CA 1
ATOM 4977 C C . PRO A 1 636 ? -23.935 10.011 16.858 1.00 95.81 636 PRO A C 1
ATOM 4979 O O . PRO A 1 636 ? -22.960 9.262 16.759 1.00 95.81 636 PRO A O 1
ATOM 4982 N N . THR A 1 637 ? -23.815 11.335 16.963 1.00 93.56 637 THR A N 1
ATOM 4983 C CA . THR A 1 637 ? -22.536 12.060 16.867 1.00 93.56 637 THR A CA 1
ATOM 4984 C C . THR A 1 637 ? -22.061 12.541 18.235 1.00 93.56 637 THR A C 1
ATOM 4986 O O . THR A 1 637 ? -22.875 12.854 19.109 1.00 93.56 637 THR A O 1
ATOM 4989 N N . PHE A 1 638 ? -20.743 12.599 18.427 1.00 93.50 638 PHE A N 1
ATOM 4990 C CA . PHE A 1 638 ? -20.125 13.205 19.609 1.00 93.50 638 PHE A CA 1
ATOM 4991 C C . PHE A 1 638 ? -19.794 14.685 19.377 1.00 93.50 638 PHE A C 1
ATOM 4993 O O . PHE A 1 638 ? -19.732 15.460 20.325 1.00 93.50 638 PHE A O 1
ATOM 5000 N N . SER A 1 639 ? -19.591 15.098 18.122 1.00 90.75 639 SER A N 1
ATOM 5001 C CA . SER A 1 639 ? -19.251 16.471 17.756 1.00 90.75 639 SER A CA 1
ATOM 5002 C C . SER A 1 639 ? -19.957 16.906 16.473 1.00 90.75 639 SER A C 1
ATOM 5004 O O . SER A 1 639 ? -19.974 16.206 15.459 1.00 90.75 639 SER A O 1
ATOM 5006 N N . THR A 1 640 ? -20.485 18.127 16.469 1.00 89.75 640 THR A N 1
ATOM 5007 C CA . THR A 1 640 ? -21.008 18.778 15.258 1.00 89.75 640 THR A CA 1
ATOM 5008 C C . THR A 1 640 ? -19.898 19.332 14.366 1.00 89.75 640 THR A C 1
ATOM 5010 O O . THR A 1 640 ? -20.078 19.424 13.157 1.00 89.75 640 THR A O 1
ATOM 5013 N N . ASP A 1 641 ? -18.717 19.591 14.930 1.00 91.50 641 ASP A N 1
ATOM 5014 C CA . ASP A 1 641 ? -17.648 20.361 14.275 1.00 91.50 641 ASP A CA 1
ATOM 5015 C C . ASP A 1 641 ? -16.634 19.481 13.529 1.00 91.50 641 ASP A C 1
ATOM 5017 O O . ASP A 1 641 ? -15.672 19.959 12.926 1.00 91.50 641 ASP A O 1
ATOM 5021 N N . LYS A 1 642 ? -16.830 18.164 13.575 1.00 91.56 642 LYS A N 1
ATOM 5022 C CA . LYS A 1 642 ? -16.033 17.165 12.853 1.00 91.56 642 LYS A CA 1
ATOM 5023 C C . LYS A 1 642 ? -16.758 16.667 11.605 1.00 91.56 642 LYS A C 1
ATOM 5025 O O . LYS A 1 642 ? -17.964 16.850 11.488 1.00 91.56 642 LYS A O 1
ATOM 5030 N N . HIS A 1 643 ? -16.056 16.035 10.668 1.00 92.62 643 HIS A N 1
ATOM 5031 C CA . HIS A 1 643 ? -16.722 15.355 9.547 1.00 92.62 643 HIS A CA 1
ATOM 5032 C C . HIS A 1 643 ? -17.567 14.182 10.061 1.00 92.62 643 HIS A C 1
ATOM 5034 O O . HIS A 1 643 ? -17.433 13.782 11.214 1.00 92.62 643 HIS A O 1
ATOM 5040 N N . LEU A 1 644 ? -18.451 13.641 9.229 1.00 94.94 644 LEU A N 1
ATOM 5041 C CA . LEU A 1 644 ? -19.156 12.388 9.499 1.00 94.94 644 LEU A CA 1
ATOM 5042 C C . LEU A 1 644 ? -19.091 11.508 8.259 1.00 94.94 644 LEU A C 1
ATOM 5044 O O . LEU A 1 644 ? -19.631 11.875 7.217 1.00 94.94 644 LEU A O 1
ATOM 5048 N N . TRP A 1 645 ? -18.408 10.373 8.368 1.00 95.50 645 TRP A N 1
ATOM 5049 C CA . TRP A 1 645 ? -18.300 9.386 7.297 1.00 95.50 645 TRP A CA 1
ATOM 5050 C C . TRP A 1 645 ? -19.018 8.106 7.711 1.00 95.50 645 TRP A C 1
ATOM 5052 O O . TRP A 1 645 ? -18.846 7.660 8.845 1.00 95.50 645 TRP A O 1
ATOM 5062 N N . VAL A 1 646 ? -19.827 7.538 6.816 1.00 98.00 646 VAL A N 1
ATOM 5063 C CA . VAL A 1 646 ? -20.705 6.390 7.094 1.00 98.00 646 VAL A CA 1
ATOM 5064 C C . VAL A 1 646 ? -20.691 5.426 5.910 1.00 98.00 646 VAL A C 1
ATOM 5066 O O . VAL A 1 646 ? -20.763 5.864 4.763 1.00 98.00 646 VAL A O 1
ATOM 5069 N N . TYR A 1 647 ? -20.612 4.126 6.177 1.00 98.31 647 TYR A N 1
ATOM 5070 C CA . TYR A 1 647 ? -20.798 3.069 5.180 1.00 98.31 647 TYR A CA 1
ATOM 5071 C C . TYR A 1 647 ? -21.373 1.808 5.841 1.00 98.31 647 TYR A C 1
ATOM 5073 O O . TYR A 1 647 ? -21.410 1.702 7.069 1.00 98.31 647 TYR A O 1
ATOM 5081 N N . ALA A 1 648 ? -21.820 0.846 5.039 1.00 98.50 648 ALA A N 1
ATOM 5082 C CA . ALA A 1 648 ? -22.309 -0.441 5.522 1.00 98.50 648 ALA A CA 1
ATOM 5083 C C . ALA A 1 648 ? -21.580 -1.617 4.880 1.00 98.50 648 ALA A C 1
ATOM 5085 O O . ALA A 1 648 ? -21.165 -1.533 3.729 1.00 98.50 648 ALA A O 1
ATOM 5086 N N . ASN A 1 649 ? -21.501 -2.724 5.613 1.00 98.19 649 ASN A N 1
ATOM 5087 C CA . ASN A 1 649 ? -21.075 -4.032 5.133 1.00 98.19 649 ASN A CA 1
ATOM 5088 C C . ASN A 1 649 ? -22.265 -4.991 5.142 1.00 98.19 649 ASN A C 1
ATOM 5090 O O . ASN A 1 649 ? -22.918 -5.144 6.172 1.00 98.19 649 ASN A O 1
ATOM 5094 N N . ALA A 1 650 ? -22.512 -5.652 4.013 1.00 98.44 650 ALA A N 1
ATOM 5095 C CA . ALA A 1 650 ? -23.475 -6.735 3.863 1.00 98.44 650 ALA A CA 1
ATOM 5096 C C . ALA A 1 650 ? -22.719 -8.061 3.684 1.00 98.44 650 ALA A C 1
ATOM 5098 O O . ALA A 1 650 ? -21.922 -8.200 2.750 1.00 98.44 650 ALA A O 1
ATOM 5099 N N . ARG A 1 651 ? -22.953 -9.017 4.588 1.00 98.19 651 ARG A N 1
ATOM 5100 C CA . ARG A 1 651 ? -22.320 -10.344 4.605 1.00 98.19 651 ARG A CA 1
ATOM 5101 C C . ARG A 1 651 ? -23.247 -11.379 3.976 1.00 98.19 651 ARG A C 1
ATOM 5103 O O . ARG A 1 651 ? -24.430 -11.438 4.306 1.00 98.19 651 ARG A O 1
ATOM 5110 N N . TYR A 1 652 ? -22.699 -12.210 3.099 1.00 98.38 652 TYR A N 1
ATOM 5111 C CA . TYR A 1 652 ? -23.436 -13.253 2.393 1.00 98.38 652 TYR A CA 1
ATOM 5112 C C . TYR A 1 652 ? -22.698 -14.590 2.479 1.00 98.38 652 TYR A C 1
ATOM 5114 O O . TYR A 1 652 ? -21.472 -14.609 2.337 1.00 98.38 652 TYR A O 1
ATOM 5122 N N . PRO A 1 653 ? -23.420 -15.712 2.616 1.00 97.44 653 PRO A N 1
ATOM 5123 C CA . PRO A 1 653 ? -22.811 -17.027 2.582 1.00 97.44 653 PRO A CA 1
ATOM 5124 C C . PRO A 1 653 ? -22.330 -17.348 1.163 1.00 97.44 653 PRO A C 1
ATOM 5126 O O . PRO A 1 653 ? -23.033 -17.111 0.180 1.00 97.44 653 PRO A O 1
ATOM 5129 N N . ILE A 1 654 ? -21.144 -17.946 1.047 1.00 96.50 654 ILE A N 1
ATOM 5130 C CA . ILE A 1 654 ? -20.623 -18.469 -0.230 1.00 96.50 654 ILE A CA 1
ATOM 5131 C C . ILE A 1 654 ? -21.319 -19.795 -0.587 1.00 96.50 654 ILE A C 1
ATOM 5133 O O . ILE A 1 654 ? -21.403 -20.185 -1.750 1.00 96.50 654 ILE A O 1
ATOM 5137 N N . GLY A 1 655 ? -21.821 -20.510 0.425 1.00 92.62 655 GLY A N 1
ATOM 5138 C CA . GLY A 1 655 ? -22.447 -21.829 0.312 1.00 92.62 655 GLY A CA 1
ATOM 5139 C C . GLY A 1 655 ? -21.449 -22.982 0.442 1.00 92.62 655 GLY A C 1
ATOM 5140 O O . GLY A 1 655 ? -21.723 -23.940 1.159 1.00 92.62 655 GLY A O 1
ATOM 5141 N N . LYS A 1 656 ? -20.270 -22.881 -0.185 1.00 93.62 656 LYS A N 1
ATOM 5142 C CA . LYS A 1 656 ? -19.139 -23.801 0.034 1.00 93.62 656 LYS A CA 1
ATOM 5143 C C . LYS A 1 656 ? -17.885 -23.017 0.429 1.00 93.62 656 LYS A C 1
ATOM 5145 O O . LYS A 1 656 ? -17.612 -22.009 -0.222 1.00 93.62 656 LYS A O 1
ATOM 5150 N N . PRO A 1 657 ? -17.110 -23.475 1.433 1.00 96.50 657 PRO A N 1
ATOM 5151 C CA . PRO A 1 657 ? -15.885 -22.795 1.829 1.00 96.50 657 PRO A CA 1
ATOM 5152 C C . PRO A 1 657 ? -14.918 -22.647 0.651 1.00 96.50 657 PRO A C 1
ATOM 5154 O O . PRO A 1 657 ? -14.716 -23.586 -0.125 1.00 96.50 657 PRO A O 1
ATOM 5157 N N . VAL A 1 658 ? -14.303 -21.474 0.530 1.00 96.88 658 VAL A N 1
ATOM 5158 C CA . VAL A 1 658 ? -13.311 -21.175 -0.505 1.00 96.88 658 VAL A CA 1
ATOM 5159 C C . VAL A 1 658 ? -11.961 -20.930 0.143 1.00 96.88 658 VAL A C 1
ATOM 5161 O O . VAL A 1 658 ? -11.824 -20.037 0.976 1.00 96.88 658 VAL A O 1
ATOM 5164 N N . SER A 1 659 ? -10.957 -21.696 -0.286 1.00 95.31 659 SER A N 1
ATOM 5165 C CA . SER A 1 659 ? -9.563 -21.504 0.114 1.00 95.31 659 SER A CA 1
ATOM 5166 C C . SER A 1 659 ? -8.746 -20.849 -0.997 1.00 95.31 659 SER A C 1
ATOM 5168 O O . SER A 1 659 ? -8.877 -21.206 -2.172 1.00 95.31 659 SER A O 1
ATOM 5170 N N . ALA A 1 660 ? -7.878 -19.913 -0.622 1.00 95.50 660 ALA A N 1
ATOM 5171 C CA . ALA A 1 660 ? -6.975 -19.211 -1.529 1.00 95.50 660 ALA A CA 1
ATOM 5172 C C . ALA A 1 660 ? -5.734 -18.694 -0.780 1.00 95.50 660 ALA A C 1
ATOM 5174 O O . ALA A 1 660 ? -5.618 -18.827 0.440 1.00 95.50 660 ALA A O 1
ATOM 5175 N N . ALA A 1 661 ? -4.791 -18.117 -1.524 1.00 93.94 661 ALA A N 1
ATOM 5176 C CA . ALA A 1 661 ? -3.682 -17.359 -0.958 1.00 93.94 661 ALA A CA 1
ATOM 5177 C C . ALA A 1 661 ? -4.099 -15.901 -0.704 1.00 93.94 661 ALA A C 1
ATOM 5179 O O . ALA A 1 661 ? -4.646 -15.246 -1.593 1.00 93.94 661 ALA A O 1
ATOM 5180 N N . GLY A 1 662 ? -3.848 -15.403 0.504 1.00 90.06 662 GLY A N 1
ATOM 5181 C CA . GLY A 1 662 ? -4.053 -14.015 0.899 1.00 90.06 662 GLY A CA 1
ATOM 5182 C C . GLY A 1 662 ? -2.895 -13.115 0.470 1.00 90.06 662 GLY A C 1
ATOM 5183 O O . GLY A 1 662 ? -1.874 -13.580 -0.033 1.00 90.06 662 GLY A O 1
ATOM 5184 N N . TYR A 1 663 ? -3.036 -11.807 0.689 1.00 86.19 663 TYR A N 1
ATOM 5185 C CA . TYR A 1 663 ? -2.048 -10.802 0.262 1.00 86.19 663 TYR A CA 1
ATOM 5186 C C . TYR A 1 663 ? -0.646 -10.991 0.868 1.00 86.19 663 TYR A C 1
ATOM 5188 O O . TYR A 1 663 ? 0.345 -10.549 0.292 1.00 86.19 663 TYR A O 1
ATOM 5196 N N . GLY A 1 664 ? -0.563 -11.632 2.039 1.00 83.69 664 GLY A N 1
ATOM 5197 C CA . GLY A 1 664 ? 0.687 -11.960 2.724 1.00 83.69 664 GLY A CA 1
ATOM 5198 C C . GLY A 1 664 ? 1.278 -13.308 2.310 1.00 83.69 664 GLY A C 1
ATOM 5199 O O . GLY A 1 664 ? 2.178 -13.792 2.988 1.00 83.69 664 GLY A O 1
ATOM 5200 N N . CYS A 1 665 ? 0.766 -13.927 1.238 1.00 88.25 665 CYS A N 1
ATOM 5201 C CA . CYS A 1 665 ? 1.094 -15.290 0.803 1.00 88.25 665 CYS A CA 1
ATOM 5202 C C . CYS A 1 665 ? 0.685 -16.394 1.807 1.00 88.25 665 CYS A C 1
ATOM 5204 O O . CYS A 1 665 ? 1.007 -17.566 1.612 1.00 88.25 665 CYS A O 1
ATOM 5206 N N . ASP A 1 666 ? -0.067 -16.050 2.854 1.00 89.25 666 ASP A N 1
ATOM 5207 C CA . ASP A 1 666 ? -0.698 -16.992 3.774 1.00 89.25 666 ASP A CA 1
ATOM 5208 C C . ASP A 1 666 ? -1.905 -17.679 3.119 1.00 89.25 666 ASP A C 1
ATOM 5210 O O . ASP A 1 666 ? -2.586 -17.101 2.273 1.00 89.25 666 ASP A O 1
ATOM 5214 N N . ARG A 1 667 ? -2.188 -18.931 3.488 1.00 92.19 667 ARG A N 1
ATOM 5215 C CA . ARG A 1 667 ? -3.408 -19.617 3.039 1.00 92.19 667 ARG A CA 1
ATOM 5216 C C . ARG A 1 667 ? -4.546 -19.289 3.995 1.00 92.19 667 ARG A C 1
ATOM 5218 O O . ARG A 1 667 ? -4.375 -19.405 5.204 1.00 92.19 667 ARG A O 1
ATOM 5225 N N . TYR A 1 668 ? -5.713 -18.974 3.452 1.00 93.44 668 TYR A N 1
ATOM 5226 C CA . TYR A 1 668 ? -6.927 -18.755 4.234 1.00 93.44 668 TYR A CA 1
ATOM 5227 C C . TYR A 1 668 ? -8.100 -19.538 3.647 1.00 93.44 668 TYR A C 1
ATOM 5229 O O . TYR A 1 668 ? -8.038 -20.016 2.511 1.00 93.44 668 TYR A O 1
ATOM 5237 N N . THR A 1 669 ? -9.166 -19.672 4.435 1.00 94.81 669 THR A N 1
ATOM 5238 C CA . THR A 1 669 ? -10.457 -20.209 3.995 1.00 94.81 669 THR A CA 1
ATOM 5239 C C . THR A 1 669 ? -11.564 -19.291 4.488 1.00 94.81 669 THR A C 1
ATOM 5241 O O . THR A 1 669 ? -11.540 -18.887 5.646 1.00 94.81 669 THR A O 1
ATOM 5244 N N . ALA A 1 670 ? -12.526 -18.975 3.625 1.00 96.38 670 ALA A N 1
ATOM 5245 C CA . ALA A 1 670 ? -13.691 -18.172 3.975 1.00 96.38 670 ALA A CA 1
ATOM 5246 C C . ALA A 1 670 ? -14.989 -18.928 3.671 1.00 96.38 670 ALA A C 1
ATOM 5248 O O . ALA A 1 670 ? -15.067 -19.678 2.695 1.00 96.38 670 ALA A O 1
ATOM 5249 N N . ASN A 1 671 ? -16.002 -18.708 4.509 1.00 97.12 671 ASN A N 1
ATOM 5250 C CA . ASN A 1 671 ? -17.355 -19.259 4.353 1.00 97.12 671 ASN A CA 1
ATOM 5251 C C . ASN A 1 671 ? -18.351 -18.222 3.822 1.00 97.12 671 ASN A C 1
ATOM 5253 O O . ASN A 1 671 ? -19.360 -18.578 3.214 1.00 97.12 671 ASN A O 1
ATOM 5257 N N . ASP A 1 672 ? -18.030 -16.949 4.024 1.00 97.50 672 ASP A N 1
ATOM 5258 C CA . ASP A 1 672 ? -18.845 -15.798 3.674 1.00 97.50 672 ASP A CA 1
ATOM 5259 C C . ASP A 1 672 ? -18.011 -14.805 2.869 1.00 97.50 672 ASP A C 1
ATOM 5261 O O . ASP A 1 672 ? -16.783 -14.789 2.973 1.00 97.50 672 ASP A O 1
ATOM 5265 N N . TYR A 1 673 ? -18.684 -13.954 2.103 1.00 98.25 673 TYR A N 1
ATOM 5266 C CA . TYR A 1 673 ? -18.084 -12.784 1.474 1.00 98.25 673 TYR A CA 1
ATOM 5267 C C . TYR A 1 673 ? -18.804 -11.508 1.918 1.00 98.25 673 TYR A C 1
ATOM 5269 O O . TYR A 1 673 ? -20.000 -11.523 2.223 1.00 98.25 673 TYR A O 1
ATOM 5277 N N . VAL A 1 674 ? -18.075 -10.392 1.946 1.00 98.38 674 VAL A N 1
ATOM 5278 C CA . VAL A 1 674 ? -18.608 -9.082 2.346 1.00 98.38 674 VAL A CA 1
ATOM 5279 C C . VAL A 1 674 ? -18.572 -8.096 1.186 1.00 98.38 674 VAL A C 1
ATOM 5281 O O . VAL A 1 674 ? -17.543 -7.934 0.528 1.00 98.38 674 VAL A O 1
ATOM 5284 N N . LEU A 1 675 ? -19.687 -7.394 0.980 1.00 98.50 675 LEU A N 1
ATOM 5285 C CA . LEU A 1 675 ? -19.796 -6.245 0.082 1.00 98.50 675 LEU A CA 1
ATOM 5286 C C . LEU A 1 675 ? -20.067 -4.977 0.883 1.00 98.50 675 LEU A C 1
ATOM 5288 O O . LEU A 1 675 ? -20.929 -4.970 1.763 1.00 98.50 675 LEU A O 1
ATOM 5292 N N . SER A 1 676 ? -19.367 -3.901 0.545 1.00 98.50 676 SER A N 1
ATOM 5293 C CA . SER A 1 676 ? -19.523 -2.606 1.205 1.00 98.50 676 SER A CA 1
ATOM 5294 C C . SER A 1 676 ? -20.384 -1.660 0.375 1.00 98.50 676 SER A C 1
ATOM 5296 O O . SER A 1 676 ? -20.334 -1.688 -0.852 1.00 98.50 676 SER A O 1
ATOM 5298 N N . SER A 1 677 ? -21.167 -0.800 1.024 1.00 98.31 677 SER A N 1
ATOM 5299 C CA . SER A 1 677 ? -21.800 0.336 0.351 1.00 98.31 677 SER A CA 1
ATOM 5300 C C . SER A 1 677 ? -20.744 1.373 -0.017 1.00 98.31 677 SER A C 1
ATOM 5302 O O . SER A 1 677 ? -19.684 1.444 0.611 1.00 98.31 677 SER A O 1
ATOM 5304 N N . LEU A 1 678 ? -21.059 2.249 -0.974 1.00 96.62 678 LEU A N 1
ATOM 5305 C CA . LEU A 1 678 ? -20.297 3.490 -1.107 1.00 96.62 678 LEU A CA 1
ATOM 5306 C C . LEU A 1 678 ? -20.363 4.280 0.206 1.00 96.62 678 LEU A C 1
ATOM 5308 O O . LEU A 1 678 ? -21.349 4.211 0.948 1.00 96.62 678 LEU A O 1
ATOM 5312 N N . MET A 1 679 ? -19.287 5.007 0.498 1.00 95.62 679 MET A N 1
ATOM 5313 C CA . MET A 1 679 ? -19.173 5.791 1.720 1.00 95.62 679 MET A CA 1
ATOM 5314 C C . MET A 1 679 ? -19.826 7.160 1.536 1.00 95.62 679 MET A C 1
ATOM 5316 O O . MET A 1 679 ? -19.447 7.923 0.643 1.00 95.62 679 MET A O 1
ATOM 5320 N N . SER A 1 680 ? -20.753 7.496 2.428 1.00 96.12 680 SER A N 1
ATOM 5321 C CA . SER A 1 680 ? -21.290 8.847 2.569 1.00 96.12 680 SER A CA 1
ATOM 5322 C C . SER A 1 680 ? -20.325 9.683 3.398 1.00 96.12 680 SER A C 1
ATOM 5324 O O . SER A 1 680 ? -20.022 9.327 4.534 1.00 96.12 680 SER A O 1
ATOM 5326 N N . MET A 1 681 ? -19.848 10.800 2.848 1.00 94.31 681 MET A N 1
ATOM 5327 C CA . MET A 1 681 ? -18.908 11.708 3.510 1.00 94.31 681 MET A CA 1
ATOM 5328 C C . MET A 1 681 ? -19.523 13.098 3.653 1.00 94.31 681 MET A C 1
ATOM 5330 O O . MET A 1 681 ? -19.823 13.748 2.656 1.00 94.31 681 MET A O 1
ATOM 5334 N N . VAL A 1 682 ? -19.692 13.558 4.893 1.00 94.31 682 VAL A N 1
ATOM 5335 C CA . VAL A 1 682 ? -20.402 14.803 5.218 1.00 94.31 682 VAL A CA 1
ATOM 5336 C C . VAL A 1 682 ? -19.502 15.765 5.988 1.00 94.31 682 VAL A C 1
ATOM 5338 O O . VAL A 1 682 ? -18.760 15.362 6.891 1.00 94.31 682 VAL A O 1
ATOM 5341 N N . THR A 1 683 ? -19.570 17.049 5.637 1.00 94.31 683 THR A N 1
ATOM 5342 C CA . THR A 1 683 ? -18.814 18.129 6.285 1.00 94.31 683 THR A CA 1
ATOM 5343 C C . THR A 1 683 ? -19.502 18.653 7.552 1.00 94.31 683 THR A C 1
ATOM 5345 O O . THR A 1 683 ? -20.722 18.524 7.697 1.00 94.31 683 THR A O 1
ATOM 5348 N N . PRO A 1 684 ? -18.758 19.298 8.472 1.00 94.62 684 PRO A N 1
ATOM 5349 C CA . PRO A 1 684 ? -19.356 20.006 9.605 1.00 94.62 684 PRO A CA 1
ATOM 5350 C C . PRO A 1 684 ? -20.446 21.000 9.180 1.00 94.62 684 PRO A C 1
ATOM 5352 O O . PRO A 1 684 ? -21.513 21.052 9.782 1.00 94.62 684 PRO A O 1
ATOM 5355 N N . GLN A 1 685 ? -20.222 21.738 8.089 1.00 95.62 685 GLN A N 1
ATOM 5356 C CA . GLN A 1 685 ? -21.161 22.737 7.576 1.00 95.62 685 GLN A CA 1
ATOM 5357 C C . GLN A 1 685 ? -22.484 22.101 7.138 1.00 95.62 685 GLN A C 1
ATOM 5359 O O . GLN A 1 685 ? -23.548 22.627 7.455 1.00 95.62 685 GLN A O 1
ATOM 5364 N N . GLN A 1 686 ? -22.430 20.951 6.459 1.00 95.94 686 GLN A N 1
ATOM 5365 C CA . GLN A 1 686 ? -23.627 20.206 6.061 1.00 95.94 686 GLN A CA 1
ATOM 5366 C C . GLN A 1 686 ? -24.398 19.674 7.276 1.00 95.94 686 GLN A C 1
ATOM 5368 O O . GLN A 1 686 ? -25.625 19.755 7.297 1.00 95.94 686 GLN A O 1
ATOM 5373 N N . LYS A 1 687 ? -23.700 19.185 8.313 1.00 95.81 687 LYS A N 1
ATOM 5374 C CA . LYS A 1 687 ? -24.339 18.763 9.572 1.00 95.81 687 LYS A CA 1
ATOM 5375 C C . LYS A 1 687 ? -25.067 19.918 10.252 1.00 95.81 687 LYS A C 1
ATOM 5377 O O . LYS A 1 687 ? -26.239 19.775 10.598 1.00 95.81 687 LYS A O 1
ATOM 5382 N N . THR A 1 688 ? -24.399 21.061 10.397 1.00 95.12 688 THR A N 1
ATOM 5383 C CA . THR A 1 688 ? -24.984 22.261 11.007 1.00 95.12 688 THR A CA 1
ATOM 5384 C C . THR A 1 688 ? -26.185 22.761 10.210 1.00 95.12 688 THR A C 1
ATOM 5386 O O . THR A 1 688 ? -27.238 23.010 10.792 1.00 95.12 688 THR A O 1
ATOM 5389 N N . ALA A 1 689 ? -26.077 22.835 8.879 1.00 96.69 689 ALA A N 1
ATOM 5390 C CA . ALA A 1 689 ? -27.177 23.255 8.009 1.00 96.69 689 ALA A CA 1
ATOM 5391 C C . ALA A 1 689 ? -28.399 22.319 8.087 1.00 96.69 689 ALA A C 1
ATOM 5393 O O . ALA A 1 689 ? -29.535 22.773 7.970 1.00 96.69 689 ALA A O 1
ATOM 5394 N N . ALA A 1 690 ? -28.180 21.022 8.319 1.00 97.06 690 ALA A N 1
ATOM 5395 C CA . ALA A 1 690 ? -29.243 20.034 8.495 1.00 97.06 690 ALA A CA 1
ATOM 5396 C C . ALA A 1 690 ? -29.824 19.983 9.924 1.00 97.06 690 ALA A C 1
ATOM 5398 O O . ALA A 1 690 ? -30.794 19.260 10.151 1.00 97.06 690 ALA A O 1
ATOM 5399 N N . GLY A 1 691 ? -29.264 20.741 10.875 1.00 96.94 691 GLY A N 1
ATOM 5400 C CA . GLY A 1 691 ? -29.715 20.777 12.269 1.00 96.94 691 GLY A CA 1
ATOM 5401 C C . GLY A 1 691 ? -29.271 19.578 13.116 1.00 96.94 691 GLY A C 1
ATOM 5402 O O . GLY A 1 691 ? -29.902 19.298 14.133 1.00 96.94 691 GLY A O 1
ATOM 5403 N N . VAL A 1 692 ? -28.210 18.870 12.715 1.00 97.31 692 VAL A N 1
ATOM 5404 C CA . VAL A 1 692 ? -27.673 17.706 13.443 1.00 97.31 692 VAL A CA 1
ATOM 5405 C C . VAL A 1 692 ? -27.150 18.117 14.821 1.00 97.31 692 VAL A C 1
ATOM 5407 O O . VAL A 1 692 ? -26.414 19.097 14.942 1.00 97.31 692 VAL A O 1
ATOM 5410 N N . LYS A 1 693 ? -27.472 17.335 15.858 1.00 94.88 693 LYS A N 1
ATOM 5411 C CA . LYS A 1 693 ? -27.001 17.563 17.235 1.00 94.88 693 LYS A CA 1
ATOM 5412 C C . LYS A 1 693 ? -26.005 16.495 17.690 1.00 94.88 693 LYS A C 1
ATOM 5414 O O . LYS A 1 693 ? -26.126 15.319 17.347 1.00 94.88 693 LYS A O 1
ATOM 5419 N N . ALA A 1 694 ? -25.052 16.909 18.526 1.00 94.62 694 ALA A N 1
ATOM 5420 C CA . ALA A 1 694 ? -24.200 15.991 19.276 1.00 94.62 694 ALA A CA 1
ATOM 5421 C C . ALA A 1 694 ? -25.013 15.369 20.422 1.00 94.62 694 ALA A C 1
ATOM 5423 O O . ALA A 1 694 ? -25.386 16.052 21.375 1.00 94.62 694 ALA A O 1
ATOM 5424 N N . THR A 1 695 ? -25.329 14.081 20.302 1.00 95.00 695 THR A N 1
ATOM 5425 C CA . THR A 1 695 ? -26.174 13.343 21.255 1.00 95.00 695 THR A CA 1
ATOM 5426 C C . THR A 1 695 ? -25.388 12.349 22.104 1.00 95.00 695 THR A C 1
ATOM 5428 O O . THR A 1 695 ? -25.875 11.915 23.149 1.00 95.00 695 THR A O 1
ATOM 5431 N N . GLN A 1 696 ? -24.159 12.009 21.703 1.00 93.44 696 GLN A N 1
ATOM 5432 C CA . GLN A 1 696 ? -23.270 11.170 22.503 1.00 93.44 696 GLN A CA 1
ATOM 5433 C C . GLN A 1 696 ? -22.599 11.991 23.606 1.00 93.44 696 GLN A C 1
ATOM 5435 O O . GLN A 1 696 ? -22.201 13.135 23.397 1.00 93.44 696 GLN A O 1
ATOM 5440 N N . LYS A 1 697 ? -22.440 11.382 24.783 1.00 93.06 697 LYS A N 1
ATOM 5441 C CA . LYS A 1 697 ? -21.756 11.979 25.936 1.00 93.06 697 LYS A CA 1
ATOM 5442 C C . LYS A 1 697 ? -20.396 11.324 26.146 1.00 93.06 697 LYS A C 1
ATOM 5444 O O . LYS A 1 697 ? -20.167 10.199 25.705 1.00 93.06 697 LYS A O 1
ATOM 5449 N N . HIS A 1 698 ? -19.503 12.038 26.826 1.00 94.25 698 HIS A N 1
ATOM 5450 C CA . HIS A 1 698 ? -18.241 11.464 27.289 1.00 94.25 698 HIS A CA 1
ATOM 5451 C C . HIS A 1 698 ? -18.518 10.318 28.270 1.00 94.25 698 HIS A C 1
ATOM 5453 O O . HIS A 1 698 ? -19.464 10.386 29.058 1.00 94.25 698 HIS A O 1
ATOM 5459 N N . SER A 1 699 ? -17.714 9.260 28.188 1.00 94.44 699 SER A N 1
ATOM 5460 C CA . SER A 1 699 ? -17.815 8.081 29.041 1.00 94.44 699 SER A CA 1
ATOM 5461 C C . SER A 1 699 ? -16.429 7.586 29.427 1.00 94.44 699 SER A C 1
ATOM 5463 O O . SER A 1 699 ? -15.549 7.443 28.582 1.00 94.44 699 SER A O 1
ATOM 5465 N N . LEU A 1 700 ? -16.252 7.249 30.704 1.00 95.75 700 LEU A N 1
ATOM 5466 C CA . LEU A 1 700 ? -15.056 6.546 31.168 1.00 95.75 700 LEU A CA 1
ATOM 5467 C C . LEU A 1 700 ? -15.110 5.041 30.878 1.00 95.75 700 LEU A C 1
ATOM 5469 O O . LEU A 1 700 ? -14.074 4.383 30.921 1.00 95.75 700 LEU A O 1
ATOM 5473 N N . ILE A 1 701 ? -16.286 4.495 30.553 1.00 95.88 701 ILE A N 1
ATOM 5474 C CA . ILE A 1 701 ? -16.434 3.106 30.114 1.00 95.88 701 ILE A CA 1
ATOM 5475 C C . ILE A 1 701 ? -15.970 3.015 28.665 1.00 95.88 701 ILE A C 1
ATOM 5477 O O . ILE A 1 701 ? -16.594 3.579 27.765 1.00 95.88 701 ILE A O 1
ATOM 5481 N N . ILE A 1 702 ? -14.877 2.286 28.450 1.00 95.81 702 ILE A N 1
ATOM 5482 C CA . ILE A 1 702 ? -14.326 2.019 27.126 1.00 95.81 702 ILE A CA 1
ATOM 5483 C C . ILE A 1 702 ? -15.081 0.859 26.493 1.00 95.81 702 ILE A C 1
ATOM 5485 O O . ILE A 1 702 ? -15.421 0.950 25.326 1.00 95.81 702 ILE A O 1
ATOM 5489 N N . GLU A 1 703 ? -15.349 -0.234 27.202 1.00 96.31 703 GLU A N 1
ATOM 5490 C CA . GLU A 1 703 ? -16.045 -1.399 26.643 1.00 96.31 703 GLU A CA 1
ATOM 5491 C C . GLU A 1 703 ? -16.749 -2.197 27.742 1.00 96.31 703 GLU A C 1
ATOM 5493 O O . GLU A 1 703 ? -16.147 -2.517 28.765 1.00 96.31 703 GLU A O 1
ATOM 5498 N N . ASP A 1 704 ? -18.022 -2.523 27.534 1.00 94.81 704 ASP A N 1
ATOM 5499 C CA . ASP A 1 704 ? -18.811 -3.332 28.465 1.00 94.81 704 ASP A CA 1
ATOM 5500 C C . ASP A 1 704 ? -18.760 -4.829 28.126 1.00 94.81 704 ASP A C 1
ATOM 5502 O O . ASP A 1 704 ? -18.992 -5.646 29.015 1.00 94.81 704 ASP A O 1
ATOM 5506 N N . PHE A 1 705 ? -18.386 -5.169 26.884 1.00 95.19 705 PHE A N 1
ATOM 5507 C CA . PHE A 1 705 ? -18.398 -6.519 26.310 1.00 95.19 705 PHE A CA 1
ATOM 5508 C C . PHE A 1 705 ? -19.798 -7.153 26.261 1.00 95.19 705 PHE A C 1
ATOM 5510 O O . PHE A 1 705 ? -19.928 -8.379 26.279 1.00 95.19 705 PHE A O 1
ATOM 5517 N N . SER A 1 706 ? -20.839 -6.317 26.171 1.00 90.19 706 SER A N 1
ATOM 5518 C CA . SER A 1 706 ? -22.214 -6.751 25.902 1.00 90.19 706 SER A CA 1
ATOM 5519 C C . SER A 1 706 ? -22.404 -7.127 24.423 1.00 90.19 706 SER A C 1
ATOM 5521 O O . SER A 1 706 ? -21.434 -7.219 23.667 1.00 90.19 706 SER A O 1
ATOM 5523 N N . GLU A 1 707 ? -23.636 -7.406 23.992 1.00 88.12 707 GLU A N 1
ATOM 5524 C CA . GLU A 1 707 ? -23.931 -7.784 22.603 1.00 88.12 707 GLU A CA 1
ATOM 5525 C C . GLU A 1 707 ? -23.270 -6.839 21.579 1.00 88.12 707 GLU A C 1
ATOM 5527 O O . GLU A 1 707 ? -23.096 -5.641 21.809 1.00 88.12 707 GLU A O 1
ATOM 5532 N N . ASP A 1 708 ? -22.854 -7.394 20.437 1.00 89.25 708 ASP A N 1
ATOM 5533 C CA . ASP A 1 708 ? -22.167 -6.681 19.351 1.00 89.25 708 ASP A CA 1
ATOM 5534 C C . ASP A 1 708 ? -20.809 -6.030 19.691 1.00 89.25 708 ASP A C 1
ATOM 5536 O O . ASP A 1 708 ? -20.223 -5.373 18.822 1.00 89.25 708 ASP A O 1
ATOM 5540 N N . TRP A 1 709 ? -20.234 -6.227 20.889 1.00 92.69 709 TRP A N 1
ATOM 5541 C CA . TRP A 1 709 ? -18.934 -5.626 21.236 1.00 92.69 709 TRP A CA 1
ATOM 5542 C C . TRP A 1 709 ? -17.844 -5.940 20.204 1.00 92.69 709 TRP A C 1
ATOM 5544 O O . TRP A 1 709 ? -17.057 -5.060 19.857 1.00 92.69 709 TRP A O 1
ATOM 5554 N N . ALA A 1 710 ? -17.843 -7.158 19.653 1.00 91.69 710 ALA A N 1
ATOM 5555 C CA . ALA A 1 710 ? -16.865 -7.609 18.668 1.00 91.69 710 ALA A CA 1
ATOM 5556 C C . ALA A 1 710 ? -16.862 -6.746 17.393 1.00 91.69 710 ALA A C 1
ATOM 5558 O O . ALA A 1 710 ? -15.806 -6.552 16.802 1.00 91.69 710 ALA A O 1
ATOM 5559 N N . LYS A 1 711 ? -17.996 -6.131 17.017 1.00 91.44 711 LYS A N 1
ATOM 5560 C CA . LYS A 1 711 ? -18.097 -5.220 15.858 1.00 91.44 711 LYS A CA 1
ATOM 5561 C C . LYS A 1 711 ? -17.369 -3.893 16.081 1.00 91.44 711 LYS A C 1
ATOM 5563 O O . LYS A 1 711 ? -17.093 -3.171 15.130 1.00 91.44 711 LYS A O 1
ATOM 5568 N N . ARG A 1 712 ? -17.060 -3.550 17.336 1.00 90.12 712 ARG A N 1
ATOM 5569 C CA . ARG A 1 712 ? -16.341 -2.327 17.748 1.00 90.12 712 ARG A CA 1
ATOM 5570 C C . ARG A 1 712 ? -14.838 -2.565 17.950 1.00 90.12 712 ARG A C 1
ATOM 5572 O O . ARG A 1 712 ? -14.118 -1.632 18.315 1.00 90.12 712 ARG A O 1
ATOM 5579 N N . TRP A 1 713 ? -14.391 -3.801 17.747 1.00 94.19 713 TRP A N 1
ATOM 5580 C CA . TRP A 1 713 ? -13.019 -4.275 17.895 1.00 94.19 713 TRP A CA 1
ATOM 5581 C C . TRP A 1 713 ? -12.573 -4.950 16.597 1.00 94.19 713 TRP A C 1
ATOM 5583 O O . TRP A 1 713 ? -13.372 -5.166 15.692 1.00 94.19 713 TRP A O 1
ATOM 5593 N N . PHE A 1 714 ? -11.280 -5.235 16.473 1.00 92.62 714 PHE A N 1
ATOM 5594 C CA . PHE A 1 714 ? -10.741 -5.870 15.274 1.00 92.62 714 PHE A CA 1
ATOM 5595 C C . PHE A 1 714 ? -9.581 -6.814 15.587 1.00 92.62 714 PHE A C 1
ATOM 5597 O O . PHE A 1 714 ? -8.822 -6.615 16.541 1.00 92.62 714 PHE A O 1
ATOM 5604 N N . HIS A 1 715 ? -9.418 -7.826 14.747 1.00 89.44 715 HIS A N 1
ATOM 5605 C CA . HIS A 1 715 ? -8.274 -8.730 14.739 1.00 89.44 715 HIS A CA 1
ATOM 5606 C C . HIS A 1 715 ? -7.576 -8.657 13.379 1.00 89.44 715 HIS A C 1
ATOM 5608 O O . HIS A 1 715 ? -8.088 -8.066 12.430 1.00 89.44 715 HIS A O 1
ATOM 5614 N N . SER A 1 716 ? -6.381 -9.230 13.301 1.00 78.56 716 SER A N 1
ATOM 5615 C CA . SER A 1 716 ? -5.720 -9.465 12.018 1.00 78.56 716 SER A CA 1
ATOM 5616 C C . SER A 1 716 ? -6.058 -10.872 11.529 1.00 78.56 716 SER A C 1
ATOM 5618 O O . SER A 1 716 ? -6.355 -11.751 12.340 1.00 78.56 716 SER A O 1
ATOM 5620 N N . ARG A 1 717 ? -5.982 -11.089 10.213 1.00 79.75 717 ARG A N 1
ATOM 5621 C CA . ARG A 1 717 ? -6.046 -12.428 9.613 1.00 79.75 717 ARG A CA 1
ATOM 5622 C C . ARG A 1 717 ? -4.938 -13.329 10.172 1.00 79.75 717 ARG A C 1
ATOM 5624 O O . ARG A 1 717 ? -3.835 -12.846 10.439 1.00 79.75 717 ARG A O 1
ATOM 5631 N N . GLY A 1 718 ? -5.227 -14.624 10.304 1.00 70.50 718 GLY A N 1
ATOM 5632 C CA . GLY A 1 718 ? -4.245 -15.626 10.731 1.00 70.50 718 GLY A CA 1
ATOM 5633 C C . GLY A 1 718 ? -4.044 -15.685 12.245 1.00 70.50 718 GLY A C 1
ATOM 5634 O O . GLY A 1 718 ? -2.910 -15.636 12.724 1.00 70.50 718 GLY A O 1
ATOM 5635 N N . GLU A 1 719 ? -5.136 -15.775 13.011 1.00 69.94 719 GLU A N 1
ATOM 5636 C CA . GLU A 1 719 ? -5.046 -16.015 14.453 1.00 69.94 719 GLU A CA 1
ATOM 5637 C C . GLU A 1 719 ? -4.247 -17.286 14.776 1.00 69.94 719 GLU A C 1
ATOM 5639 O O . GLU A 1 719 ? -4.352 -18.313 14.105 1.00 69.94 719 GLU A O 1
ATOM 5644 N N . HIS A 1 720 ? -3.487 -17.236 15.869 1.00 82.00 720 HIS A N 1
ATOM 5645 C CA . HIS A 1 720 ? -2.758 -18.396 16.360 1.00 82.00 720 HIS A CA 1
ATOM 5646 C C . HIS A 1 720 ? -3.741 -19.475 16.868 1.00 82.00 720 HIS A C 1
ATOM 5648 O O . HIS A 1 720 ? -4.738 -19.141 17.524 1.00 82.00 720 HIS A O 1
ATOM 5654 N N . PRO A 1 721 ? -3.474 -20.776 16.641 1.00 84.00 721 PRO A N 1
ATOM 5655 C CA . PRO A 1 721 ? -4.345 -21.850 17.127 1.00 84.00 721 PRO A CA 1
ATOM 5656 C C . PRO A 1 721 ? -4.538 -21.806 18.647 1.00 84.00 721 PRO A C 1
ATOM 5658 O O . PRO A 1 721 ? -5.659 -21.959 19.113 1.00 84.00 721 PRO A O 1
ATOM 5661 N N . ASP A 1 722 ? -3.480 -21.496 19.400 1.00 91.50 722 ASP A N 1
ATOM 5662 C CA . ASP A 1 722 ? -3.505 -21.492 20.873 1.00 91.50 722 ASP A CA 1
ATOM 5663 C C . ASP A 1 722 ? -3.734 -20.122 21.536 1.00 91.50 722 ASP A C 1
ATOM 5665 O O . ASP A 1 722 ? -3.898 -20.056 22.754 1.00 91.50 722 ASP A O 1
ATOM 5669 N N . TYR A 1 723 ? -3.743 -19.017 20.779 1.00 91.94 723 TYR A N 1
ATOM 5670 C CA . TYR A 1 723 ? -3.848 -17.661 21.337 1.00 91.94 723 TYR A CA 1
ATOM 5671 C C . TYR A 1 723 ? -4.904 -16.832 20.608 1.00 91.94 723 TYR A C 1
ATOM 5673 O O . TYR A 1 723 ? -5.068 -16.944 19.398 1.00 91.94 723 TYR A O 1
ATOM 5681 N N . TRP A 1 724 ? -5.608 -15.977 21.344 1.00 93.38 724 TRP A N 1
ATOM 5682 C CA . TRP A 1 724 ? -6.543 -14.990 20.798 1.00 93.38 724 TRP A CA 1
ATOM 5683 C C . TRP A 1 724 ? -5.976 -13.580 20.982 1.00 93.38 724 TRP A C 1
ATOM 5685 O O . TRP A 1 724 ? -5.220 -13.331 21.928 1.00 93.38 724 TRP A O 1
ATOM 5695 N N . ALA A 1 725 ? -6.350 -12.651 20.100 1.00 93.19 725 ALA A N 1
ATOM 5696 C CA . ALA A 1 725 ? -6.021 -11.237 20.249 1.00 93.19 725 ALA A CA 1
ATOM 5697 C C . ALA A 1 725 ? -7.069 -10.341 19.575 1.00 93.19 725 ALA A C 1
ATOM 5699 O O . ALA A 1 725 ? -7.393 -10.526 18.408 1.00 93.19 725 ALA A O 1
ATOM 5700 N N . VAL A 1 726 ? -7.536 -9.314 20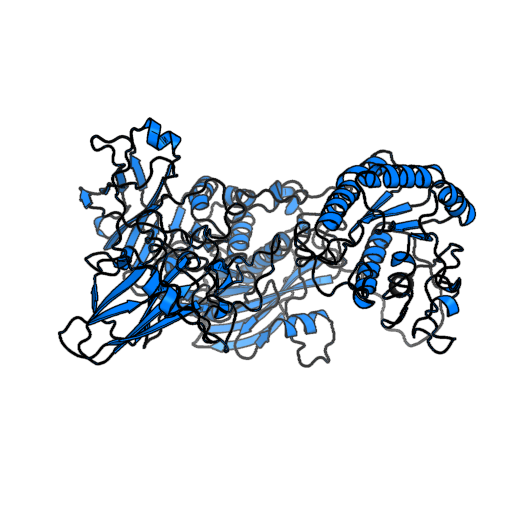.283 1.00 94.06 726 VAL A N 1
ATOM 5701 C CA . VAL A 1 726 ? -8.448 -8.286 19.753 1.00 94.06 726 VAL A CA 1
ATOM 5702 C C . VAL A 1 726 ? -7.913 -6.896 20.059 1.00 94.06 726 VAL A C 1
ATOM 5704 O O . VAL A 1 726 ? -7.272 -6.664 21.083 1.00 94.06 726 VAL A O 1
ATOM 5707 N N . ASN A 1 727 ? -8.169 -5.957 19.157 1.00 93.69 727 ASN A N 1
ATOM 5708 C CA . ASN A 1 727 ? -7.608 -4.615 19.178 1.00 93.69 727 ASN A CA 1
ATOM 5709 C C . ASN A 1 727 ? -8.709 -3.558 19.105 1.00 93.69 727 ASN A C 1
ATOM 5711 O O . ASN A 1 727 ? -9.777 -3.788 18.535 1.00 93.69 727 ASN A O 1
ATOM 5715 N N . THR A 1 728 ? -8.420 -2.371 19.629 1.00 93.94 728 THR A N 1
ATOM 5716 C CA . THR A 1 728 ? -9.274 -1.197 19.466 1.00 93.94 728 THR A CA 1
ATOM 5717 C C . THR A 1 728 ? -8.463 0.098 19.438 1.00 93.94 728 THR A C 1
ATOM 5719 O O . THR A 1 728 ? -7.420 0.220 20.086 1.00 93.94 728 THR A O 1
ATOM 5722 N N . PHE A 1 729 ? -8.975 1.092 18.714 1.00 92.06 729 PHE A N 1
ATOM 5723 C CA . PHE A 1 729 ? -8.485 2.477 18.740 1.00 92.06 729 PHE A CA 1
ATOM 5724 C C . PHE A 1 729 ? -9.320 3.383 19.661 1.00 92.06 729 PHE A C 1
ATOM 5726 O O . PHE A 1 729 ? -9.007 4.556 19.840 1.00 92.06 729 PHE A O 1
ATOM 5733 N N . LYS A 1 730 ? -10.382 2.834 20.264 1.00 91.56 730 LYS A N 1
ATOM 5734 C CA . LYS A 1 730 ? -11.427 3.545 21.016 1.00 91.56 730 LYS A CA 1
ATOM 5735 C C . LYS A 1 730 ? -10.917 4.309 22.243 1.00 91.56 730 LYS A C 1
ATOM 5737 O O . LYS A 1 730 ? -11.445 5.378 22.549 1.00 91.56 730 LYS A O 1
ATOM 5742 N N . ALA A 1 731 ? -9.913 3.757 22.930 1.00 89.81 731 ALA A N 1
ATOM 5743 C CA . ALA A 1 731 ? -9.548 4.103 24.306 1.00 89.81 731 ALA A CA 1
ATOM 5744 C C . ALA A 1 731 ? -9.080 5.555 24.515 1.00 89.81 731 ALA A C 1
ATOM 5746 O O . ALA A 1 731 ? -9.280 6.083 25.602 1.00 89.81 731 ALA A O 1
ATOM 5747 N N . LEU A 1 732 ? -8.501 6.205 23.496 1.00 88.25 732 LEU A N 1
ATOM 5748 C CA . LEU A 1 732 ? -8.083 7.618 23.550 1.00 88.25 732 LEU A CA 1
ATOM 5749 C C . LEU A 1 732 ? -8.786 8.493 22.507 1.00 88.25 732 LEU A C 1
ATOM 5751 O O . LEU A 1 732 ? -8.228 9.475 22.014 1.00 88.25 732 LEU A O 1
ATOM 5755 N N . ARG A 1 733 ? -10.000 8.120 22.097 1.00 88.88 733 ARG A N 1
ATOM 5756 C CA . ARG A 1 733 ? -10.835 9.007 21.275 1.00 88.88 733 ARG A CA 1
ATOM 5757 C C . ARG A 1 733 ? -11.597 9.982 22.159 1.00 88.88 733 ARG A C 1
ATOM 5759 O O . ARG A 1 733 ? -11.869 9.627 23.301 1.00 88.88 733 ARG A O 1
ATOM 5766 N N . PRO A 1 734 ? -11.978 11.177 21.661 1.00 88.50 734 PRO A N 1
ATOM 5767 C CA . PRO A 1 734 ? -12.610 12.219 22.477 1.00 88.50 734 PRO A CA 1
ATOM 5768 C C . PRO A 1 734 ? -13.755 11.725 23.375 1.00 88.50 734 PRO A C 1
ATOM 5770 O O . PRO A 1 734 ? -13.854 12.144 24.522 1.00 88.50 734 PRO A O 1
ATOM 5773 N N . MET A 1 735 ? -14.555 10.769 22.893 1.00 90.31 735 MET A N 1
ATOM 5774 C CA . MET A 1 735 ? -15.657 10.157 23.646 1.00 90.31 735 MET A CA 1
ATOM 5775 C C . MET A 1 735 ? -15.217 9.337 24.875 1.00 90.31 735 MET A C 1
ATOM 5777 O O . MET A 1 735 ? -15.998 9.219 25.812 1.00 90.31 735 MET A O 1
ATOM 5781 N N . HIS A 1 736 ? -13.993 8.799 24.885 1.00 92.56 736 HIS A N 1
ATOM 5782 C CA . HIS A 1 736 ? -13.450 7.938 25.948 1.00 92.56 736 HIS A CA 1
ATOM 5783 C C . HIS A 1 736 ? -12.119 8.434 26.517 1.00 92.56 736 HIS A C 1
ATOM 5785 O O . HIS A 1 736 ? -11.374 7.648 27.098 1.00 92.56 736 HIS A O 1
ATOM 5791 N N . MET A 1 737 ? -11.769 9.706 26.319 1.00 90.25 737 MET A N 1
ATOM 5792 C CA . MET A 1 737 ? -10.498 10.234 26.815 1.00 90.25 737 MET A CA 1
ATOM 5793 C C . MET A 1 737 ? -10.395 10.061 28.342 1.00 90.25 737 MET A C 1
ATOM 5795 O O . MET A 1 737 ? -11.351 10.414 29.043 1.00 90.25 737 MET A O 1
ATOM 5799 N N . PRO A 1 738 ? -9.267 9.545 28.866 1.00 92.81 738 PRO A N 1
ATOM 5800 C CA . PRO A 1 738 ? -9.067 9.413 30.302 1.00 92.81 738 PRO A CA 1
ATOM 5801 C C . PRO A 1 738 ? -8.883 10.781 30.981 1.00 92.81 738 PRO A C 1
ATOM 5803 O O . PRO A 1 738 ? -8.376 11.716 30.353 1.00 92.81 738 PRO A O 1
ATOM 5806 N N . PRO A 1 739 ? -9.192 10.887 32.287 1.00 87.94 739 PRO A N 1
ATOM 5807 C CA . PRO A 1 739 ? -8.675 11.949 33.145 1.00 87.94 739 PRO A CA 1
ATOM 5808 C C . PRO A 1 739 ? -7.138 11.972 33.146 1.00 87.94 739 PRO A C 1
ATOM 5810 O O . PRO A 1 739 ? -6.491 10.961 32.862 1.00 87.94 739 PRO A O 1
ATOM 5813 N N . ALA A 1 740 ? -6.541 13.107 33.524 1.00 80.62 740 ALA A N 1
ATOM 5814 C CA . ALA A 1 740 ? -5.082 13.278 33.536 1.00 80.62 740 ALA A CA 1
ATOM 5815 C C . ALA A 1 740 ? -4.357 12.228 34.402 1.00 80.62 740 ALA A C 1
ATOM 5817 O O . ALA A 1 740 ? -3.287 11.745 34.031 1.00 80.62 740 ALA A O 1
ATOM 5818 N N . ALA A 1 741 ? -4.958 11.848 35.534 1.00 84.94 741 ALA A N 1
ATOM 5819 C CA . ALA A 1 741 ? -4.486 10.775 36.397 1.00 84.94 741 ALA A CA 1
ATOM 5820 C C . ALA A 1 741 ? -5.526 9.650 36.435 1.00 84.94 741 ALA A C 1
ATOM 5822 O O . ALA A 1 741 ? -6.520 9.716 37.153 1.00 84.94 741 ALA A O 1
ATOM 5823 N N . ALA A 1 742 ? -5.297 8.605 35.644 1.00 92.81 742 ALA A N 1
ATOM 5824 C CA . ALA A 1 742 ? -6.198 7.465 35.561 1.00 92.81 742 ALA A CA 1
ATOM 5825 C C . ALA A 1 742 ? -5.434 6.147 35.450 1.00 92.81 742 ALA A C 1
ATOM 5827 O O . ALA A 1 742 ? -4.291 6.103 34.984 1.00 92.81 742 ALA A O 1
ATOM 5828 N N . LYS A 1 743 ? -6.108 5.066 35.828 1.00 95.38 743 LYS A N 1
ATOM 5829 C CA . LYS A 1 743 ? -5.705 3.687 35.559 1.00 95.38 743 LYS A CA 1
ATOM 5830 C C . LYS A 1 743 ? -6.726 2.985 34.676 1.00 95.38 743 LYS A C 1
ATOM 5832 O O . LYS A 1 743 ? -7.905 3.341 34.684 1.00 95.38 743 LYS A O 1
ATOM 5837 N N . LEU A 1 744 ? -6.262 1.997 33.922 1.00 97.75 744 LEU A N 1
ATOM 5838 C CA . LEU A 1 744 ? -7.107 1.125 33.119 1.00 97.75 744 LEU A CA 1
ATOM 5839 C C . LEU A 1 744 ? -7.587 -0.032 33.992 1.00 97.75 744 LEU A C 1
ATOM 5841 O O . LEU A 1 744 ? -6.771 -0.712 34.613 1.00 97.75 744 LEU A O 1
ATOM 5845 N N . VAL A 1 745 ? -8.894 -0.259 34.040 1.00 98.31 745 VAL A N 1
ATOM 5846 C CA . VAL A 1 745 ? -9.494 -1.347 34.815 1.00 98.31 745 VAL A CA 1
ATOM 5847 C C . VAL A 1 745 ? -10.303 -2.235 33.884 1.00 98.31 745 VAL A C 1
ATOM 5849 O O . VAL A 1 745 ? -11.042 -1.723 33.051 1.00 98.31 745 VAL A O 1
ATOM 5852 N N . ILE A 1 746 ? -10.168 -3.551 34.027 1.00 98.44 746 ILE A N 1
ATOM 5853 C CA . ILE A 1 746 ? -10.995 -4.562 33.360 1.00 98.44 746 ILE A CA 1
ATOM 5854 C C . ILE A 1 746 ? -11.284 -5.696 34.338 1.00 98.44 746 ILE A C 1
ATOM 5856 O O . ILE A 1 746 ? -10.427 -6.053 35.146 1.00 98.44 746 ILE A O 1
ATOM 5860 N N . GLU A 1 747 ? -12.476 -6.274 34.272 1.00 98.31 747 GLU A N 1
ATOM 5861 C CA . GLU A 1 747 ? -12.802 -7.484 35.020 1.00 98.31 747 GLU A CA 1
ATOM 5862 C C . GLU A 1 747 ? -12.743 -8.695 34.093 1.00 98.31 747 GLU A C 1
ATOM 5864 O O . GLU A 1 747 ? -13.243 -8.652 32.965 1.00 98.31 747 GLU A O 1
ATOM 5869 N N . ALA A 1 748 ? -12.140 -9.780 34.574 1.00 98.06 748 ALA A N 1
ATOM 5870 C CA . ALA A 1 748 ? -12.033 -11.026 33.835 1.00 98.06 748 ALA A CA 1
ATOM 5871 C C . ALA A 1 748 ? -12.395 -12.236 34.701 1.00 98.06 748 ALA A C 1
ATOM 5873 O O . ALA A 1 748 ? -12.187 -12.234 35.916 1.00 98.06 748 ALA A O 1
ATOM 5874 N N . ARG A 1 749 ? -12.907 -13.284 34.058 1.00 97.50 749 ARG A N 1
ATOM 5875 C CA . ARG A 1 749 ? -13.193 -14.580 34.675 1.00 97.50 749 ARG A CA 1
ATOM 5876 C C . ARG A 1 749 ? -12.874 -15.713 33.706 1.00 97.50 749 ARG A C 1
ATOM 5878 O O . ARG A 1 749 ? -13.033 -15.567 32.497 1.00 97.50 749 ARG A O 1
ATOM 5885 N N . SER A 1 750 ? -12.417 -16.844 34.230 1.00 97.12 750 SER A N 1
ATOM 5886 C CA . SER A 1 750 ? -12.120 -18.041 33.446 1.00 97.12 750 SER A CA 1
ATOM 5887 C C . SER A 1 750 ? -12.406 -19.284 34.278 1.00 97.12 750 SER A C 1
ATOM 5889 O O . SER A 1 750 ? -12.066 -19.314 35.454 1.00 97.12 750 SER A O 1
ATOM 5891 N N . GLU A 1 751 ? -12.978 -20.325 33.671 1.00 96.62 751 GLU A N 1
ATOM 5892 C CA . GLU A 1 751 ? -13.253 -21.605 34.345 1.00 96.62 751 GLU A CA 1
ATOM 5893 C C . GLU A 1 751 ? -11.967 -22.256 34.891 1.00 96.62 751 GLU A C 1
ATOM 5895 O O . GLU A 1 751 ? -11.945 -22.797 35.993 1.00 96.62 751 GLU A O 1
ATOM 5900 N N . LYS A 1 752 ? -10.868 -22.151 34.135 1.00 96.06 752 LYS A N 1
ATOM 5901 C CA . LYS A 1 752 ? -9.532 -22.650 34.498 1.00 96.06 752 LYS A CA 1
ATOM 5902 C C . LYS A 1 752 ? -8.547 -21.497 34.656 1.00 96.06 752 LYS A C 1
ATOM 5904 O O . LYS A 1 752 ? -8.789 -20.413 34.121 1.00 96.06 752 LYS A O 1
ATOM 5909 N N . ASP A 1 753 ? -7.429 -21.752 35.340 1.00 97.06 753 ASP A N 1
ATOM 5910 C CA . ASP A 1 753 ? -6.304 -20.812 35.409 1.00 97.06 753 ASP A CA 1
ATOM 5911 C C . ASP A 1 753 ? -5.929 -20.338 33.994 1.00 97.06 753 ASP A C 1
ATOM 5913 O O . ASP A 1 753 ? -5.784 -21.131 33.062 1.00 97.06 753 ASP A O 1
ATOM 5917 N N . ASN A 1 754 ? -5.820 -19.023 33.828 1.00 96.56 754 ASN A N 1
ATOM 5918 C CA . ASN A 1 754 ? -5.642 -18.360 32.541 1.00 96.56 754 ASN A CA 1
ATOM 5919 C C . ASN A 1 754 ? -4.755 -17.112 32.713 1.00 96.56 754 ASN A C 1
ATOM 5921 O O . ASN A 1 754 ? -4.348 -16.764 33.824 1.00 96.56 754 ASN A O 1
ATOM 5925 N N . ARG A 1 755 ? -4.432 -16.415 31.623 1.00 96.69 755 ARG A N 1
ATOM 5926 C CA . ARG A 1 755 ? -3.727 -15.128 31.665 1.00 96.69 755 ARG A CA 1
ATOM 5927 C C . ARG A 1 755 ? -4.305 -14.145 30.656 1.00 96.69 755 ARG A C 1
ATOM 5929 O O . ARG A 1 755 ? -4.605 -14.514 29.524 1.00 96.69 755 ARG A O 1
ATOM 5936 N N . LEU A 1 756 ? -4.377 -12.880 31.051 1.00 98.00 756 LEU A N 1
ATOM 5937 C CA . LEU A 1 756 ? -4.705 -11.765 30.171 1.00 98.00 756 LEU A CA 1
ATOM 5938 C C . LEU A 1 756 ? -3.457 -10.910 29.956 1.00 98.00 756 LEU A C 1
ATOM 5940 O O . LEU A 1 756 ? -2.822 -10.458 30.908 1.00 98.00 756 LEU A O 1
ATOM 5944 N N . VAL A 1 757 ? -3.114 -10.696 28.692 1.00 97.31 757 VAL A N 1
ATOM 5945 C CA . VAL A 1 757 ? -2.068 -9.779 28.246 1.00 97.31 757 VAL A CA 1
ATOM 5946 C C . VAL A 1 757 ? -2.753 -8.545 27.676 1.00 97.31 757 VAL A C 1
ATOM 5948 O O . VAL A 1 757 ? -3.531 -8.639 26.727 1.00 97.31 757 VAL A O 1
ATOM 5951 N N . ILE A 1 758 ? -2.460 -7.385 28.254 1.00 97.56 758 ILE A N 1
ATOM 5952 C CA . ILE A 1 758 ? -2.985 -6.091 27.818 1.00 97.56 758 ILE A CA 1
ATOM 5953 C C . ILE A 1 758 ? -1.813 -5.296 27.260 1.00 97.56 758 ILE A C 1
ATOM 5955 O O . ILE A 1 758 ? -0.816 -5.091 27.952 1.00 97.56 758 ILE A O 1
ATOM 5959 N N . SER A 1 759 ? -1.910 -4.855 26.009 1.00 95.50 759 SER A N 1
ATOM 5960 C CA . SER A 1 759 ? -0.824 -4.145 25.331 1.00 95.50 759 SER A CA 1
ATOM 5961 C C . SER A 1 759 ? -1.263 -2.777 24.826 1.00 95.50 759 SER A C 1
ATOM 5963 O O . SER A 1 759 ? -2.295 -2.646 24.170 1.00 95.50 759 SER A O 1
ATOM 5965 N N . ALA A 1 760 ? -0.430 -1.773 25.080 1.00 94.19 760 ALA A N 1
ATOM 5966 C CA . ALA A 1 760 ? -0.520 -0.434 24.520 1.00 94.19 760 ALA A CA 1
ATOM 5967 C C . ALA A 1 760 ? 0.522 -0.286 23.405 1.00 94.19 760 ALA A C 1
ATOM 5969 O O . ALA A 1 760 ? 1.697 -0.610 23.597 1.00 94.19 760 ALA A O 1
ATOM 5970 N N . PHE A 1 761 ? 0.095 0.208 22.245 1.00 91.25 761 PHE A N 1
ATOM 5971 C CA . PHE A 1 761 ? 0.983 0.477 21.115 1.00 91.25 761 PHE A CA 1
ATOM 5972 C C . PHE A 1 761 ? 1.086 1.974 20.867 1.00 91.25 761 PHE A C 1
ATOM 5974 O O . PHE A 1 761 ? 0.050 2.630 20.766 1.00 91.25 761 PHE A O 1
ATOM 5981 N N . SER A 1 762 ? 2.302 2.500 20.713 1.00 82.44 762 SER A N 1
ATOM 5982 C CA . SER A 1 762 ? 2.534 3.924 20.433 1.00 82.44 762 SER A CA 1
ATOM 5983 C C . SER A 1 762 ? 2.410 4.331 18.965 1.00 82.44 762 SER A C 1
ATOM 5985 O O . SER A 1 762 ? 2.435 5.514 18.639 1.00 82.44 762 SER A O 1
ATOM 5987 N N . GLY A 1 763 ? 2.215 3.361 18.076 1.00 72.00 763 GLY A N 1
ATOM 5988 C CA . GLY A 1 763 ? 1.947 3.573 16.659 1.00 72.00 763 GLY A CA 1
ATOM 5989 C C . GLY A 1 763 ? 1.135 2.422 16.072 1.00 72.00 763 GLY A C 1
ATOM 5990 O O . GLY A 1 763 ? 0.722 1.500 16.781 1.00 72.00 763 GLY A O 1
ATOM 5991 N N . TRP A 1 764 ? 0.895 2.470 14.761 1.00 65.88 764 TRP A N 1
ATOM 5992 C CA . TRP A 1 764 ? 0.226 1.375 14.055 1.00 65.88 764 TRP A CA 1
ATOM 5993 C C . TRP A 1 764 ? 1.127 0.141 13.884 1.00 65.88 764 TRP A C 1
ATOM 5995 O O . TRP A 1 764 ? 0.666 -0.982 14.115 1.00 65.88 764 TRP A O 1
ATOM 6005 N N . ALA A 1 765 ? 2.384 0.351 13.468 1.00 59.03 765 ALA A N 1
ATOM 6006 C CA . ALA A 1 765 ? 3.305 -0.715 13.081 1.00 59.03 765 ALA A CA 1
ATOM 6007 C C . ALA A 1 765 ? 3.491 -1.728 14.220 1.00 59.03 765 ALA A C 1
ATOM 6009 O O . ALA A 1 765 ? 3.792 -1.358 15.352 1.00 59.03 765 ALA A O 1
ATOM 6010 N N . ALA A 1 766 ? 3.324 -3.016 13.918 1.00 49.59 766 ALA A N 1
ATOM 6011 C CA . ALA A 1 766 ? 3.541 -4.108 14.862 1.00 49.59 766 ALA A CA 1
ATOM 6012 C C . ALA A 1 766 ? 5.049 -4.351 15.068 1.00 49.59 766 ALA A C 1
ATOM 6014 O O . ALA A 1 766 ? 5.584 -5.375 14.665 1.00 49.59 766 ALA A O 1
ATOM 6015 N N . GLY A 1 767 ? 5.745 -3.377 15.656 1.00 56.78 767 GLY A N 1
ATOM 6016 C CA . GLY A 1 767 ? 7.155 -3.478 16.028 1.00 56.78 767 GLY A CA 1
ATOM 6017 C C . GLY A 1 767 ? 7.316 -3.523 17.544 1.00 56.78 767 GLY A C 1
ATOM 6018 O O . GLY A 1 767 ? 6.600 -2.830 18.269 1.00 56.78 767 GLY A O 1
ATOM 6019 N N . GLU A 1 768 ? 8.276 -4.304 18.033 1.00 57.47 768 GLU A N 1
ATOM 6020 C CA . GLU A 1 768 ? 8.525 -4.499 19.471 1.00 57.47 768 GLU A CA 1
ATOM 6021 C C . GLU A 1 768 ? 8.796 -3.185 20.210 1.00 57.47 768 GLU A C 1
ATOM 6023 O O . GLU A 1 768 ? 8.315 -3.000 21.321 1.00 57.47 768 GLU A O 1
ATOM 6028 N N . HIS A 1 769 ? 9.452 -2.228 19.551 1.00 63.94 769 HIS A N 1
ATOM 6029 C CA . HIS A 1 769 ? 9.745 -0.899 20.100 1.00 63.94 769 HIS A CA 1
ATOM 6030 C C . HIS A 1 769 ? 8.505 -0.019 20.324 1.00 63.94 769 HIS A C 1
ATOM 6032 O O . HIS A 1 769 ? 8.569 0.965 21.056 1.00 63.94 769 HIS A O 1
ATOM 6038 N N . THR A 1 770 ? 7.371 -0.357 19.705 1.00 80.50 770 THR A N 1
ATOM 6039 C CA . THR A 1 770 ? 6.112 0.389 19.863 1.00 80.50 770 THR A CA 1
ATOM 6040 C C . THR A 1 770 ? 5.165 -0.258 20.868 1.00 80.50 770 THR A C 1
ATOM 6042 O O . THR A 1 770 ? 4.202 0.382 21.278 1.00 80.50 770 THR A O 1
ATOM 6045 N N . LYS A 1 771 ? 5.417 -1.512 21.270 1.00 91.19 771 LYS A N 1
ATOM 6046 C CA . LYS A 1 771 ? 4.519 -2.327 22.096 1.00 91.19 771 LYS A CA 1
ATOM 6047 C C . LYS A 1 771 ? 4.997 -2.359 23.545 1.00 91.19 771 LYS A C 1
ATOM 6049 O O . LYS A 1 771 ? 6.069 -2.879 23.837 1.00 91.19 771 LYS A O 1
ATOM 6054 N N . LYS A 1 772 ? 4.144 -1.918 24.468 1.00 93.44 772 LYS A N 1
ATOM 6055 C CA . LYS A 1 772 ? 4.331 -2.095 25.915 1.00 93.44 772 LYS A CA 1
ATOM 6056 C C . LYS A 1 772 ? 3.179 -2.920 26.471 1.00 93.44 772 LYS A C 1
ATOM 6058 O O . LYS A 1 772 ? 2.039 -2.704 26.073 1.00 93.44 772 LYS A O 1
ATOM 6063 N N . SER A 1 773 ? 3.454 -3.897 27.333 1.00 95.88 773 SER A N 1
ATOM 6064 C CA . SER A 1 773 ? 2.442 -4.857 27.796 1.00 95.88 773 SER A CA 1
ATOM 6065 C C . SER A 1 773 ? 2.460 -5.055 29.304 1.00 95.88 773 SER A C 1
ATOM 6067 O O . SER A 1 773 ? 3.518 -5.003 29.923 1.00 95.88 773 SER A O 1
ATOM 6069 N N . ALA A 1 774 ? 1.291 -5.345 29.859 1.00 97.12 774 ALA A N 1
ATOM 6070 C CA . ALA A 1 774 ? 1.098 -5.863 31.203 1.00 97.12 774 ALA A CA 1
ATOM 6071 C C . ALA A 1 774 ? 0.463 -7.257 31.104 1.00 97.12 774 ALA A C 1
ATOM 6073 O O . ALA A 1 774 ? -0.371 -7.506 30.231 1.00 97.12 774 ALA A O 1
ATOM 6074 N N . THR A 1 775 ? 0.874 -8.178 31.974 1.00 97.12 775 THR A N 1
ATOM 6075 C CA . THR A 1 775 ? 0.315 -9.537 32.035 1.00 97.12 775 THR A CA 1
ATOM 6076 C C . THR A 1 775 ? -0.272 -9.775 33.415 1.00 97.12 775 THR A C 1
ATOM 6078 O O . THR A 1 775 ? 0.384 -9.508 34.419 1.00 97.12 775 THR A O 1
ATOM 6081 N N . SER A 1 776 ? -1.488 -10.307 33.466 1.00 97.19 776 SER A N 1
ATOM 6082 C CA . SER A 1 776 ? -2.174 -10.648 34.710 1.00 97.19 776 SER A CA 1
ATOM 6083 C C . SER A 1 776 ? -2.675 -12.085 34.656 1.00 97.19 776 SER A C 1
ATOM 6085 O O . SER A 1 776 ? -3.314 -12.495 33.686 1.00 97.19 776 SER A O 1
ATOM 6087 N N . THR A 1 777 ? -2.378 -12.856 35.699 1.00 96.81 777 THR A N 1
ATOM 6088 C CA . THR A 1 777 ? -2.924 -14.205 35.879 1.00 96.81 777 THR A CA 1
ATOM 6089 C C . THR A 1 777 ? -4.374 -14.105 36.342 1.00 96.81 777 THR A C 1
ATOM 6091 O O . THR A 1 777 ? -4.691 -13.289 37.203 1.00 96.81 777 THR A O 1
ATOM 6094 N N . ILE A 1 778 ? -5.237 -14.949 35.786 1.00 97.19 778 ILE A N 1
ATOM 6095 C CA . ILE A 1 778 ? -6.639 -15.103 36.173 1.00 97.19 778 ILE A CA 1
ATOM 6096 C C . ILE A 1 778 ? -6.762 -16.488 36.794 1.00 97.19 778 ILE A C 1
ATOM 6098 O O . ILE A 1 778 ? -6.476 -17.486 36.133 1.00 97.19 778 ILE A O 1
ATOM 6102 N N . LYS A 1 779 ? -7.161 -16.563 38.060 1.00 97.25 779 LYS A N 1
ATOM 6103 C CA . LYS A 1 779 ? -7.422 -17.842 38.726 1.00 97.25 779 LYS A CA 1
ATOM 6104 C C . LYS A 1 779 ? -8.701 -18.481 38.193 1.00 97.25 779 LYS A C 1
ATOM 6106 O O . LYS A 1 779 ? -9.664 -17.766 37.926 1.00 97.25 779 LYS A O 1
ATOM 6111 N N . GLY A 1 780 ? -8.691 -19.800 38.030 1.00 96.75 780 GLY A N 1
ATOM 6112 C CA . GLY A 1 780 ? -9.859 -20.564 37.607 1.00 96.75 780 GLY A CA 1
ATOM 6113 C C . GLY A 1 780 ? -11.000 -20.476 38.619 1.00 96.75 780 GLY A C 1
ATOM 6114 O O . GLY A 1 780 ? -10.759 -20.502 39.827 1.00 96.75 780 GLY A O 1
ATOM 6115 N N . GLY A 1 781 ? -12.232 -20.367 38.129 1.00 96.25 781 GLY A N 1
ATOM 6116 C CA . GLY A 1 781 ? -13.446 -20.360 38.939 1.00 96.25 781 GLY A CA 1
ATOM 6117 C C . GLY A 1 781 ? -14.537 -19.439 38.392 1.00 96.25 781 GLY A C 1
ATOM 6118 O O . GLY A 1 781 ? -14.428 -18.857 37.314 1.00 96.25 781 GLY A O 1
ATOM 6119 N N . ASP A 1 782 ? -15.607 -19.291 39.167 1.00 95.25 782 ASP A N 1
ATOM 6120 C CA . ASP A 1 782 ? -16.787 -18.497 38.812 1.00 95.25 782 ASP A CA 1
ATOM 6121 C C . ASP A 1 782 ? -16.696 -17.013 39.242 1.00 95.25 782 ASP A C 1
ATOM 6123 O O . ASP A 1 782 ? -17.587 -16.215 38.925 1.00 95.25 782 ASP A O 1
ATOM 6127 N N . GLN A 1 783 ? -15.602 -16.629 39.906 1.00 97.25 783 GLN A N 1
ATOM 6128 C CA . GLN A 1 783 ? -15.392 -15.295 40.465 1.00 97.25 783 GLN A CA 1
ATOM 6129 C C . GLN A 1 783 ? -14.764 -14.320 39.463 1.00 97.25 783 GLN A C 1
ATOM 6131 O O . GLN A 1 783 ? -13.761 -14.615 38.806 1.00 97.25 783 GLN A O 1
ATOM 6136 N N . TRP A 1 784 ? -15.328 -13.113 39.404 1.00 97.94 784 TRP A N 1
ATOM 6137 C CA . TRP A 1 784 ? -14.766 -11.997 38.648 1.00 97.94 784 TRP A CA 1
ATOM 6138 C C . TRP A 1 784 ? -13.537 -11.424 39.353 1.00 97.94 784 TRP A C 1
ATOM 6140 O O . TRP A 1 784 ? -13.569 -11.128 40.546 1.00 97.94 784 TRP A O 1
ATOM 6150 N N . GLN A 1 785 ? -12.458 -11.240 38.597 1.00 98.12 785 GLN A N 1
ATOM 6151 C CA . GLN A 1 785 ? -11.191 -10.698 39.079 1.00 98.12 785 GLN A CA 1
ATOM 6152 C C . GLN A 1 785 ? -10.915 -9.360 38.395 1.00 98.12 785 GLN A C 1
ATOM 6154 O O . GLN A 1 785 ? -10.855 -9.281 37.167 1.00 98.12 785 GLN A O 1
ATOM 6159 N N . ALA A 1 786 ? -10.749 -8.304 39.191 1.00 97.81 786 ALA A N 1
ATOM 6160 C CA . ALA A 1 786 ? -10.423 -6.975 38.689 1.00 97.81 786 ALA A CA 1
ATOM 6161 C C . ALA A 1 786 ? -8.916 -6.845 38.430 1.00 97.81 786 ALA A C 1
ATOM 6163 O O . ALA A 1 786 ? -8.095 -7.013 39.331 1.00 97.81 786 ALA A O 1
ATOM 6164 N N . ILE A 1 787 ? -8.564 -6.487 37.201 1.00 98.12 787 ILE A N 1
ATOM 6165 C CA . ILE A 1 787 ? -7.210 -6.151 36.767 1.00 98.12 787 ILE A CA 1
ATOM 6166 C C . ILE A 1 787 ? -7.152 -4.632 36.634 1.00 98.12 787 ILE A C 1
ATOM 6168 O O . ILE A 1 787 ? -7.966 -4.034 35.935 1.00 98.12 787 ILE A O 1
ATOM 6172 N N . SER A 1 788 ? -6.212 -4.002 37.332 1.00 96.94 788 SER A N 1
ATOM 6173 C CA . SER A 1 788 ? -6.128 -2.549 37.482 1.00 96.94 788 SER A CA 1
ATOM 6174 C C . SER A 1 788 ? -4.695 -2.098 37.218 1.00 96.94 788 SER A C 1
ATOM 6176 O O . SER A 1 788 ? -3.819 -2.403 38.022 1.00 96.94 788 SER A O 1
ATOM 6178 N N . LEU A 1 789 ? -4.474 -1.368 36.123 1.00 96.38 789 LEU A N 1
ATOM 6179 C CA . LEU A 1 789 ? -3.146 -1.066 35.587 1.00 96.38 789 LEU A CA 1
ATOM 6180 C C . LEU A 1 789 ? -2.908 0.439 35.423 1.00 96.38 789 LEU A C 1
ATOM 6182 O O . LEU A 1 789 ? -3.665 1.139 34.744 1.00 96.38 789 LEU A O 1
ATOM 6186 N N . LEU A 1 790 ? -1.818 0.928 35.999 1.00 93.81 790 LEU A N 1
ATOM 6187 C CA . LEU A 1 790 ? -1.230 2.234 35.711 1.00 93.81 790 LEU A CA 1
ATOM 6188 C C . LEU A 1 790 ? -0.419 2.170 34.403 1.00 93.81 790 LEU A C 1
ATOM 6190 O O . LEU A 1 790 ? -0.001 1.086 33.994 1.00 93.81 790 LEU A O 1
ATOM 6194 N N . PRO A 1 791 ? -0.115 3.313 33.755 1.00 90.62 791 PRO A N 1
ATOM 6195 C CA . PRO A 1 791 ? 0.807 3.338 32.616 1.00 90.62 791 PRO A CA 1
ATOM 6196 C C . PRO A 1 791 ? 2.127 2.602 32.898 1.00 90.62 791 PRO A C 1
ATOM 6198 O O . PRO A 1 791 ? 2.585 1.796 32.095 1.00 90.62 791 PRO A O 1
ATOM 6201 N N . SER A 1 792 ? 2.699 2.797 34.084 1.00 89.19 792 SER A N 1
ATOM 6202 C CA . SER A 1 792 ? 3.977 2.203 34.489 1.00 89.19 792 SER A CA 1
ATOM 6203 C C . SER A 1 792 ? 3.979 0.671 34.592 1.00 89.19 792 SER A C 1
ATOM 6205 O O . SER A 1 792 ? 5.059 0.073 34.603 1.00 89.19 792 SER A O 1
ATOM 6207 N N . ASP A 1 793 ? 2.807 0.030 34.616 1.00 93.50 793 ASP A N 1
ATOM 6208 C CA . ASP A 1 793 ? 2.676 -1.430 34.588 1.00 93.50 793 ASP A CA 1
ATOM 6209 C C . ASP A 1 793 ? 2.909 -2.010 33.183 1.00 93.50 793 ASP A C 1
ATOM 6211 O O . ASP A 1 793 ? 3.246 -3.185 33.041 1.00 93.50 793 ASP A O 1
ATOM 6215 N N . PHE A 1 794 ? 2.774 -1.192 32.135 1.00 93.88 794 PHE A N 1
ATOM 6216 C CA . PHE A 1 794 ? 3.024 -1.591 30.754 1.00 93.88 794 PHE A CA 1
ATOM 6217 C C . PHE A 1 794 ? 4.506 -1.461 30.432 1.00 93.88 794 PHE A C 1
ATOM 6219 O O . PHE A 1 794 ? 5.044 -0.355 30.451 1.00 93.88 794 PHE A O 1
ATOM 6226 N N . ARG A 1 795 ? 5.158 -2.567 30.065 1.00 91.44 795 ARG A N 1
ATOM 6227 C CA . ARG A 1 795 ? 6.606 -2.598 29.809 1.00 91.44 795 ARG A CA 1
ATOM 6228 C C . ARG A 1 795 ? 6.946 -3.126 28.422 1.00 91.44 795 ARG A C 1
ATOM 6230 O O . ARG A 1 795 ? 6.251 -4.007 27.909 1.00 91.44 795 ARG A O 1
ATOM 6237 N N . ASP A 1 796 ? 7.984 -2.571 27.804 1.00 89.81 796 ASP A N 1
ATOM 6238 C CA . ASP A 1 796 ? 8.589 -3.149 26.597 1.00 89.81 796 ASP A CA 1
ATOM 6239 C C . ASP A 1 796 ? 9.538 -4.315 26.941 1.00 89.81 796 ASP A C 1
ATOM 6241 O O . ASP A 1 796 ? 9.692 -4.705 28.102 1.00 89.81 796 ASP A O 1
ATOM 6245 N N . LYS A 1 797 ? 10.190 -4.891 25.924 1.00 88.00 797 LYS A N 1
ATOM 6246 C CA . LYS A 1 797 ? 11.152 -5.990 26.109 1.00 88.00 797 LYS A CA 1
ATOM 6247 C C . LYS A 1 797 ? 12.413 -5.592 26.876 1.00 88.00 797 LYS A C 1
ATOM 6249 O O . LYS A 1 797 ? 13.076 -6.459 27.435 1.00 88.00 797 LYS A O 1
ATOM 6254 N N . GLN A 1 798 ? 12.739 -4.303 26.900 1.00 87.19 798 GLN A N 1
ATOM 6255 C CA . GLN A 1 798 ? 13.841 -3.728 27.666 1.00 87.19 798 GLN A CA 1
ATOM 6256 C C . GLN A 1 798 ? 13.385 -3.295 29.071 1.00 87.19 798 GLN A C 1
ATOM 6258 O O . GLN A 1 798 ? 14.136 -2.637 29.789 1.00 87.19 798 GLN A O 1
ATOM 6263 N N . ASN A 1 799 ? 12.173 -3.691 29.484 1.00 86.44 799 ASN A N 1
ATOM 6264 C CA . ASN A 1 799 ? 11.564 -3.398 30.779 1.00 86.44 799 ASN A CA 1
ATOM 6265 C C . ASN A 1 799 ? 11.253 -1.903 31.014 1.00 86.44 799 ASN A C 1
ATOM 6267 O O . ASN A 1 799 ? 10.986 -1.492 32.152 1.00 86.44 799 ASN A O 1
ATOM 6271 N N . LYS A 1 800 ? 11.251 -1.080 29.956 1.00 85.69 800 LYS A N 1
ATOM 6272 C CA . LYS A 1 800 ? 10.939 0.351 30.030 1.00 85.69 800 LYS A CA 1
ATOM 6273 C C . LYS A 1 800 ? 9.419 0.562 30.125 1.00 85.69 800 LYS A C 1
ATOM 6275 O O . LYS A 1 800 ? 8.678 -0.005 29.315 1.00 85.69 800 LYS A O 1
ATOM 6280 N N . PRO A 1 801 ? 8.940 1.367 31.092 1.00 86.19 801 PRO A N 1
ATOM 6281 C CA . PRO A 1 801 ? 7.513 1.593 31.299 1.00 86.19 801 PRO A CA 1
ATOM 6282 C C . PRO A 1 801 ? 6.884 2.506 30.232 1.00 86.19 801 PRO A C 1
ATOM 6284 O O . PRO A 1 801 ? 7.577 3.275 29.559 1.00 86.19 801 PRO A O 1
ATOM 6287 N N . LEU A 1 802 ? 5.554 2.460 30.099 1.00 86.62 802 LEU A N 1
ATOM 6288 C CA . LEU A 1 802 ? 4.772 3.488 29.405 1.00 86.62 802 LEU A CA 1
ATOM 6289 C C . LEU A 1 802 ? 4.747 4.757 30.266 1.00 86.62 802 LEU A C 1
ATOM 6291 O O . LEU A 1 802 ? 4.343 4.719 31.429 1.00 86.62 802 LEU A O 1
ATOM 6295 N N . THR A 1 803 ? 5.150 5.887 29.688 1.00 79.81 803 THR A N 1
ATOM 6296 C CA . THR A 1 803 ? 5.268 7.162 30.421 1.00 79.81 803 THR A CA 1
ATOM 6297 C C . THR A 1 803 ? 3.920 7.843 30.644 1.00 79.81 803 THR A C 1
ATOM 6299 O O . THR A 1 803 ? 3.786 8.734 31.478 1.00 79.81 803 THR A O 1
ATOM 6302 N N . GLY A 1 804 ? 2.882 7.438 29.918 1.00 83.44 804 GLY A N 1
ATOM 6303 C CA . GLY A 1 804 ? 1.554 8.011 30.046 1.00 83.44 804 GLY A CA 1
ATOM 6304 C C . GLY A 1 804 ? 0.606 7.512 28.971 1.00 83.44 804 GLY A C 1
ATOM 6305 O O . GLY A 1 804 ? 1.020 7.016 27.924 1.00 83.44 804 GLY A O 1
ATOM 6306 N N . TRP A 1 805 ? -0.688 7.678 29.230 1.00 88.75 805 TRP A N 1
ATOM 6307 C CA . TRP A 1 805 ? -1.723 7.290 28.281 1.00 88.75 805 TRP A CA 1
ATOM 6308 C C . TRP A 1 805 ? -1.623 7.990 26.923 1.00 88.75 805 TRP A C 1
ATOM 6310 O O . TRP A 1 805 ? -1.826 7.281 25.949 1.00 88.75 805 TRP A O 1
ATOM 6320 N N . PRO A 1 806 ? -1.246 9.284 26.791 1.00 84.38 806 PRO A N 1
ATOM 6321 C CA . PRO A 1 806 ? -1.153 9.941 25.480 1.00 84.38 806 PRO A CA 1
ATOM 6322 C C . PRO A 1 806 ? -0.207 9.274 24.469 1.00 84.38 806 PRO A C 1
ATOM 6324 O O . PRO A 1 806 ? -0.350 9.507 23.270 1.00 84.38 806 PRO A O 1
ATOM 6327 N N . GLU A 1 807 ? 0.732 8.434 24.920 1.00 81.31 807 GLU A N 1
ATOM 6328 C CA . GLU A 1 807 ? 1.556 7.624 24.017 1.00 81.31 807 GLU A CA 1
ATOM 6329 C C . GLU A 1 807 ? 0.746 6.538 23.297 1.00 81.31 807 GLU A C 1
ATOM 6331 O O . GLU A 1 807 ? 1.126 6.140 22.206 1.00 81.31 807 GLU A O 1
ATOM 6336 N N . MET A 1 808 ? -0.348 6.029 23.869 1.00 89.31 808 MET A N 1
ATOM 6337 C CA . MET A 1 808 ? -1.087 4.889 23.326 1.00 89.31 808 MET A CA 1
ATOM 6338 C C . MET A 1 808 ? -1.967 5.293 22.134 1.00 89.31 808 MET A C 1
ATOM 6340 O O . MET A 1 808 ? -2.859 6.121 22.231 1.00 89.31 808 MET A O 1
ATOM 6344 N N . LYS A 1 809 ? -1.792 4.638 20.992 1.00 87.38 809 LYS A N 1
ATOM 6345 C CA . LYS A 1 809 ? -2.651 4.793 19.809 1.00 87.38 809 LYS A CA 1
ATOM 6346 C C . LYS A 1 809 ? -3.605 3.619 19.623 1.00 87.38 809 LYS A C 1
ATOM 6348 O O . LYS A 1 809 ? -4.705 3.811 19.117 1.00 87.38 809 LYS A O 1
ATOM 6353 N N . LYS A 1 810 ? -3.202 2.419 20.048 1.00 91.88 810 LYS A N 1
ATOM 6354 C CA . LYS A 1 810 ? -3.977 1.172 19.949 1.00 91.88 810 LYS A CA 1
ATOM 6355 C C . LYS A 1 810 ? -3.868 0.383 21.250 1.00 91.88 810 LYS A C 1
ATOM 6357 O O . LYS A 1 810 ? -2.770 0.235 21.786 1.00 91.88 810 LYS A O 1
ATOM 6362 N N . LEU A 1 811 ? -4.998 -0.146 21.708 1.00 94.56 811 LEU A N 1
ATOM 6363 C CA . LEU A 1 811 ? -5.095 -1.077 22.829 1.00 94.56 811 LEU A CA 1
ATOM 6364 C C . LEU A 1 811 ? -5.349 -2.487 22.286 1.00 94.56 811 LEU A C 1
ATOM 6366 O O . LEU A 1 811 ? -6.177 -2.658 21.392 1.00 94.56 811 LEU A O 1
ATOM 6370 N N . GLN A 1 812 ? -4.657 -3.486 22.824 1.00 94.75 812 GLN A N 1
ATOM 6371 C CA . GLN A 1 812 ? -4.855 -4.899 22.503 1.00 94.75 812 GLN A CA 1
ATOM 6372 C C . GLN A 1 812 ? -5.116 -5.698 23.774 1.00 94.75 812 GLN A C 1
ATOM 6374 O O . GLN A 1 812 ? -4.438 -5.503 24.783 1.00 94.75 812 GLN A O 1
ATOM 6379 N N . LEU A 1 813 ? -6.058 -6.632 23.682 1.00 96.50 813 LEU A N 1
ATOM 6380 C CA . LEU A 1 813 ? -6.299 -7.684 24.661 1.00 96.50 813 LEU A CA 1
ATOM 6381 C C . LEU A 1 813 ? -5.945 -9.017 24.010 1.00 96.50 813 LEU A C 1
ATOM 6383 O O . LEU A 1 813 ? -6.381 -9.279 22.890 1.00 96.50 813 LEU A O 1
ATOM 6387 N N . ALA A 1 814 ? -5.145 -9.835 24.683 1.00 95.94 814 ALA A N 1
ATOM 6388 C CA . ALA A 1 814 ? -4.706 -11.125 24.171 1.00 95.94 814 ALA A CA 1
ATOM 6389 C C . ALA A 1 814 ? -4.500 -12.143 25.298 1.00 95.94 814 ALA A C 1
ATOM 6391 O O . ALA A 1 814 ? -4.329 -11.783 26.461 1.00 95.94 814 ALA A O 1
ATOM 6392 N N . GLY A 1 815 ? -4.474 -13.427 24.962 1.00 95.50 815 GLY A N 1
ATOM 6393 C CA . GLY A 1 815 ? -4.253 -14.500 25.931 1.00 95.50 815 GLY A CA 1
ATOM 6394 C C . GLY A 1 815 ? -4.310 -15.881 25.281 1.00 95.50 815 GLY A C 1
ATOM 6395 O O . GLY A 1 815 ? -4.568 -15.977 24.079 1.00 95.50 815 GLY A O 1
ATOM 6396 N N . PRO A 1 816 ? -4.029 -16.959 26.032 1.00 95.44 816 PRO A N 1
ATOM 6397 C CA . PRO A 1 816 ? -4.245 -18.311 25.541 1.00 95.44 816 PRO A CA 1
ATOM 6398 C C . PRO A 1 816 ? -5.747 -18.584 25.393 1.00 95.44 816 PRO A C 1
ATOM 6400 O O . PRO A 1 816 ? -6.579 -17.935 26.034 1.00 95.44 816 PRO A O 1
ATOM 6403 N N . LYS A 1 817 ? -6.099 -19.524 24.517 1.00 93.12 817 LYS A N 1
ATOM 6404 C CA . LYS A 1 817 ? -7.474 -20.014 24.374 1.00 93.12 817 LYS A CA 1
ATOM 6405 C C . LYS A 1 817 ? -7.789 -21.053 25.480 1.00 93.12 817 LYS A C 1
ATOM 6407 O O . LYS A 1 817 ? -6.888 -21.794 25.871 1.00 93.12 817 LYS A O 1
ATOM 6412 N N . PRO A 1 818 ? -9.040 -21.134 25.980 1.00 93.12 818 PRO A N 1
ATOM 6413 C CA . PRO A 1 818 ? -10.176 -20.283 25.626 1.00 93.12 818 PRO A CA 1
ATOM 6414 C C . PRO A 1 818 ? -10.022 -18.858 26.176 1.00 93.12 818 PRO A C 1
ATOM 6416 O O . PRO A 1 818 ? -9.393 -18.629 27.211 1.00 93.12 818 PRO A O 1
ATOM 6419 N N . ARG A 1 819 ? -10.603 -17.889 25.462 1.00 94.44 819 ARG A N 1
ATOM 6420 C CA . ARG A 1 819 ? -10.629 -16.489 25.893 1.00 94.44 819 ARG A CA 1
ATOM 6421 C C . ARG A 1 819 ? -11.413 -16.366 27.211 1.00 94.44 819 ARG A C 1
ATOM 6423 O O . ARG A 1 819 ? -12.533 -16.872 27.252 1.00 94.44 819 ARG A O 1
ATOM 6430 N N . PRO A 1 820 ? -10.881 -15.689 28.250 1.00 96.00 820 PRO A N 1
ATOM 6431 C CA . PRO A 1 820 ? -11.647 -15.409 29.461 1.00 96.00 820 PRO A CA 1
ATOM 6432 C C . PRO A 1 820 ? -12.876 -14.550 29.144 1.00 96.00 820 PRO A C 1
ATOM 6434 O O . PRO A 1 820 ? -12.866 -13.735 28.216 1.00 96.00 820 PRO A O 1
ATOM 6437 N N . GLU A 1 821 ? -13.928 -14.695 29.941 1.00 96.56 821 GLU A N 1
ATOM 6438 C CA . GLU A 1 821 ? -15.022 -13.731 29.948 1.00 96.56 821 GLU A CA 1
ATOM 6439 C C . GLU A 1 821 ? -14.480 -12.381 30.425 1.00 96.56 821 GLU A C 1
ATOM 6441 O O . GLU A 1 821 ? -13.692 -12.321 31.370 1.00 96.56 821 GLU A O 1
ATOM 6446 N N . LEU A 1 822 ? -14.884 -11.304 29.756 1.00 97.50 822 LEU A N 1
ATOM 6447 C CA . LEU A 1 822 ? -14.430 -9.943 30.030 1.00 97.50 822 LEU A CA 1
ATOM 6448 C C . LEU A 1 822 ? -15.648 -9.060 30.255 1.00 97.50 822 LEU A C 1
ATOM 6450 O O . LEU A 1 822 ? -16.661 -9.252 29.588 1.00 97.50 822 LEU A O 1
ATOM 6454 N N . ARG A 1 823 ? -15.534 -8.080 31.149 1.00 97.38 823 ARG A N 1
ATOM 6455 C CA . ARG A 1 823 ? -16.526 -7.012 31.294 1.00 97.38 823 ARG A CA 1
ATOM 6456 C C . ARG A 1 823 ? -15.885 -5.731 31.818 1.00 97.38 823 ARG A C 1
ATOM 6458 O O . ARG A 1 823 ? -14.797 -5.756 32.397 1.00 97.38 823 ARG A O 1
ATOM 6465 N N . ASN A 1 824 ? -16.602 -4.622 31.650 1.00 96.56 824 ASN A N 1
ATOM 6466 C CA . ASN A 1 824 ? -16.329 -3.358 32.336 1.00 96.56 824 ASN A CA 1
ATOM 6467 C C . ASN A 1 824 ? -14.885 -2.834 32.158 1.00 96.56 824 ASN A C 1
ATOM 6469 O O . ASN A 1 824 ? -14.219 -2.474 33.129 1.00 96.56 824 ASN A O 1
ATOM 6473 N N . LEU A 1 825 ? -14.385 -2.783 30.919 1.00 98.06 825 LEU A N 1
ATOM 6474 C CA . LEU A 1 825 ? -13.139 -2.082 30.600 1.00 98.06 825 LEU A CA 1
ATOM 6475 C C . LEU A 1 825 ? -13.382 -0.571 30.678 1.00 98.06 825 LEU A C 1
ATOM 6477 O O . LEU A 1 825 ? -14.137 -0.018 29.876 1.00 98.06 825 LEU A O 1
ATOM 6481 N N . HIS A 1 826 ? -12.733 0.112 31.615 1.00 98.00 826 HIS A N 1
ATOM 6482 C CA . HIS A 1 826 ? -12.948 1.536 31.858 1.00 98.00 826 HIS A CA 1
ATOM 6483 C C . HIS A 1 826 ? -11.701 2.244 32.390 1.00 98.00 826 HIS A C 1
ATOM 6485 O O . HIS A 1 826 ? -10.765 1.633 32.911 1.00 98.00 826 HIS A O 1
ATOM 6491 N N . TRP A 1 827 ? -11.718 3.567 32.280 1.00 97.62 827 TRP A N 1
ATOM 6492 C CA . TRP A 1 827 ? -10.804 4.448 32.988 1.00 97.62 827 TRP A CA 1
ATOM 6493 C C . TRP A 1 827 ? -11.304 4.690 34.409 1.00 97.62 827 TRP A C 1
ATOM 6495 O O . TRP A 1 827 ? -12.454 5.073 34.614 1.00 97.62 827 TRP A O 1
ATOM 6505 N N . LYS A 1 828 ? -10.424 4.527 35.394 1.00 97.12 828 LYS A N 1
ATOM 6506 C CA . LYS A 1 828 ? -10.685 4.897 36.785 1.00 97.12 828 LYS A CA 1
ATOM 6507 C C . LYS A 1 828 ? -9.732 6.006 37.197 1.00 97.12 828 LYS A C 1
ATOM 6509 O O . LYS A 1 828 ? -8.518 5.820 37.139 1.00 97.12 828 LYS A O 1
ATOM 6514 N N . GLU A 1 829 ? -10.277 7.146 37.604 1.00 94.50 829 GLU A N 1
ATOM 6515 C CA . GLU A 1 829 ? -9.478 8.249 38.134 1.00 94.50 829 GLU A CA 1
ATOM 6516 C C . GLU A 1 829 ? -8.736 7.815 39.402 1.00 94.50 829 GLU A C 1
ATOM 6518 O O . GLU A 1 829 ? -9.256 7.047 40.220 1.00 94.50 829 GLU A O 1
ATOM 6523 N N . VAL A 1 830 ? -7.500 8.287 39.544 1.00 88.31 830 VAL A N 1
ATOM 6524 C CA . VAL A 1 830 ? -6.661 8.031 40.713 1.00 88.31 830 VAL A CA 1
ATOM 6525 C C . VAL A 1 830 ? -6.017 9.318 41.204 1.00 88.31 830 VAL A C 1
ATOM 6527 O O . VAL A 1 830 ? -5.736 10.214 40.405 1.00 88.31 830 VAL A O 1
ATOM 6530 N N . PRO A 1 831 ? -5.704 9.418 42.506 1.00 85.38 831 PRO A N 1
ATOM 6531 C CA . PRO A 1 831 ? -4.867 10.495 43.000 1.00 85.38 831 PRO A CA 1
ATOM 6532 C C . PRO A 1 831 ? -3.544 10.544 42.229 1.00 85.38 831 PRO A C 1
ATOM 6534 O O . PRO A 1 831 ? -2.901 9.514 42.031 1.00 85.38 831 PRO A O 1
ATOM 6537 N N . VAL A 1 832 ? -3.077 11.742 41.870 1.00 73.75 832 VAL A N 1
ATOM 6538 C CA . VAL A 1 832 ? -1.794 11.926 41.159 1.00 73.75 832 VAL A CA 1
ATOM 6539 C C . VAL A 1 832 ? -0.640 11.235 41.899 1.00 73.75 832 VAL A C 1
ATOM 6541 O O . VAL A 1 832 ? 0.224 10.640 41.264 1.00 73.75 832 VAL A O 1
ATOM 6544 N N . ARG A 1 833 ? -0.664 11.215 43.241 1.00 70.38 833 ARG A N 1
ATOM 6545 C CA . ARG A 1 833 ? 0.319 10.483 44.061 1.00 70.38 833 ARG A CA 1
ATOM 6546 C C . ARG A 1 833 ? 0.403 8.985 43.737 1.00 70.38 833 ARG A C 1
ATOM 6548 O O . ARG A 1 833 ? 1.491 8.434 43.793 1.00 70.38 833 ARG A O 1
ATOM 6555 N N . GLU A 1 834 ? -0.707 8.330 43.384 1.00 78.81 834 GLU A N 1
ATOM 6556 C CA . GLU A 1 834 ? -0.732 6.905 43.009 1.00 78.81 834 GLU A CA 1
ATOM 6557 C C . GLU A 1 834 ? -0.027 6.703 41.663 1.00 78.81 834 GLU A C 1
ATOM 6559 O O . GLU A 1 834 ? 0.820 5.822 41.532 1.00 78.81 834 GLU A O 1
ATOM 6564 N N . LEU A 1 835 ? -0.288 7.588 40.694 1.00 74.62 835 LEU A N 1
ATOM 6565 C CA . LEU A 1 835 ? 0.405 7.591 39.405 1.00 74.62 835 LEU A CA 1
ATOM 6566 C C . LEU A 1 835 ? 1.916 7.831 39.573 1.00 74.62 835 LEU A C 1
ATOM 6568 O O . LEU A 1 835 ? 2.724 7.156 38.934 1.00 74.62 835 LEU A O 1
ATOM 6572 N N . MET A 1 836 ? 2.297 8.767 40.446 1.00 67.00 836 MET A N 1
ATOM 6573 C CA . MET A 1 836 ? 3.693 9.164 40.664 1.00 67.00 836 MET A CA 1
ATOM 6574 C C . MET A 1 836 ? 4.476 8.199 41.561 1.00 67.00 836 MET A C 1
ATOM 6576 O O . MET A 1 836 ? 5.685 8.090 41.396 1.00 67.00 836 MET A O 1
ATOM 6580 N N . ALA A 1 837 ? 3.824 7.445 42.454 1.00 68.44 837 ALA A N 1
ATOM 6581 C CA . ALA A 1 837 ? 4.489 6.490 43.352 1.00 68.44 837 ALA A CA 1
ATOM 6582 C C . ALA A 1 837 ? 5.284 5.397 42.613 1.00 68.44 837 ALA A C 1
ATOM 6584 O O . ALA A 1 837 ? 6.213 4.811 43.166 1.00 68.44 837 ALA A O 1
ATOM 6585 N N . SER A 1 838 ? 4.917 5.131 41.359 1.00 60.62 838 SER A N 1
ATOM 6586 C CA . SER A 1 838 ? 5.571 4.155 40.487 1.00 60.62 838 SER A CA 1
ATOM 6587 C C . SER A 1 838 ? 6.680 4.743 39.597 1.00 60.62 838 SER A C 1
ATOM 6589 O O . SER A 1 838 ? 7.348 3.986 38.890 1.00 60.62 838 SER A O 1
ATOM 6591 N N . ARG A 1 839 ? 6.896 6.070 39.624 1.00 61.38 839 ARG A N 1
ATOM 6592 C CA . ARG A 1 839 ? 7.908 6.772 38.817 1.00 61.38 839 ARG A CA 1
ATOM 6593 C C . ARG A 1 839 ? 9.149 7.094 39.651 1.00 61.38 839 ARG A C 1
ATOM 6595 O O . ARG A 1 839 ? 9.044 7.607 40.760 1.00 61.38 839 ARG A O 1
ATOM 6602 N N . ASN A 1 840 ? 10.336 6.812 39.113 1.00 53.47 840 ASN A N 1
ATOM 6603 C CA . ASN A 1 840 ? 11.607 7.168 39.749 1.00 53.47 840 ASN A CA 1
ATOM 6604 C C . ASN A 1 840 ? 12.106 8.500 39.174 1.00 53.47 840 ASN A C 1
ATOM 6606 O O . ASN A 1 840 ? 12.500 8.545 38.016 1.00 53.47 840 ASN A O 1
ATOM 6610 N N . MET A 1 841 ? 12.127 9.563 39.980 1.00 50.12 841 MET A N 1
ATOM 6611 C CA . MET A 1 841 ? 12.673 10.868 39.583 1.00 50.12 841 MET A CA 1
ATOM 6612 C C . MET A 1 841 ? 14.049 11.093 40.220 1.00 50.12 841 MET A C 1
ATOM 6614 O O . MET A 1 841 ? 14.177 10.997 41.442 1.00 50.12 841 MET A O 1
ATOM 6618 N N . LYS A 1 842 ? 15.064 11.425 39.411 1.00 43.09 842 LYS A N 1
ATOM 6619 C CA . LYS A 1 842 ? 16.381 11.883 39.884 1.00 43.09 842 LYS A CA 1
ATOM 6620 C C . LYS A 1 842 ? 16.563 13.381 39.616 1.00 43.09 842 LYS A C 1
ATOM 6622 O O . LYS A 1 842 ? 16.211 13.858 38.543 1.00 43.09 842 LYS A O 1
ATOM 6627 N N . LEU A 1 843 ? 17.108 14.107 40.594 1.00 42.19 843 LEU A N 1
ATOM 6628 C CA . LEU A 1 843 ? 17.308 15.566 40.541 1.00 42.19 843 LEU A CA 1
ATOM 6629 C C . LEU A 1 843 ? 18.619 16.011 39.872 1.00 42.19 843 LEU A C 1
ATOM 6631 O O . LEU A 1 843 ? 18.758 17.177 39.526 1.00 42.19 843 LEU A O 1
ATOM 6635 N N . ASP A 1 844 ? 19.586 15.116 39.710 1.00 42.34 844 ASP A N 1
ATOM 6636 C CA . ASP A 1 844 ? 20.993 15.432 39.438 1.00 42.34 844 ASP A CA 1
ATOM 6637 C C . ASP A 1 844 ? 21.312 15.837 37.985 1.00 42.34 844 ASP A C 1
ATOM 6639 O O . ASP A 1 844 ? 22.457 16.175 37.691 1.00 42.34 844 ASP A O 1
ATOM 6643 N N . GLN A 1 845 ? 20.328 15.838 37.077 1.00 38.62 845 GLN A N 1
ATOM 6644 C CA . GLN A 1 845 ? 20.537 16.123 35.644 1.00 38.62 845 GLN A CA 1
ATOM 6645 C C . GLN A 1 845 ? 19.565 17.142 35.027 1.00 38.62 845 GLN A C 1
ATOM 6647 O O . GLN A 1 845 ? 19.561 17.337 33.810 1.00 38.62 845 GLN A O 1
ATOM 6652 N N . ALA A 1 846 ? 18.739 17.813 35.829 1.00 46.31 846 ALA A N 1
ATOM 6653 C CA . ALA A 1 846 ? 17.863 18.861 35.316 1.00 46.31 846 ALA A CA 1
ATOM 6654 C C . ALA A 1 846 ? 18.667 20.153 35.053 1.00 46.31 846 ALA A C 1
ATOM 6656 O O . ALA A 1 846 ? 19.341 20.672 35.938 1.00 46.31 846 ALA A O 1
ATOM 6657 N N . GLN A 1 847 ? 18.618 20.649 33.809 1.00 43.53 847 GLN A N 1
ATOM 6658 C CA . GLN A 1 847 ? 19.299 21.882 33.395 1.00 43.53 847 GLN A CA 1
ATOM 6659 C C . GLN A 1 847 ? 18.719 23.082 34.165 1.00 43.53 847 GLN A C 1
ATOM 6661 O O . GLN A 1 847 ? 17.506 23.310 34.086 1.00 43.53 847 GLN A O 1
ATOM 6666 N N . PRO A 1 848 ? 19.541 23.854 34.896 1.00 48.09 848 PRO A N 1
ATOM 6667 C CA . PRO A 1 848 ? 19.067 25.054 35.561 1.00 48.09 848 PRO A CA 1
ATOM 6668 C C . PRO A 1 848 ? 18.725 26.124 34.521 1.00 48.09 848 PRO A C 1
ATOM 6670 O O . PRO A 1 848 ? 19.539 26.459 33.663 1.00 48.09 848 PRO A O 1
ATOM 6673 N N . VAL A 1 849 ? 17.523 26.686 34.620 1.00 46.75 849 VAL A N 1
ATOM 6674 C CA . VAL A 1 849 ? 17.111 27.879 33.870 1.00 46.75 849 VAL A CA 1
ATOM 6675 C C . VAL A 1 849 ? 16.999 29.007 34.886 1.00 46.75 849 VAL A C 1
ATOM 6677 O O . VAL A 1 849 ? 16.272 28.877 35.871 1.00 46.75 849 VAL A O 1
ATOM 6680 N N . ASP A 1 850 ? 17.773 30.076 34.700 1.00 44.56 850 ASP A N 1
ATOM 6681 C CA . ASP A 1 850 ? 17.865 31.210 35.634 1.00 44.56 850 ASP A CA 1
ATOM 6682 C C . ASP A 1 850 ? 18.175 30.797 37.088 1.00 44.56 850 ASP A C 1
ATOM 6684 O O . ASP A 1 850 ? 17.595 31.304 38.048 1.00 44.56 850 ASP A O 1
ATOM 6688 N N . GLY A 1 851 ? 19.074 29.821 37.262 1.00 45.62 851 GLY A N 1
ATOM 6689 C CA . GLY A 1 851 ? 19.486 29.330 38.583 1.00 45.62 851 GLY A CA 1
ATOM 6690 C C . GLY A 1 851 ? 18.442 28.470 39.306 1.00 45.62 851 GLY A C 1
ATOM 6691 O O . GLY A 1 851 ? 18.647 28.138 40.470 1.00 45.62 851 GLY A O 1
ATOM 6692 N N . ARG A 1 852 ? 17.343 28.090 38.639 1.00 43.47 852 ARG A N 1
ATOM 6693 C CA . ARG A 1 852 ? 16.291 27.219 39.181 1.00 43.47 852 ARG A CA 1
ATOM 6694 C C . ARG A 1 852 ? 16.216 25.906 38.410 1.00 43.47 852 ARG A C 1
ATOM 6696 O O . ARG A 1 852 ? 16.238 25.892 37.179 1.00 43.47 852 ARG A O 1
ATOM 6703 N N . THR A 1 853 ? 16.082 24.806 39.142 1.00 47.41 853 THR A N 1
ATOM 6704 C CA . THR A 1 853 ? 15.950 23.459 38.576 1.00 47.41 853 THR A CA 1
ATOM 6705 C C . THR A 1 853 ? 14.471 23.094 38.479 1.00 47.41 853 THR A C 1
ATOM 6707 O O . THR A 1 853 ? 13.813 22.863 39.491 1.00 47.41 853 THR A O 1
ATOM 6710 N N . TYR A 1 854 ? 13.924 23.053 37.263 1.00 47.50 854 TYR A N 1
ATOM 6711 C CA . TYR A 1 854 ? 12.512 22.729 37.044 1.00 47.50 854 TYR A CA 1
ATOM 6712 C C . TYR A 1 854 ? 12.333 21.223 36.821 1.00 47.50 854 TYR A C 1
ATOM 6714 O O . TYR A 1 854 ? 12.738 20.680 35.793 1.00 47.50 854 TYR A O 1
ATOM 6722 N N . LEU A 1 855 ? 11.696 20.544 37.778 1.00 49.62 855 LEU A N 1
ATOM 6723 C CA . LEU A 1 855 ? 11.274 19.151 37.627 1.00 49.62 855 LEU A CA 1
ATOM 6724 C C . LEU A 1 855 ? 9.964 19.096 36.835 1.00 49.62 855 LEU A C 1
ATOM 6726 O O . LEU A 1 855 ? 8.876 19.203 37.395 1.00 49.62 855 LEU A O 1
ATOM 6730 N N . ASP A 1 856 ? 10.065 18.936 35.517 1.00 45.06 856 ASP A N 1
ATOM 6731 C CA . ASP A 1 856 ? 8.907 18.649 34.669 1.00 45.06 856 ASP A CA 1
ATOM 6732 C C . ASP A 1 856 ? 8.651 17.134 34.640 1.00 45.06 856 ASP A C 1
ATOM 6734 O O . ASP A 1 856 ? 9.551 16.335 34.372 1.00 45.06 856 ASP A O 1
ATOM 6738 N N . SER A 1 857 ? 7.404 16.735 34.893 1.00 45.19 857 SER A N 1
ATOM 6739 C CA . SER A 1 857 ? 6.951 15.340 34.836 1.00 45.19 857 SER A CA 1
ATOM 6740 C C . SER A 1 857 ? 7.259 14.633 33.508 1.00 45.19 857 SER A C 1
ATOM 6742 O O . SER A 1 857 ? 7.393 13.412 33.499 1.00 45.19 857 SER A O 1
ATOM 6744 N N . LYS A 1 858 ? 7.450 15.373 32.405 1.00 43.75 858 LYS A N 1
ATOM 6745 C CA . LYS A 1 858 ? 7.868 14.810 31.109 1.00 43.75 858 LYS A CA 1
ATOM 6746 C C . LYS A 1 858 ? 9.303 14.264 31.098 1.00 43.75 858 LYS A C 1
ATOM 6748 O O . LYS A 1 858 ? 9.656 13.520 30.189 1.00 43.75 858 LYS A O 1
ATOM 6753 N N . TYR A 1 859 ? 10.133 14.633 32.079 1.00 43.59 859 TYR A N 1
ATOM 6754 C CA . TYR A 1 859 ? 11.515 14.160 32.226 1.00 43.59 859 TYR A CA 1
ATOM 6755 C C . TYR A 1 859 ? 11.660 13.025 33.252 1.00 43.59 859 TYR A C 1
ATOM 6757 O O . TYR A 1 859 ? 12.761 12.518 33.449 1.00 43.59 859 TYR A O 1
ATOM 6765 N N . ALA A 1 860 ? 10.565 12.594 33.889 1.00 49.06 860 ALA A N 1
ATOM 6766 C CA . ALA A 1 860 ? 10.572 11.577 34.944 1.00 49.06 860 ALA A CA 1
ATOM 6767 C C . ALA A 1 860 ? 10.914 10.151 34.456 1.00 49.06 860 ALA A C 1
ATOM 6769 O O . ALA A 1 860 ? 11.035 9.244 35.274 1.00 49.06 860 ALA A O 1
ATOM 6770 N N . ASP A 1 861 ? 11.074 9.941 33.146 1.00 46.94 861 ASP A N 1
ATOM 6771 C CA . ASP A 1 861 ? 11.060 8.608 32.533 1.00 46.94 861 ASP A CA 1
ATOM 6772 C C . ASP A 1 861 ? 12.370 8.221 31.804 1.00 46.94 861 ASP A C 1
ATOM 6774 O O . ASP A 1 861 ? 12.386 7.346 30.929 1.00 46.94 861 ASP A O 1
ATOM 6778 N N . LEU A 1 862 ? 13.497 8.834 32.187 1.00 39.50 862 LEU A N 1
ATOM 6779 C CA . LEU A 1 862 ? 14.845 8.460 31.740 1.00 39.50 862 LEU A CA 1
ATOM 6780 C C . LEU A 1 862 ? 15.647 7.787 32.877 1.00 39.50 862 LEU A C 1
ATOM 6782 O O . LEU A 1 862 ? 16.264 8.443 33.706 1.00 39.50 862 LEU A O 1
ATOM 6786 N N . PHE A 1 863 ? 15.697 6.452 32.812 1.00 36.28 863 PHE A N 1
ATOM 6787 C CA . PHE A 1 863 ? 16.748 5.569 33.352 1.00 36.28 863 PHE A CA 1
ATOM 6788 C C . PHE A 1 863 ? 16.835 5.247 34.863 1.00 36.28 863 PHE A C 1
ATOM 6790 O O . PHE A 1 863 ? 16.228 5.840 35.748 1.00 36.28 863 PHE A O 1
ATOM 6797 N N . THR A 1 864 ? 17.595 4.171 35.100 1.00 40.84 864 THR A N 1
ATOM 6798 C CA . THR A 1 864 ? 17.739 3.324 36.290 1.00 40.84 864 THR A CA 1
ATOM 6799 C C . THR A 1 864 ? 18.703 3.848 37.373 1.00 40.84 864 THR A C 1
ATOM 6801 O O . THR A 1 864 ? 19.674 4.552 37.102 1.00 40.84 864 THR A O 1
ATOM 6804 N N . SER A 1 865 ? 18.399 3.431 38.614 1.00 38.28 865 SER A N 1
ATOM 6805 C CA . SER A 1 865 ? 19.184 3.399 39.873 1.00 38.28 865 SER A CA 1
ATOM 6806 C C . SER A 1 865 ? 19.830 4.686 40.408 1.00 38.28 865 SER A C 1
ATOM 6808 O O . SER A 1 865 ? 20.848 5.123 39.881 1.00 38.28 865 SER A O 1
ATOM 6810 N N . GLY A 1 866 ? 19.336 5.221 41.538 1.00 36.16 866 GLY A N 1
ATOM 6811 C CA . GLY A 1 866 ? 20.157 6.075 42.416 1.00 36.16 866 GLY A CA 1
ATOM 6812 C C . GLY A 1 866 ? 19.441 6.767 43.581 1.00 36.16 866 GLY A C 1
ATOM 6813 O O . GLY A 1 866 ? 19.876 6.609 44.711 1.00 36.16 866 GLY A O 1
ATOM 6814 N N . TYR A 1 867 ? 18.334 7.483 43.348 1.00 36.66 867 TYR A N 1
ATOM 6815 C CA . TYR A 1 867 ? 17.629 8.236 44.402 1.00 36.66 867 TYR A CA 1
ATOM 6816 C C . TYR A 1 867 ? 16.111 8.271 44.149 1.00 36.66 867 TYR A C 1
ATOM 6818 O O . TYR A 1 867 ? 15.684 8.284 42.996 1.00 36.66 867 TYR A O 1
ATOM 6826 N N . LYS A 1 868 ? 15.303 8.252 45.222 1.00 39.09 868 LYS A N 1
ATOM 6827 C CA . LYS A 1 868 ? 13.830 8.359 45.197 1.00 39.09 868 LYS A CA 1
ATOM 6828 C C . LYS A 1 868 ? 13.400 9.694 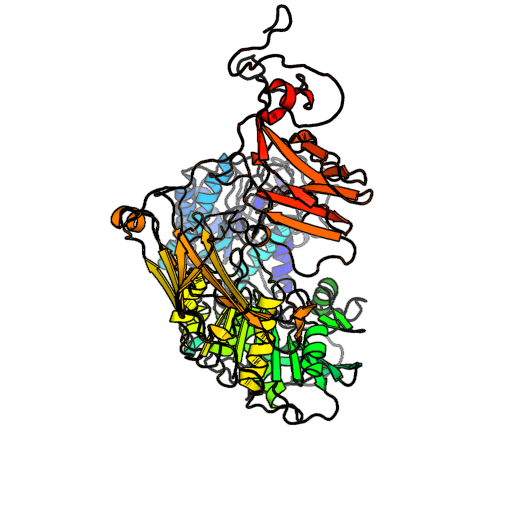45.804 1.00 39.09 868 LYS A C 1
ATOM 6830 O O . LYS A 1 868 ? 13.698 9.942 46.968 1.00 39.09 868 LYS A O 1
ATOM 6835 N N . VAL A 1 869 ? 12.637 10.497 45.065 1.00 40.94 869 VAL A N 1
ATOM 6836 C CA . VAL A 1 869 ? 11.884 11.636 45.617 1.00 40.94 869 VAL A CA 1
ATOM 6837 C C . VAL A 1 869 ? 10.397 11.321 45.534 1.00 40.94 869 VAL A C 1
ATOM 6839 O O . VAL A 1 869 ? 9.868 11.081 44.453 1.00 40.94 869 VAL A O 1
ATOM 6842 N N . VAL A 1 870 ? 9.723 11.283 46.684 1.00 38.84 870 VAL A N 1
ATOM 6843 C CA . VAL A 1 870 ? 8.275 11.058 46.773 1.00 38.84 870 VAL A CA 1
ATOM 6844 C C . VAL A 1 870 ? 7.581 12.419 46.733 1.00 38.84 870 VAL A C 1
ATOM 6846 O O . VAL A 1 870 ? 7.654 13.177 47.697 1.00 38.84 870 VAL A O 1
ATOM 6849 N N . MET A 1 871 ? 6.918 12.752 45.622 1.00 40.56 871 MET A N 1
ATOM 6850 C CA . MET A 1 871 ? 6.101 13.969 45.535 1.00 40.56 871 MET A CA 1
ATOM 6851 C C . MET A 1 871 ? 4.725 13.727 46.171 1.00 40.56 871 MET A C 1
ATOM 6853 O O . MET A 1 871 ? 3.898 12.997 45.627 1.00 40.56 871 MET A O 1
ATOM 6857 N N . ASN A 1 872 ? 4.481 14.339 47.335 1.00 37.44 872 ASN A N 1
ATOM 6858 C CA . ASN A 1 872 ? 3.236 14.189 48.104 1.00 37.44 872 ASN A CA 1
ATOM 6859 C C . ASN A 1 872 ? 2.127 15.194 47.725 1.00 37.44 872 ASN A C 1
ATOM 6861 O O . ASN A 1 872 ? 1.001 15.058 48.204 1.00 37.44 872 ASN A O 1
ATOM 6865 N N . SER A 1 873 ? 2.396 16.166 46.850 1.00 37.22 873 SER A N 1
ATOM 6866 C CA . SER A 1 873 ? 1.417 17.158 46.385 1.00 37.22 873 SER A CA 1
ATOM 6867 C C . SER A 1 873 ? 1.760 17.683 44.986 1.00 37.22 873 SER A C 1
ATOM 6869 O O . SER A 1 873 ? 2.896 17.595 44.523 1.00 37.22 873 SER A O 1
ATOM 6871 N N . SER A 1 874 ? 0.749 18.197 44.282 1.00 38.59 874 SER A N 1
ATOM 6872 C CA . SER A 1 874 ? 0.914 18.857 42.985 1.00 38.59 874 SER A CA 1
ATOM 6873 C C . SER A 1 874 ? 1.684 20.170 43.188 1.00 38.59 874 SER A C 1
ATOM 6875 O O . SER A 1 874 ? 1.115 21.148 43.667 1.00 38.59 874 SER A O 1
ATOM 6877 N N . CYS A 1 875 ? 2.964 20.204 42.820 1.00 42.53 875 CYS A N 1
ATOM 6878 C CA . CYS A 1 875 ? 3.760 21.434 42.731 1.00 42.53 875 CYS A CA 1
ATOM 6879 C C . CYS A 1 875 ? 3.750 21.991 41.298 1.00 42.53 875 CYS A C 1
ATOM 6881 O O . CYS A 1 875 ? 4.790 22.360 40.757 1.00 42.53 875 CYS A O 1
ATOM 6883 N N . LEU A 1 876 ? 2.584 22.030 40.647 1.00 41.19 876 LEU A N 1
ATOM 6884 C CA . LEU A 1 876 ? 2.435 22.735 39.373 1.00 41.19 876 LEU A CA 1
ATOM 6885 C C . LEU A 1 876 ? 2.682 24.233 39.616 1.00 41.19 876 LEU A C 1
ATOM 6887 O O . LEU A 1 876 ? 1.814 24.930 40.126 1.00 41.19 876 LEU A O 1
ATOM 6891 N N . GLY A 1 877 ? 3.886 24.710 39.283 1.00 38.03 877 GLY A N 1
ATOM 6892 C CA . GLY A 1 877 ? 4.254 26.129 39.360 1.00 38.03 877 GLY A CA 1
ATOM 6893 C C . GLY A 1 877 ? 4.903 26.607 40.667 1.00 38.03 877 GLY A C 1
ATOM 6894 O O . GLY A 1 877 ? 5.087 27.812 40.817 1.00 38.03 877 GLY A O 1
ATOM 6895 N N . HIS A 1 878 ? 5.296 25.714 41.586 1.00 37.69 878 HIS A N 1
ATOM 6896 C CA . HIS A 1 878 ? 5.994 26.094 42.827 1.00 37.69 878 HIS A CA 1
ATOM 6897 C C . HIS A 1 878 ? 7.389 25.444 42.935 1.00 37.69 878 HIS A C 1
ATOM 6899 O O . HIS A 1 878 ? 7.514 24.253 42.644 1.00 37.69 878 HIS A O 1
ATOM 6905 N N . PRO A 1 879 ? 8.438 26.186 43.351 1.00 40.16 879 PRO A N 1
ATOM 6906 C CA . PRO A 1 879 ? 9.776 25.630 43.565 1.00 40.16 879 PRO A CA 1
ATOM 6907 C C . PRO A 1 879 ? 9.807 24.645 44.748 1.00 40.16 879 PRO A C 1
ATOM 6909 O O . PRO A 1 879 ? 9.146 24.859 45.764 1.00 40.16 879 PRO A O 1
ATOM 6912 N N . LEU A 1 880 ? 10.581 23.565 44.610 1.00 44.47 880 LEU A N 1
ATOM 6913 C CA . LEU A 1 880 ? 10.816 22.552 45.645 1.00 44.47 880 LEU A CA 1
ATOM 6914 C C . LEU A 1 880 ? 12.115 22.888 46.392 1.00 44.47 880 LEU A C 1
ATOM 6916 O O . LEU A 1 880 ? 13.187 22.652 45.853 1.00 44.47 880 LEU A O 1
ATOM 6920 N N . ALA A 1 881 ? 12.028 23.386 47.627 1.00 38.59 881 ALA A N 1
ATOM 6921 C CA . ALA A 1 881 ? 13.211 23.638 48.455 1.00 38.59 881 ALA A CA 1
ATOM 6922 C C . ALA A 1 881 ? 13.589 22.403 49.297 1.00 38.59 881 ALA A C 1
ATOM 6924 O O . ALA A 1 881 ? 12.723 21.768 49.905 1.00 38.59 881 ALA A O 1
ATOM 6925 N N . MET A 1 882 ? 14.888 22.090 49.375 1.00 36.12 882 MET A N 1
ATOM 6926 C CA . MET A 1 882 ? 15.458 21.149 50.350 1.00 36.12 882 MET A CA 1
ATOM 6927 C C . MET A 1 882 ? 16.421 21.921 51.261 1.00 36.12 882 MET A C 1
ATOM 6929 O O . MET A 1 882 ? 17.535 22.254 50.861 1.00 36.12 882 MET A O 1
ATOM 6933 N N . GLY A 1 883 ? 15.979 22.217 52.487 1.00 48.06 883 GLY A N 1
ATOM 6934 C CA . GLY A 1 883 ? 16.710 23.094 53.406 1.00 48.06 883 GLY A CA 1
ATOM 6935 C C . GLY A 1 883 ? 16.757 24.541 52.905 1.00 48.06 883 GLY A C 1
ATOM 6936 O O . GLY A 1 883 ? 15.796 25.049 52.337 1.00 48.06 883 GLY A O 1
ATOM 6937 N N . ASP A 1 884 ? 17.888 25.199 53.111 1.00 30.09 884 ASP A N 1
ATOM 6938 C CA . ASP A 1 884 ? 18.176 26.602 52.794 1.00 30.09 884 ASP A CA 1
ATOM 6939 C C . ASP A 1 884 ? 18.636 26.832 51.336 1.00 30.09 884 ASP A C 1
ATOM 6941 O O . ASP A 1 884 ? 19.169 27.889 50.994 1.00 30.09 884 ASP A O 1
ATOM 6945 N N . LYS A 1 885 ? 18.384 25.868 50.440 1.00 31.69 885 LYS A N 1
ATOM 6946 C CA . LYS A 1 885 ? 18.557 26.031 48.989 1.00 31.69 885 LYS A CA 1
ATOM 6947 C C . LYS A 1 885 ? 17.269 25.683 48.239 1.00 31.69 885 LYS A C 1
ATOM 6949 O O . LYS A 1 885 ? 16.706 24.599 48.410 1.00 31.69 885 LYS A O 1
ATOM 6954 N N . THR A 1 886 ? 16.831 26.653 47.439 1.00 34.88 886 THR A N 1
ATOM 6955 C CA . THR A 1 886 ? 15.628 26.634 46.595 1.00 34.88 886 THR A CA 1
ATOM 6956 C C . THR A 1 886 ? 15.855 25.917 45.275 1.00 34.88 886 THR A C 1
ATOM 6958 O O . THR A 1 886 ? 16.972 26.047 44.721 1.00 34.88 886 THR A O 1
#

Sequence (886 aa):
MCLGDSITVGYTDNPVWKVPFKFGYRSRLYQLLKEAGYTFNFVGDSPQPWDAISGDPSHGGTYKPEFDLRDLGQDYHQGGRGSPIAALKGWVSKDDPDVVLLMIGINGISTQSPDRIRSLVQTIVTDKPDAHLIVAQITPYVSTQTAKNKFLYNYNVYIRDTLVPEFAAKGHNVSTVDMYSLFLTDIHDYESAVAPGKHSNNYNHPFNGDYDRMADRWFAAIEVLGLEKGNLAATPAAQAAPSPTAKPQDTLPPLENGEIPKTFDALWQGFDPQKEPLDVEVLKEWEEDGVVMKVLRYRVAIFNGKKGMMAAVYGYPKGAKNLPGLIHIHGGGQMAHAVHVLTNAKRGYATISLAWAGRIIAPEYTVNNDNVKAFKSGNTSDPNYIVTTDWVGVDAPTPSEQTIDPVNSPRNTLWFYAGMGCRRALTFLERQKEVDGNRLGVYGHSMGGKLTVITAGSDTRVKAAAPSCGGISDIRKVRNIPGYTTTIDDDVYLKRITCPIVFQSPTNDFHAAADDLTLAANHVKSTEWRITSAAHINHNDLEENTVLQPLWFDQSLKHTFASAKTPQAELILKTESAIPRFEVKPDQPDKMTELTVYYTEEGIPGGREKYHDFPTRYWKHAPAKRHGDTWVAEIPTFSTDKHLWVYANARYPIGKPVSAAGYGCDRYTANDYVLSSLMSMVTPQQKTAAGVKATQKHSLIIEDFSEDWAKRWFHSRGEHPDYWAVNTFKALRPMHMPPAAAKLVIEARSEKDNRLVISAFSGWAAGEHTKKSATSTIKGGDQWQAISLLPSDFRDKQNKPLTGWPEMKKLQLAGPKPRPELRNLHWKEVPVRELMASRNMKLDQAQPVDGRTYLDSKYADLFTSGYKVVMNSSCLGHPLAMGDKT